Protein AF-A0A9P8KCQ8-F1 (afdb_monomer)

Radius of gyration: 34.85 Å; Cα contacts (8 Å, |Δi|>4): 2040; chains: 1; bounding box: 99×77×90 Å

Secondary structure (DSSP, 8-state):
------TTS--EEEEET-SSHHHHHHHHHHHHTT-EEEEEES-HHHHHHIIIIITHHHHHTTSEEEEE--TT-HHHHHHHHHHHHHHHTS---EEEE--S---SS-GGG--TTSTTHHHHHHHHHIIIIIHHHHHHHHHHHHH--TTTTS-S-S---SPPPEEEEE--GGGT---TT-HHHHHHHHHHHHHHHHHHHHTGGGT-EEEEEEE-SB--TTSSHHHHHHT--GGGG--HHHHHS-TTSSPBPHHHHHHHHHHHHH-TT--S-EEEESTTHHHHTHHHHHHHHHHHHHHHTT---PPPP---S---PPPSS-HHHHHHHHHGGGHHHHTTTSPEEEES-HHHHHHHHHHHHHHHHTEEE-GGG-EEE-S-SS--TTSBTTTTB-STTHHHHHHHHTT-SSTHHHHHHHHHIIIII--SSS---HHHHHHHHHHHH--HHHHHTTHHHHHHHHHHGGGGEETTTTEE-B-GGGGT--S-HHHHHHTTTS--SS---EE-HHHHHHHHHHHHHHHHHHHHTT-HHHHHHHHHHHHHHHHHHHHHTEETTTTEE--EES---SS--TTPBPSS-BGGGGGGGGGT-S-S-HHHHGGGGGGT-TTTTB-SSSB-SB-TTSTTTT----B-TTT-PBPP--SS-B-HHHHHHHHHHHHHHHHH---SS--HHHHHHHHHHHHHHTEETTEE---S-B-TTT-SBSS--TT-TT--SS-SHHHIIIIIS-EE--SSSEEEE-----TT--EEEEEEEEETTEEEEEEEESSSTTTSS-SEEEEEETTEEEEEESS---EEEE----PPPP---PPPS---SSTT--SSEEEESS---HHHHHGGGSS-----TTS--SEEPPP-SSSEEEEEEEEEEEEEEEEEEEEEE--SSSB---SEEEEEEEETTEEEEPTT-EEPPP-BTEEEEEEEEEEEEEEEEEEEEPPTT-B-EEEEEEE-

Nearest PDB structures (foldseek):
  5itv-assembly1_A  TM=8.448E-01  e=3.496E-19  Bacillus subtilis subsp. subtilis str. 168
  6m5a-assembly1_A  TM=7.898E-01  e=4.304E-21  Bifidobacterium longum
  1ae1-assembly1_B  TM=8.308E-01  e=4.446E-18  Datura stramonium
  7xqm-assembly1_D  TM=8.376E-01  e=3.248E-16  Thermus thermophilus HB27
  3s55-assembly2_G  TM=8.008E-01  e=1.678E-15  Mycobacteroides abscessus ATCC 19977

Sequence (960 aa):
MLDNTNPSVAKTAIISGGARGIGRCIVRRFLERGYKVFIFDIDEEELKHTTTVHLKQYYDKKQLSSAICNLRSVDEIREKVKEAADFLGGRIEVVVNNGGIAAPTWKDGKAMDDLETFPQWQAYIETNLTAPFAVSQACLPYMKLEDKTESHHHDNSDAGPVVIHIGSFRAEMSDPNQEGYASSKAGQIGLMHSMAISLSRWGIRCNLVAPGRIKVAHECKDGDEKGIEWAHQNEEKDVDDHATNRAGRPKDIADAVEYLVNAGFVTGQAITVDGGAVRTNVFSMLYSSLFLLAVQSGLTVKGAKASSSPSHEKRALDTSAIATKYFGNDAPWYKDRIAYFECSDSQITDVYYYRWKIFRAHQRDLGAKGYISTEFLDDVSWQLEPWASLNDATGFHVAEGRWNRDRRFKDDYLTHMLTGGDDRHFTDYIQDSVWGSYLVDNDVPSATKYLDQMKTLYNQWVDHFDSSKGLYWVEPLLDATEYTISSIDASGGKDGFTGGDAFRPSVNSYMYANARALAKLAGLVGQTSVTTDYNSRAAAIKSNVQKSLWNSTLSHFIDRYKVSNDYVKYWEPIRGRELVGILPWTFDLPDNSSEYASSWKHLLNPNELAGAKGLRTVEPSYQYYMKQYRYDAASGRRECQWNGPAWPFQITQALLGMSNLLDHYSQNVVTNSDYIKLLKQYTQIHYNGASLNLQEDYDPDNGGAIVGLARSPHYFHSGYIDLIMTGLVGIRPRADDFLEINPLITSDIKYFRAEEVPYHGTNIVVQWDADGSRYNQGAGLRVERDGVVIATSPTLKRLVIPFQKKAIIGITRPIAKSIQLQTTTTYPYGNASSGTNIDNVHDAIDGRVWFFPELANGWNSDVNSATTQWYTVTFESATQISRAEIAFFDNGNDFKAPTAYSVQVLSNGKWVDVAGQKKDAVVANGITNVQFTATSIAQVRLAITQPAGKRTRLVEVKYF

Mean predicted aligned error: 14.84 Å

Foldseek 3Di:
DDDDDDPPDQQEEEFEPLLWFLNVLLVVVSVVVVHQYEYEYQDPVSNCCSDCPVVVVCNVVLSYYYDYADLLDLVSLLVVLVVSCVSSVLAHQEYELEWADPPQADPPPDAPPPPVCVVVLVRLQSTLAVSLVSNVVSCCSRQFDPPLPDDDDDDPVFAGGEYEYEAACLCVPGDGRRCSRNVSRVNVLVVFLVCQVVCVSRLYAGEYEHEAAEDTCCTTPVNVVVVPDRVVVWDCVQLQLACQRTFHYSVLRSVVSVCNSGVRPDHSYYHYRHNCNVVRPPPPPVVVVVVVVCVVPVHDDDDDPDDDDDDLDDDLDPLQVVLCVQQNLASVVVSQWAWQKDFPDVLLNNVLSLVVQLLAQQWFAPFVLFTAGAQFSDADPPADPLFNADALLLLQNLLLQLQTLQNRHNLSNLVCCLVPRPPLLAAAQSLLSLLSSCLFAVPLCSSQVSLVSLVVVLVVQVVQADPVLLAGKDQCVSNVAWAALQQCLVVVNQGTRTDSIWRFLRNLLSSLSSLCSSLVSCVSVPVNVSVVVSVVSSVSSLVSQVVQQQDQVQLFGFIAGCDDDPRHDGSDTRDFDFLSRLLNLLRPSHDQDQSNVLRCLQCVDCQHQDAPQAGWRTGPVDPCAPPFNDADPPPRAGDDHRRTWHFQQSLQSNLSSVQSCAVDHDYDSDALVNSVVNLVSSSCCLDDDPDRWHFGTAHRHPTDDRRPDLRTTSGRSHHSNSSCVCEQQNFDRDNDQKTKRQHSHDVVTQKMKIWQRRGQQWIKMWIAHLQCPSRVPDHFIWMDTPSHTQDTDNYRDMDIGRHDGDDHDDHDDRGFQQADSDLPDPPFAKQKPAQGDSVQRNQQRNRGDDADPSRDTHHKGDQDPDFKMKMKTFGPFFAKFWKKKWAWEDPVPQADFFQDKAKWAQDPNDTDGAAAWDWDGTRHSHITMIGHDIGTHRMMMIMTGHDHRHMIGTRYMTTD

Structure (mmCIF, N/CA/C/O backbone):
data_AF-A0A9P8KCQ8-F1
#
_entry.id   AF-A0A9P8KCQ8-F1
#
loop_
_atom_site.group_PDB
_atom_site.id
_atom_site.type_symbol
_atom_site.label_atom_id
_atom_site.label_alt_id
_atom_site.label_comp_id
_atom_site.label_asym_id
_atom_site.label_entity_id
_atom_site.label_seq_id
_atom_site.pdbx_PDB_ins_code
_atom_site.Cartn_x
_atom_site.Cartn_y
_atom_site.Cartn_z
_atom_site.occupancy
_atom_site.B_iso_or_equiv
_atom_site.auth_seq_id
_atom_site.auth_comp_id
_atom_site.auth_asym_id
_atom_site.auth_atom_id
_atom_site.pdbx_PDB_model_num
ATOM 1 N N . MET A 1 1 ? -41.630 18.536 7.183 1.00 31.45 1 MET A N 1
ATOM 2 C CA . MET A 1 1 ? -42.145 19.917 7.118 1.00 31.45 1 MET A CA 1
ATOM 3 C C . MET A 1 1 ? -40.950 20.840 7.273 1.00 31.45 1 MET A C 1
ATOM 5 O O . MET A 1 1 ? -40.278 20.735 8.287 1.00 31.45 1 MET A O 1
ATOM 9 N N . LEU A 1 2 ? -40.614 21.611 6.236 1.00 32.44 2 LEU A N 1
ATOM 10 C CA . LEU A 1 2 ? -39.598 22.666 6.295 1.00 32.44 2 LEU A CA 1
ATOM 11 C C . LEU A 1 2 ? -40.357 23.946 6.621 1.00 32.44 2 LEU A C 1
ATOM 13 O O . LEU A 1 2 ? -41.046 24.465 5.744 1.00 32.44 2 LEU A O 1
ATOM 17 N N . ASP A 1 3 ? -40.326 24.359 7.883 1.00 34.09 3 ASP A N 1
ATOM 18 C CA . ASP A 1 3 ? -41.017 25.564 8.321 1.00 34.09 3 ASP A CA 1
ATOM 19 C C . ASP A 1 3 ? -40.049 26.749 8.419 1.00 34.09 3 ASP A C 1
ATOM 21 O O . ASP A 1 3 ? -38.930 26.623 8.911 1.00 34.09 3 ASP A O 1
ATOM 25 N N . ASN A 1 4 ? -40.567 27.877 7.942 1.00 35.25 4 ASN A N 1
ATOM 26 C CA . ASN A 1 4 ? -40.138 29.265 8.066 1.00 35.25 4 ASN A CA 1
ATOM 27 C C . ASN A 1 4 ? -38.837 29.761 7.410 1.00 35.25 4 ASN A C 1
ATOM 29 O O . ASN A 1 4 ? -37.730 29.730 7.933 1.00 35.25 4 ASN A O 1
ATOM 33 N N . THR A 1 5 ? -39.096 30.386 6.261 1.00 40.16 5 THR A N 1
ATOM 34 C CA . THR A 1 5 ? -38.392 31.496 5.622 1.00 40.16 5 THR A CA 1
ATOM 35 C C . THR A 1 5 ? -37.957 32.588 6.602 1.00 40.16 5 THR A C 1
ATOM 37 O O . THR A 1 5 ? -38.800 33.193 7.267 1.00 40.16 5 THR A O 1
ATOM 40 N N . ASN A 1 6 ? -36.664 32.909 6.593 1.00 35.91 6 ASN A N 1
ATOM 41 C CA . ASN A 1 6 ? -36.128 34.130 7.183 1.00 35.91 6 ASN A CA 1
ATOM 42 C C . ASN A 1 6 ? -36.656 35.358 6.389 1.00 35.91 6 ASN A C 1
ATOM 44 O O . ASN A 1 6 ? -36.474 35.397 5.168 1.00 35.91 6 ASN A O 1
ATOM 48 N N . PRO A 1 7 ? -37.346 36.339 7.008 1.00 38.28 7 PRO A N 1
ATOM 49 C CA . PRO A 1 7 ? -37.972 37.471 6.306 1.00 38.28 7 PRO A CA 1
ATOM 50 C C . PRO A 1 7 ? -37.004 38.526 5.739 1.00 38.28 7 PRO A C 1
ATOM 52 O O . PRO A 1 7 ? -37.468 39.516 5.177 1.00 38.28 7 PRO A O 1
ATOM 55 N N . SER A 1 8 ? -35.687 38.369 5.906 1.00 48.03 8 SER A N 1
ATOM 56 C CA . SER A 1 8 ? -34.696 39.424 5.639 1.00 48.03 8 SER A CA 1
ATOM 57 C C . SER A 1 8 ? -34.042 39.393 4.247 1.00 48.03 8 SER A C 1
ATOM 59 O O . SER A 1 8 ? -33.366 40.356 3.893 1.00 48.03 8 SER A O 1
ATOM 61 N N . VAL A 1 9 ? -34.241 38.344 3.435 1.00 60.78 9 VAL A N 1
ATOM 62 C CA . VAL A 1 9 ? -33.588 38.201 2.115 1.00 60.78 9 VAL A CA 1
ATOM 63 C C . VAL A 1 9 ? -34.580 38.474 0.982 1.00 60.78 9 VAL A C 1
ATOM 65 O O . VAL A 1 9 ? -35.632 37.836 0.885 1.00 60.78 9 VAL A O 1
ATOM 68 N N . ALA A 1 10 ? -34.255 39.426 0.102 1.00 70.81 10 ALA A N 1
ATOM 69 C CA . ALA A 1 10 ? -35.097 39.785 -1.037 1.00 70.81 10 ALA A CA 1
ATOM 70 C C . ALA A 1 10 ? -35.255 38.589 -1.991 1.00 70.81 10 ALA A C 1
ATOM 72 O O . ALA A 1 10 ? -34.310 38.170 -2.639 1.00 70.81 10 ALA A O 1
ATOM 73 N N . LYS A 1 11 ? -36.452 38.016 -2.137 1.00 89.94 11 LYS A N 1
ATOM 74 C CA . LYS A 1 11 ? -36.659 36.885 -3.056 1.00 89.94 11 LYS A CA 1
ATOM 75 C C . LYS A 1 11 ? -36.719 37.358 -4.512 1.00 89.94 11 LYS A C 1
ATOM 77 O O . LYS A 1 11 ? -37.799 37.446 -5.086 1.00 89.94 11 LYS A O 1
ATOM 82 N N . THR A 1 12 ? -35.579 37.689 -5.112 1.00 97.31 12 THR A N 1
ATOM 83 C CA . THR A 1 12 ? -35.485 38.189 -6.493 1.00 97.31 12 THR A CA 1
ATOM 84 C C . THR A 1 12 ? -34.592 37.301 -7.351 1.00 97.31 12 THR A C 1
ATOM 86 O O . THR A 1 12 ? -33.527 36.860 -6.915 1.00 97.31 12 THR A O 1
ATOM 89 N N . ALA A 1 13 ? -35.027 37.016 -8.580 1.00 98.19 13 ALA A N 1
ATOM 90 C CA . ALA A 1 13 ? -34.286 36.153 -9.493 1.00 98.19 13 ALA A CA 1
ATOM 91 C C . ALA A 1 13 ? -34.297 36.659 -10.938 1.00 98.19 13 ALA A C 1
ATOM 93 O O . ALA A 1 13 ? -35.326 37.112 -11.441 1.00 98.19 13 ALA A O 1
ATOM 94 N N . ILE A 1 14 ? -33.163 36.499 -11.618 1.00 98.44 14 ILE A N 1
ATOM 95 C CA . ILE A 1 14 ? -33.042 36.629 -13.071 1.00 98.44 14 ILE A CA 1
ATOM 96 C C . ILE A 1 14 ? -32.779 35.251 -13.670 1.00 98.44 14 ILE A C 1
ATOM 98 O O . ILE A 1 14 ? -31.903 34.521 -13.202 1.00 98.44 14 ILE A O 1
ATOM 102 N N . ILE A 1 15 ? -33.523 34.899 -14.718 1.00 98.56 15 ILE A N 1
ATOM 103 C CA . ILE A 1 15 ? -33.384 33.622 -15.424 1.00 98.56 15 ILE A CA 1
ATOM 104 C C . ILE A 1 15 ? -33.276 33.895 -16.925 1.00 98.56 15 ILE A C 1
ATOM 106 O O . ILE A 1 15 ? -34.211 34.412 -17.536 1.00 98.56 15 ILE A O 1
ATOM 110 N N . SER A 1 16 ? -32.151 33.525 -17.539 1.00 97.88 16 SER A N 1
ATOM 111 C CA . SER A 1 16 ? -32.023 33.553 -19.001 1.00 97.88 16 SER A CA 1
ATOM 112 C C . SER A 1 16 ? -32.596 32.280 -19.635 1.00 97.88 16 SER A C 1
ATOM 114 O O . SER A 1 16 ? -32.518 31.197 -19.055 1.00 97.88 16 SER A O 1
ATOM 116 N N . GLY A 1 17 ? -33.180 32.380 -20.829 1.00 96.25 17 GLY A N 1
ATOM 117 C CA . GLY A 1 17 ? -33.859 31.270 -21.506 1.00 96.25 17 GLY A CA 1
ATOM 118 C C . GLY A 1 17 ? -35.108 30.769 -20.773 1.00 96.25 17 GLY A C 1
ATOM 119 O O . GLY A 1 17 ? -35.318 29.560 -20.683 1.00 96.25 17 GLY A O 1
ATOM 120 N N . GLY A 1 18 ? -35.865 31.659 -20.124 1.00 96.19 18 GLY A N 1
ATOM 121 C CA . GLY A 1 18 ? -36.994 31.275 -19.267 1.00 96.19 18 GLY A CA 1
ATOM 122 C C . GLY A 1 18 ? -38.344 31.160 -19.981 1.00 96.19 18 GLY A C 1
ATOM 123 O O . GLY A 1 18 ? -39.333 30.865 -19.313 1.00 96.19 18 GLY A O 1
ATOM 124 N N . ALA A 1 19 ? -38.419 31.388 -21.298 1.00 96.62 19 ALA A N 1
ATOM 125 C CA . ALA A 1 19 ? -39.683 31.319 -22.033 1.00 96.62 19 ALA A CA 1
ATOM 126 C C . ALA A 1 19 ? -40.181 29.882 -22.229 1.00 96.62 19 ALA A C 1
ATOM 128 O O . ALA A 1 19 ? -41.380 29.672 -22.371 1.00 96.62 19 ALA A O 1
ATOM 129 N N . ARG A 1 20 ? -39.282 28.889 -22.207 1.00 97.00 20 ARG A N 1
ATOM 130 C CA . ARG A 1 20 ? -39.611 27.472 -22.421 1.00 97.00 20 ARG A CA 1
ATOM 131 C C . ARG A 1 20 ? -38.671 26.519 -21.678 1.00 97.00 20 ARG A C 1
ATOM 133 O O . ARG A 1 20 ? -37.698 26.917 -21.039 1.00 97.00 20 ARG A O 1
ATOM 140 N N . GLY A 1 21 ? -38.971 25.231 -21.765 1.00 96.56 21 GLY A N 1
ATOM 141 C CA . GLY A 1 21 ? -38.141 24.126 -21.308 1.00 96.56 21 GLY A CA 1
ATOM 142 C C . GLY A 1 21 ? -37.814 24.139 -19.814 1.00 96.56 21 GLY A C 1
ATOM 143 O O . GLY A 1 21 ? -38.664 24.416 -18.967 1.00 96.56 21 GLY A O 1
ATOM 144 N N . ILE A 1 22 ? -36.555 23.822 -19.494 1.00 97.94 22 ILE A N 1
ATOM 145 C CA . ILE A 1 22 ? -36.037 23.822 -18.117 1.00 97.94 22 ILE A CA 1
ATOM 146 C C . ILE A 1 22 ? -36.214 25.206 -17.475 1.00 97.94 22 ILE A C 1
ATOM 148 O O . ILE A 1 22 ? -36.700 25.295 -16.348 1.00 97.94 22 ILE A O 1
ATOM 152 N N . GLY A 1 23 ? -35.890 26.277 -18.207 1.00 97.56 23 GLY A N 1
ATOM 153 C CA . GLY A 1 23 ? -35.991 27.654 -17.723 1.00 97.56 23 GLY A CA 1
ATOM 154 C C . GLY A 1 23 ? -37.406 28.027 -17.286 1.00 97.56 23 GLY A C 1
ATOM 155 O O . GLY A 1 23 ? -37.585 28.512 -16.169 1.00 97.56 23 GLY A O 1
ATOM 156 N N . ARG A 1 24 ? -38.423 27.708 -18.099 1.00 97.81 24 ARG A N 1
ATOM 157 C CA . ARG A 1 24 ? -39.842 27.939 -17.759 1.00 97.81 24 ARG A CA 1
ATOM 158 C C . ARG A 1 24 ? -40.270 27.219 -16.480 1.00 97.81 24 ARG A C 1
ATOM 160 O O . ARG A 1 24 ? -41.011 27.773 -15.667 1.00 97.81 24 ARG A O 1
ATOM 167 N N . CYS A 1 25 ? -39.769 26.003 -16.260 1.00 98.25 25 CYS A N 1
ATOM 168 C CA . CYS A 1 25 ? -40.040 25.255 -15.034 1.00 98.25 25 CYS A CA 1
ATOM 169 C C . CYS A 1 25 ? -39.369 25.886 -13.800 1.00 98.25 25 CYS A C 1
ATOM 171 O O . CYS A 1 25 ? -40.002 25.982 -12.748 1.00 98.25 25 CYS A O 1
ATOM 173 N N . ILE A 1 26 ? -38.123 26.365 -13.927 1.00 98.56 26 ILE A N 1
ATOM 174 C CA . ILE A 1 26 ? -37.409 27.069 -12.844 1.00 98.56 26 ILE A CA 1
ATOM 175 C C . ILE A 1 26 ? -38.136 28.371 -12.480 1.00 98.56 26 ILE A C 1
ATOM 177 O O . ILE A 1 26 ? -38.353 28.637 -11.300 1.00 98.56 26 ILE A O 1
ATOM 181 N N . VAL A 1 27 ? -38.580 29.142 -13.479 1.00 98.50 27 VAL A N 1
ATOM 182 C CA . VAL A 1 27 ? -39.408 30.346 -13.287 1.00 98.50 27 VAL A CA 1
ATOM 183 C C . VAL A 1 27 ? -40.655 30.008 -12.475 1.00 98.50 27 VAL A C 1
ATOM 185 O O . VAL A 1 27 ? -40.904 30.634 -11.443 1.00 98.50 27 VAL A O 1
ATOM 188 N N . ARG A 1 28 ? -41.427 29.006 -12.922 1.00 97.56 28 ARG A N 1
ATOM 189 C CA . ARG A 1 28 ? -42.652 28.573 -12.239 1.00 97.56 28 ARG A CA 1
ATOM 190 C C . ARG A 1 28 ? -42.357 28.185 -10.789 1.00 97.56 28 ARG A C 1
ATOM 192 O O . ARG A 1 28 ? -43.037 28.670 -9.890 1.00 97.56 28 ARG A O 1
ATOM 199 N N . ARG A 1 29 ? -41.286 27.417 -10.547 1.00 97.50 29 ARG A N 1
ATOM 200 C CA . ARG A 1 29 ? -40.864 27.033 -9.191 1.00 97.50 29 ARG A CA 1
ATOM 201 C C . ARG A 1 29 ? -40.528 28.241 -8.316 1.00 97.50 29 ARG A C 1
ATOM 203 O O . ARG A 1 29 ? -40.951 28.298 -7.167 1.00 97.50 29 ARG A O 1
ATOM 210 N N . PHE A 1 30 ? -39.768 29.208 -8.817 1.00 97.88 30 PHE A N 1
ATOM 211 C CA . PHE A 1 30 ? -39.405 30.390 -8.031 1.00 97.88 30 PHE A CA 1
ATOM 212 C C . PHE A 1 30 ? -40.627 31.253 -7.695 1.00 97.88 30 PHE A C 1
ATOM 214 O O . PHE A 1 30 ? -40.775 31.678 -6.548 1.00 97.88 30 PHE A O 1
ATOM 221 N N . LEU A 1 31 ? -41.558 31.432 -8.633 1.00 97.50 31 LEU A N 1
ATOM 222 C CA . LEU A 1 31 ? -42.817 32.141 -8.380 1.00 97.50 31 LEU A CA 1
ATOM 223 C C . LEU A 1 31 ? -43.689 31.416 -7.337 1.00 97.50 31 LEU A C 1
ATOM 225 O O . LEU A 1 31 ? -44.224 32.058 -6.433 1.00 97.50 31 LEU A O 1
ATOM 229 N N . GLU A 1 32 ? -43.761 30.080 -7.378 1.00 95.44 32 GLU A N 1
ATOM 230 C CA . GLU A 1 32 ? -44.415 29.250 -6.346 1.00 95.44 32 GLU A CA 1
ATOM 231 C C . GLU A 1 32 ? -43.786 29.430 -4.950 1.00 95.44 32 GLU A C 1
ATOM 233 O O . GLU A 1 32 ? -44.472 29.302 -3.937 1.00 95.44 32 GLU A O 1
ATOM 238 N N . ARG A 1 33 ? -42.490 29.768 -4.876 1.00 93.75 33 ARG A N 1
ATOM 239 C CA . ARG A 1 33 ? -41.767 30.071 -3.622 1.00 93.75 33 ARG A CA 1
ATOM 240 C C . ARG A 1 33 ? -41.806 31.544 -3.211 1.00 93.75 33 ARG A C 1
ATOM 242 O O . ARG A 1 33 ? -41.187 31.919 -2.204 1.00 93.75 33 ARG A O 1
ATOM 249 N N . GLY A 1 34 ? -42.551 32.363 -3.951 1.00 94.50 34 GLY A N 1
ATOM 250 C CA . GLY A 1 34 ? -42.759 33.781 -3.673 1.00 94.50 34 GLY A CA 1
ATOM 251 C C . GLY A 1 34 ? -41.631 34.690 -4.156 1.00 94.50 34 GLY A C 1
ATOM 252 O O . GLY A 1 34 ? -41.470 35.775 -3.603 1.00 94.50 34 GLY A O 1
ATOM 253 N N . TYR A 1 35 ? -40.838 34.264 -5.142 1.00 96.62 35 TYR A N 1
ATOM 254 C CA . TYR A 1 35 ? -39.853 35.141 -5.772 1.00 96.62 35 TYR A CA 1
ATOM 255 C C . TYR A 1 35 ? -40.515 36.114 -6.743 1.00 96.62 35 TYR A C 1
ATOM 257 O O . TYR A 1 35 ? -41.493 35.784 -7.408 1.00 96.62 35 TYR A O 1
ATOM 265 N N . LYS A 1 36 ? -39.920 37.297 -6.874 1.00 97.94 36 LYS A N 1
ATOM 266 C CA . LYS A 1 36 ? -40.097 38.172 -8.027 1.00 97.94 36 LYS A CA 1
ATOM 267 C C . LYS A 1 36 ? -39.071 37.773 -9.088 1.00 97.94 36 LYS A C 1
ATOM 269 O O . LYS A 1 36 ? -37.878 37.714 -8.794 1.00 97.94 36 LYS A O 1
ATOM 274 N N . VAL A 1 37 ? -39.525 37.459 -10.296 1.00 98.50 37 VAL A N 1
ATOM 275 C CA . VAL A 1 37 ? -38.686 36.862 -11.345 1.00 98.50 37 VAL A CA 1
ATOM 276 C C . VAL A 1 37 ? -38.670 37.750 -12.583 1.00 98.50 37 VAL A C 1
ATOM 278 O O . VAL A 1 37 ? -39.717 38.224 -13.025 1.00 98.50 37 VAL A O 1
ATOM 281 N N . PHE A 1 38 ? -37.486 37.951 -13.158 1.00 98.56 38 PHE A N 1
ATOM 282 C CA . PHE A 1 38 ? -37.316 38.545 -14.480 1.00 98.56 38 PHE A CA 1
ATOM 283 C C . PHE A 1 38 ? -36.724 37.517 -15.449 1.00 98.56 38 PHE A C 1
ATOM 285 O O . PHE A 1 38 ? -35.741 36.847 -15.123 1.00 98.56 38 PHE A O 1
ATOM 292 N N . ILE A 1 39 ? -37.316 37.390 -16.635 1.00 98.00 39 ILE A N 1
ATOM 293 C CA . ILE A 1 39 ? -36.881 36.438 -17.663 1.00 98.00 39 ILE A CA 1
ATOM 294 C C . ILE A 1 39 ? -36.263 37.158 -18.858 1.00 98.00 39 ILE A C 1
ATOM 296 O O . ILE A 1 39 ? -36.834 38.120 -19.369 1.00 98.00 39 ILE A O 1
ATOM 300 N N . PHE A 1 40 ? -35.153 36.623 -19.361 1.00 93.69 40 PHE A N 1
ATOM 301 C CA . PHE A 1 40 ? -34.646 36.938 -20.698 1.00 93.69 40 PHE A CA 1
ATOM 302 C C . PHE A 1 40 ? -34.902 35.772 -21.644 1.00 93.69 40 PHE A C 1
ATOM 304 O O . PHE A 1 40 ? -34.644 34.627 -21.271 1.00 93.69 40 PHE A O 1
ATOM 311 N N . ASP A 1 41 ? -35.350 36.045 -22.863 1.00 96.50 41 ASP A N 1
ATOM 312 C CA . ASP A 1 41 ? -35.404 35.048 -23.936 1.00 96.50 41 ASP A CA 1
ATOM 313 C C . ASP A 1 41 ? -35.324 35.725 -25.311 1.00 96.50 41 ASP A C 1
ATOM 315 O O . ASP A 1 41 ? -35.565 36.923 -25.419 1.00 96.50 41 ASP A O 1
ATOM 319 N N . ILE A 1 42 ? -34.973 34.977 -26.354 1.00 95.69 42 ILE A N 1
ATOM 320 C CA . ILE A 1 42 ? -34.961 35.479 -27.737 1.00 95.69 42 ILE A CA 1
ATOM 321 C C . ILE A 1 42 ? -36.283 35.182 -28.461 1.00 95.69 42 ILE A C 1
ATOM 323 O O . ILE A 1 42 ? -36.605 35.845 -29.444 1.00 95.69 42 ILE A O 1
ATOM 327 N N . ASP A 1 43 ? -37.047 34.198 -27.981 1.00 96.00 43 ASP A N 1
ATOM 328 C CA . ASP A 1 43 ? -38.320 33.783 -28.570 1.00 96.00 43 ASP A CA 1
ATOM 329 C C . ASP A 1 43 ? -39.480 34.618 -28.003 1.00 96.00 43 ASP A C 1
ATOM 331 O O . ASP A 1 43 ? -39.978 34.367 -26.904 1.00 96.00 43 ASP A O 1
ATOM 335 N N . GLU A 1 44 ? -39.891 35.650 -28.745 1.00 96.38 44 GLU A N 1
ATOM 336 C CA . GLU A 1 44 ? -40.942 36.585 -28.329 1.00 96.38 44 GLU A CA 1
ATOM 337 C C . GLU A 1 44 ? -42.306 35.906 -28.126 1.00 96.38 44 GLU A C 1
ATOM 339 O O . GLU A 1 44 ? -43.035 36.250 -27.188 1.00 96.38 44 GLU A O 1
ATOM 344 N N . GLU A 1 45 ? -42.661 34.936 -28.973 1.00 97.00 45 GLU A N 1
ATOM 345 C CA . GLU A 1 45 ? -43.960 34.264 -28.898 1.00 97.00 45 GLU A CA 1
ATOM 346 C C . GLU A 1 45 ? -44.054 33.382 -27.652 1.00 97.00 45 GLU A C 1
ATOM 348 O O . GLU A 1 45 ? -45.028 33.479 -26.895 1.00 97.00 45 GLU A O 1
ATOM 353 N N . GLU A 1 46 ? -43.023 32.572 -27.393 1.00 97.75 46 GLU A N 1
ATOM 354 C CA . GLU A 1 46 ? -42.928 31.764 -26.173 1.00 97.75 46 GLU A CA 1
ATOM 355 C C . GLU A 1 46 ? -42.876 32.654 -24.926 1.00 97.75 46 GLU A C 1
ATOM 357 O O . GLU A 1 46 ? -43.524 32.358 -23.919 1.00 97.75 46 GLU A O 1
ATOM 362 N N . LEU A 1 47 ? -42.158 33.782 -24.983 1.00 96.94 47 LEU A N 1
ATOM 363 C CA . LEU A 1 47 ? -42.036 34.709 -23.856 1.00 96.94 47 LEU A CA 1
ATOM 364 C C . LEU A 1 47 ? -43.387 35.344 -23.505 1.00 96.94 47 LEU A C 1
ATOM 366 O O . LEU A 1 47 ? -43.785 35.380 -22.333 1.00 96.94 47 LEU A O 1
ATOM 370 N N . LYS A 1 48 ? -44.131 35.796 -24.521 1.00 97.19 48 LYS A N 1
ATOM 371 C CA . LYS A 1 48 ? -45.475 36.361 -24.359 1.00 97.19 48 LYS A CA 1
ATOM 372 C C . LYS A 1 48 ? -46.457 35.320 -23.835 1.00 97.19 48 LYS A C 1
ATOM 374 O O . LYS A 1 48 ? -47.224 35.622 -22.920 1.00 97.19 48 LYS A O 1
ATOM 379 N N . HIS A 1 49 ? -46.441 34.102 -24.374 1.00 97.88 49 HIS A N 1
ATOM 380 C CA . HIS A 1 49 ? -47.314 33.025 -23.903 1.00 97.88 49 HIS A CA 1
ATOM 381 C C . HIS A 1 49 ? -47.004 32.642 -22.454 1.00 97.88 49 HIS A C 1
ATOM 383 O O . HIS A 1 49 ? -47.902 32.600 -21.612 1.00 97.88 49 HIS A O 1
ATOM 389 N N . THR A 1 50 ? -45.726 32.451 -22.125 1.00 97.81 50 THR A N 1
ATOM 390 C CA . THR A 1 50 ? -45.304 32.077 -20.772 1.00 97.81 50 THR A CA 1
ATOM 391 C C . THR A 1 50 ? -45.706 33.121 -19.734 1.00 97.81 50 THR A C 1
ATOM 393 O O . THR A 1 50 ? -46.185 32.759 -18.660 1.00 97.81 50 THR A O 1
ATOM 396 N N . THR A 1 51 ? -45.588 34.411 -20.047 1.00 97.25 51 THR A N 1
ATOM 397 C CA . THR A 1 51 ? -45.947 35.491 -19.114 1.00 97.25 51 THR A CA 1
ATOM 398 C C . THR A 1 51 ? -47.450 35.751 -19.040 1.00 97.25 51 THR A C 1
ATOM 400 O O . THR A 1 51 ? -47.999 35.838 -17.943 1.00 97.25 51 THR A O 1
ATOM 403 N N . THR A 1 52 ? -48.134 35.858 -20.181 1.00 96.06 52 THR A N 1
ATOM 404 C CA . THR A 1 52 ? -49.524 36.351 -20.237 1.00 96.06 52 THR A CA 1
ATOM 405 C C . THR A 1 52 ? -50.586 35.254 -20.255 1.00 96.06 52 THR A C 1
ATOM 407 O O . THR A 1 52 ? -51.755 35.549 -20.003 1.00 96.06 52 THR A O 1
ATOM 410 N N . VAL A 1 53 ? -50.197 33.999 -20.508 1.00 96.56 53 VAL A N 1
ATOM 411 C CA . VAL A 1 53 ? -51.100 32.839 -20.538 1.00 96.56 53 VAL A CA 1
ATOM 412 C C . VAL A 1 53 ? -50.714 31.840 -19.448 1.00 96.56 53 VAL A C 1
ATOM 414 O O . VAL A 1 53 ? -51.459 31.690 -18.481 1.00 96.56 53 VAL A O 1
ATOM 417 N N . HIS A 1 54 ? -49.534 31.217 -19.539 1.00 96.38 54 HIS A N 1
ATOM 418 C CA . HIS A 1 54 ? -49.118 30.127 -18.636 1.00 96.38 54 HIS A CA 1
ATOM 419 C C . HIS A 1 54 ? -48.955 30.574 -17.178 1.00 96.38 54 HIS A C 1
ATOM 421 O O . HIS A 1 54 ? -49.426 29.919 -16.251 1.00 96.38 54 HIS A O 1
ATOM 427 N N . LEU A 1 55 ? -48.306 31.722 -16.960 1.00 97.56 55 LEU A N 1
ATOM 428 C CA . LEU A 1 55 ? -48.019 32.280 -15.632 1.00 97.56 55 LEU A CA 1
ATOM 429 C C . LEU A 1 55 ? -48.754 33.606 -15.389 1.00 97.56 55 LEU A C 1
ATOM 431 O O . LEU A 1 55 ? -48.328 34.410 -14.553 1.00 97.56 55 LEU A O 1
ATOM 435 N N . LYS A 1 56 ? -49.893 33.809 -16.068 1.00 97.12 56 LYS A N 1
ATOM 436 C CA . LYS A 1 56 ? -50.678 35.055 -16.052 1.00 97.12 56 LYS A CA 1
ATOM 437 C C . LYS A 1 56 ? -50.922 35.599 -14.646 1.00 97.12 56 LYS A C 1
ATOM 439 O O . LYS A 1 56 ? -50.753 36.786 -14.393 1.00 97.12 56 LYS A O 1
ATOM 444 N N . GLN A 1 57 ? -51.267 34.718 -13.708 1.00 97.19 57 GLN A N 1
ATOM 445 C CA . GLN A 1 57 ? -51.547 35.086 -12.318 1.00 97.19 57 GLN A CA 1
ATOM 446 C C . GLN A 1 57 ? -50.378 35.790 -11.609 1.00 97.19 57 GLN A C 1
ATOM 448 O O . GLN A 1 57 ? -50.607 36.595 -10.709 1.00 97.19 57 GLN A O 1
ATOM 453 N N . TYR A 1 58 ? -49.136 35.494 -11.994 1.00 97.81 58 TYR A N 1
ATOM 454 C CA . TYR A 1 58 ? -47.940 36.125 -11.441 1.00 97.81 58 TYR A CA 1
ATOM 455 C C . TYR A 1 58 ? -47.572 37.399 -12.203 1.00 97.81 58 TYR A C 1
ATOM 457 O O . TYR A 1 58 ? -47.140 38.379 -11.592 1.00 97.81 58 TYR A O 1
ATOM 465 N N . TYR A 1 59 ? -47.787 37.406 -13.520 1.00 96.31 59 TYR A N 1
ATOM 466 C CA . TYR A 1 59 ? -47.598 38.582 -14.367 1.00 96.31 59 TYR A CA 1
ATOM 467 C C . TYR A 1 59 ? -48.562 39.717 -13.987 1.00 96.31 59 TYR A C 1
ATOM 469 O O . TYR A 1 59 ? -48.122 40.830 -13.703 1.00 96.31 59 TYR A O 1
ATOM 477 N N . ASP A 1 60 ? -49.858 39.421 -13.837 1.00 95.38 60 ASP A N 1
ATOM 478 C CA . ASP A 1 60 ? -50.881 40.387 -13.406 1.00 95.38 60 ASP A CA 1
ATOM 479 C C . ASP A 1 60 ? -50.567 40.981 -12.020 1.00 95.38 60 ASP A C 1
ATOM 481 O O . ASP A 1 60 ? -50.808 42.161 -11.762 1.00 95.38 60 ASP A O 1
ATOM 485 N N . LYS A 1 61 ? -49.982 40.171 -11.126 1.00 96.06 61 LYS A N 1
ATOM 486 C CA . LYS A 1 61 ? -49.526 40.589 -9.788 1.00 96.06 61 LYS A CA 1
ATOM 487 C C . LYS A 1 61 ? -48.190 41.338 -9.802 1.00 96.06 61 LYS A C 1
ATOM 489 O O . LYS A 1 61 ? -47.677 41.671 -8.735 1.00 96.06 61 LYS A O 1
ATOM 494 N N . LYS A 1 62 ? -47.608 41.592 -10.980 1.00 96.06 62 LYS A N 1
ATOM 495 C CA . LYS A 1 62 ? -46.280 42.201 -11.160 1.00 96.06 62 LYS A CA 1
ATOM 496 C C . LYS A 1 62 ? -45.169 41.448 -10.414 1.00 96.06 62 LYS A C 1
ATOM 498 O O . LYS A 1 62 ? -44.201 42.060 -9.970 1.00 96.06 62 LYS A O 1
ATOM 503 N N . GLN A 1 63 ? -45.311 40.129 -10.259 1.00 96.69 63 GLN A N 1
ATOM 504 C CA . GLN A 1 63 ? -44.278 39.241 -9.710 1.00 96.69 63 GLN A CA 1
ATOM 505 C C . GLN A 1 63 ? -43.381 38.646 -10.802 1.00 96.69 63 GLN A C 1
ATOM 507 O O . GLN A 1 63 ? -42.273 38.211 -10.510 1.00 96.69 63 GLN A O 1
ATOM 512 N N . LEU A 1 64 ? -43.834 38.670 -12.055 1.00 98.31 64 LEU A N 1
ATOM 513 C CA . LEU A 1 64 ? -43.094 38.212 -13.223 1.00 98.31 64 LEU A CA 1
ATOM 514 C C . LEU A 1 64 ? -43.020 39.335 -14.265 1.00 98.31 64 LEU A C 1
ATOM 516 O O . LEU A 1 64 ? -44.041 39.951 -14.561 1.00 98.31 64 LEU A O 1
ATOM 520 N N . SER A 1 65 ? -41.836 39.573 -14.826 1.00 97.94 65 SER A N 1
ATOM 521 C CA . SER A 1 65 ? -41.636 40.400 -16.024 1.00 97.94 65 SER A CA 1
ATOM 522 C C . SER A 1 65 ? -40.613 39.747 -16.951 1.00 97.94 65 SER A C 1
ATOM 524 O O . SER A 1 65 ? -39.943 38.779 -16.580 1.00 97.94 65 SER A O 1
ATOM 526 N N . SER A 1 66 ? -40.509 40.253 -18.172 1.00 97.75 66 SER A N 1
ATOM 527 C CA . SER A 1 66 ? -39.644 39.686 -19.195 1.00 97.75 66 SER A CA 1
ATOM 528 C C . SER A 1 66 ? -39.171 40.721 -20.201 1.00 97.75 66 SER A C 1
ATOM 530 O O . SER A 1 66 ? -39.896 41.675 -20.471 1.00 97.75 66 SER A O 1
ATOM 532 N N . ALA A 1 67 ? -38.031 40.456 -20.836 1.00 97.31 67 ALA A N 1
ATOM 533 C CA . ALA A 1 67 ? -37.570 41.194 -22.006 1.00 97.31 67 ALA A CA 1
ATOM 534 C C . ALA A 1 67 ? -37.024 40.248 -23.079 1.00 97.31 67 ALA A C 1
ATOM 536 O O . ALA A 1 67 ? -36.418 39.217 -22.765 1.00 97.31 67 ALA A O 1
ATOM 537 N N . ILE A 1 68 ? -37.207 40.644 -24.341 1.00 97.88 68 ILE A N 1
ATOM 538 C CA . ILE A 1 68 ? -36.485 40.038 -25.458 1.00 97.88 68 ILE A CA 1
ATOM 539 C C . ILE A 1 68 ? -35.009 40.406 -25.297 1.00 97.88 68 ILE A C 1
ATOM 541 O O . ILE A 1 68 ? -34.687 41.573 -25.058 1.00 97.88 68 ILE A O 1
ATOM 545 N N . CYS A 1 69 ? -34.132 39.408 -25.369 1.00 97.12 69 CYS A N 1
ATOM 546 C CA . CYS A 1 69 ? -32.695 39.601 -25.241 1.00 97.12 69 CYS A CA 1
ATOM 547 C C . CYS A 1 69 ? -31.928 38.599 -26.106 1.00 97.12 69 CYS A C 1
ATOM 549 O O . CYS A 1 69 ? -31.971 37.386 -25.869 1.00 97.12 69 CYS A O 1
ATOM 551 N N . ASN A 1 70 ? -31.159 39.099 -27.071 1.00 96.50 70 ASN A N 1
ATOM 552 C CA . ASN A 1 70 ? -30.165 38.289 -27.758 1.00 96.50 70 ASN A CA 1
ATOM 553 C C . ASN A 1 70 ? -28.918 38.109 -26.879 1.00 96.50 70 ASN A C 1
ATOM 555 O O . ASN A 1 70 ? -28.085 39.005 -26.747 1.00 96.50 70 ASN A O 1
ATOM 559 N N . LEU A 1 71 ? -28.732 36.899 -26.347 1.00 96.38 71 LEU A N 1
ATOM 560 C CA . LEU A 1 71 ? -27.594 36.557 -25.487 1.00 96.38 71 LEU A CA 1
ATOM 561 C C . LEU A 1 71 ? -26.214 36.645 -26.171 1.00 96.38 71 LEU A C 1
ATOM 563 O O . LEU A 1 71 ? -25.194 36.553 -25.496 1.00 96.38 71 LEU A O 1
ATOM 567 N N . ARG A 1 72 ? -26.150 36.858 -27.489 1.00 96.06 72 ARG A N 1
ATOM 568 C CA . ARG A 1 72 ? -24.891 37.132 -28.205 1.00 96.06 72 ARG A CA 1
ATOM 569 C C . ARG A 1 72 ? -24.504 38.618 -28.187 1.00 96.06 72 ARG A C 1
ATOM 571 O O . ARG A 1 72 ? -23.392 38.956 -28.578 1.00 96.06 72 ARG A O 1
ATOM 578 N N . SER A 1 73 ? -25.389 39.503 -27.720 1.00 97.00 73 SER A N 1
ATOM 579 C CA . SER A 1 73 ? -25.153 40.943 -27.594 1.00 97.00 73 SER A CA 1
ATOM 580 C C . SER A 1 73 ? -24.894 41.322 -26.134 1.00 97.00 73 SER A C 1
ATOM 582 O O . SER A 1 73 ? -25.804 41.390 -25.310 1.00 97.00 73 SER A O 1
ATOM 584 N N . VAL A 1 74 ? -23.629 41.583 -25.794 1.00 95.94 74 VAL A N 1
ATOM 585 C CA . VAL A 1 74 ? -23.236 41.968 -24.425 1.00 95.94 74 VAL A CA 1
ATOM 586 C C . VAL A 1 74 ? -23.879 43.292 -23.996 1.00 95.94 74 VAL A C 1
ATOM 588 O O . VAL A 1 74 ? -24.236 43.446 -22.828 1.00 95.94 74 VAL A O 1
ATOM 591 N N . ASP A 1 75 ? -24.047 44.237 -24.920 1.00 96.38 75 ASP A N 1
ATOM 592 C CA . ASP A 1 75 ? -24.662 45.532 -24.619 1.00 96.38 75 ASP A CA 1
ATOM 593 C C . ASP A 1 75 ? -26.162 45.393 -24.346 1.00 96.38 75 ASP A C 1
ATOM 595 O O . ASP A 1 75 ? -26.664 45.961 -23.377 1.00 96.38 75 ASP A O 1
ATOM 599 N N . GLU A 1 76 ? -26.853 44.550 -25.115 1.00 97.19 76 GLU A N 1
ATOM 600 C CA . GLU A 1 76 ? -28.262 44.230 -24.877 1.00 97.19 76 GLU A CA 1
ATOM 601 C C . GLU A 1 76 ? -28.446 43.487 -23.547 1.00 97.19 76 GLU A C 1
ATOM 603 O O . GLU A 1 76 ? -29.332 43.836 -22.772 1.00 97.19 76 GLU A O 1
ATOM 608 N N . ILE A 1 77 ? -27.563 42.534 -23.213 1.00 98.31 77 ILE A N 1
ATOM 609 C CA . ILE A 1 77 ? -27.553 41.881 -21.892 1.00 98.31 77 ILE A CA 1
ATOM 610 C C . ILE A 1 77 ? -27.460 42.924 -20.773 1.00 98.31 77 ILE A C 1
ATOM 612 O O . ILE A 1 77 ? -28.215 42.861 -19.805 1.00 98.31 77 ILE A O 1
ATOM 616 N N . ARG A 1 78 ? -26.543 43.891 -20.884 1.00 97.62 78 ARG A N 1
ATOM 617 C CA . ARG A 1 78 ? -26.360 44.937 -19.863 1.00 97.62 78 ARG A CA 1
ATOM 618 C C . ARG A 1 78 ? -27.585 45.837 -19.742 1.00 97.62 78 ARG A C 1
ATOM 620 O O . ARG A 1 78 ? -27.994 46.144 -18.623 1.00 97.62 78 ARG A O 1
ATOM 627 N N . GLU A 1 79 ? -28.176 46.231 -20.868 1.00 97.44 79 GLU A N 1
ATOM 628 C CA . GLU A 1 79 ? -29.414 47.013 -20.897 1.00 97.44 79 GLU A CA 1
ATOM 629 C C . GLU A 1 79 ? -30.559 46.257 -20.208 1.00 97.44 79 GLU A C 1
ATOM 631 O O . GLU A 1 79 ? -31.205 46.797 -19.308 1.00 97.44 79 GLU A O 1
ATOM 636 N N . LYS A 1 80 ? -30.772 44.985 -20.565 1.00 97.88 80 LYS A N 1
ATOM 637 C CA . LYS A 1 80 ? -31.873 44.180 -20.020 1.00 97.88 80 LYS A CA 1
ATOM 638 C C . LYS A 1 80 ? -31.659 43.776 -18.567 1.00 97.88 80 LYS A C 1
ATOM 640 O O . LYS A 1 80 ? -32.625 43.714 -17.814 1.00 97.88 80 LYS A O 1
ATOM 645 N N . VAL A 1 81 ? -30.417 43.582 -18.118 1.00 98.44 81 VAL A N 1
ATOM 646 C CA . VAL A 1 81 ? -30.113 43.395 -16.687 1.00 98.44 81 VAL A CA 1
ATOM 647 C C . VAL A 1 81 ? -30.419 44.653 -15.879 1.00 98.44 81 VAL A C 1
ATOM 649 O O . VAL A 1 81 ? -30.933 44.533 -14.769 1.00 98.44 81 VAL A O 1
ATOM 652 N N . LYS A 1 82 ? -30.182 45.849 -16.428 1.00 97.25 82 LYS A N 1
ATOM 653 C CA . LYS A 1 82 ? -30.585 47.098 -15.772 1.00 97.25 82 LYS A CA 1
ATOM 654 C C . LYS A 1 82 ? -32.110 47.202 -15.650 1.00 97.25 82 LYS A C 1
ATOM 656 O O . LYS A 1 82 ? -32.607 47.448 -14.557 1.00 97.25 82 LYS A O 1
ATOM 661 N N . GLU A 1 83 ? -32.843 46.935 -16.732 1.00 97.25 83 GLU A N 1
ATOM 662 C CA . GLU A 1 83 ? -34.316 46.882 -16.724 1.00 97.25 83 GLU A CA 1
ATOM 663 C C . GLU A 1 83 ? -34.843 45.859 -15.700 1.00 97.25 83 GLU A C 1
ATOM 665 O O . GLU A 1 83 ? -35.767 46.135 -14.930 1.00 97.25 83 GLU A O 1
ATOM 670 N N . ALA A 1 84 ? -34.207 44.686 -15.639 1.00 97.75 84 ALA A N 1
ATOM 671 C CA . ALA A 1 84 ? -34.533 43.653 -14.671 1.00 97.75 84 ALA A CA 1
ATOM 672 C C . ALA A 1 84 ? -34.267 44.103 -13.233 1.00 97.75 84 ALA A C 1
ATOM 674 O O . ALA A 1 84 ? -35.110 43.883 -12.367 1.00 97.75 84 ALA A O 1
ATOM 675 N N . ALA A 1 85 ? -33.137 44.758 -12.965 1.00 96.69 85 ALA A N 1
ATOM 676 C CA . ALA A 1 85 ? -32.832 45.300 -11.647 1.00 96.69 85 ALA A CA 1
ATOM 677 C C . ALA A 1 85 ? -33.864 46.354 -11.217 1.00 96.69 85 ALA A C 1
ATOM 679 O O . ALA A 1 85 ? -34.353 46.287 -10.089 1.00 96.69 85 ALA A O 1
ATOM 680 N N . ASP A 1 86 ? -34.268 47.257 -12.117 1.00 96.56 86 ASP A N 1
ATOM 681 C CA . ASP A 1 86 ? -35.307 48.261 -11.849 1.00 96.56 86 ASP A CA 1
ATOM 682 C C . ASP A 1 86 ? -36.645 47.590 -11.492 1.00 96.56 86 ASP A C 1
ATOM 684 O O . ASP A 1 86 ? -37.289 47.941 -10.499 1.00 96.56 86 ASP A O 1
ATOM 688 N N . PHE A 1 87 ? -37.038 46.549 -12.236 1.00 97.50 87 PHE A N 1
ATOM 689 C CA . PHE A 1 87 ? -38.222 45.754 -11.910 1.00 97.50 87 PHE A CA 1
ATOM 690 C C . PHE A 1 87 ? -38.086 45.024 -10.567 1.00 97.50 87 PHE A C 1
ATOM 692 O O . PHE A 1 87 ? -39.040 44.992 -9.787 1.00 97.50 87 PHE A O 1
ATOM 699 N N . LEU A 1 88 ? -36.926 44.434 -10.274 1.00 96.94 88 LEU A N 1
ATOM 700 C CA . LEU A 1 88 ? -36.675 43.641 -9.066 1.00 96.94 88 LEU A CA 1
ATOM 701 C C . LEU A 1 88 ? -36.462 44.494 -7.803 1.00 96.94 88 LEU A C 1
ATOM 703 O O . LEU A 1 88 ? -36.408 43.940 -6.709 1.00 96.94 88 LEU A O 1
ATOM 707 N N . GLY A 1 89 ? -36.421 45.825 -7.924 1.00 92.38 89 GLY A N 1
ATOM 708 C CA . GLY A 1 89 ? -36.247 46.738 -6.791 1.00 92.38 89 GLY A CA 1
ATOM 709 C C . GLY A 1 89 ? -34.782 46.984 -6.423 1.00 92.38 89 GLY A C 1
ATOM 710 O O . GLY A 1 89 ? -34.473 47.209 -5.259 1.00 92.38 89 GLY A O 1
ATOM 711 N N . GLY A 1 90 ? -33.879 46.911 -7.403 1.00 92.00 90 GLY A N 1
ATOM 712 C CA . GLY A 1 90 ? -32.455 47.227 -7.262 1.00 92.00 90 GLY A CA 1
ATOM 713 C C . GLY A 1 90 ? -31.590 46.110 -6.672 1.00 92.00 90 GLY A C 1
ATOM 714 O O . GLY A 1 90 ? -30.388 46.305 -6.511 1.00 92.00 90 GLY A O 1
ATOM 715 N N . ARG A 1 91 ? -32.167 44.939 -6.370 1.00 92.12 91 ARG A N 1
ATOM 716 C CA . ARG A 1 91 ? -31.479 43.818 -5.716 1.00 92.12 91 ARG A CA 1
ATOM 717 C C . ARG A 1 91 ? -31.707 42.504 -6.454 1.00 92.12 91 ARG A C 1
ATOM 719 O O . ARG A 1 91 ? -32.849 42.161 -6.760 1.00 92.12 91 ARG A O 1
ATOM 726 N N . ILE A 1 92 ? -30.639 41.740 -6.682 1.00 95.81 92 ILE A N 1
ATOM 727 C CA . ILE A 1 92 ? -30.687 40.410 -7.308 1.00 95.81 92 ILE A CA 1
ATOM 728 C C . ILE A 1 92 ? -30.058 39.390 -6.356 1.00 95.81 92 ILE A C 1
ATOM 730 O O . ILE A 1 92 ? -28.877 39.501 -6.038 1.00 95.81 92 ILE A O 1
ATOM 734 N N . GLU A 1 93 ? -30.819 38.379 -5.931 1.00 94.19 93 GLU A N 1
ATOM 735 C CA . GLU A 1 93 ? -30.293 37.293 -5.085 1.00 94.19 93 GLU A CA 1
ATOM 736 C C . GLU A 1 93 ? -29.918 36.039 -5.878 1.00 94.19 93 GLU A C 1
ATOM 738 O O . GLU A 1 93 ? -28.960 35.346 -5.534 1.00 94.19 93 GLU A O 1
ATOM 743 N N . VAL A 1 94 ? -30.650 35.739 -6.954 1.00 97.94 94 VAL A N 1
ATOM 744 C CA . VAL A 1 94 ? -30.431 34.526 -7.751 1.00 97.94 94 VAL A CA 1
ATOM 745 C C . VAL A 1 94 ? -30.265 34.869 -9.226 1.00 97.94 94 VAL A C 1
ATOM 747 O O . VAL A 1 94 ? -31.129 35.498 -9.833 1.00 97.94 94 VAL A O 1
ATOM 750 N N . VAL A 1 95 ? -29.177 34.395 -9.828 1.00 98.69 95 VAL A N 1
ATOM 751 C CA . VAL A 1 95 ? -28.969 34.436 -11.281 1.00 98.69 95 VAL A CA 1
ATOM 752 C C . VAL A 1 95 ? -28.898 33.008 -11.798 1.00 98.69 95 VAL A C 1
ATOM 754 O O . VAL A 1 95 ? -27.990 32.265 -11.431 1.00 98.69 95 VAL A O 1
ATOM 757 N N . VAL A 1 96 ? -29.829 32.621 -12.668 1.00 98.69 96 VAL A N 1
ATOM 758 C CA . VAL A 1 96 ? -29.800 31.322 -13.352 1.00 98.69 96 VAL A CA 1
ATOM 759 C C . VAL A 1 96 ? -29.470 31.535 -14.824 1.00 98.69 96 VAL A C 1
ATOM 761 O O . VAL A 1 96 ? -30.297 31.991 -15.616 1.00 98.69 96 VAL A O 1
ATOM 764 N N . ASN A 1 97 ? -28.249 31.165 -15.198 1.00 98.62 97 ASN A N 1
ATOM 765 C CA . ASN A 1 97 ? -27.797 31.158 -16.582 1.00 98.62 97 ASN A CA 1
ATOM 766 C C . ASN A 1 97 ? -28.251 29.861 -17.257 1.00 98.62 97 ASN A C 1
ATOM 768 O O . ASN A 1 97 ? -27.531 28.859 -17.235 1.00 98.62 97 ASN A O 1
ATOM 772 N N . ASN A 1 98 ? -29.458 29.880 -17.823 1.00 98.06 98 ASN A N 1
ATOM 773 C CA . ASN A 1 98 ? -30.069 28.732 -18.494 1.00 98.06 98 ASN A CA 1
ATOM 774 C C . ASN A 1 98 ? -30.147 28.891 -20.024 1.00 98.06 98 ASN A C 1
ATOM 776 O O . ASN A 1 98 ? -30.101 27.891 -20.737 1.00 98.06 98 ASN A O 1
ATOM 780 N N . GLY A 1 99 ? -30.226 30.123 -20.532 1.00 94.50 99 GLY A N 1
ATOM 781 C CA . GLY A 1 99 ? -30.347 30.394 -21.962 1.00 94.50 99 GLY A CA 1
ATOM 782 C C . GLY A 1 99 ? -29.149 29.880 -22.757 1.00 94.50 99 GLY A C 1
ATOM 783 O O . GLY A 1 99 ? -27.999 30.064 -22.361 1.00 94.50 99 GLY A O 1
ATOM 784 N N . GLY A 1 100 ? -29.432 29.216 -23.877 1.00 93.44 100 GLY A N 1
ATOM 785 C CA . GLY A 1 100 ? -28.415 28.612 -24.721 1.00 93.44 100 GLY A CA 1
ATOM 786 C C . GLY A 1 100 ? -28.992 27.847 -25.908 1.00 93.44 100 GLY A C 1
ATOM 787 O O . GLY A 1 100 ? -30.170 27.497 -25.944 1.00 93.44 100 GLY A O 1
ATOM 788 N N . ILE A 1 101 ? -28.133 27.547 -26.875 1.00 94.25 101 ILE A N 1
ATOM 789 C CA . ILE A 1 101 ? -28.410 26.611 -27.960 1.00 94.25 101 ILE A CA 1
ATOM 790 C C . ILE A 1 101 ? -28.412 25.202 -27.360 1.00 94.25 101 ILE A C 1
ATOM 792 O O . ILE A 1 101 ? -27.361 24.703 -26.957 1.00 94.25 101 ILE A O 1
ATOM 796 N N . ALA A 1 102 ? -29.592 24.582 -27.288 1.00 86.56 102 ALA A N 1
ATOM 797 C CA . ALA A 1 102 ? -29.810 23.269 -26.670 1.00 86.56 102 ALA A CA 1
ATOM 798 C C . ALA A 1 102 ? -29.689 22.080 -27.644 1.00 86.56 102 ALA A C 1
ATOM 800 O O . ALA A 1 102 ? -29.799 20.931 -27.220 1.00 86.56 102 ALA A O 1
ATOM 801 N N . ALA A 1 103 ? -29.477 22.336 -28.939 1.00 88.88 103 ALA A N 1
ATOM 802 C CA . ALA A 1 103 ? -29.219 21.286 -29.920 1.00 88.88 103 ALA A CA 1
ATOM 803 C C . ALA A 1 103 ? -27.825 20.688 -29.661 1.00 88.88 103 ALA A C 1
ATOM 805 O O . ALA A 1 103 ? -26.850 21.440 -29.707 1.00 88.88 103 ALA A O 1
ATOM 806 N N . PRO A 1 104 ? -27.701 19.381 -29.368 1.00 85.00 104 PRO A N 1
ATOM 807 C CA . PRO A 1 104 ? -26.409 18.800 -29.034 1.00 85.00 104 PRO A CA 1
ATOM 808 C C . PRO A 1 104 ? -25.514 18.620 -30.260 1.00 85.00 104 PRO A C 1
ATOM 810 O O . PRO A 1 104 ? -24.305 18.625 -30.091 1.00 85.00 104 PRO A O 1
ATOM 813 N N . THR A 1 105 ? -26.087 18.478 -31.458 1.00 91.75 105 THR A N 1
ATOM 814 C CA . THR A 1 105 ? -25.363 18.253 -32.718 1.00 91.75 105 THR A CA 1
ATOM 815 C C . THR A 1 105 ? -25.405 19.470 -33.638 1.00 91.75 105 THR A C 1
ATOM 817 O O . THR A 1 105 ? -26.290 20.319 -33.495 1.00 91.75 105 THR A O 1
ATOM 820 N N . TRP A 1 106 ? -24.513 19.517 -34.633 1.00 91.38 106 TRP A N 1
ATOM 821 C CA . TRP A 1 106 ? -24.584 20.496 -35.725 1.00 91.38 106 TRP A CA 1
ATOM 822 C C . TRP A 1 106 ? -25.960 20.508 -36.412 1.00 91.38 106 TRP A C 1
ATOM 824 O O . TRP A 1 106 ? -26.645 19.483 -36.515 1.00 91.38 106 TRP A O 1
ATOM 834 N N . LYS A 1 107 ? -26.376 21.688 -36.882 1.00 88.69 107 LYS A N 1
ATOM 835 C CA . LYS A 1 107 ? -27.628 21.875 -37.628 1.00 88.69 107 LYS A CA 1
ATOM 836 C C . LYS A 1 107 ? -27.561 21.201 -38.995 1.00 88.69 107 LYS A C 1
ATOM 838 O O . LYS A 1 107 ? -26.482 20.974 -39.532 1.00 88.69 107 LYS A O 1
ATOM 843 N N . ASP A 1 108 ? -28.734 20.902 -39.547 1.00 88.69 108 ASP A N 1
ATOM 844 C CA . ASP A 1 108 ? -28.917 20.387 -40.912 1.00 88.69 108 ASP A CA 1
ATOM 845 C C . ASP A 1 108 ? -28.165 19.075 -41.211 1.00 88.69 108 ASP A C 1
ATOM 847 O O . ASP A 1 108 ? -27.860 18.771 -42.361 1.00 88.69 108 ASP A O 1
ATOM 851 N N . GLY A 1 109 ? -27.874 18.283 -40.171 1.00 84.62 109 GLY A N 1
ATOM 852 C CA . GLY A 1 109 ? -27.188 16.992 -40.296 1.00 84.62 109 GLY A CA 1
ATOM 853 C C . GLY A 1 109 ? -25.702 17.098 -40.647 1.00 84.62 109 GLY A C 1
ATOM 854 O O . GLY A 1 109 ? -25.122 16.114 -41.100 1.00 84.62 109 GLY A O 1
ATOM 855 N N . LYS A 1 110 ? -25.107 18.279 -40.457 1.00 90.06 110 LYS A N 1
ATOM 856 C CA . LYS A 1 110 ? -23.702 18.569 -40.750 1.00 90.06 110 LYS A CA 1
ATOM 857 C C . LYS A 1 110 ? -22.740 17.810 -39.828 1.00 90.06 110 LYS A C 1
ATOM 859 O O . LYS A 1 110 ? -23.101 17.425 -38.712 1.00 90.06 110 LYS A O 1
ATOM 864 N N . ALA A 1 111 ? -21.511 17.618 -40.290 1.00 91.19 111 ALA A N 1
ATOM 865 C CA . ALA A 1 111 ? -20.410 17.018 -39.543 1.00 91.19 111 ALA A CA 1
ATOM 866 C C . ALA A 1 111 ? -19.236 18.002 -39.422 1.00 91.19 111 ALA A C 1
ATOM 868 O O . ALA A 1 111 ? -19.216 19.045 -40.072 1.00 91.19 111 ALA A O 1
ATOM 869 N N . MET A 1 112 ? -18.271 17.710 -38.545 1.00 89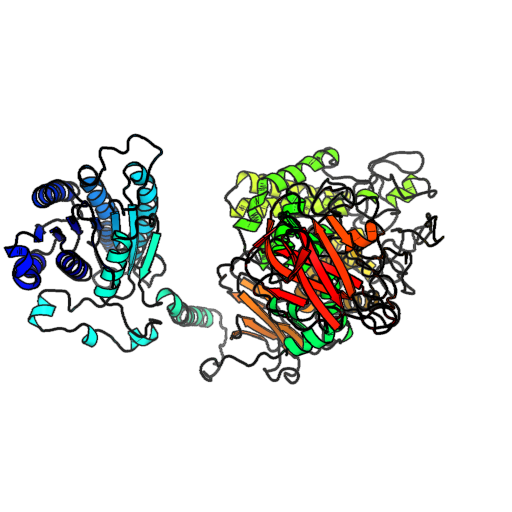.44 112 MET A N 1
ATOM 870 C CA . MET A 1 112 ? -17.166 18.635 -38.236 1.00 89.44 112 MET A CA 1
ATOM 871 C C . MET A 1 112 ? -16.332 19.044 -39.471 1.00 89.44 112 MET A C 1
ATOM 873 O O . MET A 1 112 ? -15.702 20.099 -39.466 1.00 89.44 112 MET A O 1
ATOM 877 N N . ASP A 1 113 ? -16.316 18.224 -40.520 1.00 91.88 113 ASP A N 1
ATOM 878 C CA . ASP A 1 113 ? -15.621 18.475 -41.784 1.00 91.88 113 ASP A CA 1
ATOM 879 C C . ASP A 1 113 ? -16.369 19.427 -42.738 1.00 91.88 113 ASP A C 1
ATOM 881 O O . ASP A 1 113 ? -15.762 19.944 -43.679 1.00 91.88 113 ASP A O 1
ATOM 885 N N . ASP A 1 114 ? -17.641 19.742 -42.478 1.00 92.38 114 ASP A N 1
ATOM 886 C CA . ASP A 1 114 ? -18.355 20.813 -43.171 1.00 92.38 114 ASP A CA 1
ATOM 887 C C . ASP A 1 114 ? -17.870 22.187 -42.670 1.00 92.38 114 ASP A C 1
ATOM 889 O O . ASP A 1 114 ? -18.051 22.547 -41.501 1.00 92.38 114 ASP A O 1
ATOM 893 N N . LEU A 1 115 ? -17.306 23.011 -43.560 1.00 89.19 115 LEU A N 1
ATOM 894 C CA . LEU A 1 115 ? -16.773 24.340 -43.215 1.00 89.19 115 LEU A CA 1
ATOM 895 C C . LEU A 1 115 ? -17.839 25.278 -42.618 1.00 89.19 115 LEU A C 1
ATOM 897 O O . LEU A 1 115 ? -17.526 26.166 -41.820 1.00 89.19 115 LEU A O 1
ATOM 901 N N . GLU A 1 116 ? -19.110 25.070 -42.963 1.00 90.12 116 GLU A N 1
ATOM 902 C CA . GLU A 1 116 ? -20.252 25.823 -42.446 1.00 90.12 116 GLU A CA 1
ATOM 903 C C . GLU A 1 116 ? -20.557 25.546 -40.962 1.00 90.12 116 GLU A C 1
ATOM 905 O O . GLU A 1 116 ? -21.399 26.231 -40.370 1.00 90.12 116 GLU A O 1
ATOM 910 N N . THR A 1 117 ? -19.881 24.583 -40.323 1.00 93.25 117 THR A N 1
ATOM 911 C CA . THR A 1 117 ? -20.004 24.347 -38.873 1.00 93.25 117 THR A CA 1
ATOM 912 C C . THR A 1 117 ? -19.285 25.399 -38.035 1.00 93.25 117 THR A C 1
ATOM 914 O O . THR A 1 117 ? -19.698 25.655 -36.905 1.00 93.25 117 THR A O 1
ATOM 917 N N . PHE A 1 118 ? -18.270 26.090 -38.563 1.00 94.44 118 PHE A N 1
ATOM 918 C CA . PHE A 1 118 ? -17.503 27.058 -37.772 1.00 94.44 118 PHE A CA 1
ATOM 919 C C . PHE A 1 118 ? -18.337 28.263 -37.275 1.00 94.44 118 PHE A C 1
ATOM 921 O O . PHE A 1 118 ? -18.260 28.594 -36.088 1.00 94.44 118 PHE A O 1
ATOM 928 N N . PRO A 1 119 ? -19.216 28.888 -38.087 1.00 94.94 119 PRO A N 1
ATOM 929 C CA . PRO A 1 119 ? -20.170 29.876 -37.574 1.00 94.94 119 PRO A CA 1
ATOM 930 C C . PRO A 1 119 ? -21.127 29.315 -36.508 1.00 94.94 119 PRO A C 1
ATOM 932 O O . PRO A 1 119 ? -21.523 30.036 -35.590 1.00 94.94 119 PRO A O 1
ATOM 935 N N . GLN A 1 120 ? -21.494 28.028 -36.592 1.00 94.50 120 GLN A N 1
ATOM 936 C CA . GLN A 1 120 ? -22.309 27.372 -35.563 1.00 94.50 120 GLN A CA 1
ATOM 937 C C . GLN A 1 120 ? -21.514 27.202 -34.264 1.00 94.50 120 GLN A C 1
ATOM 939 O O . GLN A 1 120 ? -22.035 27.508 -33.194 1.00 94.50 120 GLN A O 1
ATOM 944 N N . TRP A 1 121 ? -20.245 26.787 -34.351 1.00 95.50 121 TRP A N 1
ATOM 945 C CA . TRP A 1 121 ? -19.314 26.740 -33.221 1.00 95.50 121 TRP A CA 1
ATOM 946 C C . TRP A 1 121 ? -19.229 28.097 -32.516 1.00 95.50 121 TRP A C 1
ATOM 948 O O . TRP A 1 121 ? -19.419 28.170 -31.302 1.00 95.50 121 TRP A O 1
ATOM 958 N N . GLN A 1 122 ? -19.017 29.180 -33.272 1.00 96.75 122 GLN A N 1
ATOM 959 C CA . GLN A 1 122 ? -18.984 30.537 -32.716 1.00 96.75 122 GLN A CA 1
ATOM 960 C C . GLN A 1 122 ? -20.287 30.865 -31.981 1.00 96.75 122 GLN A C 1
ATOM 962 O O . GLN A 1 122 ? -20.247 31.333 -30.845 1.00 96.75 122 GLN A O 1
ATOM 967 N N . ALA A 1 123 ? -21.440 30.531 -32.567 1.00 95.81 123 ALA A N 1
ATOM 968 C CA . ALA A 1 123 ? -22.730 30.734 -31.918 1.00 95.81 123 ALA A CA 1
ATOM 969 C C . ALA A 1 123 ? -22.880 29.923 -30.612 1.00 95.81 123 ALA A C 1
ATOM 971 O O . ALA A 1 123 ? -23.420 30.459 -29.639 1.00 95.81 123 ALA A O 1
ATOM 972 N N . TYR A 1 124 ? -22.387 28.674 -30.553 1.00 96.56 124 TYR A N 1
ATOM 973 C CA . TYR A 1 124 ? -22.361 27.876 -29.318 1.00 96.56 124 TYR A CA 1
ATOM 974 C C . TYR A 1 124 ? -21.507 28.541 -28.241 1.00 96.56 124 TYR A C 1
ATOM 976 O O . TYR A 1 124 ? -21.974 28.690 -27.116 1.00 96.56 124 TYR A O 1
ATOM 984 N N . ILE A 1 125 ? -20.288 28.973 -28.564 1.00 97.75 125 ILE A N 1
ATOM 985 C CA . ILE A 1 125 ? -19.404 29.620 -27.586 1.00 97.75 125 ILE A CA 1
ATOM 986 C C . ILE A 1 125 ? -19.997 30.947 -27.104 1.00 97.75 125 ILE A C 1
ATOM 988 O O . ILE A 1 125 ? -20.110 31.163 -25.897 1.00 97.75 125 ILE A O 1
ATOM 992 N N . GLU A 1 126 ? -20.445 31.804 -28.021 1.00 97.69 126 GLU A N 1
ATOM 993 C CA . GLU A 1 126 ? -21.013 33.113 -27.687 1.00 97.69 126 GLU A CA 1
ATOM 994 C C . GLU A 1 126 ? -22.265 32.986 -26.809 1.00 97.69 126 GLU A C 1
ATOM 996 O O . GLU A 1 126 ? -22.378 33.659 -25.786 1.00 97.69 126 GLU A O 1
ATOM 1001 N N . THR A 1 127 ? -23.182 32.082 -27.163 1.00 96.25 127 THR A N 1
ATOM 1002 C CA . THR A 1 127 ? -24.468 31.953 -26.462 1.00 96.25 127 THR A CA 1
ATOM 1003 C C . THR A 1 127 ? -24.349 31.116 -25.188 1.00 96.25 127 THR A C 1
ATOM 1005 O O . THR A 1 127 ? -24.887 31.496 -24.153 1.00 96.25 127 THR A O 1
ATOM 1008 N N . ASN A 1 128 ? -23.653 29.976 -25.227 1.00 97.25 128 ASN A N 1
ATOM 1009 C CA . ASN A 1 128 ? -23.647 29.028 -24.108 1.00 97.25 128 ASN A CA 1
ATOM 1010 C C . ASN A 1 128 ? -22.516 29.280 -23.108 1.00 97.25 128 ASN A C 1
ATOM 1012 O O . ASN A 1 128 ? -22.643 28.826 -21.976 1.00 97.25 128 ASN A O 1
ATOM 1016 N N . LEU A 1 129 ? -21.426 29.963 -23.473 1.00 97.88 129 LEU A N 1
ATOM 1017 C CA . LEU A 1 129 ? -20.285 30.187 -22.574 1.00 97.88 129 LEU A CA 1
ATOM 1018 C C . LEU A 1 129 ? -20.030 31.673 -22.298 1.00 97.88 129 LEU A C 1
ATOM 1020 O O . LEU A 1 129 ? -19.969 32.075 -21.134 1.00 97.88 129 LEU A O 1
ATOM 1024 N N . THR A 1 130 ? -19.949 32.502 -23.341 1.00 98.12 130 THR A N 1
ATOM 1025 C CA . THR A 1 130 ? -19.708 33.945 -23.188 1.00 98.12 130 THR A CA 1
ATOM 1026 C C . THR A 1 130 ? -20.896 34.652 -22.539 1.00 98.12 130 THR A C 1
ATOM 1028 O O . THR A 1 130 ? -20.696 35.462 -21.630 1.00 98.12 130 THR A O 1
ATOM 1031 N N . ALA A 1 131 ? -22.132 34.324 -22.926 1.00 98.12 131 ALA A N 1
ATOM 1032 C CA . ALA A 1 131 ? -23.314 34.962 -22.351 1.00 98.12 131 ALA A CA 1
ATOM 1033 C C . ALA A 1 131 ? -23.472 34.724 -20.837 1.00 98.12 131 ALA A C 1
ATOM 1035 O O . ALA A 1 131 ? -23.686 35.706 -20.128 1.00 98.12 131 ALA A O 1
ATOM 1036 N N . PRO A 1 132 ? -23.297 33.502 -20.281 1.00 98.44 132 PRO A N 1
ATOM 1037 C CA . PRO A 1 132 ? -23.290 33.312 -18.831 1.00 98.44 132 PRO A CA 1
ATOM 1038 C C . PRO A 1 132 ? -22.286 34.188 -18.081 1.00 98.44 132 PRO A C 1
ATOM 1040 O O . PRO A 1 132 ? -22.603 34.675 -16.995 1.00 98.44 132 PRO A O 1
ATOM 1043 N N . PHE A 1 133 ? -21.097 34.426 -18.643 1.00 98.44 133 PHE A N 1
ATOM 1044 C CA . PHE A 1 133 ? -20.141 35.371 -18.064 1.00 98.44 133 PHE A CA 1
ATOM 1045 C C . PHE A 1 133 ? -20.679 36.807 -18.121 1.00 98.44 133 PHE A C 1
ATOM 1047 O O . PHE A 1 133 ? -20.683 37.493 -17.100 1.00 98.44 133 PHE A O 1
ATOM 1054 N N . ALA A 1 134 ? -21.179 37.251 -19.279 1.00 98.50 134 ALA A N 1
ATOM 1055 C CA . ALA A 1 134 ? -21.689 38.609 -19.476 1.00 98.50 134 ALA A CA 1
ATOM 1056 C C . ALA A 1 134 ? -22.916 38.924 -18.602 1.00 98.50 134 ALA A C 1
ATOM 1058 O O . ALA A 1 134 ? -22.948 39.969 -17.952 1.00 98.50 134 ALA A O 1
ATOM 1059 N N . VAL A 1 135 ? -23.889 38.009 -18.525 1.00 98.50 135 VAL A N 1
ATOM 1060 C CA . VAL A 1 135 ? -25.079 38.130 -17.664 1.00 98.50 135 VAL A CA 1
ATOM 1061 C C . VAL A 1 135 ? -24.658 38.209 -16.203 1.00 98.50 135 VAL A C 1
ATOM 1063 O O . VAL A 1 135 ? -25.063 39.128 -15.493 1.00 98.50 135 VAL A O 1
ATOM 1066 N N . SER A 1 136 ? -23.795 37.291 -15.758 1.00 98.38 136 SER A N 1
ATOM 1067 C CA . SER A 1 136 ? -23.327 37.286 -14.371 1.00 98.38 136 SER A CA 1
ATOM 1068 C C . SER A 1 136 ? -22.571 38.566 -14.034 1.00 98.38 136 SER A C 1
ATOM 1070 O O . SER A 1 136 ? -22.856 39.178 -13.009 1.00 98.38 136 SER A O 1
ATOM 1072 N N . GLN A 1 137 ? -21.667 39.013 -14.915 1.00 97.81 137 GLN A N 1
ATOM 1073 C CA . GLN A 1 137 ? -20.923 40.266 -14.772 1.00 97.81 137 GLN A CA 1
ATOM 1074 C C . GLN A 1 137 ? -21.864 41.470 -14.647 1.00 97.81 137 GLN A C 1
ATOM 1076 O O . GLN A 1 137 ? -21.670 42.298 -13.756 1.00 97.81 137 GLN A O 1
ATOM 1081 N N . ALA A 1 138 ? -22.877 41.562 -15.512 1.00 98.31 138 ALA A N 1
ATOM 1082 C CA . ALA A 1 138 ? -23.853 42.648 -15.498 1.00 98.31 138 ALA A CA 1
ATOM 1083 C C . ALA A 1 138 ? -24.723 42.643 -14.230 1.00 98.31 138 ALA A C 1
ATOM 1085 O O . ALA A 1 138 ? -25.139 43.707 -13.781 1.00 98.31 138 ALA A O 1
ATOM 1086 N N . CYS A 1 139 ? -24.967 41.474 -13.627 1.00 97.94 139 CYS A N 1
ATOM 1087 C CA . CYS A 1 139 ? -25.739 41.356 -12.388 1.00 97.94 139 CYS A CA 1
ATOM 1088 C C . CYS A 1 139 ? -24.935 41.743 -11.136 1.00 97.94 139 CYS A C 1
ATOM 1090 O O . CYS A 1 139 ? -25.531 42.165 -10.148 1.00 97.94 139 CYS A O 1
ATOM 1092 N N . LEU A 1 140 ? -23.595 41.641 -11.156 1.00 95.75 140 LEU A N 1
ATOM 1093 C CA . LEU A 1 140 ? -22.756 41.864 -9.967 1.00 95.75 140 LEU A CA 1
ATOM 1094 C C . LEU A 1 140 ? -23.029 43.183 -9.220 1.00 95.75 140 LEU A C 1
ATOM 1096 O O . LEU A 1 140 ? -23.064 43.131 -7.991 1.00 95.75 140 LEU A O 1
ATOM 1100 N N . PRO A 1 141 ? -23.227 44.350 -9.873 1.00 93.88 141 PRO A N 1
ATOM 1101 C CA . PRO A 1 141 ? -23.550 45.595 -9.172 1.00 93.88 141 PRO A CA 1
ATOM 1102 C C . PRO A 1 141 ? -24.788 45.505 -8.268 1.00 93.88 141 PRO A C 1
ATOM 1104 O O . PRO A 1 141 ? -24.836 46.199 -7.263 1.00 93.88 141 PRO A O 1
ATOM 1107 N N . TYR A 1 142 ? -25.738 44.623 -8.585 1.00 94.88 142 TYR A N 1
ATOM 1108 C CA . TYR A 1 142 ? -26.999 44.442 -7.857 1.00 94.88 142 TYR A CA 1
ATOM 1109 C C . TYR A 1 142 ? -26.998 43.223 -6.917 1.00 94.88 142 TYR A C 1
ATOM 1111 O O . TYR A 1 142 ? -27.972 43.002 -6.198 1.00 94.88 142 TYR A O 1
ATOM 1119 N N . MET A 1 143 ? -25.931 42.412 -6.942 1.00 93.38 143 MET A N 1
ATOM 1120 C CA . MET A 1 143 ? -25.758 41.226 -6.088 1.00 93.38 143 MET A CA 1
ATOM 1121 C C . MET A 1 143 ? -24.793 41.466 -4.920 1.00 93.38 143 MET A C 1
ATOM 1123 O O . MET A 1 143 ? -24.858 40.768 -3.909 1.00 93.38 143 MET A O 1
ATOM 1127 N N . LYS A 1 144 ? -23.858 42.418 -5.058 1.00 86.06 144 LYS A N 1
ATOM 1128 C CA . LYS A 1 144 ? -22.841 42.703 -4.033 1.00 86.06 144 LYS A CA 1
ATOM 1129 C C . LYS A 1 144 ? -23.493 43.051 -2.693 1.00 86.06 144 LYS A C 1
ATOM 1131 O O . LYS A 1 144 ? -24.482 43.775 -2.628 1.00 86.06 144 LYS A O 1
ATOM 1136 N N . LEU A 1 145 ? -22.927 42.529 -1.613 1.00 69.81 145 LEU A N 1
ATOM 1137 C CA . LEU A 1 145 ? -23.262 42.927 -0.248 1.00 69.81 145 LEU A CA 1
ATOM 1138 C C . LEU A 1 145 ? -22.349 44.106 0.133 1.00 69.81 145 LEU A C 1
ATOM 1140 O O . LEU A 1 145 ? -21.130 43.952 0.076 1.00 69.81 145 LEU A O 1
ATOM 1144 N N . GLU A 1 146 ? -22.918 45.275 0.449 1.00 57.62 146 GLU A N 1
ATOM 1145 C CA . GLU A 1 146 ? -22.169 46.538 0.629 1.00 57.62 146 GLU A CA 1
ATOM 1146 C C . GLU A 1 146 ? -21.261 46.564 1.879 1.00 57.62 146 GLU A C 1
ATOM 1148 O O . GLU A 1 146 ? -20.280 47.300 1.880 1.00 57.62 146 GLU A O 1
ATOM 1153 N N . ASP A 1 147 ? -21.488 45.694 2.873 1.00 53.94 147 ASP A N 1
ATOM 1154 C CA . ASP A 1 147 ? -20.823 45.752 4.194 1.00 53.94 147 ASP A CA 1
ATOM 1155 C C . ASP A 1 147 ? -19.701 44.716 4.451 1.00 53.94 147 ASP A C 1
ATOM 1157 O O . ASP A 1 147 ? -19.185 44.615 5.561 1.00 53.94 147 ASP A O 1
ATOM 1161 N N . LYS A 1 148 ? -19.265 43.922 3.459 1.00 51.78 148 LYS A N 1
ATOM 1162 C CA . LYS A 1 148 ? -18.239 42.867 3.674 1.00 51.78 148 LYS A CA 1
ATOM 1163 C C . LYS A 1 148 ? -16.799 43.299 3.350 1.00 51.78 148 LYS A C 1
ATOM 1165 O O . LYS A 1 148 ? -16.018 42.508 2.823 1.00 51.78 148 LYS A O 1
ATOM 1170 N N . THR A 1 149 ? -16.429 44.547 3.649 1.00 42.66 149 THR A N 1
ATOM 1171 C CA . THR A 1 149 ? -15.028 45.013 3.551 1.00 42.66 149 THR A CA 1
ATOM 1172 C C . THR A 1 149 ? -14.154 44.588 4.732 1.00 42.66 149 THR A C 1
ATOM 1174 O O . THR A 1 149 ? -12.935 44.692 4.633 1.00 42.66 149 THR A O 1
ATOM 1177 N N . GLU A 1 150 ? -14.734 44.053 5.809 1.00 44.34 150 GLU A N 1
ATOM 1178 C CA . GLU A 1 150 ? -13.974 43.439 6.900 1.00 44.34 150 GLU A CA 1
ATOM 1179 C C . GLU A 1 150 ? -13.935 41.918 6.723 1.00 44.34 150 GLU A C 1
ATOM 1181 O O . GLU A 1 150 ? -14.875 41.175 7.012 1.00 44.34 150 GLU A O 1
ATOM 1186 N N . SER A 1 151 ? -12.815 41.445 6.178 1.00 47.50 151 SER A N 1
ATOM 1187 C CA . SER A 1 151 ? -12.414 40.048 6.273 1.00 47.50 151 SER A CA 1
ATOM 1188 C C . SER A 1 151 ? -12.375 39.657 7.750 1.00 47.50 151 SER A C 1
ATOM 1190 O O . SER A 1 151 ? -11.632 40.274 8.508 1.00 47.50 151 SER A O 1
ATOM 1192 N N . HIS A 1 152 ? -13.112 38.605 8.113 1.00 45.72 152 HIS A N 1
ATOM 1193 C CA . HIS A 1 152 ? -13.206 38.017 9.456 1.00 45.72 152 HIS A CA 1
ATOM 1194 C C . HIS A 1 152 ? -14.187 38.739 10.404 1.00 45.72 152 HIS A C 1
ATOM 1196 O O . HIS A 1 152 ? -13.786 39.600 11.169 1.00 45.72 152 HIS A O 1
ATOM 1202 N N . HIS A 1 153 ? -15.469 38.343 10.408 1.00 39.44 153 HIS A N 1
ATOM 1203 C CA . HIS A 1 153 ? -16.120 37.652 11.539 1.00 39.44 153 HIS A CA 1
ATOM 1204 C C . HIS A 1 153 ? -17.671 37.661 11.482 1.00 39.44 153 HIS A C 1
ATOM 1206 O O . HIS A 1 153 ? -18.296 38.535 10.896 1.00 39.44 153 HIS A O 1
ATOM 1212 N N . HIS A 1 154 ? -18.233 36.675 12.196 1.00 41.78 154 HIS A N 1
ATOM 1213 C CA . HIS A 1 154 ? -19.572 36.580 12.799 1.00 41.78 154 HIS A CA 1
ATOM 1214 C C . HIS A 1 154 ? -20.766 36.125 11.931 1.00 41.78 154 HIS A C 1
ATOM 1216 O O . HIS A 1 154 ? -21.351 36.872 11.163 1.00 41.78 154 HIS A O 1
ATOM 1222 N N . ASP A 1 155 ? -21.126 34.852 12.145 1.00 51.41 155 ASP A N 1
ATOM 1223 C CA . ASP A 1 155 ? -22.457 34.245 11.987 1.00 51.41 155 ASP A CA 1
ATOM 1224 C C . ASP A 1 155 ? -23.198 34.514 10.664 1.00 51.41 155 ASP A C 1
ATOM 1226 O O . ASP A 1 155 ? -24.178 35.247 10.593 1.00 51.41 155 ASP A O 1
ATOM 1230 N N . ASN A 1 156 ? -22.736 33.875 9.586 1.00 54.00 156 ASN A N 1
ATOM 1231 C CA . ASN A 1 156 ? -23.422 33.888 8.294 1.00 54.00 156 ASN A CA 1
ATOM 1232 C C . ASN A 1 156 ? -24.204 32.577 8.105 1.00 54.00 156 ASN A C 1
ATOM 1234 O O . ASN A 1 156 ? -23.897 31.788 7.208 1.00 54.00 156 ASN A O 1
ATOM 1238 N N . SER A 1 157 ? -25.166 32.332 8.999 1.00 54.78 157 SER A N 1
ATOM 1239 C CA . SER A 1 157 ? -26.048 31.155 8.981 1.00 54.78 157 SER A CA 1
ATOM 1240 C C . SER A 1 157 ? -26.994 31.118 7.770 1.00 54.78 157 SER A C 1
ATOM 1242 O O . SER A 1 157 ? -27.468 30.043 7.402 1.00 54.78 157 SER A O 1
ATOM 1244 N N . ASP A 1 158 ? -27.198 32.254 7.093 1.00 66.31 158 ASP A N 1
ATOM 1245 C CA . ASP A 1 158 ? -28.020 32.359 5.887 1.00 66.31 158 ASP A CA 1
ATOM 1246 C C . ASP A 1 158 ? -27.216 32.192 4.582 1.00 66.31 158 ASP A C 1
ATOM 1248 O O . ASP A 1 158 ? -26.057 32.604 4.448 1.00 66.31 158 ASP A O 1
ATOM 1252 N N . ALA A 1 159 ? -27.863 31.612 3.568 1.00 79.69 159 ALA A N 1
ATOM 1253 C CA . ALA A 1 159 ? -27.297 31.473 2.233 1.00 79.69 159 ALA A CA 1
ATOM 1254 C C . ALA A 1 159 ? -27.202 32.838 1.525 1.00 79.69 159 ALA A C 1
ATOM 1256 O O . ALA A 1 159 ? -28.216 33.481 1.273 1.00 79.69 159 ALA A O 1
ATOM 1257 N N . GLY A 1 160 ? -25.983 33.260 1.170 1.00 85.19 160 GLY A N 1
ATOM 1258 C CA . GLY A 1 160 ? -25.762 34.469 0.366 1.00 85.19 160 GLY A CA 1
ATOM 1259 C C . GLY A 1 160 ? -26.207 34.322 -1.102 1.00 85.19 160 GLY A C 1
ATOM 1260 O O . GLY A 1 160 ? -26.525 33.194 -1.524 1.00 85.19 160 GLY A O 1
ATOM 1261 N N . PRO A 1 161 ? -26.167 35.423 -1.889 1.00 93.62 161 PRO A N 1
ATOM 1262 C CA . PRO A 1 161 ? -26.561 35.437 -3.298 1.00 93.62 161 PRO A CA 1
ATOM 1263 C C . PRO A 1 161 ? -25.858 34.346 -4.109 1.00 93.62 161 PRO A C 1
ATOM 1265 O O . PRO A 1 161 ? -24.722 33.968 -3.805 1.00 93.62 161 PRO A O 1
ATOM 1268 N N . VAL A 1 162 ? -26.497 33.848 -5.168 1.00 97.00 162 VAL A N 1
ATOM 1269 C CA . VAL A 1 162 ? -25.959 32.729 -5.954 1.00 97.00 162 VAL A CA 1
ATOM 1270 C C . VAL A 1 162 ? -26.119 32.913 -7.457 1.00 97.00 162 VAL A C 1
ATOM 1272 O O . VAL A 1 162 ? -27.168 33.317 -7.959 1.00 97.00 162 VAL A O 1
ATOM 1275 N N . VAL A 1 163 ? -25.063 32.552 -8.182 1.00 98.62 163 VAL A N 1
ATOM 1276 C CA . VAL A 1 163 ? -25.085 32.314 -9.624 1.00 98.62 163 VAL A CA 1
ATOM 1277 C C . VAL A 1 163 ? -25.140 30.807 -9.869 1.00 98.62 163 VAL A C 1
ATOM 1279 O O . VAL A 1 163 ? -24.355 30.045 -9.304 1.00 98.62 163 VAL A O 1
ATOM 1282 N N . ILE A 1 164 ? -26.068 30.365 -10.711 1.00 98.75 164 ILE A N 1
ATOM 1283 C CA . ILE A 1 164 ? -26.222 28.963 -11.097 1.00 98.75 164 ILE A CA 1
ATOM 1284 C C . ILE A 1 164 ? -26.146 28.864 -12.618 1.00 98.75 164 ILE A C 1
ATOM 1286 O O . ILE A 1 164 ? -26.955 29.454 -13.334 1.00 98.75 164 ILE A O 1
ATOM 1290 N N . HIS A 1 165 ? -25.183 28.100 -13.121 1.00 98.69 165 HIS A N 1
ATOM 1291 C CA . HIS A 1 165 ? -25.100 27.750 -14.537 1.00 98.69 165 HIS A CA 1
ATOM 1292 C C . HIS A 1 165 ? -25.868 26.453 -14.807 1.00 98.69 165 HIS A C 1
ATOM 1294 O O . HIS A 1 165 ? -25.671 25.461 -14.104 1.00 98.69 165 HIS A O 1
ATOM 1300 N N . ILE A 1 166 ? -26.723 26.432 -15.833 1.00 98.25 166 ILE A N 1
ATOM 1301 C CA . ILE A 1 166 ? -27.317 25.185 -16.330 1.00 98.25 166 ILE A CA 1
ATOM 1302 C C . ILE A 1 166 ? -26.407 24.616 -17.422 1.00 98.25 166 ILE A C 1
ATOM 1304 O O . ILE A 1 166 ? -26.434 25.024 -18.590 1.00 98.25 166 ILE A O 1
ATOM 1308 N N . GLY A 1 167 ? -25.571 23.678 -16.991 1.00 96.06 167 GLY A N 1
ATOM 1309 C CA . GLY A 1 167 ? -24.629 22.921 -17.796 1.00 96.06 167 GLY A CA 1
ATOM 1310 C C . GLY A 1 167 ? -25.295 21.830 -18.620 1.00 96.06 167 GLY A C 1
ATOM 1311 O O . GLY A 1 167 ? -26.366 22.007 -19.199 1.00 96.06 167 GLY A O 1
ATOM 1312 N N . SER A 1 168 ? -24.611 20.700 -18.724 1.00 95.12 168 SER A N 1
ATOM 1313 C CA . SER A 1 168 ? -25.089 19.489 -19.383 1.00 95.12 168 SER A CA 1
ATOM 1314 C C . SER A 1 168 ? -24.169 18.350 -18.981 1.00 95.12 168 SER A C 1
ATOM 1316 O O . SER A 1 168 ? -22.956 18.545 -18.934 1.00 95.12 168 SER A O 1
ATOM 1318 N N . PHE A 1 169 ? -24.710 17.149 -18.805 1.00 91.75 169 PHE A N 1
ATOM 1319 C CA . PHE A 1 169 ? -23.909 15.926 -18.727 1.00 91.75 169 PHE A CA 1
ATOM 1320 C C . PHE A 1 169 ? -23.006 15.718 -19.963 1.00 91.75 169 PHE A C 1
ATOM 1322 O O . PHE A 1 169 ? -22.032 14.974 -19.907 1.00 91.75 169 PHE A O 1
ATOM 1329 N N . ARG A 1 170 ? -23.262 16.443 -21.069 1.00 91.00 170 ARG A N 1
ATOM 1330 C CA . ARG A 1 170 ? -22.384 16.466 -22.246 1.00 91.00 170 ARG A CA 1
ATOM 1331 C C . ARG A 1 170 ? -21.037 17.151 -22.026 1.00 91.00 170 ARG A C 1
ATOM 1333 O O . ARG A 1 170 ? -20.170 17.058 -22.882 1.00 91.00 170 ARG A O 1
ATOM 1340 N N . ALA A 1 171 ? -20.854 17.812 -20.885 1.00 88.88 171 ALA A N 1
ATOM 1341 C CA . ALA A 1 171 ? -19.536 18.243 -20.439 1.00 88.88 171 ALA A CA 1
ATOM 1342 C C . ALA A 1 171 ? -18.629 17.056 -20.052 1.00 88.88 171 ALA A C 1
ATOM 1344 O O . ALA A 1 171 ? -17.412 17.197 -20.090 1.00 88.88 171 ALA A O 1
ATOM 1345 N N . GLU A 1 172 ? -19.212 15.906 -19.689 1.00 83.75 172 GLU A N 1
ATOM 1346 C CA . GLU A 1 172 ? -18.493 14.713 -19.212 1.00 83.75 172 GLU A CA 1
ATOM 1347 C C . GLU A 1 172 ? -18.500 13.555 -20.226 1.00 83.75 172 GLU A C 1
ATOM 1349 O O . GLU A 1 172 ? -17.679 12.647 -20.131 1.00 83.75 172 GLU A O 1
ATOM 1354 N N . MET A 1 173 ? -19.409 13.572 -21.208 1.00 82.12 173 MET A N 1
ATOM 1355 C CA . MET A 1 173 ? -19.484 12.565 -22.275 1.00 82.12 173 MET A CA 1
ATOM 1356 C C . MET A 1 173 ? -20.043 13.149 -23.578 1.00 82.12 173 MET A C 1
ATOM 1358 O O . MET A 1 173 ? -20.803 14.109 -23.558 1.00 82.12 173 MET A O 1
ATOM 1362 N N . SER A 1 174 ? -19.739 12.577 -24.742 1.00 83.50 174 SER A N 1
ATOM 1363 C CA . SER A 1 174 ? -20.200 13.118 -26.034 1.00 83.50 174 SER A CA 1
ATOM 1364 C C . SER A 1 174 ? -20.548 12.012 -27.029 1.00 83.50 174 SER A C 1
ATOM 1366 O O . SER A 1 174 ? -19.991 10.922 -26.956 1.00 83.50 174 SER A O 1
ATOM 1368 N N . ASP A 1 175 ? -21.461 12.313 -27.954 1.00 83.38 175 ASP A N 1
ATOM 1369 C CA . ASP A 1 175 ? -21.692 11.527 -29.177 1.00 83.38 175 ASP A CA 1
ATOM 1370 C C . ASP A 1 175 ? -21.062 12.252 -30.386 1.00 83.38 175 ASP A C 1
ATOM 1372 O O . ASP A 1 175 ? -20.655 13.411 -30.240 1.00 83.38 175 ASP A O 1
ATOM 1376 N N . PRO A 1 176 ? -20.982 11.623 -31.578 1.00 88.75 176 PRO A N 1
ATOM 1377 C CA . PRO A 1 176 ? -20.481 12.291 -32.777 1.00 88.75 176 PRO A CA 1
ATOM 1378 C C . PRO A 1 176 ? -21.185 13.623 -33.062 1.00 88.75 176 PRO A C 1
ATOM 1380 O O . PRO A 1 176 ? -22.393 13.750 -32.834 1.00 88.75 176 PRO A O 1
ATOM 1383 N N . ASN A 1 177 ? -20.435 14.584 -33.614 1.00 91.38 177 ASN A N 1
ATOM 1384 C CA . ASN A 1 177 ? -20.920 15.893 -34.064 1.00 91.38 177 ASN A CA 1
ATOM 1385 C C . ASN A 1 177 ? -21.401 16.831 -32.943 1.00 91.38 177 ASN A C 1
ATOM 1387 O O . ASN A 1 177 ? -22.206 17.727 -33.200 1.00 91.38 177 ASN A O 1
ATOM 1391 N N . GLN A 1 178 ? -20.954 16.615 -31.698 1.00 92.94 178 GLN A N 1
ATOM 1392 C CA . GLN A 1 178 ? -21.339 17.422 -30.530 1.00 92.94 178 GLN A CA 1
ATOM 1393 C C . GLN A 1 178 ? -20.277 18.437 -30.085 1.00 92.94 178 GLN A C 1
ATOM 1395 O O . GLN A 1 178 ? -20.406 19.019 -29.006 1.00 92.94 178 GLN A O 1
ATOM 1400 N N . GLU A 1 179 ? -19.228 18.673 -30.876 1.00 94.06 179 GLU A N 1
ATOM 1401 C CA . GLU A 1 179 ? -18.017 19.384 -30.447 1.00 94.06 179 GLU A CA 1
ATOM 1402 C C . GLU A 1 179 ? -18.337 20.790 -29.918 1.00 94.06 179 GLU A C 1
ATOM 1404 O O . GLU A 1 179 ? -17.898 21.146 -28.821 1.00 94.06 179 GLU A O 1
ATOM 1409 N N . GLY A 1 180 ? -19.164 21.556 -30.645 1.00 93.94 180 GLY A N 1
ATOM 1410 C CA . GLY A 1 180 ? -19.606 22.897 -30.242 1.00 93.94 180 GLY A CA 1
ATOM 1411 C C . GLY A 1 180 ? -20.407 22.915 -28.943 1.00 93.94 180 GLY A C 1
ATOM 1412 O O . GLY A 1 180 ? -20.108 23.688 -28.027 1.00 93.94 180 GLY A O 1
ATOM 1413 N N . TYR A 1 181 ? -21.398 22.031 -28.824 1.00 94.56 181 TYR A N 1
ATOM 1414 C CA . TYR A 1 181 ? -22.248 21.976 -27.639 1.00 94.56 181 TYR A CA 1
ATOM 1415 C C . TYR A 1 181 ? -21.472 21.494 -26.408 1.00 94.56 181 TYR A C 1
ATOM 1417 O O . TYR A 1 181 ? -21.464 22.186 -25.386 1.00 94.56 181 TYR A O 1
ATOM 1425 N N . ALA A 1 182 ? -20.775 20.359 -26.510 1.00 94.31 182 ALA A N 1
ATOM 1426 C CA . ALA A 1 182 ? -20.021 19.756 -25.411 1.00 94.31 182 ALA A CA 1
ATOM 1427 C C . ALA A 1 182 ? -18.916 20.689 -24.896 1.00 94.31 182 ALA A C 1
ATOM 1429 O O . ALA A 1 182 ? -18.833 20.930 -23.691 1.00 94.31 182 ALA A O 1
ATOM 1430 N N . SER A 1 183 ? -18.149 21.310 -25.799 1.00 95.56 183 SER A N 1
ATOM 1431 C CA . SER A 1 183 ? -17.091 22.256 -25.422 1.00 95.56 183 SER A CA 1
ATOM 1432 C C . SER A 1 183 ? -17.643 23.493 -24.722 1.00 95.56 183 SER A C 1
ATOM 1434 O O . SER A 1 183 ? -17.096 23.920 -23.705 1.00 95.56 183 SER A O 1
ATOM 1436 N N . SER A 1 184 ? -18.768 24.040 -25.197 1.00 96.81 184 SER A N 1
ATOM 1437 C CA . SER A 1 184 ? -19.407 25.178 -24.528 1.00 96.81 184 SER A CA 1
ATOM 1438 C C . SER A 1 184 ? -19.883 24.838 -23.106 1.00 96.81 184 SER A C 1
ATOM 1440 O O . SER A 1 184 ? -19.721 25.648 -22.193 1.00 96.81 184 SER A O 1
ATOM 1442 N N . LYS A 1 185 ? -20.407 23.622 -22.887 1.00 96.31 185 LYS A N 1
ATOM 1443 C CA . LYS A 1 185 ? -20.888 23.148 -21.579 1.00 96.31 185 LYS A CA 1
ATOM 1444 C C . LYS A 1 185 ? -19.748 22.758 -20.634 1.00 96.31 185 LYS A C 1
ATOM 1446 O O . LYS A 1 185 ? -19.839 23.053 -19.446 1.00 96.31 185 LYS A O 1
ATOM 1451 N N . ALA A 1 186 ? -18.655 22.186 -21.140 1.00 95.88 186 ALA A N 1
ATOM 1452 C CA . ALA A 1 186 ? -17.438 21.949 -20.360 1.00 95.88 186 ALA A CA 1
ATOM 1453 C C . ALA A 1 186 ? -16.777 23.269 -19.924 1.00 95.88 186 ALA A C 1
ATOM 1455 O O . ALA A 1 186 ? -16.382 23.416 -18.768 1.00 95.88 186 ALA A O 1
ATOM 1456 N N . GLY A 1 187 ? -16.752 24.278 -20.802 1.00 97.25 187 GLY A N 1
ATOM 1457 C CA . GLY A 1 187 ? -16.259 25.617 -20.466 1.00 97.25 187 GLY A CA 1
ATOM 1458 C C . GLY A 1 187 ? -17.013 26.273 -19.303 1.00 97.25 187 GLY A C 1
ATOM 1459 O O . GLY A 1 187 ? -16.410 27.000 -18.512 1.00 97.25 187 GLY A O 1
ATOM 1460 N N . GLN A 1 188 ? -18.308 25.975 -19.133 1.00 97.88 188 GLN A N 1
ATOM 1461 C CA . GLN A 1 188 ? -19.096 26.490 -18.006 1.00 97.88 188 GLN A CA 1
ATOM 1462 C C . GLN A 1 188 ? -18.633 25.931 -16.651 1.00 97.88 188 GLN A C 1
ATOM 1464 O O . GLN A 1 188 ? -18.774 26.626 -15.647 1.00 97.88 188 GLN A O 1
ATOM 1469 N N . ILE A 1 189 ? -18.049 24.726 -16.601 1.00 97.50 189 ILE A N 1
ATOM 1470 C CA . ILE A 1 189 ? -17.446 24.181 -15.371 1.00 97.50 189 ILE A CA 1
ATOM 1471 C C . ILE A 1 189 ? -16.239 25.037 -14.974 1.00 97.50 189 ILE A C 1
ATOM 1473 O O . ILE A 1 189 ? -16.139 25.464 -13.823 1.00 97.50 189 ILE A O 1
ATOM 1477 N N . GLY A 1 190 ? -15.381 25.352 -15.952 1.00 95.94 190 GLY A N 1
ATOM 1478 C CA . GLY A 1 190 ? -14.234 26.248 -15.791 1.00 95.94 190 GLY A CA 1
ATOM 1479 C C . GLY A 1 190 ? -14.630 27.632 -15.272 1.00 95.94 190 GLY A C 1
ATOM 1480 O O . GLY A 1 190 ? -14.099 28.144 -14.283 1.00 95.94 190 GLY A O 1
ATOM 1481 N N . LEU A 1 191 ? -15.630 28.222 -15.929 1.00 97.88 191 LEU A N 1
ATOM 1482 C CA . LEU A 1 191 ? -16.198 29.512 -15.552 1.00 97.88 191 LEU A CA 1
ATOM 1483 C C . LEU A 1 191 ? -16.761 29.491 -14.122 1.00 97.88 191 LEU A C 1
ATOM 1485 O O . LEU A 1 191 ? -16.479 30.393 -13.333 1.00 97.88 191 LEU A O 1
ATOM 1489 N N . MET A 1 192 ? -17.511 28.443 -13.776 1.00 98.12 192 MET A N 1
ATOM 1490 C CA . MET A 1 192 ? -18.163 28.294 -12.478 1.00 98.12 192 MET A CA 1
ATOM 1491 C C . MET A 1 192 ? -17.155 28.303 -11.326 1.00 98.12 192 MET A C 1
ATOM 1493 O O . MET A 1 192 ? -17.285 29.128 -10.419 1.00 98.12 192 MET A O 1
ATOM 1497 N N . HIS A 1 193 ? -16.126 27.448 -11.366 1.00 95.50 193 HIS A N 1
ATOM 1498 C CA . HIS A 1 193 ? -15.179 27.373 -10.250 1.00 95.50 193 HIS A CA 1
ATOM 1499 C C . HIS A 1 193 ? -14.320 28.645 -10.154 1.00 95.50 193 HIS A C 1
ATOM 1501 O O . HIS A 1 193 ? -13.999 29.090 -9.055 1.00 95.50 193 HIS A O 1
ATOM 1507 N N . SER A 1 194 ? -13.998 29.288 -11.285 1.00 96.69 194 SER A N 1
ATOM 1508 C CA . SER A 1 194 ? -13.286 30.573 -11.296 1.00 96.69 194 SER A CA 1
ATOM 1509 C C . SER A 1 194 ? -14.117 31.695 -10.657 1.00 96.69 194 SER A C 1
ATOM 1511 O O . SER A 1 194 ? -13.617 32.470 -9.831 1.00 96.69 194 SER A O 1
ATOM 1513 N N . MET A 1 195 ? -15.413 31.754 -10.976 1.00 97.69 195 MET A N 1
ATOM 1514 C CA . MET A 1 195 ? -16.346 32.710 -10.381 1.00 97.69 195 MET A CA 1
ATOM 1515 C C . MET A 1 195 ? -16.604 32.427 -8.900 1.00 97.69 195 MET A C 1
ATOM 1517 O O . MET A 1 195 ? -16.665 33.372 -8.119 1.00 97.69 195 MET A O 1
ATOM 1521 N N . ALA A 1 196 ? -16.696 31.162 -8.486 1.00 96.81 196 ALA A N 1
ATOM 1522 C CA . ALA A 1 196 ? -16.875 30.799 -7.079 1.00 96.81 196 ALA A CA 1
ATOM 1523 C C . ALA A 1 196 ? -15.775 31.403 -6.189 1.00 96.81 196 ALA A C 1
ATOM 1525 O O . ALA A 1 196 ? -16.062 31.912 -5.106 1.00 96.81 196 ALA A O 1
ATOM 1526 N N . ILE A 1 197 ? -14.532 31.422 -6.679 1.00 95.50 197 ILE A N 1
ATOM 1527 C CA . ILE A 1 197 ? -13.404 32.047 -5.980 1.00 95.50 197 ILE A CA 1
ATOM 1528 C C . ILE A 1 197 ? -13.443 33.573 -6.110 1.00 95.50 197 ILE A C 1
ATOM 1530 O O . ILE A 1 197 ? -13.371 34.282 -5.106 1.00 95.50 197 ILE A O 1
ATOM 1534 N N . SER A 1 198 ? -13.615 34.096 -7.327 1.00 93.19 198 SER A N 1
ATOM 1535 C CA . SER A 1 198 ? -13.541 35.540 -7.606 1.00 93.19 198 SER A CA 1
ATOM 1536 C C . SER A 1 198 ? -14.642 36.358 -6.925 1.00 93.19 198 SER A C 1
ATOM 1538 O O . SER A 1 198 ? -14.438 37.526 -6.581 1.00 93.19 198 SER A O 1
ATOM 1540 N N . LEU A 1 199 ? -15.820 35.758 -6.746 1.00 92.25 199 LEU A N 1
ATOM 1541 C CA . LEU A 1 199 ? -16.991 36.415 -6.172 1.00 92.25 199 LEU A CA 1
ATOM 1542 C C . LEU A 1 199 ? -17.123 36.194 -4.654 1.00 92.25 199 LEU A C 1
ATOM 1544 O O . LEU A 1 199 ? -17.919 36.885 -4.013 1.00 92.25 199 LEU A O 1
ATOM 1548 N N . SER A 1 200 ? -16.307 35.308 -4.065 1.00 88.19 200 SER A N 1
ATOM 1549 C CA . SER A 1 200 ? -16.346 34.959 -2.634 1.00 88.19 200 SER A CA 1
ATOM 1550 C C . SER A 1 200 ? -16.212 36.172 -1.706 1.00 88.19 200 SER A C 1
ATOM 1552 O O . SER A 1 200 ? -16.921 36.266 -0.706 1.00 88.19 200 SER A O 1
ATOM 1554 N N . ARG A 1 201 ? -15.387 37.158 -2.085 1.00 84.00 201 ARG A N 1
ATOM 1555 C CA . ARG A 1 201 ? -15.201 38.428 -1.356 1.00 84.00 201 ARG A CA 1
ATOM 1556 C C . ARG A 1 201 ? -16.477 39.260 -1.199 1.00 84.00 201 ARG A C 1
ATOM 1558 O O . ARG A 1 201 ? -16.530 40.141 -0.355 1.00 84.00 201 ARG A O 1
ATOM 1565 N N . TRP A 1 202 ? -17.495 39.001 -2.017 1.00 85.56 202 TRP A N 1
ATOM 1566 C CA . TRP A 1 202 ? -18.801 39.657 -1.937 1.00 85.56 202 TRP A CA 1
ATOM 1567 C C . TRP A 1 202 ? -19.874 38.757 -1.312 1.00 85.56 202 TRP A C 1
ATOM 1569 O O . TRP A 1 202 ? -21.046 39.122 -1.307 1.00 85.56 202 TRP A O 1
ATOM 1579 N N . GLY A 1 203 ? -19.492 37.580 -0.803 1.00 84.75 203 GLY A N 1
ATOM 1580 C CA . GLY A 1 203 ? -20.416 36.575 -0.274 1.00 84.75 203 GLY A CA 1
ATOM 1581 C C . GLY A 1 203 ? -21.296 35.916 -1.340 1.00 84.75 203 GLY A C 1
ATOM 1582 O O . GLY A 1 203 ? -22.295 35.295 -0.988 1.00 84.75 203 GLY A O 1
ATOM 1583 N N . ILE A 1 204 ? -20.946 36.062 -2.623 1.00 92.19 204 ILE A N 1
ATOM 1584 C CA . ILE A 1 204 ? -21.700 35.503 -3.746 1.00 92.19 204 ILE A CA 1
ATOM 1585 C C . ILE A 1 204 ? -21.143 34.117 -4.073 1.00 92.19 204 ILE A C 1
ATOM 1587 O O . ILE A 1 204 ? -19.938 33.940 -4.266 1.00 92.19 204 ILE A O 1
ATOM 1591 N N . ARG A 1 205 ? -22.036 33.138 -4.167 1.00 95.62 205 ARG A N 1
ATOM 1592 C CA . ARG A 1 205 ? -21.725 31.746 -4.501 1.00 95.62 205 ARG A CA 1
ATOM 1593 C C . ARG A 1 205 ? -21.896 31.508 -5.998 1.00 95.62 205 ARG A C 1
ATOM 1595 O O . ARG A 1 205 ? -22.704 32.172 -6.646 1.00 95.62 205 ARG A O 1
ATOM 1602 N N . CYS A 1 206 ? -21.170 30.542 -6.549 1.00 98.31 206 CYS A N 1
ATOM 1603 C CA . CYS A 1 206 ? -21.351 30.117 -7.935 1.00 98.31 206 CYS A CA 1
ATOM 1604 C C . CYS A 1 206 ? -21.341 28.592 -8.022 1.00 98.31 206 CYS A C 1
ATOM 1606 O O . CYS A 1 206 ? -20.421 27.965 -7.507 1.00 98.31 206 CYS A O 1
ATOM 1608 N N . ASN A 1 207 ? -22.356 28.001 -8.648 1.00 98.56 207 ASN A N 1
ATOM 1609 C CA . ASN A 1 207 ? -22.491 26.555 -8.821 1.00 98.56 207 ASN A CA 1
ATOM 1610 C C . ASN A 1 207 ? -23.010 26.225 -10.226 1.00 98.56 207 ASN A C 1
ATOM 1612 O O . ASN A 1 207 ? -23.446 27.100 -10.976 1.00 98.56 207 ASN A O 1
ATOM 1616 N N . LEU A 1 208 ? -22.983 24.946 -10.583 1.00 98.62 208 LEU A N 1
ATOM 1617 C CA . LEU A 1 208 ? -23.492 24.437 -11.849 1.00 98.62 208 LEU A CA 1
ATOM 1618 C C . LEU A 1 208 ? -24.408 23.237 -11.601 1.00 98.62 208 LEU A C 1
ATOM 1620 O O . LEU A 1 208 ? -24.109 22.376 -10.779 1.00 98.62 208 LEU A O 1
ATOM 1624 N N . VAL A 1 209 ? -25.516 23.163 -12.334 1.00 98.56 209 VAL A N 1
ATOM 1625 C CA . VAL A 1 209 ? -26.329 21.944 -12.456 1.00 98.56 209 VAL A CA 1
ATOM 1626 C C . VAL A 1 209 ? -26.104 21.397 -13.855 1.00 98.56 209 VAL A C 1
ATOM 1628 O O . VAL A 1 209 ? -26.236 22.150 -14.813 1.00 98.56 209 VAL A O 1
ATOM 1631 N N . ALA A 1 210 ? -25.755 20.119 -13.990 1.00 97.19 210 ALA A N 1
ATOM 1632 C CA . ALA A 1 210 ? -25.532 19.439 -15.263 1.00 97.19 210 ALA A CA 1
ATOM 1633 C C . ALA A 1 210 ? -26.693 18.467 -15.549 1.00 97.19 210 ALA A C 1
ATOM 1635 O O . ALA A 1 210 ? -26.682 17.336 -15.058 1.00 97.19 210 ALA A O 1
ATOM 1636 N N . PRO A 1 211 ? -27.718 18.881 -16.320 1.00 96.81 211 PRO A N 1
ATOM 1637 C CA . PRO A 1 211 ? -28.826 18.004 -16.677 1.00 96.81 211 PRO A CA 1
ATOM 1638 C C . PRO A 1 211 ? -28.390 16.851 -17.587 1.00 96.81 211 PRO A C 1
ATOM 1640 O O . PRO A 1 211 ? -27.560 17.043 -18.480 1.00 96.81 211 PRO A O 1
ATOM 1643 N N . GLY A 1 212 ? -29.004 15.683 -17.393 1.00 92.12 212 GLY A N 1
ATOM 1644 C CA . GLY A 1 212 ? -28.989 14.583 -18.360 1.00 92.12 212 GLY A CA 1
ATOM 1645 C C . GLY A 1 212 ? -29.973 14.789 -19.509 1.00 92.12 212 GLY A C 1
ATOM 1646 O O . GLY A 1 212 ? -30.225 15.914 -19.946 1.00 92.12 212 GLY A O 1
ATOM 1647 N N . ARG A 1 213 ? -30.585 13.703 -19.996 1.00 90.88 213 ARG A N 1
ATOM 1648 C CA . ARG A 1 213 ? -31.672 13.815 -20.979 1.00 90.88 213 ARG A CA 1
ATOM 1649 C C . ARG A 1 213 ? -32.955 14.252 -20.280 1.00 90.88 213 ARG A C 1
ATOM 1651 O O . ARG A 1 213 ? -33.585 13.475 -19.566 1.00 90.88 213 ARG A O 1
ATOM 1658 N N . ILE A 1 214 ? -33.337 15.510 -20.488 1.00 94.31 214 ILE A N 1
ATOM 1659 C CA . ILE A 1 214 ? -34.565 16.091 -19.938 1.00 94.31 214 ILE A CA 1
ATOM 1660 C C . ILE A 1 214 ? -35.585 16.254 -21.062 1.00 94.31 214 ILE A C 1
ATOM 1662 O O . ILE A 1 214 ? -35.319 16.944 -22.046 1.00 94.31 214 ILE A O 1
ATOM 1666 N N . LYS A 1 215 ? -36.764 15.643 -20.919 1.00 94.31 215 LYS A N 1
ATOM 1667 C CA . LYS A 1 215 ? -37.851 15.790 -21.901 1.00 94.31 215 LYS A CA 1
ATOM 1668 C C . LYS A 1 215 ? -38.644 17.059 -21.598 1.00 94.31 215 LYS A C 1
ATOM 1670 O O . LYS A 1 215 ? -39.158 17.223 -20.492 1.00 94.31 215 LYS A O 1
ATOM 1675 N N . VAL A 1 216 ? -38.719 17.966 -22.571 1.00 93.81 216 VAL A N 1
ATOM 1676 C CA . VAL A 1 216 ? -39.227 19.335 -22.370 1.00 93.81 216 VAL A CA 1
ATOM 1677 C C . VAL A 1 216 ? -40.285 19.776 -23.383 1.00 93.81 216 VAL A C 1
ATOM 1679 O O . VAL A 1 216 ? -40.643 20.948 -23.402 1.00 93.81 216 VAL A O 1
ATOM 1682 N N . ALA A 1 217 ? -40.810 18.877 -24.219 1.00 93.00 217 ALA A N 1
ATOM 1683 C CA . ALA A 1 217 ? -41.784 19.233 -25.258 1.00 93.00 217 ALA A CA 1
ATOM 1684 C C . ALA A 1 217 ? -43.140 19.696 -24.690 1.00 93.00 217 ALA A C 1
ATOM 1686 O O . ALA A 1 217 ? -43.878 20.397 -25.366 1.00 93.00 217 ALA A O 1
ATOM 1687 N N . HIS A 1 218 ? -43.443 19.343 -23.437 1.00 93.75 218 HIS A N 1
ATOM 1688 C CA . HIS A 1 218 ? -44.593 19.882 -22.698 1.00 93.75 218 HIS A CA 1
ATOM 1689 C C . HIS A 1 218 ? -44.322 21.264 -22.086 1.00 93.75 218 HIS A C 1
ATOM 1691 O O . HIS A 1 218 ? -45.241 21.919 -21.617 1.00 93.75 218 HIS A O 1
ATOM 1697 N N . GLU A 1 219 ? -43.064 21.715 -22.044 1.00 96.00 219 GLU A N 1
ATOM 1698 C CA . GLU A 1 219 ? -42.694 23.008 -21.472 1.00 96.00 219 GLU A CA 1
ATOM 1699 C C . GLU A 1 219 ? -42.557 24.097 -22.551 1.00 96.00 219 GLU A C 1
ATOM 1701 O O . GLU A 1 219 ? -41.524 24.754 -22.639 1.00 96.00 219 GLU A O 1
ATOM 1706 N N . CYS A 1 220 ? -43.568 24.292 -23.397 1.00 96.06 220 CYS A N 1
ATOM 1707 C CA . CYS A 1 220 ? -43.633 25.391 -24.372 1.00 96.06 220 CYS A CA 1
ATOM 1708 C C . CYS A 1 220 ? -45.089 25.712 -24.755 1.00 96.06 220 CYS A C 1
ATOM 1710 O O . CYS A 1 220 ? -45.992 24.949 -24.406 1.00 96.06 220 CYS A O 1
ATOM 1712 N N . LYS A 1 221 ? -45.324 26.809 -25.486 1.00 96.12 221 LYS A N 1
ATOM 1713 C CA . LYS A 1 221 ? -46.655 27.239 -25.951 1.00 96.12 221 LYS A CA 1
ATOM 1714 C C . LYS A 1 221 ? -47.409 26.122 -26.662 1.00 96.12 221 LYS A C 1
ATOM 1716 O O . LYS A 1 221 ? -48.530 25.797 -26.287 1.00 96.12 221 LYS A O 1
ATOM 1721 N N . ASP A 1 222 ? -46.767 25.510 -27.654 1.00 95.12 222 ASP A N 1
ATOM 1722 C CA . ASP A 1 222 ? -47.361 24.419 -28.436 1.00 95.12 222 ASP A CA 1
ATOM 1723 C C . ASP A 1 222 ? -47.728 23.209 -27.558 1.00 95.12 222 ASP A C 1
ATOM 1725 O O . ASP A 1 222 ? -48.762 22.577 -27.764 1.00 95.12 222 ASP A O 1
ATOM 1729 N N . GLY A 1 223 ? -46.908 22.919 -26.541 1.00 94.62 223 GLY A N 1
ATOM 1730 C CA . GLY A 1 223 ? -47.167 21.860 -25.571 1.00 94.62 223 GLY A CA 1
ATOM 1731 C C . GLY A 1 223 ? -48.403 22.139 -24.720 1.00 94.62 223 GLY A C 1
ATOM 1732 O O . GLY A 1 223 ? -49.219 21.237 -24.536 1.00 94.62 223 GLY A O 1
ATOM 1733 N N . ASP A 1 224 ? -48.579 23.385 -24.271 1.00 93.81 224 ASP A N 1
ATOM 1734 C CA . ASP A 1 224 ? -49.760 23.803 -23.508 1.00 93.81 224 ASP A CA 1
ATOM 1735 C C . ASP A 1 224 ? -51.032 23.739 -24.373 1.00 93.81 224 ASP A C 1
ATOM 1737 O O . ASP A 1 224 ? -52.049 23.195 -23.948 1.00 93.81 224 ASP A O 1
ATOM 1741 N N . GLU A 1 225 ? -50.977 24.252 -25.608 1.00 93.88 225 GLU A N 1
ATOM 1742 C CA . GLU A 1 225 ? -52.121 24.287 -26.534 1.00 93.88 225 GLU A CA 1
ATOM 1743 C C . GLU A 1 225 ? -52.565 22.886 -26.979 1.00 93.88 225 GLU A C 1
ATOM 1745 O O . GLU A 1 225 ? -53.757 22.644 -27.177 1.00 93.88 225 GLU A O 1
ATOM 1750 N N . LYS A 1 226 ? -51.618 21.950 -27.116 1.00 93.88 226 LYS A N 1
ATOM 1751 C CA . LYS A 1 226 ? -51.884 20.553 -27.494 1.00 93.88 226 LYS A CA 1
ATOM 1752 C C . LYS A 1 226 ? -52.110 19.622 -26.303 1.00 93.88 226 LYS A C 1
ATOM 1754 O O . LYS A 1 226 ? -52.404 18.447 -26.521 1.00 93.88 226 LYS A O 1
ATOM 1759 N N . GLY A 1 227 ? -51.961 20.106 -25.068 1.00 91.56 227 GLY A N 1
ATOM 1760 C CA . GLY A 1 227 ? -52.075 19.284 -23.860 1.00 91.56 227 GLY A CA 1
ATOM 1761 C C . GLY A 1 227 ? -51.038 18.156 -23.800 1.00 91.56 227 GLY A C 1
ATOM 1762 O O . GLY A 1 227 ? -51.367 17.024 -23.442 1.00 91.56 227 GLY A O 1
ATOM 1763 N N . ILE A 1 228 ? -49.794 18.427 -24.208 1.00 93.25 228 ILE A N 1
ATOM 1764 C CA . ILE A 1 228 ? -48.709 17.442 -24.149 1.00 93.25 228 ILE A CA 1
ATOM 1765 C C . ILE A 1 228 ? -48.318 17.228 -22.687 1.00 93.25 228 ILE A C 1
ATOM 1767 O O . ILE A 1 228 ? -47.916 18.158 -21.999 1.00 93.25 228 ILE A O 1
ATOM 1771 N N . GLU A 1 229 ? -48.338 15.978 -22.236 1.00 90.06 229 GLU A N 1
ATOM 1772 C CA . GLU A 1 229 ? -47.887 15.593 -20.898 1.00 90.06 229 GLU A CA 1
ATOM 1773 C C . GLU A 1 229 ? -46.445 15.072 -20.919 1.00 90.06 229 GLU A C 1
ATOM 1775 O O . GLU A 1 229 ? -45.992 14.474 -21.902 1.00 90.06 229 GLU A O 1
ATOM 1780 N N . TRP A 1 230 ? -45.701 15.254 -19.820 1.00 92.81 230 TRP A N 1
ATOM 1781 C CA . TRP A 1 230 ? -44.334 14.718 -19.711 1.00 92.81 230 TRP A CA 1
ATOM 1782 C C . TRP A 1 230 ? -44.303 13.192 -19.844 1.00 92.81 230 TRP A C 1
ATOM 1784 O O . TRP A 1 230 ? -43.423 12.652 -20.509 1.00 92.81 230 TRP A O 1
ATOM 1794 N N . ALA A 1 231 ? -45.276 12.499 -19.243 1.00 86.38 231 ALA A N 1
ATOM 1795 C CA . ALA A 1 231 ? -45.320 11.038 -19.226 1.00 86.38 231 ALA A CA 1
ATOM 1796 C C . ALA A 1 231 ? -45.352 10.429 -20.639 1.00 86.38 231 ALA A C 1
ATOM 1798 O O . ALA A 1 231 ? -44.780 9.367 -20.855 1.00 86.38 231 ALA A O 1
ATOM 1799 N N . HIS A 1 232 ? -45.950 11.128 -21.609 1.00 88.38 232 HIS A N 1
ATOM 1800 C CA . HIS A 1 232 ? -46.024 10.688 -23.006 1.00 88.38 232 HIS A CA 1
ATOM 1801 C C . HIS A 1 232 ? -44.718 10.906 -23.792 1.00 88.38 232 HIS A C 1
ATOM 1803 O O . HIS A 1 232 ? -44.629 10.505 -24.947 1.00 88.38 232 HIS A O 1
ATOM 1809 N N . GLN A 1 233 ? -43.715 11.554 -23.193 1.00 87.44 233 GLN A N 1
ATOM 1810 C CA . GLN A 1 233 ? -42.402 11.807 -23.802 1.00 87.44 233 GLN A CA 1
ATOM 1811 C C . GLN A 1 233 ? -41.324 10.833 -23.317 1.00 87.44 233 GLN A C 1
ATOM 1813 O O . GLN A 1 233 ? -40.196 10.895 -23.804 1.00 87.44 233 GLN A O 1
ATOM 1818 N N . ASN A 1 234 ? -41.635 9.995 -22.324 1.00 83.38 234 ASN A N 1
ATOM 1819 C CA . ASN A 1 234 ? -40.705 9.004 -21.802 1.00 83.38 234 ASN A CA 1
ATOM 1820 C C . ASN A 1 234 ? -40.741 7.760 -22.697 1.00 83.38 234 ASN A C 1
ATOM 1822 O O . ASN A 1 234 ? -41.780 7.111 -22.810 1.00 83.38 234 ASN A O 1
ATOM 1826 N N . GLU A 1 235 ? -39.620 7.441 -23.334 1.00 82.94 235 GLU A N 1
ATOM 1827 C CA . GLU A 1 235 ? -39.503 6.303 -24.250 1.00 82.94 235 GLU A CA 1
ATOM 1828 C C . GLU A 1 235 ? -38.994 5.057 -23.507 1.00 82.94 235 GLU A C 1
ATOM 1830 O O . GLU A 1 235 ? -38.366 5.170 -22.455 1.00 82.94 235 GLU A O 1
ATOM 1835 N N . GLU A 1 236 ? -39.208 3.855 -24.057 1.00 77.25 236 GLU A N 1
ATOM 1836 C CA . GLU A 1 236 ? -38.657 2.614 -23.475 1.00 77.25 236 GLU A CA 1
ATOM 1837 C C . GLU A 1 236 ? -37.131 2.683 -23.338 1.00 77.25 236 GLU A C 1
ATOM 1839 O O . GLU A 1 236 ? -36.583 2.330 -22.299 1.00 77.25 236 GLU A O 1
ATOM 1844 N N . LYS A 1 237 ? -36.447 3.259 -24.333 1.00 75.31 237 LYS A N 1
ATOM 1845 C CA . LYS A 1 237 ? -34.995 3.477 -24.295 1.00 75.31 237 LYS A CA 1
ATOM 1846 C C . LYS A 1 237 ? -34.554 4.357 -23.117 1.00 75.31 237 LYS A C 1
ATOM 1848 O O . LYS A 1 237 ? -33.446 4.202 -22.614 1.00 75.31 237 LYS A O 1
ATOM 1853 N N . ASP A 1 238 ? -35.404 5.273 -22.650 1.00 79.62 238 ASP A N 1
ATOM 1854 C CA . ASP A 1 238 ? -35.077 6.103 -21.489 1.00 79.62 238 ASP A CA 1
ATOM 1855 C C . ASP A 1 238 ? -35.076 5.292 -20.178 1.00 79.62 238 ASP A C 1
ATOM 1857 O O . ASP A 1 238 ? -34.441 5.724 -19.216 1.00 79.62 238 ASP A O 1
ATOM 1861 N N . VAL A 1 239 ? -35.746 4.133 -20.132 1.00 75.31 239 VAL A N 1
ATOM 1862 C CA . VAL A 1 239 ? -35.683 3.188 -19.002 1.00 75.31 239 VAL A CA 1
ATOM 1863 C C . VAL A 1 239 ? -34.313 2.521 -18.941 1.00 75.31 239 VAL A C 1
ATOM 1865 O O . VAL A 1 239 ? -33.729 2.440 -17.865 1.00 75.31 239 VAL A O 1
ATOM 1868 N N . ASP A 1 240 ? -33.785 2.106 -20.091 1.00 75.12 240 ASP A N 1
ATOM 1869 C CA . ASP A 1 240 ? -32.497 1.412 -20.181 1.00 75.12 240 ASP A CA 1
ATOM 1870 C C . ASP A 1 240 ? -31.309 2.364 -19.986 1.00 75.12 240 ASP A C 1
ATOM 1872 O O . ASP A 1 240 ? -30.313 2.023 -19.346 1.00 75.12 240 ASP A O 1
ATOM 1876 N N . ASP A 1 241 ? -31.422 3.584 -20.512 1.00 75.25 241 ASP A N 1
ATOM 1877 C CA . ASP A 1 241 ? -30.329 4.556 -20.515 1.00 75.25 241 ASP A CA 1
ATOM 1878 C C . ASP A 1 241 ? -30.202 5.348 -19.196 1.00 75.25 241 ASP A C 1
ATOM 1880 O O . ASP A 1 241 ? -29.266 6.137 -19.055 1.00 75.25 241 ASP A O 1
ATOM 1884 N N . HIS A 1 242 ? -31.132 5.192 -18.244 1.00 80.50 242 HIS A N 1
ATOM 1885 C CA . HIS A 1 242 ? -31.122 5.891 -16.954 1.00 80.50 242 HIS A CA 1
ATOM 1886 C C . HIS A 1 242 ? -31.373 4.898 -15.814 1.00 80.50 242 HIS A C 1
ATOM 1888 O O . HIS A 1 242 ? -32.424 4.271 -15.750 1.00 80.50 242 HIS A O 1
ATOM 1894 N N . ALA A 1 243 ? -30.483 4.838 -14.821 1.00 84.88 243 ALA A N 1
ATOM 1895 C CA . ALA A 1 243 ? -30.656 4.014 -13.618 1.00 84.88 243 ALA A CA 1
ATOM 1896 C C . ALA A 1 243 ? -31.924 4.355 -12.804 1.00 84.88 243 ALA A C 1
ATOM 1898 O O . ALA A 1 243 ? -32.384 3.557 -11.990 1.00 84.88 243 ALA A O 1
ATOM 1899 N N . THR A 1 244 ? -32.503 5.543 -13.007 1.00 88.38 244 THR A N 1
ATOM 1900 C CA . THR A 1 244 ? -33.800 5.931 -12.432 1.00 88.38 244 THR A CA 1
ATOM 1901 C C . THR A 1 244 ? -35.013 5.410 -13.209 1.00 88.38 244 THR A C 1
ATOM 1903 O O . THR A 1 244 ? -36.138 5.751 -12.842 1.00 88.38 244 THR A O 1
ATOM 1906 N N . ASN A 1 245 ? -34.809 4.605 -14.258 1.00 87.38 245 ASN A N 1
ATOM 1907 C CA . ASN A 1 245 ? -35.839 3.989 -15.103 1.00 87.38 245 ASN A CA 1
ATOM 1908 C C . ASN A 1 245 ? -36.756 4.999 -15.822 1.00 87.38 245 ASN A C 1
ATOM 1910 O O . ASN A 1 245 ? -37.932 4.723 -16.058 1.00 87.38 245 ASN A O 1
ATOM 1914 N N . ARG A 1 246 ? -36.248 6.202 -16.117 1.00 91.56 246 ARG A N 1
ATOM 1915 C CA . ARG A 1 246 ? -36.951 7.263 -16.858 1.00 91.56 246 ARG A CA 1
ATOM 1916 C C . ARG A 1 246 ? -35.999 8.381 -17.266 1.00 91.56 246 ARG A C 1
ATOM 1918 O O . ARG A 1 246 ? -35.024 8.645 -16.559 1.00 91.56 246 ARG A O 1
ATOM 1925 N N . ALA A 1 247 ? -36.384 9.135 -18.291 1.00 90.81 247 ALA A N 1
ATOM 1926 C CA . ALA A 1 247 ? -35.793 10.431 -18.586 1.00 90.81 247 ALA A CA 1
ATOM 1927 C C . ALA A 1 247 ? -36.036 11.430 -17.442 1.00 90.81 247 ALA A C 1
ATOM 1929 O O . ALA A 1 247 ? -36.939 11.287 -16.603 1.00 90.81 247 ALA A O 1
ATOM 1930 N N . GLY A 1 248 ? -35.239 12.493 -17.412 1.00 93.56 248 GLY A N 1
ATOM 1931 C CA . GLY A 1 248 ? -35.443 13.583 -16.471 1.00 93.56 248 GLY A CA 1
ATOM 1932 C C . GLY A 1 248 ? -36.640 14.466 -16.840 1.00 93.56 248 GLY A C 1
ATOM 1933 O O . GLY A 1 248 ? -37.004 14.641 -18.009 1.00 93.56 248 GLY A O 1
ATOM 1934 N N . ARG A 1 249 ? -37.241 15.064 -15.811 1.00 95.38 249 ARG A N 1
ATOM 1935 C CA . ARG A 1 249 ? -38.252 16.122 -15.909 1.00 95.38 249 ARG A CA 1
ATOM 1936 C C . ARG A 1 249 ? -37.593 17.480 -15.688 1.00 95.38 249 ARG A C 1
ATOM 1938 O O . ARG A 1 249 ? -36.684 17.570 -14.863 1.00 95.38 249 ARG A O 1
ATOM 1945 N N . PRO A 1 250 ? -38.116 18.562 -16.286 1.00 96.31 250 PRO A N 1
ATOM 1946 C CA . PRO A 1 250 ? -37.734 19.934 -15.940 1.00 96.31 250 PRO A CA 1
ATOM 1947 C C . PRO A 1 250 ? -37.753 20.189 -14.426 1.00 96.31 250 PRO A C 1
ATOM 1949 O O . PRO A 1 250 ? -36.858 20.836 -13.884 1.00 96.31 250 PRO A O 1
ATOM 1952 N N . LYS A 1 251 ? -38.729 19.590 -13.727 1.00 96.25 251 LYS A N 1
ATOM 1953 C CA . LYS A 1 251 ? -38.862 19.661 -12.270 1.00 96.25 251 LYS A CA 1
ATOM 1954 C C . LYS A 1 251 ? -37.649 19.098 -11.523 1.00 96.25 251 LYS A C 1
ATOM 1956 O O . LYS A 1 251 ? -37.275 19.667 -10.505 1.00 96.25 251 LYS A O 1
ATOM 1961 N N . ASP A 1 252 ? -37.037 18.018 -12.013 1.00 97.38 252 ASP A N 1
ATOM 1962 C CA . ASP A 1 252 ? -35.878 17.411 -11.346 1.00 97.38 252 ASP A CA 1
ATOM 1963 C C . ASP A 1 252 ? -34.684 18.393 -11.347 1.00 97.38 252 ASP A C 1
ATOM 1965 O O . ASP A 1 252 ? -33.936 18.471 -10.375 1.00 97.38 252 ASP A O 1
ATOM 1969 N N . ILE A 1 253 ? -34.561 19.219 -12.396 1.00 98.19 253 ILE A N 1
ATOM 1970 C CA . ILE A 1 253 ? -33.557 20.292 -12.474 1.00 98.19 253 ILE A CA 1
ATOM 1971 C C . ILE A 1 253 ? -33.940 21.480 -11.588 1.00 98.19 253 ILE A C 1
ATOM 1973 O O . ILE A 1 253 ? -33.092 22.002 -10.867 1.00 98.19 253 ILE A O 1
ATOM 1977 N N . ALA A 1 254 ? -35.213 21.886 -11.584 1.00 97.75 254 ALA A N 1
ATOM 1978 C CA . ALA A 1 254 ? -35.690 22.966 -10.719 1.00 97.75 254 ALA A CA 1
ATOM 1979 C C . ALA A 1 254 ? -35.513 22.649 -9.220 1.00 97.75 254 ALA A C 1
ATOM 1981 O O . ALA A 1 254 ? -35.148 23.538 -8.453 1.00 97.75 254 ALA A O 1
ATOM 1982 N N . ASP A 1 255 ? -35.708 21.389 -8.810 1.00 96.88 255 ASP A N 1
ATOM 1983 C CA . ASP A 1 255 ? -35.472 20.925 -7.436 1.00 96.88 255 ASP A CA 1
ATOM 1984 C C . ASP A 1 255 ? -33.982 21.063 -7.046 1.00 96.88 255 ASP A C 1
ATOM 1986 O O . ASP A 1 255 ? -33.667 21.521 -5.947 1.00 96.88 255 ASP A O 1
ATOM 1990 N N . ALA A 1 256 ? -33.055 20.735 -7.956 1.00 97.69 256 ALA A N 1
ATOM 1991 C CA . ALA A 1 256 ? -31.614 20.883 -7.725 1.00 97.69 256 ALA A CA 1
ATOM 1992 C C . ALA A 1 256 ? -31.168 22.356 -7.669 1.00 97.69 256 ALA A C 1
ATOM 1994 O O . ALA A 1 256 ? -30.352 22.733 -6.826 1.00 97.69 256 ALA A O 1
ATOM 1995 N N . VAL A 1 257 ? -31.733 23.203 -8.534 1.00 98.12 257 VAL A N 1
ATOM 1996 C CA . VAL A 1 257 ? -31.512 24.657 -8.505 1.00 98.12 257 VAL A CA 1
ATOM 1997 C C . VAL A 1 257 ? -32.000 25.245 -7.179 1.00 98.12 257 VAL A C 1
ATOM 1999 O O . VAL A 1 257 ? -31.271 25.999 -6.540 1.00 98.12 257 VAL A O 1
ATOM 2002 N N . GLU A 1 258 ? -33.194 24.865 -6.718 1.00 94.94 258 GLU A N 1
ATOM 2003 C CA . GLU A 1 258 ? -33.742 25.311 -5.430 1.00 94.94 258 GLU A CA 1
ATOM 2004 C C . GLU A 1 258 ? -32.880 24.855 -4.242 1.00 94.94 258 GLU A C 1
ATOM 2006 O O . GLU A 1 258 ? -32.646 25.636 -3.318 1.00 94.94 258 GLU A O 1
ATOM 2011 N N . TYR A 1 259 ? -32.358 23.625 -4.268 1.00 96.25 259 TYR A N 1
ATOM 2012 C CA . TYR A 1 259 ? -31.388 23.171 -3.268 1.00 96.25 259 TYR A CA 1
ATOM 2013 C C . TYR A 1 259 ? -30.161 24.092 -3.225 1.00 96.25 259 TYR A C 1
ATOM 2015 O O . TYR A 1 259 ? -29.810 24.590 -2.156 1.00 96.25 259 TYR A O 1
ATOM 2023 N N . LEU A 1 260 ? -29.551 24.383 -4.379 1.00 95.88 260 LEU A N 1
ATOM 2024 C CA . LEU A 1 260 ? -28.359 25.234 -4.464 1.00 95.88 260 LEU A CA 1
ATOM 2025 C C . LEU A 1 260 ? -28.616 26.677 -4.021 1.00 95.88 260 LEU A C 1
ATOM 2027 O O . LEU A 1 260 ? -27.721 27.303 -3.450 1.00 95.88 260 LEU A O 1
ATOM 2031 N N . VAL A 1 261 ? -29.823 27.203 -4.233 1.00 94.75 261 VAL A N 1
ATOM 2032 C CA . VAL A 1 261 ? -30.222 28.513 -3.698 1.00 94.75 261 VAL A CA 1
ATOM 2033 C C . VAL A 1 261 ? -30.148 28.520 -2.173 1.00 94.75 261 VAL A C 1
ATOM 2035 O O . VAL A 1 261 ? -29.550 29.432 -1.611 1.00 94.75 261 VAL A O 1
ATOM 2038 N N . ASN A 1 262 ? -30.647 27.475 -1.512 1.00 89.00 262 ASN A N 1
ATOM 2039 C CA . ASN A 1 262 ? -30.702 27.397 -0.049 1.00 89.00 262 ASN A CA 1
ATOM 2040 C C . ASN A 1 262 ? -29.414 26.855 0.604 1.00 89.00 262 ASN A C 1
ATOM 2042 O O . ASN A 1 262 ? -29.206 27.016 1.805 1.00 89.00 262 ASN A O 1
ATOM 2046 N N . ALA A 1 263 ? -28.534 26.210 -0.163 1.00 89.19 263 ALA A N 1
ATOM 2047 C CA . ALA A 1 263 ? -27.320 25.581 0.346 1.00 89.19 263 ALA A CA 1
ATOM 2048 C C . ALA A 1 263 ? -26.190 26.604 0.574 1.00 89.19 263 ALA A C 1
ATOM 2050 O O . ALA A 1 263 ? -25.253 26.711 -0.218 1.00 89.19 263 ALA A O 1
ATOM 2051 N N . GLY A 1 264 ? -26.262 27.354 1.679 1.00 86.00 264 GLY A N 1
ATOM 2052 C CA . GLY A 1 264 ? -25.340 28.457 1.993 1.00 86.00 264 GLY A CA 1
ATOM 2053 C C . GLY A 1 264 ? -23.854 28.085 2.068 1.00 86.00 264 GLY A C 1
ATOM 2054 O O . GLY A 1 264 ? -23.005 28.943 1.845 1.00 86.00 264 GLY A O 1
ATOM 2055 N N . PHE A 1 265 ? -23.534 26.809 2.298 1.00 87.88 265 PHE A N 1
ATOM 2056 C CA . PHE A 1 265 ? -22.159 26.296 2.336 1.00 87.88 265 PHE A CA 1
ATOM 2057 C C . PHE A 1 265 ? -21.691 25.653 1.014 1.00 87.88 265 PHE A C 1
ATOM 2059 O O . PHE A 1 265 ? -20.581 25.136 0.935 1.00 87.88 265 PHE A O 1
ATOM 2066 N N . VAL A 1 266 ? -22.519 25.670 -0.039 1.00 93.06 266 VAL A N 1
ATOM 2067 C CA . VAL A 1 266 ? -22.199 25.069 -1.345 1.00 93.06 266 VAL A CA 1
ATOM 2068 C C . VAL A 1 266 ? -21.843 26.159 -2.358 1.00 93.06 266 VAL A C 1
ATOM 2070 O O . VAL A 1 266 ? -22.682 26.987 -2.731 1.00 93.06 266 VAL A O 1
ATOM 2073 N N . THR A 1 267 ? -20.589 26.149 -2.811 1.00 96.06 267 THR A N 1
ATOM 2074 C CA . THR A 1 267 ? -20.042 26.977 -3.900 1.00 96.06 267 THR A CA 1
ATOM 2075 C C . THR A 1 267 ? -18.944 26.191 -4.626 1.00 96.06 267 THR A C 1
ATOM 2077 O O . THR A 1 267 ? -18.305 25.323 -4.028 1.00 96.06 267 THR A O 1
ATOM 2080 N N . GLY A 1 268 ? -18.709 26.467 -5.907 1.00 96.38 268 GLY A N 1
ATOM 2081 C CA . GLY A 1 268 ? -17.696 25.779 -6.709 1.00 96.38 268 GLY A CA 1
ATOM 2082 C C . GLY A 1 268 ? -18.076 24.354 -7.126 1.00 96.38 268 GLY A C 1
ATOM 2083 O O . GLY A 1 268 ? -17.195 23.601 -7.535 1.00 96.38 268 GLY A O 1
ATOM 2084 N N . GLN A 1 269 ? -19.349 23.960 -7.002 1.00 97.38 269 GLN A N 1
ATOM 2085 C CA . GLN A 1 269 ? -19.798 22.590 -7.266 1.00 97.38 269 GLN A CA 1
ATOM 2086 C C . GLN A 1 269 ? -20.584 22.465 -8.573 1.00 97.38 269 GLN A C 1
ATOM 2088 O O . GLN A 1 269 ? -21.452 23.287 -8.873 1.00 97.38 269 GLN A O 1
ATOM 2093 N N . ALA A 1 270 ? -20.309 21.391 -9.316 1.00 96.69 270 ALA A N 1
ATOM 2094 C CA . ALA A 1 270 ? -21.117 20.923 -10.438 1.00 96.69 270 ALA A CA 1
ATOM 2095 C C . ALA A 1 270 ? -21.937 19.699 -9.996 1.00 96.69 270 ALA A C 1
ATOM 2097 O O . ALA A 1 270 ? -21.370 18.668 -9.640 1.00 96.69 270 ALA A O 1
ATOM 2098 N N . ILE A 1 271 ? -23.266 19.812 -9.993 1.00 96.31 271 ILE A N 1
ATOM 2099 C CA . ILE A 1 271 ? -24.183 18.731 -9.611 1.00 96.31 271 ILE A CA 1
ATOM 2100 C C . ILE A 1 271 ? -24.803 18.124 -10.867 1.00 96.31 271 ILE A C 1
ATOM 2102 O O . ILE A 1 271 ? -25.610 18.769 -11.539 1.00 96.31 271 ILE A O 1
ATOM 2106 N N . THR A 1 272 ? -24.470 16.868 -11.157 1.00 96.50 272 THR A N 1
ATOM 2107 C CA . THR A 1 272 ? -25.052 16.113 -12.274 1.00 96.50 272 THR A CA 1
ATOM 2108 C C . THR A 1 272 ? -26.416 15.543 -11.891 1.00 96.50 272 THR A C 1
ATOM 2110 O O . THR A 1 272 ? -26.552 14.829 -10.899 1.00 96.50 272 THR A O 1
ATOM 2113 N N . VAL A 1 273 ? -27.440 15.874 -12.682 1.00 96.56 273 VAL A N 1
ATOM 2114 C CA . VAL A 1 273 ? -28.834 15.443 -12.493 1.00 96.56 273 VAL A CA 1
ATOM 2115 C C . VAL A 1 273 ? -29.296 14.760 -13.776 1.00 96.56 273 VAL A C 1
ATOM 2117 O O . VAL A 1 273 ? -29.941 15.358 -14.639 1.00 96.56 273 VAL A O 1
ATOM 2120 N N . ASP A 1 274 ? -28.899 13.501 -13.928 1.00 93.62 274 ASP A N 1
ATOM 2121 C CA . ASP A 1 274 ? -28.993 12.761 -15.188 1.00 93.62 274 ASP A CA 1
ATOM 2122 C C . ASP A 1 274 ? -29.622 11.372 -15.049 1.00 93.62 274 ASP A C 1
ATOM 2124 O O . ASP A 1 274 ? -29.502 10.562 -15.959 1.00 93.62 274 ASP A O 1
ATOM 2128 N N . GLY A 1 275 ? -30.228 11.056 -13.902 1.00 90.81 275 GLY A N 1
ATOM 2129 C CA . GLY A 1 275 ? -30.797 9.731 -13.656 1.00 90.81 275 GLY A CA 1
ATOM 2130 C C . GLY A 1 275 ? -29.776 8.585 -13.698 1.00 90.81 275 GLY A C 1
ATOM 2131 O O . GLY A 1 275 ? -30.178 7.438 -13.855 1.00 90.81 275 GLY A O 1
ATOM 2132 N N . GLY A 1 276 ? -28.471 8.864 -13.581 1.00 86.81 276 GLY A N 1
ATOM 2133 C CA . GLY A 1 276 ? -27.396 7.875 -13.699 1.00 86.81 276 GLY A CA 1
ATOM 2134 C C . GLY A 1 276 ? -26.987 7.551 -15.141 1.00 86.81 276 GLY A C 1
ATOM 2135 O O . GLY A 1 276 ? -26.297 6.554 -15.356 1.00 86.81 276 GLY A O 1
ATOM 2136 N N . ALA A 1 277 ? -27.393 8.350 -16.132 1.00 84.25 277 ALA A N 1
ATOM 2137 C CA . ALA A 1 277 ? -27.117 8.102 -17.549 1.00 84.25 277 ALA A CA 1
ATOM 2138 C C . ALA A 1 277 ? -25.617 8.069 -17.897 1.00 84.25 277 ALA A C 1
ATOM 2140 O O . ALA A 1 277 ? -25.171 7.186 -18.631 1.00 84.25 277 ALA A O 1
ATOM 2141 N N . VAL A 1 278 ? -24.808 8.974 -17.334 1.00 80.81 278 VAL A N 1
ATOM 2142 C CA . VAL A 1 278 ? -23.338 8.970 -17.493 1.00 80.81 278 VAL A CA 1
ATOM 2143 C C . VAL A 1 278 ? -22.720 7.725 -16.849 1.00 80.81 278 VAL A C 1
ATOM 2145 O O . VAL A 1 278 ? -21.666 7.251 -17.263 1.00 80.81 278 VAL A O 1
ATOM 2148 N N . ARG A 1 279 ? -23.382 7.151 -15.837 1.00 76.19 279 ARG A N 1
ATOM 2149 C CA . ARG A 1 279 ? -22.902 5.964 -15.114 1.00 76.19 279 ARG A CA 1
ATOM 2150 C C . ARG A 1 279 ? -23.296 4.641 -15.779 1.00 76.19 279 ARG A C 1
ATOM 2152 O O . ARG A 1 279 ? -22.718 3.618 -15.431 1.00 76.19 279 ARG A O 1
ATOM 2159 N N . THR A 1 280 ? -24.237 4.656 -16.723 1.00 64.38 280 THR A N 1
ATOM 2160 C CA . THR A 1 280 ? -24.797 3.459 -17.382 1.00 64.38 280 THR A CA 1
ATOM 2161 C C . THR A 1 280 ? -24.377 3.324 -18.853 1.00 64.38 280 THR A C 1
ATOM 2163 O O . THR A 1 280 ? -24.127 2.211 -19.314 1.00 64.38 280 THR A O 1
ATOM 2166 N N . ASN A 1 281 ? -24.189 4.429 -19.588 1.00 50.41 281 ASN A N 1
ATOM 2167 C CA . ASN A 1 281 ? -23.956 4.409 -21.045 1.00 50.41 281 ASN A CA 1
ATOM 2168 C C . ASN A 1 281 ? -22.559 3.963 -21.527 1.00 50.41 281 ASN A C 1
ATOM 2170 O O . ASN A 1 281 ? -22.330 3.870 -22.735 1.00 50.41 281 ASN A O 1
ATOM 2174 N N . VAL A 1 282 ? -21.628 3.619 -20.634 1.00 46.06 282 VAL A N 1
ATOM 2175 C CA . VAL A 1 282 ? -20.283 3.143 -21.025 1.00 46.06 282 VAL A CA 1
ATOM 2176 C C . VAL A 1 282 ? -20.348 1.807 -21.792 1.00 46.06 282 VAL A C 1
ATOM 2178 O O . VAL A 1 282 ? -19.471 1.510 -22.598 1.00 46.06 282 VAL A O 1
ATOM 2181 N N . PHE A 1 283 ? -21.422 1.024 -21.632 1.00 39.34 283 PHE A N 1
ATOM 2182 C CA . PHE A 1 283 ? -21.554 -0.306 -22.242 1.00 39.34 283 PHE A CA 1
ATOM 2183 C C . PHE A 1 283 ? -21.876 -0.320 -23.752 1.00 39.34 283 PHE A C 1
ATOM 2185 O O . PHE A 1 283 ? -21.534 -1.288 -24.428 1.00 39.34 283 PHE A O 1
ATOM 2192 N N . SER A 1 284 ? -22.504 0.725 -24.307 1.00 36.97 284 SER A N 1
ATOM 2193 C CA . SER A 1 284 ? -23.070 0.695 -25.673 1.00 36.97 284 SER A CA 1
ATOM 2194 C C . SER A 1 284 ? -22.086 1.140 -26.774 1.00 36.97 284 SER A C 1
ATOM 2196 O O . SER A 1 284 ? -21.980 0.502 -27.825 1.00 36.97 284 SER A O 1
ATOM 2198 N N . MET A 1 285 ? -21.284 2.185 -26.530 1.00 37.12 285 MET A N 1
ATOM 2199 C CA . MET A 1 285 ? -20.325 2.698 -27.527 1.00 37.12 285 MET A CA 1
ATOM 2200 C C . MET A 1 285 ? -19.105 1.790 -27.736 1.00 37.12 285 MET A C 1
ATOM 2202 O O . MET A 1 285 ? -18.583 1.711 -28.849 1.00 37.12 285 MET A O 1
ATOM 2206 N N . LEU A 1 286 ? -18.678 1.058 -26.702 1.00 41.75 286 LEU A N 1
ATOM 2207 C CA . LEU A 1 286 ? -17.533 0.146 -26.789 1.00 41.75 286 LEU A CA 1
ATOM 2208 C C . LEU A 1 286 ? -17.788 -1.020 -27.758 1.00 41.75 286 LEU A C 1
ATOM 2210 O O . LEU A 1 286 ? -16.872 -1.433 -28.463 1.00 41.75 286 LEU A O 1
ATOM 2214 N N . TYR A 1 287 ? -19.031 -1.496 -27.876 1.00 36.22 287 TYR A N 1
ATOM 2215 C CA . TYR A 1 287 ? -19.366 -2.596 -28.787 1.00 36.22 287 TYR A CA 1
ATOM 2216 C C . TYR A 1 287 ? -19.268 -2.215 -30.270 1.00 36.22 287 TYR A C 1
ATOM 2218 O O . TYR A 1 287 ? -18.895 -3.052 -31.091 1.00 36.22 287 TYR A O 1
ATOM 2226 N N . SER A 1 288 ? -19.555 -0.960 -30.623 1.00 34.88 288 SER A N 1
ATOM 2227 C CA . SER A 1 288 ? -19.613 -0.522 -32.026 1.00 34.88 288 SER A CA 1
ATOM 2228 C C . SER A 1 288 ? -18.222 -0.209 -32.593 1.00 34.88 288 SER A C 1
ATOM 2230 O O . SER A 1 288 ? -17.905 -0.580 -33.723 1.00 34.88 288 SER A O 1
ATOM 2232 N N . SER A 1 289 ? -17.352 0.401 -31.782 1.00 37.75 289 SER A N 1
ATOM 2233 C CA . SER A 1 289 ? -15.990 0.775 -32.192 1.00 37.75 289 SER A CA 1
ATOM 2234 C C . SER A 1 289 ? -15.017 -0.412 -32.187 1.00 37.75 289 SER A C 1
ATOM 2236 O O . SER A 1 289 ? -14.134 -0.480 -33.043 1.00 37.75 289 SER A O 1
ATOM 2238 N N . LEU A 1 290 ? -15.203 -1.397 -31.294 1.00 41.66 290 LEU A N 1
ATOM 2239 C CA . LEU A 1 290 ? -14.417 -2.639 -31.322 1.00 41.66 290 LEU A CA 1
ATOM 2240 C C . LEU A 1 290 ? -14.746 -3.520 -32.539 1.00 41.66 290 LEU A C 1
ATOM 2242 O O . LEU A 1 290 ? -13.870 -4.235 -33.025 1.00 41.66 290 LEU A O 1
ATOM 2246 N N . PHE A 1 291 ? -15.975 -3.452 -33.064 1.00 36.75 291 PHE A N 1
ATOM 2247 C CA . PHE A 1 291 ? -16.377 -4.247 -34.228 1.00 36.75 291 PHE A CA 1
ATOM 2248 C C . PHE A 1 291 ? -15.685 -3.772 -35.516 1.00 36.75 291 PHE A C 1
ATOM 2250 O O . PHE A 1 291 ? -15.274 -4.594 -36.332 1.00 36.75 291 PHE A O 1
ATOM 2257 N N . LEU A 1 292 ? -15.475 -2.458 -35.679 1.00 33.81 292 LEU A N 1
ATOM 2258 C CA . LEU A 1 292 ? -14.789 -1.901 -36.853 1.00 33.81 292 LEU A CA 1
ATOM 2259 C C . LEU A 1 292 ? -13.274 -2.190 -36.854 1.00 33.81 292 LEU A C 1
ATOM 2261 O O . LEU A 1 292 ? -12.704 -2.499 -37.901 1.00 33.81 292 LEU A O 1
ATOM 2265 N N . LEU A 1 293 ? -12.632 -2.161 -35.680 1.00 40.69 293 LEU A N 1
ATOM 2266 C CA . LEU A 1 293 ? -11.198 -2.453 -35.518 1.00 40.69 293 LEU A CA 1
ATOM 2267 C C . LEU A 1 293 ? -10.866 -3.950 -35.664 1.00 40.69 293 LEU A C 1
ATOM 2269 O O . LEU A 1 293 ? -9.803 -4.298 -36.186 1.00 40.69 293 LEU A O 1
ATOM 2273 N N . ALA A 1 294 ? -11.780 -4.845 -35.274 1.00 41.16 294 ALA A N 1
ATOM 2274 C CA . ALA A 1 294 ? -11.620 -6.290 -35.466 1.00 41.16 294 ALA A CA 1
ATOM 2275 C C . ALA A 1 294 ? -11.716 -6.705 -36.949 1.00 41.16 294 ALA A C 1
ATOM 2277 O O . ALA A 1 294 ? -10.991 -7.596 -37.394 1.00 41.16 294 ALA A O 1
ATOM 2278 N N . VAL A 1 295 ? -12.557 -6.024 -37.739 1.00 39.19 295 VAL A N 1
ATOM 2279 C CA . VAL A 1 295 ? -12.734 -6.312 -39.175 1.00 39.19 295 VAL A CA 1
ATOM 2280 C C . VAL A 1 295 ? -11.536 -5.837 -40.012 1.00 39.19 295 VAL A C 1
ATOM 2282 O O . VAL A 1 295 ? -11.178 -6.499 -40.984 1.00 39.19 295 VAL A O 1
ATOM 2285 N N . GLN A 1 296 ? -10.854 -4.754 -39.620 1.00 37.81 296 GLN A N 1
ATOM 2286 C CA . GLN A 1 296 ? -9.660 -4.259 -40.328 1.00 37.81 296 GLN A CA 1
ATOM 2287 C C . GLN A 1 296 ? -8.364 -5.034 -40.018 1.00 37.81 296 GLN A C 1
ATOM 2289 O O . GLN A 1 296 ? -7.405 -4.934 -40.778 1.00 37.81 296 GLN A O 1
ATOM 2294 N N . SER A 1 297 ? -8.324 -5.827 -38.943 1.00 36.66 297 SER A N 1
ATOM 2295 C CA . SER A 1 297 ? -7.120 -6.543 -38.479 1.00 36.66 297 SER A CA 1
ATOM 2296 C C . SER A 1 297 ? -7.111 -8.048 -38.792 1.00 36.66 297 SER A C 1
ATOM 2298 O O . SER A 1 297 ? -6.209 -8.764 -38.361 1.00 36.66 297 SER A O 1
ATOM 2300 N N . GLY A 1 298 ? -8.088 -8.554 -39.558 1.00 31.67 298 GLY A N 1
ATOM 2301 C CA . GLY A 1 298 ? -8.141 -9.968 -39.959 1.00 31.67 298 GLY A CA 1
ATOM 2302 C C . GLY A 1 298 ? -8.404 -10.949 -38.806 1.00 31.67 298 GLY A C 1
ATOM 2303 O O . GLY A 1 298 ? -8.217 -12.156 -38.964 1.00 31.67 298 GLY A O 1
ATOM 2304 N N . LEU A 1 299 ? -8.846 -10.456 -37.647 1.00 36.03 299 LEU A N 1
ATOM 2305 C CA . LEU A 1 299 ? -9.174 -11.263 -36.476 1.00 36.03 299 LEU A CA 1
ATOM 2306 C C . LEU A 1 299 ? -10.598 -11.820 -36.596 1.00 36.03 299 LEU A C 1
ATOM 2308 O O . LEU A 1 299 ? -11.589 -11.103 -36.485 1.00 36.03 299 LEU A O 1
ATOM 2312 N N . THR A 1 300 ? -10.719 -13.135 -36.772 1.00 27.52 300 THR A N 1
ATOM 2313 C CA . THR A 1 300 ? -12.001 -13.837 -36.615 1.00 27.52 300 THR A CA 1
ATOM 2314 C C . THR A 1 300 ? -12.473 -13.778 -35.162 1.00 27.52 300 THR A C 1
ATOM 2316 O O . THR A 1 300 ? -11.981 -14.519 -34.312 1.00 27.52 300 THR A O 1
ATOM 2319 N N . VAL A 1 301 ? -13.488 -12.960 -34.885 1.00 31.53 301 VAL A N 1
ATOM 2320 C CA . VAL A 1 301 ? -14.309 -13.076 -33.673 1.00 31.53 301 VAL A CA 1
ATOM 2321 C C . VAL A 1 301 ? -15.348 -14.173 -33.921 1.00 31.53 301 VAL A C 1
ATOM 2323 O O . VAL A 1 301 ? -16.352 -13.955 -34.597 1.00 31.53 301 VAL A O 1
ATOM 2326 N N . LYS A 1 302 ? -15.115 -15.386 -33.404 1.00 32.56 302 LYS A N 1
ATOM 2327 C CA . LYS A 1 302 ? -16.190 -16.385 -33.293 1.00 32.56 302 LYS A CA 1
ATOM 2328 C C . LYS A 1 302 ? -17.080 -15.989 -32.119 1.00 32.56 302 LYS A C 1
ATOM 2330 O O . LYS A 1 302 ? -16.615 -15.928 -30.986 1.00 32.56 302 LYS A O 1
ATOM 2335 N N . GLY A 1 303 ? -18.346 -15.708 -32.424 1.00 29.30 303 GLY A N 1
ATOM 2336 C CA . GLY A 1 303 ? -19.345 -15.242 -31.471 1.00 29.30 303 GLY A CA 1
ATOM 2337 C C . GLY A 1 303 ? -19.457 -16.132 -30.235 1.00 29.30 303 GLY A C 1
ATOM 2338 O O . GLY A 1 303 ? -19.790 -17.314 -30.331 1.00 29.30 303 GLY A O 1
ATOM 2339 N N . ALA A 1 304 ? -19.237 -15.531 -29.070 1.00 27.22 304 ALA A N 1
ATOM 2340 C CA . ALA A 1 304 ? -19.819 -16.020 -27.836 1.00 27.22 304 ALA A CA 1
ATOM 2341 C C . ALA A 1 304 ? -21.321 -15.713 -27.902 1.00 27.22 304 ALA A C 1
ATOM 2343 O O . ALA A 1 304 ? -21.727 -14.559 -28.044 1.00 27.22 304 ALA A O 1
ATOM 2344 N N . LYS A 1 305 ? -22.153 -16.757 -27.862 1.00 25.39 305 LYS A N 1
ATOM 2345 C CA . LYS A 1 305 ? -23.590 -16.603 -27.631 1.00 25.39 305 LYS A CA 1
ATOM 2346 C C . LYS A 1 305 ? -23.779 -15.812 -26.337 1.00 25.39 305 LYS A C 1
ATOM 2348 O O . LYS A 1 305 ? -23.195 -16.171 -25.321 1.00 25.39 305 LYS A O 1
ATOM 2353 N N . ALA A 1 306 ? -24.622 -14.785 -26.386 1.00 30.27 306 ALA A N 1
ATOM 2354 C CA . ALA A 1 306 ? -25.153 -14.134 -25.201 1.00 30.27 306 ALA A CA 1
ATOM 2355 C C . ALA A 1 306 ? -25.893 -15.182 -24.352 1.00 30.27 306 ALA A C 1
ATOM 2357 O O . ALA A 1 306 ? -27.009 -15.586 -24.679 1.00 30.27 306 ALA A O 1
ATOM 2358 N N . SER A 1 307 ? -25.250 -15.670 -23.294 1.00 25.17 307 SER A N 1
ATOM 2359 C CA . SER A 1 307 ? -25.925 -16.348 -22.194 1.00 25.17 307 SER A CA 1
ATOM 2360 C C . SER A 1 307 ? -26.145 -15.325 -21.090 1.00 25.17 307 SER A C 1
ATOM 2362 O O . SER A 1 307 ? -25.164 -14.794 -20.584 1.00 25.17 307 SER A O 1
ATOM 2364 N N . SER A 1 308 ? -27.423 -15.083 -20.784 1.00 25.81 308 SER A N 1
ATOM 2365 C CA . SER A 1 308 ? -27.999 -14.608 -19.515 1.00 25.81 308 SER A CA 1
ATOM 2366 C C . SER A 1 308 ? -27.274 -13.498 -18.743 1.00 25.81 308 SER A C 1
ATOM 2368 O O . SER A 1 308 ? -26.112 -13.623 -18.378 1.00 25.81 308 SER A O 1
ATOM 2370 N N . SER A 1 309 ? -28.037 -12.459 -18.395 1.00 25.42 309 SER A N 1
ATOM 2371 C CA . SER A 1 309 ? -27.730 -11.405 -17.419 1.00 25.42 309 SER A CA 1
ATOM 2372 C C . SER A 1 309 ? -26.736 -11.833 -16.326 1.00 25.42 309 SER A C 1
ATOM 2374 O O . SER A 1 309 ? -26.924 -12.914 -15.760 1.00 25.42 309 SER A O 1
ATOM 2376 N N . PRO A 1 310 ? -25.721 -11.015 -15.981 1.00 32.09 310 PRO A N 1
ATOM 2377 C CA . PRO A 1 310 ? -24.716 -11.409 -15.003 1.00 32.09 310 PRO A CA 1
ATOM 2378 C C . PRO A 1 310 ? -25.381 -11.598 -13.637 1.00 32.09 310 PRO A C 1
ATOM 2380 O O . PRO A 1 310 ? -25.769 -10.644 -12.965 1.00 32.09 310 PRO A O 1
ATOM 2383 N N . SER A 1 311 ? -25.540 -12.856 -13.239 1.00 32.75 311 SER A N 1
ATOM 2384 C CA . SER A 1 311 ? -25.822 -13.228 -11.862 1.00 32.75 311 SER A CA 1
ATOM 2385 C C . SER A 1 311 ? -24.614 -12.845 -11.015 1.00 32.75 311 SER A C 1
ATOM 2387 O O . SER A 1 311 ? -23.493 -13.185 -11.386 1.00 32.75 311 SER A O 1
ATOM 2389 N N . HIS A 1 312 ? -24.823 -12.191 -9.870 1.00 37.34 312 HIS A N 1
ATOM 2390 C CA . HIS A 1 312 ? -23.801 -12.140 -8.826 1.00 37.34 312 HIS A CA 1
ATOM 2391 C C . HIS A 1 312 ? -23.402 -13.580 -8.480 1.00 37.34 312 HIS A C 1
ATOM 2393 O O . HIS A 1 312 ? -24.194 -14.323 -7.896 1.00 37.34 312 HIS A O 1
ATOM 2399 N N . GLU A 1 313 ? -22.212 -14.003 -8.903 1.00 48.44 313 GLU A N 1
ATOM 2400 C CA . GLU A 1 313 ? -21.740 -15.355 -8.632 1.00 48.44 313 GLU A CA 1
ATOM 2401 C C . GLU A 1 313 ? -21.413 -15.521 -7.143 1.00 48.44 313 GLU A C 1
ATOM 2403 O O . GLU A 1 313 ? -20.939 -14.608 -6.462 1.00 48.44 313 GLU A O 1
ATOM 2408 N N . LYS A 1 314 ? -21.677 -16.721 -6.624 1.00 53.75 314 LYS A N 1
ATOM 2409 C CA . LYS A 1 314 ? -21.276 -17.132 -5.278 1.00 53.75 314 LYS A CA 1
ATOM 2410 C C . LYS A 1 314 ? -19.744 -17.048 -5.175 1.00 53.75 314 LYS A C 1
ATOM 2412 O O . LYS A 1 314 ? -19.057 -17.586 -6.041 1.00 53.75 314 LYS A O 1
ATOM 2417 N N . ARG A 1 315 ? -19.213 -16.406 -4.122 1.00 62.97 315 ARG A N 1
ATOM 2418 C CA . ARG A 1 315 ? -17.763 -16.404 -3.827 1.00 62.97 315 ARG A CA 1
ATOM 2419 C C . ARG A 1 315 ? -17.241 -17.839 -3.794 1.00 62.97 315 ARG A C 1
ATOM 2421 O O . ARG A 1 315 ? -17.913 -18.707 -3.229 1.00 62.97 315 ARG A O 1
ATOM 2428 N N . ALA A 1 316 ? -16.074 -18.082 -4.391 1.00 78.38 316 ALA A N 1
ATOM 2429 C CA . ALA A 1 316 ? -15.529 -19.434 -4.463 1.00 78.38 316 ALA A CA 1
ATOM 2430 C C . ALA A 1 316 ? -14.759 -19.797 -3.186 1.00 78.38 316 ALA A C 1
ATOM 2432 O O . ALA A 1 316 ? -14.786 -20.957 -2.776 1.00 78.38 316 ALA A O 1
ATOM 2433 N N . LEU A 1 317 ? -14.124 -18.818 -2.527 1.00 91.75 317 LEU A N 1
ATOM 2434 C CA . LEU A 1 317 ? -13.489 -19.022 -1.224 1.00 91.75 317 LEU A CA 1
ATOM 2435 C C . LEU A 1 317 ? -14.459 -18.715 -0.077 1.00 91.75 317 LEU A C 1
ATOM 2437 O O . LEU A 1 317 ? -15.082 -17.654 -0.018 1.00 91.75 317 LEU A O 1
ATOM 2441 N N . ASP A 1 318 ? -14.538 -19.629 0.891 1.00 92.00 318 ASP A N 1
ATOM 2442 C CA . ASP A 1 318 ? -15.173 -19.353 2.180 1.00 92.00 318 ASP A CA 1
ATOM 2443 C C . ASP A 1 318 ? -14.182 -18.596 3.075 1.00 92.00 318 ASP A C 1
ATOM 2445 O O . ASP A 1 318 ? -13.445 -19.175 3.878 1.00 92.00 318 ASP A O 1
ATOM 2449 N N . THR A 1 319 ? -14.138 -17.274 2.905 1.00 92.75 319 THR A N 1
ATOM 2450 C CA . THR A 1 319 ? -13.208 -16.395 3.629 1.00 92.75 319 THR A CA 1
ATOM 2451 C C . THR A 1 319 ? -13.389 -16.474 5.146 1.00 92.75 319 THR A C 1
ATOM 2453 O O . THR A 1 319 ? -12.415 -16.350 5.891 1.00 92.75 319 THR A O 1
ATOM 2456 N N . SER A 1 320 ? -14.607 -16.749 5.627 1.00 92.25 320 SER A N 1
ATOM 2457 C CA . SER A 1 320 ? -14.877 -16.930 7.055 1.00 92.25 320 SER A CA 1
ATOM 2458 C C . SER A 1 320 ? -14.287 -18.234 7.580 1.00 92.25 320 SER A C 1
ATOM 2460 O O . SER A 1 320 ? -13.597 -18.203 8.599 1.00 92.25 320 SER A O 1
ATOM 2462 N N . ALA A 1 321 ? -14.501 -19.353 6.882 1.00 94.69 321 ALA A N 1
ATOM 2463 C CA . ALA A 1 321 ? -13.919 -20.639 7.265 1.00 94.69 321 ALA A CA 1
ATOM 2464 C C . ALA A 1 321 ? -12.387 -20.607 7.212 1.00 94.69 321 ALA A C 1
ATOM 2466 O O . ALA A 1 321 ? -11.728 -21.091 8.132 1.00 94.69 321 ALA A O 1
ATOM 2467 N N . ILE A 1 322 ? -11.815 -19.981 6.180 1.00 96.94 322 ILE A N 1
ATOM 2468 C CA . ILE A 1 322 ? -10.367 -19.791 6.063 1.00 96.94 322 ILE A CA 1
ATOM 2469 C C . ILE A 1 322 ? -9.838 -18.944 7.225 1.00 96.94 322 ILE A C 1
ATOM 2471 O O . ILE A 1 322 ? -8.870 -19.338 7.877 1.00 96.94 322 ILE A O 1
ATOM 2475 N N . ALA A 1 323 ? -10.479 -17.808 7.524 1.00 96.81 323 ALA A N 1
ATOM 2476 C CA . ALA A 1 323 ? -10.044 -16.947 8.619 1.00 96.81 323 ALA A CA 1
ATOM 2477 C C . ALA A 1 323 ? -10.066 -17.692 9.959 1.00 96.81 323 ALA A C 1
ATOM 2479 O O . ALA A 1 323 ? -9.106 -17.621 10.719 1.00 96.81 323 ALA A O 1
ATOM 2480 N N . THR A 1 324 ? -11.125 -18.457 10.231 1.00 96.38 324 THR A N 1
ATOM 2481 C CA . THR A 1 324 ? -11.216 -19.282 11.441 1.00 96.38 324 THR A CA 1
ATOM 2482 C C . THR A 1 324 ? -10.158 -20.386 11.463 1.00 96.38 324 THR A C 1
ATOM 2484 O O . THR A 1 324 ? -9.531 -20.583 12.501 1.00 96.38 324 THR A O 1
ATOM 2487 N N . LYS A 1 325 ? -9.904 -21.071 10.338 1.00 97.25 325 LYS A N 1
ATOM 2488 C CA . LYS A 1 325 ? -8.874 -22.119 10.238 1.00 97.25 325 LYS A CA 1
ATOM 2489 C C . LYS A 1 325 ? -7.495 -21.584 10.614 1.00 97.25 325 LYS A C 1
ATOM 2491 O O . LYS A 1 325 ? -6.792 -22.213 11.399 1.00 97.25 325 LYS A O 1
ATOM 2496 N N . TYR A 1 326 ? -7.098 -20.454 10.033 1.00 97.62 326 TYR A N 1
ATOM 2497 C CA . TYR A 1 326 ? -5.737 -19.954 10.196 1.00 97.62 326 TYR A CA 1
ATOM 2498 C C . TYR A 1 326 ? -5.573 -19.078 11.431 1.00 97.62 326 TYR A C 1
ATOM 2500 O O . TYR A 1 326 ? -4.542 -19.180 12.087 1.00 97.62 326 TYR A O 1
ATOM 2508 N N . PHE A 1 327 ? -6.560 -18.263 11.797 1.00 97.69 327 PHE A N 1
ATOM 2509 C CA . PHE A 1 327 ? -6.424 -17.246 12.846 1.00 97.69 327 PHE A CA 1
ATOM 2510 C C . PHE A 1 327 ? -7.244 -17.540 14.108 1.00 97.69 327 PHE A C 1
ATOM 2512 O O . PHE A 1 327 ? -7.134 -16.812 15.090 1.00 97.69 327 PHE A O 1
ATOM 2519 N N . GLY A 1 328 ? -8.054 -18.602 14.117 1.00 96.81 328 GLY A N 1
ATOM 2520 C CA . GLY A 1 328 ? -8.841 -19.002 15.283 1.00 96.81 328 GLY A CA 1
ATOM 2521 C C . GLY A 1 328 ? -9.769 -17.889 15.770 1.00 96.81 328 GLY A C 1
ATOM 2522 O O . GLY A 1 328 ? -10.500 -17.280 14.986 1.00 96.81 328 GLY A O 1
ATOM 2523 N N . ASN A 1 329 ? -9.716 -17.607 17.072 1.00 97.06 329 ASN A N 1
ATOM 2524 C CA . ASN A 1 329 ? -10.510 -16.555 17.713 1.00 97.06 329 ASN A CA 1
ATOM 2525 C C . ASN A 1 329 ? -10.120 -15.139 17.273 1.00 97.06 329 ASN A C 1
ATOM 2527 O O . ASN A 1 329 ? -10.884 -14.194 17.458 1.00 97.06 329 ASN A O 1
ATOM 2531 N N . ASP A 1 330 ? -8.962 -15.006 16.639 1.00 96.31 330 ASP A N 1
ATOM 2532 C CA . ASP A 1 330 ? -8.420 -13.743 16.179 1.00 96.31 330 ASP A CA 1
ATOM 2533 C C . ASP A 1 330 ? -8.840 -13.383 14.742 1.00 96.31 330 ASP A C 1
ATOM 2535 O O . ASP A 1 330 ? -8.574 -12.287 14.242 1.00 96.31 330 ASP A O 1
ATOM 2539 N N . ALA A 1 331 ? -9.565 -14.297 14.086 1.00 97.50 331 ALA A N 1
ATOM 2540 C CA . ALA A 1 331 ? -10.129 -14.149 12.748 1.00 97.50 331 ALA A CA 1
ATOM 2541 C C . ALA A 1 331 ? -10.862 -12.819 12.475 1.00 97.50 331 ALA A C 1
ATOM 2543 O O . ALA A 1 331 ? -10.711 -12.317 11.358 1.00 97.50 331 ALA A O 1
ATOM 2544 N N . PRO A 1 332 ? -11.633 -12.212 13.409 1.00 95.81 332 PRO A N 1
ATOM 2545 C CA . PRO A 1 332 ? -12.337 -10.955 13.144 1.00 95.81 332 PRO A CA 1
ATOM 2546 C C . PRO A 1 332 ? -11.437 -9.802 12.690 1.00 95.81 332 PRO A C 1
ATOM 2548 O O . PRO A 1 332 ? -11.882 -8.963 11.911 1.00 95.81 332 PRO A O 1
ATOM 2551 N N . TRP A 1 333 ? -10.170 -9.764 13.116 1.00 94.94 333 TRP A N 1
ATOM 2552 C CA . TRP A 1 333 ? -9.239 -8.745 12.634 1.00 94.94 333 TRP A CA 1
ATOM 2553 C C . TRP A 1 333 ? -8.946 -8.916 11.136 1.00 94.94 333 TRP A C 1
ATOM 2555 O O . TRP A 1 333 ? -8.909 -7.936 10.400 1.00 94.94 333 TRP A O 1
ATOM 2565 N N . TYR A 1 334 ? -8.802 -10.153 10.660 1.00 96.88 334 TYR A N 1
ATOM 2566 C CA . TYR A 1 334 ? -8.379 -10.462 9.291 1.00 96.88 334 TYR A CA 1
ATOM 2567 C C . TYR A 1 334 ? -9.506 -10.361 8.258 1.00 96.88 334 TYR A C 1
ATOM 2569 O O . TYR A 1 334 ? -9.241 -9.968 7.123 1.00 96.88 334 TYR A O 1
ATOM 2577 N N . LYS A 1 335 ? -10.747 -10.688 8.655 1.00 93.38 335 LYS A N 1
ATOM 2578 C CA . LYS A 1 335 ? -11.904 -10.887 7.756 1.00 93.38 335 LYS A CA 1
ATOM 2579 C C . LYS A 1 335 ? -12.093 -9.815 6.688 1.00 93.38 335 LYS A C 1
ATOM 2581 O O . LYS A 1 335 ? -12.300 -10.151 5.527 1.00 93.38 335 LYS A O 1
ATOM 2586 N N . ASP A 1 336 ? -11.961 -8.553 7.076 1.00 90.19 336 ASP A N 1
ATOM 2587 C CA . ASP A 1 336 ? -12.205 -7.415 6.183 1.00 90.19 336 ASP A CA 1
ATOM 2588 C C . ASP A 1 336 ? -10.916 -6.683 5.773 1.00 90.19 336 ASP A C 1
ATOM 2590 O O . ASP A 1 336 ? -10.976 -5.629 5.136 1.00 90.19 336 ASP A O 1
ATOM 2594 N N . ARG A 1 337 ? -9.748 -7.227 6.146 1.00 94.31 337 ARG A N 1
ATOM 2595 C CA . ARG A 1 337 ? -8.441 -6.566 6.007 1.00 94.31 337 ARG A CA 1
ATOM 2596 C C . ARG A 1 337 ? -7.530 -7.212 4.982 1.00 94.31 337 ARG A C 1
ATOM 2598 O O . ARG A 1 337 ? -6.826 -6.492 4.287 1.00 94.31 337 ARG A O 1
ATOM 2605 N N . ILE A 1 338 ? -7.534 -8.535 4.864 1.00 97.06 338 ILE A N 1
ATOM 2606 C CA . ILE A 1 338 ? -6.551 -9.230 4.025 1.00 97.06 338 ILE A CA 1
ATOM 2607 C C . ILE A 1 338 ? -7.140 -9.668 2.685 1.00 97.06 338 ILE A C 1
ATOM 2609 O O . ILE A 1 338 ? -8.334 -9.948 2.576 1.00 97.06 338 ILE A O 1
ATOM 2613 N N . ALA A 1 339 ? -6.273 -9.798 1.685 1.00 96.81 339 ALA A N 1
ATOM 2614 C CA . ALA A 1 339 ? -6.564 -10.617 0.519 1.00 96.81 339 ALA A CA 1
ATOM 2615 C C . ALA A 1 339 ? -6.549 -12.105 0.912 1.00 96.81 339 ALA A C 1
ATOM 2617 O O . ALA A 1 339 ? -5.681 -12.558 1.667 1.00 96.81 339 ALA A O 1
ATOM 2618 N N . TYR A 1 340 ? -7.486 -12.884 0.386 1.00 98.12 340 TYR A N 1
ATOM 2619 C CA . TYR A 1 340 ? -7.558 -14.328 0.607 1.00 98.12 340 TYR A CA 1
ATOM 2620 C C . TYR A 1 340 ? -6.897 -15.064 -0.547 1.00 98.12 340 TYR A C 1
ATOM 2622 O O . TYR A 1 340 ? -7.051 -14.658 -1.692 1.00 98.12 340 TYR A O 1
ATOM 2630 N N . PHE A 1 341 ? -6.175 -16.143 -0.260 1.00 98.56 341 PHE A N 1
ATOM 2631 C CA . PHE A 1 341 ? -5.422 -16.885 -1.254 1.00 98.56 341 PHE A CA 1
ATOM 2632 C C . PHE A 1 341 ? -5.422 -18.384 -0.959 1.00 98.56 341 PHE A C 1
ATOM 2634 O O . PHE A 1 341 ? -5.222 -18.806 0.175 1.00 98.56 341 PHE A O 1
ATOM 2641 N N . GLU A 1 342 ? -5.557 -19.196 -1.997 1.00 98.00 342 GLU A N 1
ATOM 2642 C CA . GLU A 1 342 ? -5.161 -20.601 -1.957 1.00 98.00 342 GLU A CA 1
ATOM 2643 C C . GLU A 1 342 ? -4.511 -21.015 -3.275 1.00 98.00 342 GLU A C 1
ATOM 2645 O O . GLU A 1 342 ? -4.772 -20.429 -4.328 1.00 98.00 342 GLU A O 1
ATOM 2650 N N . CYS A 1 343 ? -3.699 -22.067 -3.232 1.00 98.38 343 CYS A N 1
ATOM 2651 C CA . CYS A 1 343 ? -3.220 -22.756 -4.422 1.00 98.38 343 CYS A CA 1
ATOM 2652 C C . CYS A 1 343 ? -3.103 -24.265 -4.195 1.00 98.38 343 CYS A C 1
ATOM 2654 O O . CYS A 1 343 ? -3.357 -24.777 -3.103 1.00 98.38 343 CYS A O 1
ATOM 2656 N N . SER A 1 344 ? -2.739 -25.000 -5.244 1.00 98.38 344 SER A N 1
ATOM 2657 C CA . SER A 1 344 ? -2.578 -26.457 -5.176 1.00 98.38 344 SER A CA 1
ATOM 2658 C C . SER A 1 344 ? -1.373 -26.925 -4.350 1.00 98.38 344 SER A C 1
ATOM 2660 O O . SER A 1 344 ? -1.240 -28.124 -4.120 1.00 98.38 344 SER A O 1
ATOM 2662 N N . ASP A 1 345 ? -0.495 -26.012 -3.924 1.00 98.44 345 ASP A N 1
ATOM 2663 C CA . ASP A 1 345 ? 0.563 -26.277 -2.948 1.00 98.44 345 ASP A CA 1
ATOM 2664 C C . ASP A 1 345 ? 0.124 -25.746 -1.574 1.00 98.44 345 ASP A C 1
ATOM 2666 O O . ASP A 1 345 ? 0.058 -24.536 -1.327 1.00 98.44 345 ASP A O 1
ATOM 2670 N N . SER A 1 346 ? -0.233 -26.660 -0.672 1.00 97.62 346 SER A N 1
ATOM 2671 C CA . SER A 1 346 ? -0.799 -26.283 0.623 1.00 97.62 346 SER A CA 1
ATOM 2672 C C . SER A 1 346 ? 0.199 -25.552 1.515 1.00 97.62 346 SER A C 1
ATOM 2674 O O . SER A 1 346 ? -0.224 -24.705 2.292 1.00 97.62 346 SER A O 1
ATOM 2676 N N . GLN A 1 347 ? 1.506 -25.817 1.392 1.00 98.38 347 GLN A N 1
ATOM 2677 C CA . GLN A 1 347 ? 2.509 -25.141 2.219 1.00 98.38 347 GLN A CA 1
ATOM 2678 C C . GLN A 1 347 ? 2.663 -23.673 1.815 1.00 98.38 347 GLN A C 1
ATOM 2680 O O . GLN A 1 347 ? 2.785 -22.819 2.688 1.00 98.38 347 GLN A O 1
ATOM 2685 N N . ILE A 1 348 ? 2.572 -23.356 0.516 1.00 98.81 348 ILE A N 1
ATOM 2686 C CA . ILE A 1 348 ? 2.529 -21.957 0.054 1.00 98.81 348 ILE A CA 1
ATOM 2687 C C . ILE A 1 348 ? 1.316 -21.240 0.661 1.00 98.81 348 ILE A C 1
ATOM 2689 O O . ILE A 1 348 ? 1.426 -20.118 1.156 1.00 98.81 348 ILE A O 1
ATOM 2693 N N . THR A 1 349 ? 0.160 -21.907 0.665 1.00 98.75 349 THR A N 1
ATOM 2694 C CA . THR A 1 349 ? -1.070 -21.363 1.261 1.00 98.75 349 THR A CA 1
ATOM 2695 C C . THR A 1 349 ? -0.923 -21.162 2.776 1.00 98.75 349 THR A C 1
ATOM 2697 O O . THR A 1 349 ? -1.282 -20.110 3.301 1.00 98.75 349 THR A O 1
ATOM 2700 N N . ASP A 1 350 ? -0.354 -22.134 3.490 1.00 98.81 350 ASP A N 1
ATOM 2701 C CA . ASP A 1 350 ? -0.147 -22.054 4.938 1.00 98.81 350 ASP A CA 1
ATOM 2702 C C . ASP A 1 350 ? 0.829 -20.928 5.316 1.00 98.81 350 ASP A C 1
ATOM 2704 O O . ASP A 1 350 ? 0.546 -20.154 6.237 1.00 98.81 350 ASP A O 1
ATOM 2708 N N . VAL A 1 351 ? 1.935 -20.780 4.576 1.00 98.88 351 VAL A N 1
ATOM 2709 C CA . VAL A 1 351 ? 2.897 -19.687 4.777 1.00 98.88 351 VAL A CA 1
ATOM 2710 C C . VAL A 1 351 ? 2.272 -18.334 4.448 1.00 98.88 351 VAL A C 1
ATOM 2712 O O . VAL A 1 351 ? 2.465 -17.393 5.212 1.00 98.88 351 VAL A O 1
ATOM 2715 N N . TYR A 1 352 ? 1.460 -18.222 3.393 1.00 98.94 352 TYR A N 1
ATOM 2716 C CA . TYR A 1 352 ? 0.747 -16.981 3.071 1.00 98.94 352 TYR A CA 1
ATOM 2717 C C . TYR A 1 352 ? -0.088 -16.470 4.259 1.00 98.94 352 TYR A C 1
ATOM 2719 O O . TYR A 1 352 ? 0.014 -15.307 4.654 1.00 98.94 352 TYR A O 1
ATOM 2727 N N . TYR A 1 353 ? -0.872 -17.346 4.895 1.00 98.81 353 TYR A N 1
ATOM 2728 C CA . TYR A 1 353 ? -1.672 -16.959 6.060 1.00 98.81 353 TYR A CA 1
ATOM 2729 C C . TYR A 1 353 ? -0.837 -16.755 7.326 1.00 98.81 353 TYR A C 1
ATOM 2731 O O . TYR A 1 353 ? -1.147 -15.875 8.129 1.00 98.81 353 TYR A O 1
ATOM 2739 N N . TYR A 1 354 ? 0.244 -17.511 7.505 1.00 98.88 354 TYR A N 1
ATOM 2740 C CA . TYR A 1 354 ? 1.212 -17.259 8.572 1.00 98.88 354 TYR A CA 1
ATOM 2741 C C . TYR A 1 354 ? 1.871 -15.883 8.447 1.00 98.88 354 TYR A C 1
ATOM 2743 O O . TYR A 1 354 ? 2.032 -15.179 9.438 1.00 98.88 354 TYR A O 1
ATOM 2751 N N . ARG A 1 355 ? 2.171 -15.442 7.229 1.00 98.88 355 ARG A N 1
ATOM 2752 C CA . ARG A 1 355 ? 2.770 -14.134 6.964 1.00 98.88 355 ARG A CA 1
ATOM 2753 C C . ARG A 1 355 ? 1.824 -12.977 7.256 1.00 98.88 355 ARG A C 1
ATOM 2755 O O . ARG A 1 355 ? 2.266 -11.970 7.798 1.00 98.88 355 ARG A O 1
ATOM 2762 N N . TRP A 1 356 ? 0.516 -13.167 7.080 1.00 98.75 356 TRP A N 1
ATOM 2763 C CA . TRP A 1 356 ? -0.480 -12.244 7.633 1.00 98.75 356 TRP A CA 1
ATOM 2764 C C . TRP A 1 356 ? -0.520 -12.243 9.170 1.00 98.75 356 TRP A C 1
ATOM 2766 O O . TRP A 1 356 ? -0.814 -11.202 9.757 1.00 98.75 356 TRP A O 1
ATOM 2776 N N . LYS A 1 357 ? -0.207 -13.360 9.851 1.00 98.25 357 LYS A N 1
ATOM 2777 C CA . LYS A 1 357 ? -0.039 -13.360 11.320 1.00 98.25 357 LYS A CA 1
ATOM 2778 C C . LYS A 1 357 ? 1.165 -12.546 11.759 1.00 98.25 357 LYS A C 1
ATOM 2780 O O . LYS A 1 357 ? 1.014 -11.785 12.707 1.00 98.25 357 LYS A O 1
ATOM 2785 N N . ILE A 1 358 ? 2.301 -12.688 11.071 1.00 98.56 358 ILE A N 1
ATOM 2786 C CA . ILE A 1 358 ? 3.485 -11.851 11.311 1.00 98.56 358 ILE A CA 1
ATOM 2787 C C . ILE A 1 358 ? 3.109 -10.384 11.098 1.00 98.56 358 ILE A C 1
ATOM 2789 O O . ILE A 1 358 ? 3.200 -9.605 12.037 1.00 98.56 358 ILE A O 1
ATOM 2793 N N . PHE A 1 359 ? 2.556 -10.026 9.931 1.00 98.69 359 PHE A N 1
ATOM 2794 C CA . PHE A 1 359 ? 2.111 -8.652 9.664 1.00 98.69 359 PHE A CA 1
ATOM 2795 C C . PHE A 1 359 ? 1.229 -8.124 10.805 1.00 98.69 359 PHE A C 1
ATOM 2797 O O . PHE A 1 359 ? 1.501 -7.055 11.334 1.00 98.69 359 PHE A O 1
ATOM 2804 N N . ARG A 1 360 ? 0.250 -8.944 11.224 1.00 97.62 360 ARG A N 1
ATOM 2805 C CA . ARG A 1 360 ? -0.498 -8.906 12.493 1.00 97.62 360 ARG A CA 1
ATOM 2806 C C . ARG A 1 360 ? 0.319 -8.383 13.674 1.00 97.62 360 ARG A C 1
ATOM 2808 O O . ARG A 1 360 ? 0.171 -7.254 14.135 1.00 97.62 360 ARG A O 1
ATOM 2815 N N . ALA A 1 361 ? 1.120 -9.301 14.190 1.00 97.94 361 ALA A N 1
ATOM 2816 C CA . ALA A 1 361 ? 1.840 -9.185 15.445 1.00 97.94 361 ALA A CA 1
ATOM 2817 C C . ALA A 1 361 ? 2.764 -7.961 15.495 1.00 97.94 361 ALA A C 1
ATOM 2819 O O . ALA A 1 361 ? 2.932 -7.373 16.558 1.00 97.94 361 ALA A O 1
ATOM 2820 N N . HIS A 1 362 ? 3.292 -7.553 14.341 1.00 98.44 362 HIS A N 1
ATOM 2821 C CA . HIS A 1 362 ? 4.211 -6.428 14.210 1.00 98.44 362 HIS A CA 1
ATOM 2822 C C . HIS A 1 362 ? 3.529 -5.060 14.062 1.00 98.44 362 HIS A C 1
ATOM 2824 O O . HIS A 1 362 ? 4.220 -4.046 13.985 1.00 98.44 362 HIS A O 1
ATOM 2830 N N . GLN A 1 363 ? 2.190 -4.981 14.029 1.00 97.88 363 GLN A N 1
ATOM 2831 C CA . GLN A 1 363 ? 1.505 -3.684 14.060 1.00 97.88 363 GLN A CA 1
ATOM 2832 C C . GLN A 1 363 ? 1.474 -3.128 15.486 1.00 97.88 363 GLN A C 1
ATOM 2834 O O . GLN A 1 363 ? 0.640 -3.536 16.300 1.00 97.88 363 GLN A O 1
ATOM 2839 N N . ARG A 1 364 ? 2.335 -2.146 15.767 1.00 97.62 364 ARG A N 1
ATOM 2840 C CA . ARG A 1 364 ? 2.335 -1.403 17.033 1.00 97.62 364 ARG A CA 1
ATOM 2841 C C . ARG A 1 364 ? 1.462 -0.157 16.917 1.00 97.62 364 ARG A C 1
ATOM 2843 O O . ARG A 1 364 ? 1.639 0.660 16.016 1.00 97.62 364 ARG A O 1
ATOM 2850 N N . ASP A 1 365 ? 0.514 -0.019 17.834 1.00 97.69 365 ASP A N 1
ATOM 2851 C CA . ASP A 1 365 ? -0.367 1.144 17.959 1.00 97.69 365 ASP A CA 1
ATOM 2852 C C . ASP A 1 365 ? 0.311 2.238 18.782 1.00 97.69 365 ASP A C 1
ATOM 2854 O O . ASP A 1 365 ? 0.660 2.018 19.936 1.00 97.69 365 ASP A O 1
ATOM 2858 N N . LEU A 1 366 ? 0.484 3.422 18.206 1.00 96.62 366 LEU A N 1
ATOM 2859 C CA . LEU A 1 366 ? 1.079 4.588 18.860 1.00 96.62 366 LEU A CA 1
ATOM 2860 C C . LEU A 1 366 ? 0.007 5.580 19.351 1.00 96.62 366 LEU A C 1
ATOM 2862 O O . LEU A 1 366 ? 0.285 6.765 19.570 1.00 96.62 366 LEU A O 1
ATOM 2866 N N . GLY A 1 367 ? -1.248 5.133 19.462 1.00 95.50 367 GLY A N 1
ATOM 2867 C CA . GLY A 1 367 ? -2.384 5.949 19.869 1.00 95.50 367 GLY A CA 1
ATOM 2868 C C . GLY A 1 367 ? -2.688 7.039 18.844 1.00 95.50 367 GLY A C 1
ATOM 2869 O O . GLY A 1 367 ? -3.022 6.773 17.690 1.00 95.50 367 GLY A O 1
ATOM 2870 N N . ALA A 1 368 ? -2.580 8.306 19.251 1.00 93.56 368 ALA A N 1
ATOM 2871 C CA . ALA A 1 368 ? -2.885 9.439 18.371 1.00 93.56 368 ALA A CA 1
ATOM 2872 C C . ALA A 1 368 ? -1.922 9.566 17.173 1.00 93.56 368 ALA A C 1
ATOM 2874 O O . ALA A 1 368 ? -2.246 10.257 16.207 1.00 93.56 368 ALA A O 1
ATOM 2875 N N . LYS A 1 369 ? -0.755 8.908 17.228 1.00 93.69 369 LYS A N 1
ATOM 2876 C CA . LYS A 1 369 ? 0.249 8.912 16.154 1.00 93.69 369 LYS A CA 1
ATOM 2877 C C . LYS A 1 369 ? 0.026 7.828 15.089 1.00 93.69 369 LYS A C 1
ATOM 2879 O O . LYS A 1 369 ? 0.740 7.829 14.093 1.00 93.69 369 LYS A O 1
ATOM 2884 N N . GLY A 1 370 ? -0.983 6.968 15.246 1.00 96.00 370 GLY A N 1
ATOM 2885 C CA . GLY A 1 370 ? -1.298 5.907 14.286 1.00 96.00 370 GLY A CA 1
ATOM 2886 C C . GLY A 1 370 ? -0.503 4.626 14.535 1.00 96.00 370 GLY A C 1
ATOM 2887 O O . GLY A 1 370 ? -0.110 4.361 15.665 1.00 96.00 370 GLY A O 1
ATOM 2888 N N . TYR A 1 371 ? -0.302 3.820 13.494 1.00 97.44 371 TYR A N 1
ATOM 2889 C CA . TYR A 1 371 ? 0.398 2.533 13.572 1.00 97.44 371 TYR A CA 1
ATOM 2890 C C . TYR A 1 371 ? 1.783 2.577 12.927 1.00 97.44 371 TYR A C 1
ATOM 2892 O O . TYR A 1 371 ? 1.992 3.298 11.953 1.00 97.44 371 TYR A O 1
ATOM 2900 N N . ILE A 1 372 ? 2.690 1.735 13.421 1.00 97.81 372 ILE A N 1
ATOM 2901 C CA . ILE A 1 372 ? 3.940 1.377 12.740 1.00 97.81 372 ILE A CA 1
ATOM 2902 C C . ILE A 1 372 ? 4.043 -0.142 12.579 1.00 97.81 372 ILE A C 1
ATOM 2904 O O . ILE A 1 372 ? 3.374 -0.887 13.296 1.00 97.81 372 ILE A O 1
ATOM 2908 N N . SER A 1 373 ? 4.910 -0.591 11.669 1.00 97.88 373 SER A N 1
ATOM 2909 C CA . SER A 1 373 ? 5.377 -1.981 11.628 1.00 97.88 373 SER A CA 1
ATOM 2910 C C . SER A 1 373 ? 6.742 -2.081 12.308 1.00 97.88 373 SER A C 1
ATOM 2912 O O . SER A 1 373 ? 7.663 -1.365 11.917 1.00 97.88 373 SER A O 1
ATOM 2914 N N . THR A 1 374 ? 6.860 -2.933 13.326 1.00 97.75 374 THR A N 1
ATOM 2915 C CA . THR A 1 374 ? 8.148 -3.267 13.951 1.00 97.75 374 THR A CA 1
ATOM 2916 C C . THR A 1 374 ? 8.827 -4.404 13.193 1.00 97.75 374 THR A C 1
ATOM 2918 O O . THR A 1 374 ? 8.168 -5.184 12.510 1.00 97.75 374 THR A O 1
ATOM 2921 N N . GLU A 1 375 ? 10.138 -4.533 13.342 1.00 97.38 375 GLU A N 1
ATOM 2922 C CA . GLU A 1 375 ? 10.912 -5.636 12.758 1.00 97.38 375 GLU A CA 1
ATOM 2923 C C . GLU A 1 375 ? 11.047 -6.821 13.726 1.00 97.38 375 GLU A C 1
ATOM 2925 O O . GLU A 1 375 ? 10.817 -7.975 13.356 1.00 97.38 375 GLU A O 1
ATOM 2930 N N . PHE A 1 376 ? 11.353 -6.520 14.990 1.00 96.81 376 PHE A N 1
ATOM 2931 C CA . PHE A 1 376 ? 11.339 -7.454 16.111 1.00 96.81 376 PHE A CA 1
ATOM 2932 C C . PHE A 1 376 ? 10.048 -7.284 16.929 1.00 96.81 376 PHE A C 1
ATOM 2934 O O . PHE A 1 376 ? 9.460 -6.198 16.976 1.00 96.81 376 PHE A O 1
ATOM 2941 N N . LEU A 1 377 ? 9.572 -8.371 17.548 1.00 95.44 377 LEU A N 1
ATOM 2942 C CA . LEU A 1 377 ? 8.436 -8.309 18.480 1.00 95.44 377 LEU A CA 1
ATOM 2943 C C . LEU A 1 377 ? 8.859 -7.806 19.857 1.00 95.44 377 LEU A C 1
ATOM 2945 O O . LEU A 1 377 ? 8.142 -6.998 20.445 1.00 95.44 377 LEU A O 1
ATOM 2949 N N . ASP A 1 378 ? 10.023 -8.251 20.325 1.00 90.69 378 ASP A N 1
ATOM 2950 C CA . ASP A 1 378 ? 10.678 -7.723 21.517 1.00 90.69 378 ASP A CA 1
ATOM 2951 C C . ASP A 1 378 ? 11.562 -6.529 21.148 1.00 90.69 378 ASP A C 1
ATOM 2953 O O . ASP A 1 378 ? 12.096 -6.453 20.040 1.00 90.69 378 ASP A O 1
ATOM 2957 N N . ASP A 1 379 ? 11.738 -5.606 22.090 1.00 91.25 379 ASP A N 1
ATOM 2958 C CA . ASP A 1 379 ? 12.609 -4.450 21.896 1.00 91.25 379 ASP A CA 1
ATOM 2959 C C . ASP A 1 379 ? 14.085 -4.851 21.792 1.00 91.25 379 ASP A C 1
ATOM 2961 O O . ASP A 1 379 ? 14.600 -5.666 22.565 1.00 91.25 379 ASP A O 1
ATOM 2965 N N . VAL A 1 380 ? 14.788 -4.224 20.849 1.00 92.94 380 VAL A N 1
ATOM 2966 C CA . VAL A 1 380 ? 16.236 -4.367 20.650 1.00 92.94 380 VAL A CA 1
ATOM 2967 C C . VAL A 1 380 ? 16.939 -3.039 20.899 1.00 92.94 380 VAL A C 1
ATOM 2969 O O . VAL A 1 380 ? 16.393 -1.970 20.658 1.00 92.94 380 VAL A O 1
ATOM 2972 N N . SER A 1 381 ? 18.185 -3.071 21.367 1.00 91.38 381 SER A N 1
ATOM 2973 C CA . SER A 1 381 ? 18.859 -1.862 21.869 1.00 91.38 381 SER A CA 1
ATOM 2974 C C . SER A 1 381 ? 19.262 -0.832 20.808 1.00 91.38 381 SER A C 1
ATOM 2976 O O . SER A 1 381 ? 19.772 0.225 21.169 1.00 91.38 381 SER A O 1
ATOM 2978 N N . TRP A 1 382 ? 19.129 -1.158 19.523 1.00 92.38 382 TRP A N 1
ATOM 2979 C CA . TRP A 1 382 ? 19.502 -0.301 18.389 1.00 92.38 382 TRP A CA 1
ATOM 2980 C C . TRP A 1 382 ? 18.291 0.240 17.619 1.00 92.38 382 TRP A C 1
ATOM 2982 O O . TRP A 1 382 ? 18.461 0.913 16.609 1.00 92.38 382 TRP A O 1
ATOM 2992 N N . GLN A 1 383 ? 17.076 -0.038 18.090 1.00 93.25 383 GLN A N 1
ATOM 2993 C CA . GLN A 1 383 ? 15.865 0.547 17.526 1.00 93.25 383 GLN A CA 1
ATOM 2994 C C . GLN A 1 383 ? 15.705 2.018 17.909 1.00 93.25 383 GLN A C 1
ATOM 2996 O O . GLN A 1 383 ? 16.237 2.486 18.920 1.00 93.25 383 GLN A O 1
ATOM 3001 N N . LEU A 1 384 ? 14.899 2.745 17.137 1.00 94.12 384 LEU A N 1
ATOM 3002 C CA . LEU A 1 384 ? 14.570 4.122 17.467 1.00 94.12 384 LEU A CA 1
ATOM 3003 C C . LEU A 1 384 ? 13.541 4.180 18.605 1.00 94.12 384 LEU A C 1
ATOM 3005 O O . LEU A 1 384 ? 12.371 3.808 18.461 1.00 94.12 384 LEU A O 1
ATOM 3009 N N . GLU A 1 385 ? 13.978 4.712 19.738 1.00 91.56 385 GLU A N 1
ATOM 3010 C CA . GLU A 1 385 ? 13.147 4.979 20.909 1.00 91.56 385 GLU A CA 1
ATOM 3011 C C . GLU A 1 385 ? 12.322 6.274 20.747 1.00 91.56 385 GLU A C 1
ATOM 3013 O O . GLU A 1 385 ? 12.814 7.250 20.172 1.00 91.56 385 GLU A O 1
ATOM 3018 N N . PRO A 1 386 ? 11.079 6.358 21.269 1.00 92.56 386 PRO A N 1
ATOM 3019 C CA . PRO A 1 386 ? 10.309 5.341 22.003 1.00 92.56 386 PRO A CA 1
ATOM 3020 C C . PRO A 1 386 ? 9.506 4.362 21.123 1.00 92.56 386 PRO A C 1
ATOM 3022 O O . PRO A 1 386 ? 8.609 3.668 21.603 1.00 92.56 386 PRO A O 1
ATOM 3025 N N . TRP A 1 387 ? 9.728 4.371 19.809 1.00 92.56 387 TRP A N 1
ATOM 3026 C CA . TRP A 1 387 ? 8.797 3.791 18.838 1.00 92.56 387 TRP A CA 1
ATOM 3027 C C . TRP A 1 387 ? 8.998 2.298 18.621 1.00 92.56 387 TRP A C 1
ATOM 3029 O O . TRP A 1 387 ? 8.022 1.613 18.325 1.00 92.56 387 TRP A O 1
ATOM 3039 N N . ALA A 1 388 ? 10.219 1.796 18.805 1.00 93.44 388 ALA A N 1
ATOM 3040 C CA . ALA A 1 388 ? 10.652 0.484 18.323 1.00 93.44 388 ALA A CA 1
ATOM 3041 C C . ALA A 1 388 ? 10.605 0.357 16.793 1.00 93.44 388 ALA A C 1
ATOM 3043 O O . ALA A 1 388 ? 10.213 -0.671 16.242 1.00 93.44 388 ALA A O 1
ATOM 3044 N N . SER A 1 389 ? 10.961 1.440 16.094 1.00 94.00 389 SER A N 1
ATOM 3045 C CA . SER A 1 389 ? 11.067 1.445 14.634 1.00 94.00 389 SER A CA 1
ATOM 3046 C C . SER A 1 389 ? 12.512 1.245 14.180 1.00 94.00 389 SER A C 1
ATOM 3048 O O . SER A 1 389 ? 13.428 1.821 14.766 1.00 94.00 389 SER A O 1
ATOM 3050 N N . LEU A 1 390 ? 12.677 0.481 13.102 1.00 95.62 390 LEU A N 1
ATOM 3051 C CA . LEU A 1 390 ? 13.898 0.315 12.311 1.00 95.62 390 LEU A CA 1
ATOM 3052 C C . LEU A 1 390 ? 13.549 0.569 10.838 1.00 95.62 390 LEU A C 1
ATOM 3054 O O . LEU A 1 390 ? 12.411 0.302 10.426 1.00 95.62 390 LEU A O 1
ATOM 3058 N N . ASN A 1 391 ? 14.472 1.159 10.070 1.00 95.94 391 ASN A N 1
ATOM 3059 C CA . ASN A 1 391 ? 14.173 1.636 8.716 1.00 95.94 391 ASN A CA 1
ATOM 3060 C C . ASN A 1 391 ? 14.595 0.678 7.582 1.00 95.94 391 ASN A C 1
ATOM 3062 O O . ASN A 1 391 ? 14.010 0.742 6.500 1.00 95.94 391 ASN A O 1
ATOM 3066 N N . ASP A 1 392 ? 15.502 -0.263 7.823 1.00 95.00 392 ASP A N 1
ATOM 3067 C CA . ASP A 1 392 ? 16.023 -1.243 6.854 1.00 95.00 392 ASP A CA 1
ATOM 3068 C C . ASP A 1 392 ? 14.952 -2.128 6.201 1.00 95.00 392 ASP A C 1
ATOM 3070 O O . ASP A 1 392 ? 14.950 -2.300 4.978 1.00 95.00 392 ASP A O 1
ATOM 3074 N N . ALA A 1 393 ? 14.002 -2.670 6.970 1.00 96.81 393 ALA A N 1
ATOM 3075 C CA . ALA A 1 393 ? 12.926 -3.506 6.419 1.00 96.81 393 ALA A CA 1
ATOM 3076 C C . ALA A 1 393 ? 11.670 -2.733 5.979 1.00 96.81 393 ALA A C 1
ATOM 3078 O O . ALA A 1 393 ? 10.700 -3.347 5.517 1.00 96.81 393 ALA A O 1
ATOM 3079 N N . THR A 1 394 ? 11.684 -1.394 6.036 1.00 97.75 394 THR A N 1
ATOM 3080 C CA . THR A 1 394 ? 10.521 -0.544 5.706 1.00 97.75 394 THR A CA 1
ATOM 3081 C C . THR A 1 394 ? 9.898 -0.905 4.364 1.00 97.75 394 THR A C 1
ATOM 3083 O O . THR A 1 394 ? 8.674 -1.001 4.243 1.00 97.75 394 THR A O 1
ATOM 3086 N N . GLY A 1 395 ? 10.732 -1.148 3.350 1.00 98.06 395 GLY A N 1
ATOM 3087 C CA . GLY A 1 395 ? 10.247 -1.482 2.018 1.00 98.06 395 GLY A CA 1
ATOM 3088 C C . GLY A 1 395 ? 9.454 -2.788 1.966 1.00 98.06 395 GLY A C 1
ATOM 3089 O O . GLY A 1 395 ? 8.418 -2.848 1.302 1.00 98.06 395 GLY A O 1
ATOM 3090 N N . PHE A 1 396 ? 9.849 -3.805 2.739 1.00 98.56 396 PHE A N 1
ATOM 3091 C CA . PHE A 1 396 ? 9.090 -5.056 2.835 1.00 98.56 396 PHE A CA 1
ATOM 3092 C C . PHE A 1 396 ? 7.794 -4.875 3.615 1.00 98.56 396 PHE A C 1
ATOM 3094 O O . PHE A 1 396 ? 6.751 -5.347 3.168 1.00 98.56 396 PHE A O 1
ATOM 3101 N N . HIS A 1 397 ? 7.827 -4.153 4.736 1.00 98.69 397 HIS A N 1
ATOM 3102 C CA . HIS A 1 397 ? 6.629 -3.873 5.531 1.00 98.69 397 HIS A CA 1
ATOM 3103 C C . HIS A 1 397 ? 5.554 -3.171 4.692 1.00 98.69 397 HIS A C 1
ATOM 3105 O O . HIS A 1 397 ? 4.385 -3.563 4.700 1.00 98.69 397 HIS A O 1
ATOM 3111 N N . VAL A 1 398 ? 5.959 -2.162 3.913 1.00 98.62 398 VAL A N 1
ATOM 3112 C CA . VAL A 1 398 ? 5.066 -1.415 3.020 1.00 98.62 398 VAL A CA 1
ATOM 3113 C C . VAL A 1 398 ? 4.594 -2.289 1.852 1.00 98.62 398 VAL A C 1
ATOM 3115 O O . VAL A 1 398 ? 3.409 -2.257 1.518 1.00 98.62 398 VAL A O 1
ATOM 3118 N N . ALA A 1 399 ? 5.470 -3.108 1.260 1.00 98.38 399 ALA A N 1
ATOM 3119 C CA . ALA A 1 399 ? 5.111 -4.017 0.167 1.00 98.38 399 ALA A CA 1
ATOM 3120 C C . ALA A 1 399 ? 4.135 -5.129 0.593 1.00 98.38 399 ALA A C 1
ATOM 3122 O O . ALA A 1 399 ? 3.263 -5.505 -0.184 1.00 98.38 399 ALA A O 1
ATOM 3123 N N . GLU A 1 400 ? 4.218 -5.630 1.825 1.00 98.50 400 GLU A N 1
ATOM 3124 C CA . GLU A 1 400 ? 3.211 -6.545 2.382 1.00 98.50 400 GLU A CA 1
ATOM 3125 C C . GLU A 1 400 ? 1.916 -5.777 2.705 1.00 98.50 400 GLU A C 1
ATOM 3127 O O . GLU A 1 400 ? 0.814 -6.186 2.332 1.00 98.50 400 GLU A O 1
ATOM 3132 N N . GLY A 1 401 ? 2.056 -4.617 3.356 1.00 98.00 401 GLY A N 1
ATOM 3133 C CA . GLY A 1 401 ? 0.952 -3.787 3.832 1.00 98.00 401 GLY A CA 1
ATOM 3134 C C . GLY A 1 401 ? 0.114 -3.141 2.730 1.00 98.00 401 GLY A C 1
ATOM 3135 O O . GLY A 1 401 ? -1.064 -2.867 2.960 1.00 98.00 401 GLY A O 1
ATOM 3136 N N . ARG A 1 402 ? 0.650 -2.940 1.518 1.00 97.75 402 ARG A N 1
ATOM 3137 C CA . ARG A 1 402 ? -0.120 -2.391 0.381 1.00 97.75 402 ARG A CA 1
ATOM 3138 C C . ARG A 1 402 ? -1.269 -3.296 -0.068 1.00 97.75 402 ARG A C 1
ATOM 3140 O O . ARG A 1 402 ? -2.208 -2.804 -0.686 1.00 97.75 402 ARG A O 1
ATOM 3147 N N . TRP A 1 403 ? -1.223 -4.584 0.279 1.00 98.19 403 TRP A N 1
ATOM 3148 C CA . TRP A 1 403 ? -2.303 -5.547 0.032 1.00 98.19 403 TRP A CA 1
ATOM 3149 C C . TRP A 1 403 ? -3.316 -5.628 1.179 1.00 98.19 403 TRP A C 1
ATOM 3151 O O . TRP A 1 403 ? -4.285 -6.386 1.094 1.00 98.19 403 TRP A O 1
ATOM 3161 N N . ASN A 1 404 ? -3.114 -4.856 2.250 1.00 96.56 404 ASN A N 1
ATOM 3162 C CA . ASN A 1 404 ? -4.082 -4.708 3.325 1.00 96.56 404 ASN A CA 1
ATOM 3163 C C . ASN A 1 404 ? -5.135 -3.666 2.928 1.00 96.56 404 ASN A C 1
ATOM 3165 O O . ASN A 1 404 ? -4.832 -2.529 2.565 1.00 96.56 404 ASN A O 1
ATOM 3169 N N . ARG A 1 405 ? -6.402 -4.056 3.018 1.00 93.62 405 ARG A N 1
ATOM 3170 C CA . ARG A 1 405 ? -7.560 -3.217 2.695 1.00 93.62 405 ARG A CA 1
ATOM 3171 C C . ARG A 1 405 ? -7.752 -2.095 3.716 1.00 93.62 405 ARG A C 1
ATOM 3173 O O . ARG A 1 405 ? -8.291 -1.041 3.384 1.00 93.62 405 ARG A O 1
ATOM 3180 N N . ASP A 1 406 ? -7.302 -2.306 4.951 1.00 93.69 406 ASP A N 1
ATOM 3181 C CA . ASP A 1 406 ? -7.219 -1.277 5.981 1.00 93.69 406 ASP A CA 1
ATOM 3182 C C . ASP A 1 406 ? -5.891 -0.531 5.837 1.00 93.69 406 ASP A C 1
ATOM 3184 O O . ASP A 1 406 ? -4.883 -0.846 6.472 1.00 93.69 406 ASP A O 1
ATOM 3188 N N . ARG A 1 407 ? -5.891 0.476 4.959 1.00 93.12 407 ARG A N 1
ATOM 3189 C CA . ARG A 1 407 ? -4.671 1.197 4.566 1.00 93.12 407 ARG A CA 1
ATOM 3190 C C . ARG A 1 407 ? -4.007 1.963 5.710 1.00 93.12 407 ARG A C 1
ATOM 3192 O O . ARG A 1 407 ? -2.868 2.371 5.537 1.00 93.12 407 ARG A O 1
ATOM 3199 N N . ARG A 1 408 ? -4.643 2.110 6.884 1.00 93.75 408 ARG A N 1
ATOM 3200 C CA . ARG A 1 408 ? -4.048 2.786 8.055 1.00 93.75 408 ARG A CA 1
ATOM 3201 C C . ARG A 1 408 ? -2.693 2.206 8.434 1.00 93.75 408 ARG A C 1
ATOM 3203 O O . ARG A 1 408 ? -1.780 2.974 8.676 1.00 93.75 408 ARG A O 1
ATOM 3210 N N . PHE A 1 409 ? -2.544 0.882 8.427 1.00 95.69 409 PHE A N 1
ATOM 3211 C CA . PHE A 1 409 ? -1.284 0.231 8.812 1.00 95.69 409 PHE A CA 1
ATOM 3212 C C . PHE A 1 409 ? -0.112 0.648 7.917 1.00 95.69 409 PHE A C 1
ATOM 3214 O O . PHE A 1 409 ? 0.993 0.869 8.393 1.00 95.69 409 PHE A O 1
ATOM 3221 N N . LYS A 1 410 ? -0.375 0.826 6.622 1.00 95.62 410 LYS A N 1
ATOM 3222 C CA . LYS A 1 410 ? 0.614 1.271 5.640 1.00 95.62 410 LYS A CA 1
ATOM 3223 C C . LYS A 1 410 ? 0.759 2.799 5.628 1.00 95.62 410 LYS A C 1
ATOM 3225 O O . LYS A 1 410 ? 1.872 3.307 5.667 1.00 95.62 410 LYS A O 1
ATOM 3230 N N . ASP A 1 411 ? -0.350 3.539 5.585 1.00 95.31 411 ASP A N 1
ATOM 3231 C CA . ASP A 1 411 ? -0.367 5.007 5.493 1.00 95.31 411 ASP A CA 1
ATOM 3232 C C . ASP A 1 411 ? 0.213 5.677 6.753 1.00 95.31 411 ASP A C 1
ATOM 3234 O O . ASP A 1 411 ? 0.912 6.689 6.655 1.00 95.31 411 ASP A O 1
ATOM 3238 N N . ASP A 1 412 ? -0.064 5.125 7.937 1.00 96.81 412 ASP A N 1
ATOM 3239 C CA . ASP A 1 412 ? 0.429 5.661 9.211 1.00 96.81 412 ASP A CA 1
ATOM 3240 C C . ASP A 1 412 ? 1.900 5.340 9.395 1.00 96.81 412 ASP A C 1
ATOM 3242 O O . ASP A 1 412 ? 2.665 6.216 9.790 1.00 96.81 412 ASP A O 1
ATOM 3246 N N . TYR A 1 413 ? 2.314 4.135 9.004 1.00 97.94 413 TYR A N 1
ATOM 3247 C CA . TYR A 1 413 ? 3.715 3.760 9.042 1.00 97.94 413 TYR A CA 1
ATOM 3248 C C . TYR A 1 413 ? 4.546 4.629 8.091 1.00 97.94 413 TYR A C 1
ATOM 3250 O O . TYR A 1 413 ? 5.540 5.213 8.511 1.00 97.94 413 TYR A O 1
ATOM 3258 N N . LEU A 1 414 ? 4.088 4.833 6.849 1.00 97.62 414 LEU A N 1
ATOM 3259 C CA . LEU A 1 414 ? 4.721 5.775 5.918 1.00 97.62 414 LEU A CA 1
ATOM 3260 C C . LEU A 1 414 ? 4.747 7.203 6.475 1.00 97.62 414 LEU A C 1
ATOM 3262 O O . LEU A 1 414 ? 5.742 7.906 6.317 1.00 97.62 414 LEU A O 1
ATOM 3266 N N . THR A 1 415 ? 3.675 7.633 7.147 1.00 96.56 415 THR A N 1
ATOM 3267 C CA . THR A 1 415 ? 3.643 8.935 7.823 1.00 96.56 415 THR A CA 1
ATOM 3268 C C . THR A 1 415 ? 4.725 9.019 8.900 1.00 96.56 415 THR A C 1
ATOM 3270 O O . THR A 1 415 ? 5.465 9.999 8.917 1.00 96.56 415 THR A O 1
ATOM 3273 N N . HIS A 1 416 ? 4.844 8.012 9.769 1.00 96.81 416 HIS A N 1
ATOM 3274 C CA . HIS A 1 416 ? 5.867 7.947 10.815 1.00 96.81 416 HIS A CA 1
ATOM 3275 C C . HIS A 1 416 ? 7.271 8.023 10.219 1.00 96.81 416 HIS A C 1
ATOM 3277 O O . HIS A 1 416 ? 8.012 8.953 10.536 1.00 96.81 416 HIS A O 1
ATOM 3283 N N . MET A 1 417 ? 7.601 7.127 9.285 1.00 97.50 417 MET A N 1
ATOM 3284 C CA . MET A 1 417 ? 8.933 7.070 8.674 1.00 97.50 417 MET A CA 1
ATOM 3285 C C . MET A 1 417 ? 9.306 8.403 8.008 1.00 97.50 417 MET A C 1
ATOM 3287 O O . MET A 1 417 ? 10.351 8.975 8.306 1.00 97.50 417 MET A O 1
ATOM 3291 N N . LEU A 1 418 ? 8.401 8.991 7.217 1.00 97.00 418 LEU A N 1
ATOM 3292 C CA . LEU A 1 418 ? 8.657 10.243 6.487 1.00 97.00 418 LEU A CA 1
ATOM 3293 C C . LEU A 1 418 ? 8.601 11.514 7.350 1.00 97.00 418 LEU A C 1
ATOM 3295 O O . LEU A 1 418 ? 8.905 12.600 6.852 1.00 97.00 418 LEU A O 1
ATOM 3299 N N . THR A 1 419 ? 8.190 11.419 8.618 1.00 93.88 419 THR A N 1
ATOM 3300 C CA . THR A 1 419 ? 8.117 12.570 9.540 1.00 93.88 419 THR A CA 1
ATOM 3301 C C . THR A 1 419 ? 9.010 12.433 10.772 1.00 93.88 419 THR A C 1
ATOM 3303 O O . THR A 1 419 ? 8.869 13.214 11.714 1.00 93.88 419 THR A O 1
ATOM 3306 N N . GLY A 1 420 ? 9.970 11.504 10.741 1.00 87.56 420 GLY A N 1
ATOM 3307 C CA . GLY A 1 420 ? 11.016 11.374 11.761 1.00 87.56 420 GLY A CA 1
ATOM 3308 C C . GLY A 1 420 ? 11.290 9.950 12.243 1.00 87.56 420 GLY A C 1
ATOM 3309 O O . GLY A 1 420 ? 12.096 9.790 13.152 1.00 87.56 420 GLY A O 1
ATOM 3310 N N . GLY A 1 421 ? 10.618 8.940 11.686 1.00 92.06 421 GLY A N 1
ATOM 3311 C CA . GLY A 1 421 ? 10.894 7.527 11.961 1.00 92.06 421 GLY A CA 1
ATOM 3312 C C . GLY A 1 421 ? 12.067 6.948 11.168 1.00 92.06 421 GLY A C 1
ATOM 3313 O O . GLY A 1 421 ? 12.576 5.899 11.541 1.00 92.06 421 GLY A O 1
ATOM 3314 N N . ASP A 1 422 ? 12.480 7.624 10.096 1.00 93.94 422 ASP A N 1
ATOM 3315 C CA . ASP A 1 422 ? 13.681 7.315 9.323 1.00 93.94 422 ASP A CA 1
ATOM 3316 C C . ASP A 1 422 ? 14.797 8.309 9.674 1.00 93.94 422 ASP A C 1
ATOM 3318 O O . ASP A 1 422 ? 14.742 9.494 9.329 1.00 93.94 422 ASP A O 1
ATOM 3322 N N . ASP A 1 423 ? 15.798 7.823 10.398 1.00 91.56 423 ASP A N 1
ATOM 3323 C CA . ASP A 1 423 ? 17.000 8.554 10.789 1.00 91.56 423 ASP A CA 1
ATOM 3324 C C . ASP A 1 423 ? 18.208 8.242 9.885 1.00 91.56 423 ASP A C 1
ATOM 3326 O O . ASP A 1 423 ? 19.321 8.695 10.171 1.00 91.56 423 ASP A O 1
ATOM 3330 N N . ARG A 1 424 ? 17.987 7.529 8.767 1.00 93.81 424 ARG A N 1
ATOM 3331 C CA . ARG A 1 424 ? 19.011 6.995 7.857 1.00 93.81 424 ARG A CA 1
ATOM 3332 C C . ARG A 1 424 ? 20.005 6.058 8.544 1.00 93.81 424 ARG A C 1
ATOM 3334 O O . ARG A 1 424 ? 21.152 5.973 8.100 1.00 93.81 424 ARG A O 1
ATOM 3341 N N . HIS A 1 425 ? 19.599 5.379 9.622 1.00 94.75 425 HIS A N 1
ATOM 3342 C CA . HIS A 1 425 ? 20.459 4.386 10.263 1.00 94.75 425 HIS A CA 1
ATOM 3343 C C . HIS A 1 425 ? 20.832 3.265 9.289 1.00 94.75 425 HIS A C 1
ATOM 3345 O O . HIS A 1 425 ? 21.992 2.864 9.226 1.00 94.75 425 HIS A O 1
ATOM 3351 N N . PHE A 1 426 ? 19.874 2.837 8.466 1.00 97.31 426 PHE A N 1
ATOM 3352 C CA . PHE A 1 426 ? 20.116 1.937 7.346 1.00 97.31 426 PHE A CA 1
ATOM 3353 C C . PHE A 1 426 ? 19.783 2.572 5.995 1.00 97.31 426 PHE A C 1
ATOM 3355 O O . PHE A 1 426 ? 19.074 3.575 5.914 1.00 97.31 426 PHE A O 1
ATOM 3362 N N . THR A 1 427 ? 20.288 1.991 4.910 1.00 97.44 427 THR A N 1
ATOM 3363 C CA . THR A 1 427 ? 19.849 2.333 3.557 1.00 97.44 427 THR A CA 1
ATOM 3364 C C . THR A 1 427 ? 18.491 1.701 3.261 1.00 97.44 427 THR A C 1
ATOM 3366 O O . THR A 1 427 ? 18.196 0.580 3.672 1.00 97.44 427 THR A O 1
ATOM 3369 N N . ASP A 1 428 ? 17.657 2.409 2.502 1.00 96.25 428 ASP A N 1
ATOM 3370 C CA . ASP A 1 428 ? 16.332 1.924 2.133 1.00 96.25 428 ASP A CA 1
ATOM 3371 C C . ASP A 1 428 ? 15.850 2.484 0.789 1.00 96.25 428 ASP A C 1
ATOM 3373 O O . ASP A 1 428 ? 16.478 3.335 0.152 1.00 96.25 428 ASP A O 1
ATOM 3377 N N . TYR A 1 429 ? 14.691 1.985 0.361 1.00 98.00 429 TYR A N 1
ATOM 3378 C CA . TYR A 1 429 ? 13.984 2.383 -0.851 1.00 98.00 429 TYR A CA 1
ATOM 3379 C C . TYR A 1 429 ? 12.568 2.909 -0.538 1.00 98.00 429 TYR A C 1
ATOM 3381 O O . TYR A 1 429 ? 11.579 2.536 -1.186 1.00 98.00 429 TYR A O 1
ATOM 3389 N N . ILE A 1 430 ? 12.425 3.748 0.498 1.00 98.06 430 ILE A N 1
ATOM 3390 C CA . ILE A 1 430 ? 11.106 4.191 0.979 1.00 98.06 430 ILE A CA 1
ATOM 3391 C C . ILE A 1 430 ? 10.314 4.990 -0.064 1.00 98.06 430 ILE A C 1
ATOM 3393 O O . ILE A 1 430 ? 9.101 4.802 -0.184 1.00 98.06 430 ILE A O 1
ATOM 3397 N N . GLN A 1 431 ? 10.958 5.838 -0.873 1.00 98.62 431 GLN A N 1
ATOM 3398 C CA . GLN A 1 431 ? 10.259 6.596 -1.917 1.00 98.62 431 GLN A CA 1
ATOM 3399 C C . GLN A 1 431 ? 9.694 5.653 -2.988 1.00 98.62 431 GLN A C 1
ATOM 3401 O O . GLN A 1 431 ? 8.558 5.841 -3.433 1.00 98.62 431 GLN A O 1
ATOM 3406 N N . ASP A 1 432 ? 10.443 4.613 -3.367 1.00 98.81 432 ASP A N 1
ATOM 3407 C CA . ASP A 1 432 ? 9.937 3.558 -4.256 1.00 98.81 432 ASP A CA 1
ATOM 3408 C C . ASP A 1 432 ? 8.782 2.777 -3.623 1.00 98.81 432 ASP A C 1
ATOM 3410 O O . ASP A 1 432 ? 7.784 2.505 -4.287 1.00 98.81 432 ASP A O 1
ATOM 3414 N N . SER A 1 433 ? 8.833 2.543 -2.314 1.00 98.50 433 SER A N 1
ATOM 3415 C CA . SER A 1 433 ? 7.754 1.886 -1.565 1.00 98.50 433 SER A CA 1
ATOM 3416 C C . SER A 1 433 ? 6.459 2.717 -1.537 1.00 98.50 433 SER A C 1
ATOM 3418 O O . SER A 1 433 ? 5.357 2.169 -1.675 1.00 98.50 433 SER A O 1
ATOM 3420 N N . VAL A 1 434 ? 6.562 4.050 -1.441 1.00 98.75 434 VAL A N 1
ATOM 3421 C CA . VAL A 1 434 ? 5.419 4.973 -1.594 1.00 98.75 434 VAL A CA 1
ATOM 3422 C C . VAL A 1 434 ? 4.834 4.874 -3.003 1.00 98.75 434 VAL A C 1
ATOM 3424 O O . VAL A 1 434 ? 3.618 4.735 -3.159 1.00 98.75 434 VAL A O 1
ATOM 3427 N N . TRP A 1 435 ? 5.683 4.883 -4.036 1.00 98.81 435 TRP A N 1
ATOM 3428 C CA . TRP A 1 435 ? 5.232 4.701 -5.417 1.00 98.81 435 TRP A CA 1
ATOM 3429 C C . TRP A 1 435 ? 4.560 3.335 -5.620 1.00 98.81 435 TRP A C 1
ATOM 3431 O O . TRP A 1 435 ? 3.460 3.263 -6.164 1.00 98.81 435 TRP A O 1
ATOM 3441 N N . GLY A 1 436 ? 5.162 2.254 -5.126 1.00 98.38 436 GLY A N 1
ATOM 3442 C CA . GLY A 1 436 ? 4.620 0.897 -5.195 1.00 98.38 436 GLY A CA 1
ATOM 3443 C C . GLY A 1 436 ? 3.283 0.734 -4.471 1.00 98.38 436 GLY A C 1
ATOM 3444 O O . GLY A 1 436 ? 2.452 -0.065 -4.905 1.00 98.38 436 GLY A O 1
ATOM 3445 N N . SER A 1 437 ? 3.051 1.505 -3.407 1.00 98.06 437 SER A N 1
ATOM 3446 C CA . SER A 1 437 ? 1.763 1.581 -2.710 1.00 98.06 437 SER A CA 1
ATOM 3447 C C . SER A 1 437 ? 0.705 2.294 -3.548 1.00 98.06 437 SER A C 1
ATOM 3449 O O . SER A 1 437 ? -0.407 1.788 -3.700 1.00 98.06 437 SER A O 1
ATOM 3451 N N . TYR A 1 438 ? 1.077 3.430 -4.146 1.00 97.88 438 TYR A N 1
ATOM 3452 C CA . TYR A 1 438 ? 0.218 4.189 -5.053 1.00 97.88 438 TYR A CA 1
ATOM 3453 C C . TYR A 1 438 ? -0.228 3.358 -6.262 1.00 97.88 438 TYR A C 1
ATOM 3455 O O . TYR A 1 438 ? -1.385 3.436 -6.669 1.00 97.88 438 TYR A O 1
ATOM 3463 N N . LEU A 1 439 ? 0.651 2.515 -6.813 1.00 98.06 439 LEU A N 1
ATOM 3464 C CA . LEU A 1 439 ? 0.290 1.623 -7.920 1.00 98.06 439 LEU A CA 1
ATOM 3465 C C . LEU A 1 439 ? -0.832 0.631 -7.564 1.00 98.06 439 LEU A C 1
ATOM 3467 O O . LEU A 1 439 ? -1.496 0.130 -8.470 1.00 98.06 439 LEU A O 1
ATOM 3471 N N . VAL A 1 440 ? -1.037 0.336 -6.275 1.00 97.69 440 VAL A N 1
ATOM 3472 C CA . VAL A 1 440 ? -2.078 -0.583 -5.794 1.00 97.69 440 VAL A CA 1
ATOM 3473 C C . VAL A 1 440 ? -3.338 0.164 -5.376 1.00 97.69 440 VAL A C 1
ATOM 3475 O O . VAL A 1 440 ? -4.424 -0.246 -5.768 1.00 97.69 440 VAL A O 1
ATOM 3478 N N . ASP A 1 441 ? -3.253 1.255 -4.614 1.00 94.44 441 ASP A N 1
ATOM 3479 C CA . ASP A 1 441 ? -4.458 1.936 -4.112 1.00 94.44 441 ASP A CA 1
ATOM 3480 C C . ASP A 1 441 ? -4.941 3.110 -4.978 1.00 94.44 441 ASP A C 1
ATOM 3482 O O . ASP A 1 441 ? -6.135 3.416 -4.959 1.00 94.44 441 ASP A O 1
ATOM 3486 N N . ASN A 1 442 ? -4.061 3.698 -5.796 1.00 93.88 442 ASN A N 1
ATOM 3487 C CA . ASN A 1 442 ? -4.280 4.904 -6.597 1.00 93.88 442 ASN A CA 1
ATOM 3488 C C . ASN A 1 442 ? -4.603 6.168 -5.753 1.00 93.88 442 ASN A C 1
ATOM 3490 O O . ASN A 1 442 ? -5.285 7.085 -6.219 1.00 93.88 442 ASN A O 1
ATOM 3494 N N . ASP A 1 443 ? -4.107 6.260 -4.510 1.00 93.88 443 ASP A N 1
ATOM 3495 C CA . ASP A 1 443 ? -4.301 7.422 -3.624 1.00 93.88 443 ASP A CA 1
ATOM 3496 C C . ASP A 1 443 ? -3.256 8.520 -3.874 1.00 93.88 443 ASP A C 1
ATOM 3498 O O . ASP A 1 443 ? -2.222 8.593 -3.207 1.00 93.88 443 ASP A O 1
ATOM 3502 N N . VAL A 1 444 ? -3.524 9.395 -4.850 1.00 94.19 444 VAL A N 1
ATOM 3503 C CA . VAL A 1 444 ? -2.626 10.517 -5.175 1.00 94.19 444 VAL A CA 1
ATOM 3504 C C . VAL A 1 444 ? -2.393 11.440 -3.969 1.00 94.19 444 VAL A C 1
ATOM 3506 O O . VAL A 1 444 ? -1.223 11.733 -3.706 1.00 94.19 444 VAL A O 1
ATOM 3509 N N . PRO A 1 445 ? -3.422 11.899 -3.217 1.00 93.69 445 PRO A N 1
ATOM 3510 C CA . PRO A 1 445 ? -3.201 12.694 -2.008 1.00 93.69 445 PRO A CA 1
ATOM 3511 C C . PRO A 1 445 ? -2.239 12.045 -1.012 1.00 93.69 445 PRO A C 1
ATOM 3513 O O . PRO A 1 445 ? -1.281 12.692 -0.597 1.00 93.69 445 PRO A O 1
ATOM 3516 N N . SER A 1 446 ? -2.444 10.774 -0.658 1.00 92.94 446 SER A N 1
ATOM 3517 C CA . SER A 1 446 ? -1.572 10.082 0.301 1.00 92.94 446 SER A CA 1
ATOM 3518 C C . SER A 1 446 ? -0.149 9.891 -0.233 1.00 92.94 446 SER A C 1
ATOM 3520 O O . SER A 1 446 ? 0.811 10.136 0.495 1.00 92.94 446 SER A O 1
ATOM 3522 N N . ALA A 1 447 ? 0.004 9.543 -1.515 1.00 96.44 447 ALA A N 1
ATOM 3523 C CA . ALA A 1 447 ? 1.307 9.313 -2.144 1.00 96.44 447 ALA A CA 1
ATOM 3524 C C . ALA A 1 447 ? 2.164 10.585 -2.277 1.00 96.44 447 ALA A C 1
ATOM 3526 O O . ALA A 1 447 ? 3.392 10.526 -2.287 1.00 96.44 447 ALA A O 1
ATOM 3527 N N . THR A 1 448 ? 1.524 11.749 -2.396 1.00 97.62 448 THR A N 1
ATOM 3528 C CA . THR A 1 448 ? 2.199 13.031 -2.662 1.00 97.62 448 THR A CA 1
ATOM 3529 C C . THR A 1 448 ? 2.292 13.939 -1.437 1.00 97.62 448 THR A C 1
ATOM 3531 O O . THR A 1 448 ? 3.068 14.896 -1.447 1.00 97.62 448 THR A O 1
ATOM 3534 N N . LYS A 1 449 ? 1.572 13.605 -0.356 1.00 96.31 449 LYS A N 1
ATOM 3535 C CA . LYS A 1 449 ? 1.491 14.378 0.894 1.00 96.31 449 LYS A CA 1
ATOM 3536 C C . LYS A 1 449 ? 2.855 14.769 1.465 1.00 96.31 449 LYS A C 1
ATOM 3538 O O . LYS A 1 449 ? 2.999 15.874 1.976 1.00 96.31 449 LYS A O 1
ATOM 3543 N N . TYR A 1 450 ? 3.833 13.868 1.376 1.00 97.81 450 TYR A N 1
ATOM 3544 C CA . TYR A 1 450 ? 5.169 14.020 1.962 1.00 97.81 450 TYR A CA 1
ATOM 3545 C C . TYR A 1 450 ? 6.277 14.145 0.908 1.00 97.81 450 TYR A C 1
ATOM 3547 O O . TYR A 1 450 ? 7.424 13.771 1.148 1.00 97.81 450 TYR A O 1
ATOM 3555 N N . LEU A 1 451 ? 5.951 14.649 -0.289 1.00 98.25 451 LEU A N 1
ATOM 3556 C CA . LEU A 1 451 ? 6.916 14.754 -1.386 1.00 98.25 451 LEU A CA 1
ATOM 3557 C C . LEU A 1 451 ? 8.142 15.609 -1.024 1.00 98.25 451 LEU A C 1
ATOM 3559 O O . LEU A 1 451 ? 9.256 15.285 -1.431 1.00 98.25 451 LEU A O 1
ATOM 3563 N N . ASP A 1 452 ? 7.973 16.674 -0.241 1.00 97.94 452 ASP A N 1
ATOM 3564 C CA . ASP A 1 452 ? 9.093 17.520 0.190 1.00 97.94 452 ASP A CA 1
ATOM 3565 C C . ASP A 1 452 ? 10.008 16.820 1.204 1.00 97.94 452 ASP A C 1
ATOM 3567 O O . ASP A 1 452 ? 11.234 16.911 1.093 1.00 97.94 452 ASP A O 1
ATOM 3571 N N . GLN A 1 453 ? 9.440 16.061 2.141 1.00 98.38 453 GLN A N 1
ATOM 3572 C CA . GLN A 1 453 ? 10.186 15.239 3.096 1.00 98.38 453 GLN A CA 1
ATOM 3573 C C . GLN A 1 453 ? 10.945 14.128 2.371 1.00 98.38 453 GLN A C 1
ATOM 3575 O O . GLN A 1 453 ? 12.140 13.965 2.593 1.00 98.38 453 GLN A O 1
ATOM 3580 N N . MET A 1 454 ? 10.301 13.446 1.418 1.00 98.56 454 MET A N 1
ATOM 3581 C CA . MET A 1 454 ? 10.945 12.429 0.584 1.00 98.56 454 MET A CA 1
ATOM 3582 C C . MET A 1 454 ? 12.131 12.990 -0.212 1.00 98.56 454 MET A C 1
ATOM 3584 O O . MET A 1 454 ? 13.176 12.343 -0.283 1.00 98.56 454 MET A O 1
ATOM 3588 N N . LYS A 1 455 ? 12.004 14.198 -0.786 1.00 98.44 455 LYS A N 1
ATOM 3589 C CA . LYS A 1 455 ? 13.124 14.891 -1.450 1.00 98.44 455 LYS A CA 1
ATOM 3590 C C . LYS A 1 455 ? 14.229 15.256 -0.459 1.00 98.44 455 LYS A C 1
ATOM 3592 O O . LYS A 1 455 ? 15.403 15.166 -0.805 1.00 98.44 455 LYS A O 1
ATOM 3597 N N . THR A 1 456 ? 13.871 15.702 0.741 1.00 98.00 456 THR A N 1
ATOM 3598 C CA . THR A 1 456 ? 14.842 16.073 1.782 1.00 98.00 456 THR A CA 1
ATOM 3599 C C . THR A 1 456 ? 15.659 14.858 2.199 1.00 98.00 456 THR A C 1
ATOM 3601 O O . THR A 1 456 ? 16.881 14.895 2.082 1.00 98.00 456 THR A O 1
ATOM 3604 N N . LEU A 1 457 ? 14.982 13.766 2.558 1.00 97.38 457 LEU A N 1
ATOM 3605 C CA . LEU A 1 457 ? 15.590 12.492 2.929 1.00 97.38 457 LEU A CA 1
ATOM 3606 C C . LEU A 1 457 ? 16.532 11.973 1.833 1.00 97.38 457 LEU A C 1
ATOM 3608 O O . LEU A 1 457 ? 17.694 11.681 2.099 1.00 97.38 457 LEU A O 1
ATOM 3612 N N . TYR A 1 458 ? 16.080 11.958 0.572 1.00 98.44 458 TYR A N 1
ATOM 3613 C CA . TYR A 1 458 ? 16.923 11.558 -0.560 1.00 98.44 458 TYR A CA 1
ATOM 3614 C C . TYR A 1 458 ? 18.196 12.409 -0.668 1.00 98.44 458 TYR A C 1
ATOM 3616 O O . TYR A 1 458 ? 19.287 11.888 -0.887 1.00 98.44 458 TYR A O 1
ATOM 3624 N N . ASN A 1 459 ? 18.073 13.735 -0.559 1.00 98.19 459 ASN A N 1
ATOM 3625 C CA . ASN A 1 459 ? 19.214 14.632 -0.744 1.00 98.19 459 ASN A CA 1
ATOM 3626 C C . ASN A 1 459 ? 20.181 14.625 0.445 1.00 98.19 459 ASN A C 1
ATOM 3628 O O . ASN A 1 459 ? 21.336 15.003 0.263 1.00 98.19 459 ASN A O 1
ATOM 3632 N N . GLN A 1 460 ? 19.750 14.188 1.630 1.00 97.44 460 GLN A N 1
ATOM 3633 C CA . GLN A 1 460 ? 20.637 14.052 2.786 1.00 97.44 460 GLN A CA 1
ATOM 3634 C C . GLN A 1 460 ? 21.707 12.982 2.570 1.00 97.44 460 GLN A C 1
ATOM 3636 O O . GLN A 1 460 ? 22.830 13.202 3.002 1.00 97.44 460 GLN A O 1
ATOM 3641 N N . TRP A 1 461 ? 21.421 11.929 1.794 1.00 97.94 461 TRP A N 1
ATOM 3642 C CA . TRP A 1 461 ? 22.389 10.893 1.399 1.00 97.94 461 TRP A CA 1
ATOM 3643 C C . TRP A 1 461 ? 23.570 11.397 0.547 1.00 97.94 461 TRP A C 1
ATOM 3645 O O . TRP A 1 461 ? 24.428 10.611 0.144 1.00 97.94 461 TRP A O 1
ATOM 3655 N N . VAL A 1 462 ? 23.649 12.697 0.237 1.00 97.62 462 VAL A N 1
ATOM 3656 C CA . VAL A 1 462 ? 24.811 13.297 -0.442 1.00 97.62 462 VAL A CA 1
ATOM 3657 C C . VAL A 1 462 ? 26.111 13.140 0.359 1.00 97.62 462 VAL A C 1
ATOM 3659 O O . VAL A 1 462 ? 27.186 13.110 -0.237 1.00 97.62 462 VAL A O 1
ATOM 3662 N N . ASP A 1 463 ? 26.026 12.993 1.685 1.00 97.31 463 ASP A N 1
ATOM 3663 C CA . ASP A 1 463 ? 27.157 12.669 2.569 1.00 97.31 463 ASP A CA 1
ATOM 3664 C C . ASP A 1 463 ? 27.775 11.284 2.285 1.00 97.31 463 ASP A C 1
ATOM 3666 O O . ASP A 1 463 ? 28.963 11.077 2.529 1.00 97.31 463 ASP A O 1
ATOM 3670 N N . HIS A 1 464 ? 27.010 10.391 1.656 1.00 97.94 464 HIS A N 1
ATOM 3671 C CA . HIS A 1 464 ? 27.422 9.064 1.194 1.00 97.94 464 HIS A CA 1
ATOM 3672 C C . HIS A 1 464 ? 27.631 8.979 -0.327 1.00 97.94 464 HIS A C 1
ATOM 3674 O O . HIS A 1 464 ? 27.709 7.887 -0.889 1.00 97.94 464 HIS A O 1
ATOM 3680 N N . PHE A 1 465 ? 27.735 10.109 -1.035 1.00 98.56 465 PHE A N 1
ATOM 3681 C CA . PHE A 1 465 ? 27.898 10.139 -2.492 1.00 98.56 465 PHE A CA 1
ATOM 3682 C C . PHE A 1 465 ? 29.307 10.574 -2.918 1.00 98.56 465 PHE A C 1
ATOM 3684 O O . PHE A 1 465 ? 29.770 11.664 -2.585 1.00 98.56 465 PHE A O 1
ATOM 3691 N N . ASP A 1 466 ? 29.998 9.756 -3.719 1.00 98.50 466 ASP A N 1
ATOM 3692 C CA . ASP A 1 466 ? 31.280 10.134 -4.327 1.00 98.50 466 ASP A CA 1
ATOM 3693 C C . ASP A 1 466 ? 31.042 10.713 -5.726 1.00 98.50 466 ASP A C 1
ATOM 3695 O O . ASP A 1 466 ? 30.829 9.985 -6.699 1.00 98.50 466 ASP A O 1
ATOM 3699 N N . SER A 1 467 ? 31.116 12.039 -5.845 1.00 97.38 467 SER A N 1
ATOM 3700 C CA . SER A 1 467 ? 30.903 12.740 -7.119 1.00 97.38 467 SER A CA 1
ATOM 3701 C C . SER A 1 467 ? 31.912 12.372 -8.217 1.00 97.38 467 SER A C 1
ATOM 3703 O O . SER A 1 467 ? 31.573 12.456 -9.396 1.00 97.38 467 SER A O 1
ATOM 3705 N N . SER A 1 468 ? 33.122 11.916 -7.866 1.00 97.19 468 SER A N 1
ATOM 3706 C CA . SER A 1 468 ? 34.140 11.509 -8.848 1.00 97.19 468 SER A CA 1
ATOM 3707 C C . SER A 1 468 ? 33.817 10.166 -9.507 1.00 97.19 468 SER A C 1
ATOM 3709 O O . SER A 1 468 ? 34.266 9.887 -10.622 1.00 97.19 468 SER A O 1
ATOM 3711 N N . LYS A 1 469 ? 33.032 9.330 -8.818 1.00 98.19 469 LYS A N 1
ATOM 3712 C CA . LYS A 1 469 ? 32.547 8.034 -9.312 1.00 98.19 469 LYS A CA 1
ATOM 3713 C C . LYS A 1 469 ? 31.093 8.082 -9.759 1.00 98.19 469 LYS A C 1
ATOM 3715 O O . LYS A 1 469 ? 30.680 7.244 -10.555 1.00 98.19 469 LYS A O 1
ATOM 3720 N N . GLY A 1 470 ? 30.338 9.057 -9.260 1.00 98.31 470 GLY A N 1
ATOM 3721 C CA . GLY A 1 470 ? 28.898 9.156 -9.441 1.00 98.31 470 GLY A CA 1
ATOM 3722 C C . GLY A 1 470 ? 28.154 7.968 -8.826 1.00 98.31 470 GLY A C 1
ATOM 3723 O O . GLY A 1 470 ? 27.191 7.490 -9.426 1.00 98.31 470 GLY A O 1
ATOM 3724 N N . LEU A 1 471 ? 28.639 7.473 -7.683 1.00 98.81 471 LEU A N 1
ATOM 3725 C CA . LEU A 1 471 ? 28.113 6.316 -6.958 1.00 98.81 471 LEU A CA 1
ATOM 3726 C C . LEU A 1 471 ? 28.018 6.621 -5.460 1.00 98.81 471 LEU A C 1
ATOM 3728 O O . LEU A 1 471 ? 28.857 7.335 -4.905 1.00 98.81 471 LEU A O 1
ATOM 3732 N N . TYR A 1 472 ? 27.018 6.026 -4.821 1.00 98.81 472 TYR A N 1
ATOM 3733 C CA . TYR A 1 472 ? 26.865 5.998 -3.372 1.00 98.81 472 TYR A CA 1
ATOM 3734 C C . TYR A 1 472 ? 27.733 4.901 -2.755 1.00 98.81 472 TYR A C 1
ATOM 3736 O O . TYR A 1 472 ? 27.998 3.875 -3.395 1.00 98.81 472 TYR A O 1
ATOM 3744 N N . TRP A 1 473 ? 28.176 5.121 -1.523 1.00 98.69 473 TRP A N 1
ATOM 3745 C CA . TRP A 1 473 ? 28.979 4.181 -0.753 1.00 98.69 473 TRP A CA 1
ATOM 3746 C C . TRP A 1 473 ? 28.527 4.142 0.705 1.00 98.69 473 TRP A C 1
ATOM 3748 O O . TRP A 1 473 ? 28.166 5.169 1.275 1.00 98.69 473 TRP A O 1
ATOM 3758 N N . VAL A 1 474 ? 28.587 2.958 1.302 1.00 98.19 474 VAL A N 1
ATOM 3759 C CA . VAL A 1 474 ? 28.297 2.714 2.720 1.00 98.19 474 VAL A CA 1
ATOM 3760 C C . VAL A 1 474 ? 29.142 1.543 3.212 1.00 98.19 474 VAL A C 1
ATOM 3762 O O . VAL A 1 474 ? 29.642 0.751 2.402 1.00 98.19 474 VAL A O 1
ATOM 3765 N N . GLU A 1 475 ? 29.304 1.419 4.525 1.00 97.50 475 GLU A N 1
ATOM 3766 C CA . GLU A 1 475 ? 29.723 0.156 5.126 1.00 97.50 475 GLU A CA 1
ATOM 3767 C C . GLU A 1 475 ? 28.555 -0.852 5.133 1.00 97.50 475 GLU A C 1
ATOM 3769 O O . GLU A 1 475 ? 27.391 -0.447 5.185 1.00 97.50 475 GLU A O 1
ATOM 3774 N N . PRO A 1 476 ? 28.823 -2.167 5.106 1.00 97.12 476 PRO A N 1
ATOM 3775 C CA . PRO A 1 476 ? 27.778 -3.190 5.002 1.00 97.12 476 PRO A CA 1
ATOM 3776 C C . PRO A 1 476 ? 26.789 -3.227 6.171 1.00 97.12 476 PRO A C 1
ATOM 3778 O O . PRO A 1 476 ? 25.642 -3.630 5.979 1.00 97.12 476 PRO A O 1
ATOM 3781 N N . LEU A 1 477 ? 27.210 -2.796 7.366 1.00 96.81 477 LEU A N 1
ATOM 3782 C CA . LEU A 1 477 ? 26.334 -2.699 8.534 1.00 96.81 477 LEU A CA 1
ATOM 3783 C C . LEU A 1 477 ? 25.172 -1.728 8.282 1.00 96.81 477 LEU A C 1
ATOM 3785 O O . LEU A 1 477 ? 24.036 -2.066 8.585 1.00 96.81 477 LEU A O 1
ATOM 3789 N N . LEU A 1 478 ? 25.430 -0.586 7.634 1.00 96.38 478 LEU A N 1
ATOM 3790 C CA . LEU A 1 478 ? 24.396 0.394 7.270 1.00 96.38 478 LEU A CA 1
ATOM 3791 C C . LEU A 1 478 ? 23.489 -0.093 6.124 1.00 96.38 478 LEU A C 1
ATOM 3793 O O . LEU A 1 478 ? 22.505 0.554 5.801 1.00 96.38 478 LEU A O 1
ATOM 3797 N N . ASP A 1 479 ? 23.782 -1.240 5.515 1.00 95.56 479 ASP A N 1
ATOM 3798 C CA . ASP A 1 479 ? 22.879 -1.946 4.597 1.00 95.56 479 ASP A CA 1
ATOM 3799 C C . ASP A 1 479 ? 22.123 -3.096 5.292 1.00 95.56 479 ASP A C 1
ATOM 3801 O O . ASP A 1 479 ? 21.505 -3.910 4.607 1.00 95.56 479 ASP A O 1
ATOM 3805 N N . ALA A 1 480 ? 22.224 -3.213 6.624 1.00 95.81 480 ALA A N 1
ATOM 3806 C CA . ALA A 1 480 ? 21.770 -4.360 7.413 1.00 95.81 480 ALA A CA 1
ATOM 3807 C C . ALA A 1 480 ? 22.393 -5.697 6.952 1.00 95.81 480 ALA A C 1
ATOM 3809 O O . ALA A 1 480 ? 21.757 -6.747 6.985 1.00 95.81 480 ALA A O 1
ATOM 3810 N N . THR A 1 481 ? 23.654 -5.663 6.495 1.00 97.06 481 THR A N 1
ATOM 3811 C CA . THR A 1 481 ? 24.377 -6.813 5.913 1.00 97.06 481 THR A CA 1
ATOM 3812 C C . THR A 1 481 ? 25.809 -6.940 6.446 1.00 97.06 481 THR A C 1
ATOM 3814 O O . THR A 1 481 ? 26.783 -7.004 5.698 1.00 97.06 481 THR A O 1
ATOM 3817 N N . GLU A 1 482 ? 25.972 -6.933 7.765 1.00 96.50 482 GLU A N 1
ATOM 3818 C CA . GLU A 1 482 ? 27.270 -7.111 8.433 1.00 96.50 482 GLU A CA 1
ATOM 3819 C C . GLU A 1 482 ? 27.997 -8.416 8.057 1.00 96.50 482 GLU A C 1
ATOM 3821 O O . GLU A 1 482 ? 27.386 -9.444 7.769 1.00 96.50 482 GLU A O 1
ATOM 3826 N N . TYR A 1 483 ? 29.330 -8.408 8.112 1.00 97.38 483 TYR A N 1
ATOM 3827 C CA . TYR A 1 483 ? 30.183 -9.541 7.726 1.00 97.38 483 TYR A CA 1
ATOM 3828 C C . TYR A 1 483 ? 30.074 -9.940 6.244 1.00 97.38 483 TYR A C 1
ATOM 3830 O O . TYR A 1 483 ? 30.105 -11.121 5.913 1.00 97.38 483 TYR A O 1
ATOM 3838 N N . THR A 1 484 ? 29.981 -8.979 5.328 1.00 97.25 484 THR A N 1
ATOM 3839 C CA . THR A 1 484 ? 30.145 -9.237 3.883 1.00 97.25 484 THR A CA 1
ATOM 3840 C C . THR A 1 484 ? 31.621 -9.372 3.506 1.00 97.25 484 THR A C 1
ATOM 3842 O O . THR A 1 484 ? 32.525 -9.173 4.327 1.00 97.25 484 THR A O 1
ATOM 3845 N N . ILE A 1 485 ? 31.904 -9.707 2.244 1.00 98.44 485 ILE A N 1
ATOM 3846 C CA . ILE A 1 485 ? 33.274 -9.763 1.725 1.00 98.44 485 ILE A CA 1
ATOM 3847 C C . ILE A 1 485 ? 33.991 -8.432 1.973 1.00 98.44 485 ILE A C 1
ATOM 3849 O O . ILE A 1 485 ? 35.150 -8.453 2.384 1.00 98.44 485 ILE A O 1
ATOM 3853 N N . SER A 1 486 ? 33.326 -7.288 1.771 1.00 97.81 486 SER A N 1
ATOM 3854 C CA . SER A 1 486 ? 34.001 -5.990 1.838 1.00 97.81 486 SER A CA 1
ATOM 3855 C C . SER A 1 486 ? 34.506 -5.644 3.245 1.00 97.81 486 SER A C 1
ATOM 3857 O O . SER A 1 486 ? 35.662 -5.236 3.387 1.00 97.81 486 SER A O 1
ATOM 3859 N N . SER A 1 487 ? 33.695 -5.846 4.290 1.00 97.75 487 SER A N 1
ATOM 3860 C CA . SER A 1 487 ? 34.100 -5.586 5.681 1.00 97.75 487 SER A CA 1
ATOM 3861 C C . SER A 1 487 ? 35.109 -6.614 6.183 1.00 97.75 487 SER A C 1
ATOM 3863 O O . SER A 1 487 ? 36.080 -6.257 6.857 1.00 97.75 487 SER A O 1
ATOM 3865 N N . ILE A 1 488 ? 34.951 -7.880 5.790 1.00 98.38 488 ILE A N 1
ATOM 3866 C CA . ILE A 1 488 ? 35.879 -8.938 6.189 1.00 98.38 488 ILE A CA 1
ATOM 3867 C C . ILE A 1 488 ? 37.258 -8.757 5.552 1.00 98.38 488 ILE A C 1
ATOM 3869 O O . ILE A 1 488 ? 38.275 -8.850 6.245 1.00 98.38 488 ILE A O 1
ATOM 3873 N N . ASP A 1 489 ? 37.330 -8.490 4.250 1.00 98.12 489 ASP A N 1
ATOM 3874 C CA . ASP A 1 489 ? 38.611 -8.276 3.576 1.00 98.12 489 ASP A CA 1
ATOM 3875 C C . ASP A 1 489 ? 39.297 -7.004 4.100 1.00 98.12 489 ASP A C 1
ATOM 3877 O O . ASP A 1 489 ? 40.502 -7.025 4.360 1.00 98.12 489 ASP A O 1
ATOM 3881 N N . ALA A 1 490 ? 38.543 -5.927 4.355 1.00 97.62 490 ALA A N 1
ATOM 3882 C CA . ALA A 1 490 ? 39.087 -4.687 4.911 1.00 97.62 490 ALA A CA 1
ATOM 3883 C C . ALA A 1 490 ? 39.691 -4.858 6.316 1.00 97.62 490 ALA A C 1
ATOM 3885 O O . ALA A 1 490 ? 40.571 -4.080 6.688 1.00 97.62 490 ALA A O 1
ATOM 3886 N N . SER A 1 491 ? 39.275 -5.873 7.079 1.00 97.50 491 SER A N 1
ATOM 3887 C CA . SER A 1 491 ? 39.854 -6.208 8.389 1.00 97.50 491 SER A CA 1
ATOM 3888 C C . SER A 1 491 ? 41.054 -7.170 8.310 1.00 97.50 491 SER A C 1
ATOM 3890 O O . SER A 1 491 ? 41.641 -7.531 9.338 1.00 97.50 491 SER A O 1
ATOM 3892 N N . GLY A 1 492 ? 41.409 -7.641 7.108 1.00 97.00 492 GLY A N 1
ATOM 3893 C CA . GLY A 1 492 ? 42.372 -8.726 6.920 1.00 97.00 492 GLY A CA 1
ATOM 3894 C C . GLY A 1 492 ? 41.834 -10.087 7.378 1.00 97.00 492 GLY A C 1
ATOM 3895 O O . GLY A 1 492 ? 42.609 -10.946 7.805 1.00 97.00 492 GLY A O 1
ATOM 3896 N N . GLY A 1 493 ? 40.510 -10.276 7.352 1.00 96.69 493 GLY A N 1
ATOM 3897 C CA . GLY A 1 493 ? 39.842 -11.524 7.719 1.00 96.69 493 GLY A CA 1
ATOM 3898 C C . GLY A 1 493 ? 39.636 -11.752 9.216 1.00 96.69 493 GLY A C 1
ATOM 3899 O O . GLY A 1 493 ? 39.265 -12.865 9.618 1.00 96.69 493 GLY A O 1
ATOM 3900 N N . LYS A 1 494 ? 39.912 -10.742 10.048 1.00 96.25 494 LYS A N 1
ATOM 3901 C CA . LYS A 1 494 ? 39.908 -10.834 11.520 1.00 96.25 494 LYS A CA 1
ATOM 3902 C C . LYS A 1 494 ? 38.563 -10.473 12.145 1.00 96.25 494 LYS A C 1
ATOM 3904 O O . LYS A 1 494 ? 38.222 -11.038 13.176 1.00 96.25 494 LYS A O 1
ATOM 3909 N N . ASP A 1 495 ? 37.821 -9.589 11.499 1.00 95.19 495 ASP A N 1
ATOM 3910 C CA . ASP A 1 495 ? 36.494 -9.107 11.887 1.00 95.19 495 ASP A CA 1
ATOM 3911 C C . ASP A 1 495 ? 35.656 -8.867 10.615 1.00 95.19 495 ASP A C 1
ATOM 3913 O O . ASP A 1 495 ? 36.142 -9.092 9.508 1.00 95.19 495 ASP A O 1
ATOM 3917 N N . GLY A 1 496 ? 34.420 -8.413 10.750 1.00 93.69 496 GLY A N 1
ATOM 3918 C CA . GLY A 1 496 ? 33.587 -7.927 9.653 1.00 93.69 496 GLY A CA 1
ATOM 3919 C C . GLY A 1 496 ? 32.323 -7.201 10.115 1.00 93.69 496 GLY A C 1
ATOM 3920 O O . GLY A 1 496 ? 31.465 -6.936 9.276 1.00 93.69 496 GLY A O 1
ATOM 3921 N N . PHE A 1 497 ? 32.195 -6.896 11.414 1.00 96.00 497 PHE A N 1
ATOM 3922 C CA . PHE A 1 497 ? 31.010 -6.230 11.959 1.00 96.00 497 PHE A CA 1
ATOM 3923 C C . PHE A 1 497 ? 30.891 -4.784 11.458 1.00 96.00 497 PHE A C 1
ATOM 3925 O O . PHE A 1 497 ? 29.827 -4.377 11.015 1.00 96.00 497 PHE A O 1
ATOM 3932 N N . THR A 1 498 ? 31.998 -4.033 11.468 1.00 95.19 498 THR A N 1
ATOM 3933 C CA . THR A 1 498 ? 32.076 -2.649 10.967 1.00 95.19 498 THR A CA 1
ATOM 3934 C C . THR A 1 498 ? 33.172 -2.479 9.916 1.00 95.19 498 THR A C 1
ATOM 3936 O O . THR A 1 498 ? 34.043 -3.338 9.735 1.00 95.19 498 THR A O 1
ATOM 3939 N N . GLY A 1 499 ? 33.152 -1.334 9.237 1.00 95.44 499 GLY A N 1
ATOM 3940 C CA . GLY A 1 499 ? 34.121 -0.938 8.226 1.00 95.44 499 GLY A CA 1
ATOM 3941 C C . GLY A 1 499 ? 33.885 -1.602 6.871 1.00 95.44 499 GLY A C 1
ATOM 3942 O O . GLY A 1 499 ? 32.854 -2.210 6.604 1.00 95.44 499 GLY A O 1
ATOM 3943 N N . GLY A 1 500 ? 34.868 -1.475 5.978 1.00 95.69 500 GLY A N 1
ATOM 3944 C CA . GLY A 1 500 ? 34.736 -1.975 4.607 1.00 95.69 500 GLY A CA 1
ATOM 3945 C C . GLY A 1 500 ? 33.790 -1.149 3.746 1.00 95.69 500 GLY A C 1
ATOM 3946 O O . GLY A 1 500 ? 33.105 -1.720 2.895 1.00 95.69 500 GLY A O 1
ATOM 3947 N N . ASP A 1 501 ? 33.774 0.175 3.951 1.00 98.25 501 ASP A N 1
ATOM 3948 C CA . ASP A 1 501 ? 33.067 1.118 3.085 1.00 98.25 501 ASP A CA 1
ATOM 3949 C C . ASP A 1 501 ? 33.295 0.762 1.615 1.00 98.25 501 ASP A C 1
ATOM 3951 O O . ASP A 1 501 ? 34.437 0.649 1.138 1.00 98.25 501 ASP A O 1
ATOM 3955 N N . ALA A 1 502 ? 32.199 0.601 0.885 1.00 98.56 502 ALA A N 1
ATOM 3956 C CA . ALA A 1 502 ? 32.231 0.166 -0.496 1.00 98.56 502 ALA A CA 1
ATOM 3957 C C . ALA A 1 502 ? 31.142 0.844 -1.326 1.00 98.56 502 ALA A C 1
ATOM 3959 O O . ALA A 1 502 ? 30.089 1.242 -0.835 1.00 98.56 502 ALA A O 1
ATOM 3960 N N . PHE A 1 503 ? 31.401 0.960 -2.624 1.00 98.81 503 PHE A N 1
ATOM 3961 C CA . PHE A 1 503 ? 30.391 1.256 -3.628 1.00 98.81 503 PHE A CA 1
ATOM 3962 C C . PHE A 1 503 ? 29.596 -0.022 -3.896 1.00 98.81 503 PHE A C 1
ATOM 3964 O O . PHE A 1 503 ? 30.031 -0.858 -4.690 1.00 98.81 503 PHE A O 1
ATOM 3971 N N . ARG A 1 504 ? 28.473 -0.188 -3.196 1.00 98.50 504 ARG A N 1
ATOM 3972 C CA . ARG A 1 504 ? 27.699 -1.438 -3.172 1.00 98.50 504 ARG A CA 1
ATOM 3973 C C . ARG A 1 504 ? 26.556 -1.425 -4.196 1.00 98.50 504 ARG A C 1
ATOM 3975 O O . ARG A 1 504 ? 25.941 -0.367 -4.392 1.00 98.50 504 ARG A O 1
ATOM 3982 N N . PRO A 1 505 ? 26.217 -2.559 -4.846 1.00 98.62 505 PRO A N 1
ATOM 3983 C CA . PRO A 1 505 ? 25.027 -2.673 -5.685 1.00 98.62 505 PRO A CA 1
ATOM 3984 C C . PRO A 1 505 ? 23.727 -2.322 -4.951 1.00 98.62 505 PRO A C 1
ATOM 3986 O O . PRO A 1 505 ? 22.821 -1.797 -5.590 1.00 98.62 505 PRO A O 1
ATOM 3989 N N . SER A 1 506 ? 23.647 -2.552 -3.637 1.00 98.12 506 SER A N 1
ATOM 3990 C CA . SER A 1 506 ? 22.506 -2.237 -2.761 1.00 98.12 506 SER A CA 1
ATOM 3991 C C . SER A 1 506 ? 22.139 -0.760 -2.751 1.00 98.12 506 SER A C 1
ATOM 3993 O O . SER A 1 506 ? 21.213 -0.366 -3.460 1.00 98.12 506 SER A O 1
ATOM 3995 N N . VAL A 1 507 ? 22.885 0.067 -2.012 1.00 98.62 507 VAL A N 1
ATOM 3996 C CA . VAL A 1 507 ? 22.584 1.494 -1.826 1.00 98.62 507 VAL A CA 1
ATOM 3997 C C . VAL A 1 507 ? 22.407 2.220 -3.159 1.00 98.62 507 VAL A C 1
ATOM 3999 O O . VAL A 1 507 ? 21.521 3.054 -3.311 1.00 98.62 507 VAL A O 1
ATOM 4002 N N . ASN A 1 508 ? 23.181 1.855 -4.186 1.00 98.88 508 ASN A N 1
ATOM 4003 C CA . ASN A 1 508 ? 23.033 2.458 -5.508 1.00 98.88 508 ASN A CA 1
ATOM 4004 C C . ASN A 1 508 ? 21.729 2.047 -6.211 1.00 98.88 508 ASN A C 1
ATOM 4006 O O . ASN A 1 508 ? 21.126 2.876 -6.893 1.00 98.88 508 ASN A O 1
ATOM 4010 N N . SER A 1 509 ? 21.270 0.805 -6.043 1.00 98.94 509 SER A N 1
ATOM 4011 C CA . SER A 1 509 ? 19.971 0.365 -6.565 1.00 98.94 509 SER A CA 1
ATOM 4012 C C . SER A 1 509 ? 18.812 1.024 -5.823 1.00 98.94 509 SER A C 1
ATOM 4014 O O . SER A 1 509 ? 17.857 1.459 -6.465 1.00 98.94 509 SER A O 1
ATOM 4016 N N . TYR A 1 510 ? 18.922 1.183 -4.503 1.00 98.88 510 TYR A N 1
ATOM 4017 C CA . TYR A 1 510 ? 17.924 1.888 -3.700 1.00 98.88 510 TYR A CA 1
ATOM 4018 C C . TYR A 1 510 ? 17.826 3.368 -4.080 1.00 98.88 510 TYR A C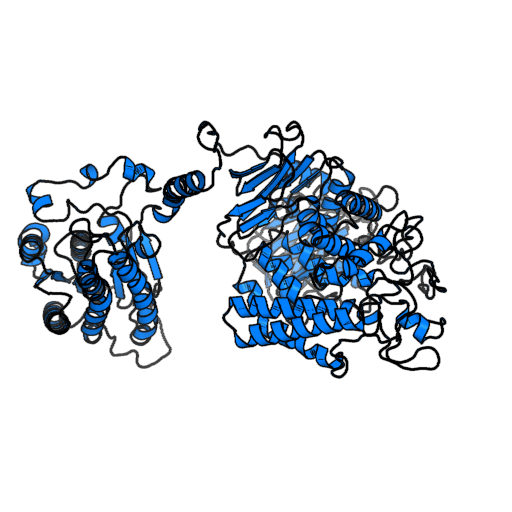 1
ATOM 4020 O O . TYR A 1 510 ? 16.740 3.864 -4.378 1.00 98.88 510 TYR A O 1
ATOM 4028 N N . MET A 1 511 ? 18.960 4.066 -4.197 1.00 98.88 511 MET A N 1
ATOM 4029 C CA . MET A 1 511 ? 18.979 5.468 -4.627 1.00 98.88 511 MET A CA 1
ATOM 4030 C C . MET A 1 511 ? 18.484 5.636 -6.070 1.00 98.88 511 MET A C 1
ATOM 4032 O O . MET A 1 511 ? 17.776 6.594 -6.378 1.00 98.88 511 MET A O 1
ATOM 4036 N N . TYR A 1 512 ? 18.768 4.685 -6.962 1.00 98.94 512 TYR A N 1
ATOM 4037 C CA . TYR A 1 512 ? 18.160 4.656 -8.293 1.00 98.94 512 TYR A CA 1
ATOM 4038 C C . TYR A 1 512 ? 16.627 4.533 -8.235 1.00 98.94 512 TYR A C 1
ATOM 4040 O O . TYR A 1 512 ? 15.923 5.303 -8.898 1.00 98.94 512 TYR A O 1
ATOM 4048 N N . ALA A 1 513 ? 16.112 3.594 -7.438 1.00 98.94 513 ALA A N 1
ATOM 4049 C CA . ALA A 1 513 ? 14.680 3.359 -7.273 1.00 98.94 513 ALA A CA 1
ATOM 4050 C C . ALA A 1 513 ? 13.976 4.595 -6.696 1.00 98.94 513 ALA A C 1
ATOM 4052 O O . ALA A 1 513 ? 13.018 5.106 -7.282 1.00 98.94 513 ALA A O 1
ATOM 4053 N N . ASN A 1 514 ? 14.533 5.159 -5.624 1.00 98.94 514 ASN A N 1
ATOM 4054 C CA . ASN A 1 514 ? 14.004 6.348 -4.965 1.00 98.94 514 ASN A CA 1
ATOM 4055 C C . ASN A 1 514 ? 13.993 7.569 -5.890 1.00 98.94 514 ASN A C 1
ATOM 4057 O O . ASN A 1 514 ? 13.010 8.313 -5.918 1.00 98.94 514 ASN A O 1
ATOM 4061 N N . ALA A 1 515 ? 15.033 7.759 -6.709 1.00 98.94 515 ALA A N 1
ATOM 4062 C CA . ALA A 1 515 ? 15.055 8.826 -7.706 1.00 98.94 515 ALA A CA 1
ATOM 4063 C C . ALA A 1 515 ? 13.946 8.643 -8.758 1.00 98.94 515 ALA A C 1
ATOM 4065 O O . ALA A 1 515 ? 13.209 9.586 -9.054 1.00 98.94 515 ALA A O 1
ATOM 4066 N N . ARG A 1 516 ? 13.753 7.425 -9.287 1.00 98.81 516 ARG A N 1
ATOM 4067 C CA . ARG A 1 516 ? 12.643 7.144 -10.221 1.00 98.81 516 ARG A CA 1
ATOM 4068 C C . ARG A 1 516 ? 11.286 7.408 -9.584 1.00 98.81 516 ARG A C 1
ATOM 4070 O O . ARG A 1 516 ? 10.414 7.988 -10.231 1.00 98.81 516 ARG A O 1
ATOM 4077 N N . ALA A 1 517 ? 11.100 6.985 -8.342 1.00 98.88 517 ALA A N 1
ATOM 4078 C CA . ALA A 1 517 ? 9.856 7.173 -7.616 1.00 98.88 517 ALA A CA 1
ATOM 4079 C C . ALA A 1 517 ? 9.554 8.657 -7.382 1.00 98.88 517 ALA A C 1
ATOM 4081 O O . ALA A 1 517 ? 8.456 9.111 -7.700 1.00 98.88 517 ALA A O 1
ATOM 4082 N N . LEU A 1 518 ? 10.545 9.442 -6.945 1.00 98.94 518 LEU A N 1
ATOM 4083 C CA . LEU A 1 518 ? 10.425 10.894 -6.787 1.00 98.94 518 LEU A CA 1
ATOM 4084 C C . LEU A 1 518 ? 10.039 11.588 -8.092 1.00 98.94 518 LEU A C 1
ATOM 4086 O O . LEU A 1 518 ? 9.159 12.448 -8.082 1.00 98.94 518 LEU A O 1
ATOM 4090 N N . ALA A 1 519 ? 10.642 11.196 -9.217 1.00 98.88 519 ALA A N 1
ATOM 4091 C CA . ALA A 1 519 ? 10.276 11.746 -10.517 1.00 98.88 519 ALA A CA 1
ATOM 4092 C C . ALA A 1 519 ? 8.811 11.443 -10.874 1.00 98.88 519 ALA A C 1
ATOM 4094 O O . ALA A 1 519 ? 8.079 12.335 -11.304 1.00 98.88 519 ALA A O 1
ATOM 4095 N N . LYS A 1 520 ? 8.357 10.203 -10.655 1.00 98.75 520 LYS A N 1
ATOM 4096 C CA . LYS A 1 520 ? 6.976 9.784 -10.940 1.00 98.75 520 LYS A CA 1
ATOM 4097 C C . LYS A 1 520 ? 5.959 10.479 -10.026 1.00 98.75 520 LYS A C 1
ATOM 4099 O O . LYS A 1 520 ? 4.958 10.996 -10.517 1.00 98.75 520 LYS A O 1
ATOM 4104 N N . LEU A 1 521 ? 6.237 10.557 -8.723 1.00 98.75 521 LEU A N 1
ATOM 4105 C CA . LEU A 1 521 ? 5.389 11.231 -7.732 1.00 98.75 521 LEU A CA 1
ATOM 4106 C C . LEU A 1 521 ? 5.299 12.742 -7.992 1.00 98.75 521 LEU A C 1
ATOM 4108 O O . LEU A 1 521 ? 4.212 13.311 -7.948 1.00 98.75 521 LEU A O 1
ATOM 4112 N N . ALA A 1 522 ? 6.418 13.388 -8.331 1.00 98.50 522 ALA A N 1
ATOM 4113 C CA . ALA A 1 522 ? 6.442 14.790 -8.744 1.00 98.50 522 ALA A CA 1
ATOM 4114 C C . ALA A 1 522 ? 5.614 15.035 -10.017 1.00 98.50 522 ALA A C 1
ATOM 4116 O O . ALA A 1 522 ? 4.930 16.057 -10.125 1.00 98.50 522 ALA A O 1
ATOM 4117 N N . GLY A 1 523 ? 5.629 14.080 -10.951 1.00 98.19 523 GLY A N 1
ATOM 4118 C CA . GLY A 1 523 ? 4.799 14.100 -12.153 1.00 98.19 523 GLY A CA 1
ATOM 4119 C C . GLY A 1 523 ? 3.298 14.131 -11.853 1.00 98.19 523 GLY A C 1
ATOM 4120 O O . GLY A 1 523 ? 2.576 14.883 -12.507 1.00 98.19 523 GLY A O 1
ATOM 4121 N N . LEU A 1 524 ? 2.832 13.406 -10.824 1.00 96.94 524 LEU A N 1
ATOM 4122 C CA . LEU A 1 524 ? 1.414 13.391 -10.419 1.00 96.94 524 LEU A CA 1
ATOM 4123 C C . LEU A 1 524 ? 0.884 14.776 -10.013 1.00 96.94 524 LEU A C 1
ATOM 4125 O O . LEU A 1 524 ? -0.308 15.037 -10.148 1.00 96.94 524 LEU A O 1
ATOM 4129 N N . VAL A 1 525 ? 1.759 15.662 -9.529 1.00 97.19 525 VAL A N 1
ATOM 4130 C CA . VAL A 1 525 ? 1.417 17.026 -9.081 1.00 97.19 525 VAL A CA 1
ATOM 4131 C C . VAL A 1 525 ? 1.969 18.114 -10.008 1.00 97.19 525 VAL A C 1
ATOM 4133 O O . VAL A 1 525 ? 2.027 19.284 -9.633 1.00 97.19 525 VAL A O 1
ATOM 4136 N N . GLY A 1 526 ? 2.394 17.751 -11.222 1.00 95.19 526 GLY A N 1
ATOM 4137 C CA . GLY A 1 526 ? 2.839 18.705 -12.242 1.00 95.19 526 GLY A CA 1
ATOM 4138 C C . GLY A 1 526 ? 4.188 19.387 -11.967 1.00 95.19 526 GLY A C 1
ATOM 4139 O O . GLY A 1 526 ? 4.487 20.407 -12.587 1.00 95.19 526 GLY A O 1
ATOM 4140 N N . GLN A 1 527 ? 5.033 18.849 -11.078 1.00 96.88 527 GLN A N 1
ATOM 4141 C CA . GLN A 1 527 ? 6.378 19.382 -10.807 1.00 96.88 527 GLN A CA 1
ATOM 4142 C C . GLN A 1 527 ? 7.387 18.903 -11.871 1.00 96.88 527 GLN A C 1
ATOM 4144 O O . GLN A 1 527 ? 8.212 18.013 -11.642 1.00 96.88 527 GLN A O 1
ATOM 4149 N N . THR A 1 528 ? 7.328 19.492 -13.068 1.00 96.31 528 THR A N 1
ATOM 4150 C CA . THR A 1 528 ? 8.117 19.073 -14.246 1.00 96.31 528 THR A CA 1
ATOM 4151 C C . THR A 1 528 ? 9.631 19.238 -14.083 1.00 96.31 528 THR A C 1
ATOM 4153 O O . THR A 1 528 ? 10.391 18.387 -14.552 1.00 96.31 528 THR A O 1
ATOM 4156 N N . SER A 1 529 ? 10.094 20.278 -13.380 1.00 95.06 529 SER A N 1
ATOM 4157 C CA . SER A 1 529 ? 11.523 20.483 -13.088 1.00 95.06 529 SER A CA 1
ATOM 4158 C C . SER A 1 529 ? 12.077 19.385 -12.177 1.00 95.06 529 SER A C 1
ATOM 4160 O O . SER A 1 529 ? 13.112 18.798 -12.480 1.00 95.06 529 SER A O 1
ATOM 4162 N N . VAL A 1 530 ? 11.340 19.045 -11.117 1.00 97.75 530 VAL A N 1
ATOM 4163 C CA . VAL A 1 530 ? 11.668 17.954 -10.185 1.00 97.75 530 VAL A CA 1
ATOM 4164 C C . VAL A 1 530 ? 11.663 16.611 -10.912 1.00 97.75 530 VAL A C 1
ATOM 4166 O O . VAL A 1 530 ? 12.602 15.832 -10.777 1.00 97.75 530 VAL A O 1
ATOM 4169 N N . THR A 1 531 ? 10.654 16.372 -11.754 1.00 98.38 531 THR A N 1
ATOM 4170 C CA . THR A 1 531 ? 10.578 15.174 -12.604 1.00 98.38 531 THR A CA 1
ATOM 4171 C C . THR A 1 531 ? 11.831 15.027 -13.473 1.00 98.38 531 THR A C 1
ATOM 4173 O O . THR A 1 531 ? 12.412 13.948 -13.558 1.00 98.38 531 THR A O 1
ATOM 4176 N N . THR A 1 532 ? 12.277 16.119 -14.097 1.00 98.00 532 THR A N 1
ATOM 4177 C CA . THR A 1 532 ? 13.456 16.129 -14.977 1.00 98.00 532 THR A CA 1
ATOM 4178 C C . THR A 1 532 ? 14.756 15.883 -14.210 1.00 98.00 532 THR A C 1
ATOM 4180 O O . THR A 1 532 ? 15.571 15.066 -14.645 1.00 98.00 532 THR A O 1
ATOM 4183 N N . ASP A 1 533 ? 14.947 16.547 -13.066 1.00 98.56 533 ASP A N 1
ATOM 4184 C CA . ASP A 1 533 ? 16.135 16.381 -12.216 1.00 98.56 533 ASP A CA 1
ATOM 4185 C C . ASP A 1 533 ? 16.279 14.928 -11.745 1.00 98.56 533 ASP A C 1
ATOM 4187 O O . ASP A 1 533 ? 17.271 14.262 -12.045 1.00 98.56 533 ASP A O 1
ATOM 4191 N N . TYR A 1 534 ? 15.250 14.380 -11.095 1.00 98.75 534 TYR A N 1
ATOM 4192 C CA . TYR A 1 534 ? 15.333 13.032 -10.535 1.00 98.75 534 TYR A CA 1
ATOM 4193 C C . TYR A 1 534 ? 15.396 11.928 -11.600 1.00 98.75 534 TYR A C 1
ATOM 4195 O O . TYR A 1 534 ? 16.113 10.948 -11.399 1.00 98.75 534 TYR A O 1
ATOM 4203 N N . ASN A 1 535 ? 14.763 12.099 -12.769 1.00 98.75 535 ASN A N 1
ATOM 4204 C CA . ASN A 1 535 ? 14.991 11.194 -13.904 1.00 98.75 535 ASN A CA 1
ATOM 4205 C C . ASN A 1 535 ? 16.452 11.229 -14.379 1.00 98.75 535 ASN A C 1
ATOM 4207 O O . ASN A 1 535 ? 17.028 10.181 -14.677 1.00 98.75 535 ASN A O 1
ATOM 4211 N N . SER A 1 536 ? 17.069 12.413 -14.420 1.00 98.69 536 SER A N 1
ATOM 4212 C CA . SER A 1 536 ? 18.475 12.568 -14.818 1.00 98.69 536 SER A CA 1
ATOM 4213 C C . SER A 1 536 ? 19.419 11.913 -13.808 1.00 98.69 536 SER A C 1
ATOM 4215 O O . SER A 1 536 ? 20.352 11.212 -14.200 1.00 98.69 536 SER A O 1
ATOM 4217 N N . ARG A 1 537 ? 19.148 12.067 -12.506 1.00 98.69 537 ARG A N 1
ATOM 4218 C CA . ARG A 1 537 ? 19.902 11.397 -11.433 1.00 98.69 537 ARG A CA 1
ATOM 4219 C C . ARG A 1 537 ? 19.768 9.879 -11.508 1.00 98.69 537 ARG A C 1
ATOM 4221 O O . ARG A 1 537 ? 20.783 9.188 -11.480 1.00 98.69 537 ARG A O 1
ATOM 4228 N N . ALA A 1 538 ? 18.549 9.363 -11.678 1.00 98.88 538 ALA A N 1
ATOM 4229 C CA . ALA A 1 538 ? 18.317 7.931 -11.856 1.00 98.88 538 ALA A CA 1
ATOM 4230 C C . ALA A 1 538 ? 19.087 7.383 -13.071 1.00 98.88 538 ALA A C 1
ATOM 4232 O O . ALA A 1 538 ? 19.771 6.366 -12.967 1.00 98.88 538 ALA A O 1
ATOM 4233 N N . ALA A 1 539 ? 19.040 8.078 -14.212 1.00 98.81 539 ALA A N 1
ATOM 4234 C CA . ALA A 1 539 ? 19.786 7.686 -15.407 1.00 98.81 539 ALA A CA 1
ATOM 4235 C C . ALA A 1 539 ? 21.309 7.679 -15.175 1.00 98.81 539 ALA A C 1
ATOM 4237 O O . ALA A 1 539 ? 21.992 6.743 -15.598 1.00 98.81 539 ALA A O 1
ATOM 4238 N N . ALA A 1 540 ? 21.841 8.680 -14.465 1.00 98.75 540 ALA A N 1
ATOM 4239 C CA . ALA A 1 540 ? 23.260 8.754 -14.123 1.00 98.75 540 ALA A CA 1
ATOM 4240 C C . ALA A 1 540 ? 23.696 7.601 -13.204 1.00 98.75 540 ALA A C 1
ATOM 4242 O O . ALA A 1 540 ? 24.689 6.933 -13.499 1.00 98.75 540 ALA A O 1
ATOM 4243 N N . ILE A 1 541 ? 22.932 7.317 -12.141 1.00 98.81 541 ILE A N 1
ATOM 4244 C CA . ILE A 1 541 ? 23.208 6.202 -11.221 1.00 98.81 541 ILE A CA 1
ATOM 4245 C C . ILE A 1 541 ? 23.182 4.876 -11.984 1.00 98.81 541 ILE A C 1
ATOM 4247 O O . ILE A 1 541 ? 24.152 4.124 -11.921 1.00 98.81 541 ILE A O 1
ATOM 4251 N N . LYS A 1 542 ? 22.127 4.619 -12.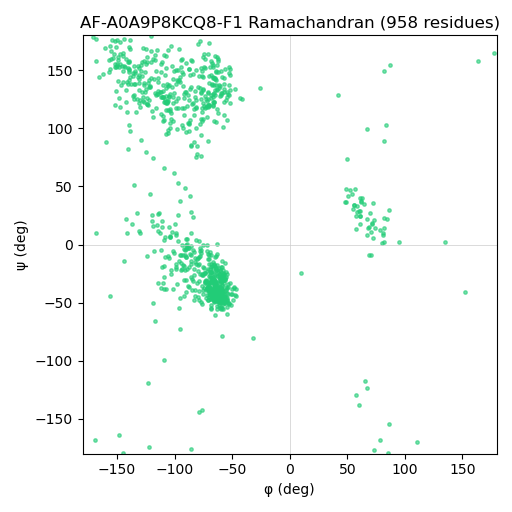772 1.00 98.88 542 LYS A N 1
ATOM 4252 C CA . LYS A 1 542 ? 22.017 3.413 -13.607 1.00 98.88 542 LYS A CA 1
ATOM 4253 C C . LYS A 1 542 ? 23.246 3.230 -14.497 1.00 98.88 542 LYS A C 1
ATOM 4255 O O . LYS A 1 542 ? 23.864 2.167 -14.482 1.00 98.88 542 LYS A O 1
ATOM 4260 N N . SER A 1 543 ? 23.633 4.275 -15.230 1.00 98.75 543 SER A N 1
ATOM 4261 C CA . SER A 1 543 ? 24.817 4.249 -16.094 1.00 98.75 543 SER A CA 1
ATOM 4262 C C . SER A 1 543 ? 26.089 3.907 -15.309 1.00 98.75 543 SER A C 1
ATOM 4264 O O . SER A 1 543 ? 26.877 3.064 -15.740 1.00 98.75 543 SER A O 1
ATOM 4266 N N . ASN A 1 544 ? 26.297 4.524 -14.144 1.00 98.75 544 ASN A N 1
ATOM 4267 C CA . ASN A 1 544 ? 27.504 4.313 -13.345 1.00 98.75 544 ASN A CA 1
ATOM 4268 C C . ASN A 1 544 ? 27.550 2.932 -12.683 1.00 98.75 544 ASN A C 1
ATOM 4270 O O . ASN A 1 544 ? 28.625 2.330 -12.664 1.00 98.75 544 ASN A O 1
ATOM 4274 N N . VAL A 1 545 ? 26.417 2.408 -12.202 1.00 98.88 545 VAL A N 1
ATOM 4275 C CA . VAL A 1 545 ? 26.307 1.045 -11.649 1.00 98.88 545 VAL A CA 1
ATOM 4276 C C . VAL A 1 545 ? 26.658 0.018 -12.719 1.00 98.88 545 VAL A C 1
ATOM 4278 O O . VAL A 1 545 ? 27.561 -0.791 -12.523 1.00 98.88 545 VAL A O 1
ATOM 4281 N N . GLN A 1 546 ? 26.019 0.103 -13.887 1.00 98.75 546 GLN A N 1
ATOM 4282 C CA . GLN A 1 546 ? 26.273 -0.795 -15.017 1.00 98.75 546 GLN A CA 1
ATOM 4283 C C . GLN A 1 546 ? 27.717 -0.748 -15.502 1.00 98.75 546 GLN A C 1
ATOM 4285 O O . GLN A 1 546 ? 28.312 -1.781 -15.787 1.00 98.75 546 GLN A O 1
ATOM 4290 N N . LYS A 1 547 ? 28.297 0.451 -15.580 1.00 98.25 547 LYS A N 1
ATOM 4291 C CA . LYS A 1 547 ? 29.672 0.640 -16.043 1.00 98.25 547 LYS A CA 1
ATOM 4292 C C . LYS A 1 547 ? 30.711 0.176 -15.025 1.00 98.25 547 LYS A C 1
ATOM 4294 O O . LYS A 1 547 ? 31.766 -0.318 -15.415 1.00 98.25 547 LYS A O 1
ATOM 4299 N N . SER A 1 548 ? 30.467 0.427 -13.743 1.00 98.38 548 SER A N 1
ATOM 4300 C CA . SER A 1 548 ? 31.517 0.354 -12.725 1.00 98.38 548 SER A CA 1
ATOM 4301 C C . SER A 1 548 ? 31.383 -0.861 -11.825 1.00 98.38 548 SER A C 1
ATOM 4303 O O . SER A 1 548 ? 32.404 -1.439 -11.464 1.00 98.38 548 SER A O 1
ATOM 4305 N N . LEU A 1 549 ? 30.163 -1.251 -11.459 1.00 98.75 549 LEU A N 1
ATOM 4306 C CA . LEU A 1 549 ? 29.919 -2.351 -10.523 1.00 98.75 549 LEU A CA 1
ATOM 4307 C C . LEU A 1 549 ? 29.682 -3.685 -11.234 1.00 98.75 549 LEU A C 1
ATOM 4309 O O . LEU A 1 549 ? 29.812 -4.732 -10.612 1.00 98.75 549 LEU A O 1
ATOM 4313 N N . TRP A 1 550 ? 29.399 -3.683 -12.540 1.00 98.75 550 TRP A N 1
ATOM 4314 C CA . TRP A 1 550 ? 29.418 -4.918 -13.321 1.00 98.75 550 TRP A CA 1
ATOM 4315 C C . TRP A 1 550 ? 30.846 -5.457 -13.457 1.00 98.75 550 TRP A C 1
ATOM 4317 O O . TRP A 1 550 ? 31.751 -4.765 -13.931 1.00 98.75 550 TRP A O 1
ATOM 4327 N N . ASN A 1 551 ? 31.047 -6.715 -13.074 1.00 98.50 551 ASN A N 1
ATOM 4328 C CA . ASN A 1 551 ? 32.290 -7.440 -13.278 1.00 98.50 551 ASN A CA 1
ATOM 4329 C C . ASN A 1 551 ? 32.086 -8.527 -14.335 1.00 98.50 551 ASN A C 1
ATOM 4331 O O . ASN A 1 551 ? 31.422 -9.535 -14.093 1.00 98.50 551 ASN A O 1
ATOM 4335 N N . SER A 1 552 ? 32.703 -8.347 -15.502 1.00 96.81 552 SER A N 1
ATOM 4336 C CA . SER A 1 552 ? 32.585 -9.276 -16.630 1.00 96.81 552 SER A CA 1
ATOM 4337 C C . SER A 1 552 ? 33.209 -10.649 -16.355 1.00 96.81 552 SER A C 1
ATOM 4339 O O . SER A 1 552 ? 32.717 -11.652 -16.866 1.00 96.81 552 SER A O 1
ATOM 4341 N N . THR A 1 553 ? 34.261 -10.717 -15.531 1.00 96.12 553 THR A N 1
ATOM 4342 C CA . THR A 1 553 ? 34.929 -11.978 -15.163 1.00 96.12 553 THR A CA 1
ATOM 4343 C C . THR A 1 553 ? 34.022 -12.852 -14.307 1.00 96.12 553 THR A C 1
ATOM 4345 O O . THR A 1 553 ? 33.896 -14.048 -14.556 1.00 96.12 553 THR A O 1
ATOM 4348 N N . LEU A 1 554 ? 33.361 -12.252 -13.317 1.00 97.06 554 LEU A N 1
ATOM 4349 C CA . LEU A 1 554 ? 32.401 -12.948 -12.468 1.00 97.06 554 LEU A CA 1
ATOM 4350 C C . LEU A 1 554 ? 31.016 -13.047 -13.113 1.00 97.06 554 LEU A C 1
ATOM 4352 O O . LEU A 1 554 ? 30.237 -13.877 -12.661 1.00 97.06 554 LEU A O 1
ATOM 4356 N N . SER A 1 555 ? 30.737 -12.270 -14.169 1.00 97.88 555 SER A N 1
ATOM 4357 C CA . SER A 1 555 ? 29.404 -12.092 -14.766 1.00 97.88 555 SER A CA 1
ATOM 4358 C C . SER A 1 555 ? 28.365 -11.650 -13.729 1.00 97.88 555 SER A C 1
ATOM 4360 O O . SER A 1 555 ? 27.267 -12.196 -13.669 1.00 97.88 555 SER A O 1
ATOM 4362 N N . HIS A 1 556 ? 28.736 -10.700 -12.868 1.00 98.69 556 HIS A N 1
ATOM 4363 C CA . HIS A 1 556 ? 27.940 -10.323 -11.702 1.00 98.69 556 HIS A CA 1
ATOM 4364 C C . HIS A 1 556 ? 28.162 -8.858 -11.313 1.00 98.69 556 HIS A C 1
ATOM 4366 O O . HIS A 1 556 ? 29.243 -8.314 -11.554 1.00 98.69 556 HIS A O 1
ATOM 4372 N N . PHE A 1 557 ? 27.166 -8.224 -10.688 1.00 98.81 557 PHE A N 1
ATOM 4373 C CA . PHE A 1 557 ? 27.373 -6.937 -10.022 1.00 98.81 557 PHE A CA 1
ATOM 4374 C C . PHE A 1 557 ? 28.067 -7.166 -8.683 1.00 98.81 557 PHE A C 1
ATOM 4376 O O . PHE A 1 557 ? 27.634 -8.012 -7.909 1.00 98.81 557 PHE A O 1
ATOM 4383 N N . ILE A 1 558 ? 29.136 -6.426 -8.417 1.00 98.56 558 ILE A N 1
ATOM 4384 C CA . ILE A 1 558 ? 29.934 -6.570 -7.202 1.00 98.56 558 ILE A CA 1
ATOM 4385 C C . ILE A 1 558 ? 30.352 -5.211 -6.653 1.00 98.56 558 ILE A C 1
ATOM 4387 O O . ILE A 1 558 ? 30.454 -4.219 -7.382 1.00 98.56 558 ILE A O 1
ATOM 4391 N N . ASP A 1 559 ? 30.661 -5.206 -5.367 1.00 98.50 559 ASP A N 1
ATOM 4392 C CA . ASP A 1 559 ? 31.204 -4.060 -4.663 1.00 98.50 559 ASP A CA 1
ATOM 4393 C C . ASP A 1 559 ? 32.580 -3.638 -5.188 1.00 98.50 559 ASP A C 1
ATOM 4395 O O . ASP A 1 559 ? 33.388 -4.444 -5.670 1.00 98.50 559 ASP A O 1
ATOM 4399 N N . ARG A 1 560 ? 32.891 -2.355 -4.986 1.00 98.69 560 ARG A N 1
ATOM 4400 C CA . ARG A 1 560 ? 34.259 -1.825 -5.053 1.00 98.69 560 ARG A CA 1
ATOM 4401 C C . ARG A 1 560 ? 34.606 -1.074 -3.785 1.00 98.69 560 ARG A C 1
ATOM 4403 O O . ARG A 1 560 ? 33.804 -0.271 -3.319 1.00 98.69 560 ARG A O 1
ATOM 4410 N N . TYR A 1 561 ? 35.821 -1.243 -3.279 1.00 98.69 561 TYR A N 1
ATOM 4411 C CA . TYR A 1 561 ? 36.244 -0.577 -2.047 1.00 98.69 561 TYR A CA 1
ATOM 4412 C C . TYR A 1 561 ? 36.260 0.955 -2.184 1.00 98.69 561 TYR A C 1
ATOM 4414 O O . TYR A 1 561 ? 36.801 1.507 -3.147 1.00 98.69 561 TYR A O 1
ATOM 4422 N N . LYS A 1 562 ? 35.703 1.655 -1.190 1.00 98.25 562 LYS A N 1
ATOM 4423 C CA . LYS A 1 562 ? 35.758 3.123 -1.039 1.00 98.25 562 LYS A CA 1
ATOM 4424 C C . LYS A 1 562 ? 36.970 3.583 -0.218 1.00 98.25 562 LYS A C 1
ATOM 4426 O O . LYS A 1 562 ? 37.290 4.776 -0.199 1.00 98.25 562 LYS A O 1
ATOM 4431 N N . VAL A 1 563 ? 37.663 2.644 0.416 1.00 94.88 563 VAL A N 1
ATOM 4432 C CA . VAL A 1 563 ? 38.812 2.863 1.301 1.00 94.88 563 VAL A CA 1
ATOM 4433 C C . VAL A 1 563 ? 40.071 2.182 0.767 1.00 94.88 563 VAL A C 1
ATOM 4435 O O . VAL A 1 563 ? 39.995 1.256 -0.036 1.00 94.88 563 VAL A O 1
ATOM 4438 N N . SER A 1 564 ? 41.231 2.639 1.239 1.00 97.81 564 SER A N 1
ATOM 4439 C CA . SER A 1 564 ? 42.510 1.933 1.115 1.00 97.81 564 SER A CA 1
ATOM 4440 C C . SER A 1 564 ? 43.078 1.703 2.509 1.00 97.81 564 SER A C 1
ATOM 4442 O O . SER A 1 564 ? 43.101 2.632 3.316 1.00 97.81 564 SER A O 1
ATOM 4444 N N . ASN A 1 565 ? 43.572 0.500 2.776 1.00 97.00 565 ASN A N 1
ATOM 4445 C CA . ASN A 1 565 ? 44.322 0.165 3.981 1.00 97.00 565 ASN A CA 1
ATOM 4446 C C . ASN A 1 565 ? 45.363 -0.927 3.664 1.00 97.00 565 ASN A C 1
ATOM 4448 O O . ASN A 1 565 ? 45.689 -1.157 2.499 1.00 97.00 565 ASN A O 1
ATOM 4452 N N . ASP A 1 566 ? 45.901 -1.589 4.689 1.00 97.62 566 ASP A N 1
ATOM 4453 C CA . ASP A 1 566 ? 46.922 -2.632 4.521 1.00 97.62 566 ASP A CA 1
ATOM 4454 C C . ASP A 1 566 ? 46.423 -3.879 3.761 1.00 97.62 566 ASP A C 1
ATOM 4456 O O . ASP A 1 566 ? 47.237 -4.656 3.258 1.00 97.62 566 ASP A O 1
ATOM 4460 N N . TYR A 1 567 ? 45.105 -4.083 3.669 1.00 98.06 567 TYR A N 1
ATOM 4461 C CA . TYR A 1 567 ? 44.478 -5.298 3.138 1.00 98.06 567 TYR A CA 1
ATOM 4462 C C . TYR A 1 567 ? 43.697 -5.070 1.841 1.00 98.06 567 TYR A C 1
ATOM 4464 O O . TYR A 1 567 ? 43.664 -5.955 0.986 1.00 98.06 567 TYR A O 1
ATOM 4472 N N . VAL A 1 568 ? 43.089 -3.893 1.675 1.00 98.12 568 VAL A N 1
ATOM 4473 C CA . VAL A 1 568 ? 42.262 -3.545 0.510 1.00 98.12 568 VAL A CA 1
ATOM 4474 C C . VAL A 1 568 ? 42.688 -2.211 -0.087 1.00 98.12 568 VAL A C 1
ATOM 4476 O O . VAL A 1 568 ? 43.231 -1.346 0.601 1.00 98.12 568 VAL A O 1
ATOM 4479 N N . LYS A 1 569 ? 42.426 -2.018 -1.380 1.00 98.31 569 LYS A N 1
ATOM 4480 C CA . LYS A 1 569 ? 42.760 -0.778 -2.084 1.00 98.31 569 LYS A CA 1
ATOM 4481 C C . LYS A 1 569 ? 41.525 -0.148 -2.697 1.00 98.31 569 LYS A C 1
ATOM 4483 O O . LYS A 1 569 ? 40.693 -0.834 -3.288 1.00 98.31 569 LYS A O 1
ATOM 4488 N N . TYR A 1 570 ? 41.475 1.178 -2.628 1.00 98.38 570 TYR A N 1
ATOM 4489 C CA . TYR A 1 570 ? 40.427 1.985 -3.232 1.00 98.38 570 TYR A CA 1
ATOM 4490 C C . TYR A 1 570 ? 40.176 1.559 -4.677 1.00 98.38 570 TYR A C 1
ATOM 4492 O O . TYR A 1 570 ? 41.109 1.430 -5.473 1.00 98.38 570 TYR A O 1
ATOM 4500 N N . TRP A 1 571 ? 38.897 1.420 -5.014 1.00 98.19 571 TRP A N 1
ATOM 4501 C CA . TRP A 1 571 ? 38.374 1.082 -6.334 1.00 98.19 571 TRP A CA 1
ATOM 4502 C C . TRP A 1 571 ? 38.614 -0.353 -6.818 1.00 98.19 571 TRP A C 1
ATOM 4504 O O . TRP A 1 571 ? 38.028 -0.742 -7.837 1.00 98.19 571 TRP A O 1
ATOM 4514 N N . GLU A 1 572 ? 39.421 -1.157 -6.125 1.00 98.25 572 GLU A N 1
ATOM 4515 C CA . GLU A 1 572 ? 39.517 -2.581 -6.443 1.00 98.25 572 GLU A CA 1
ATOM 4516 C C . GLU A 1 572 ? 38.171 -3.277 -6.160 1.00 98.25 572 GLU A C 1
ATOM 4518 O O . GLU A 1 572 ? 37.456 -2.894 -5.228 1.00 98.25 572 GLU A O 1
ATOM 4523 N N . PRO A 1 573 ? 37.771 -4.249 -7.000 1.00 98.25 573 PRO A N 1
ATOM 4524 C CA . PRO A 1 573 ? 36.576 -5.042 -6.749 1.00 98.25 573 PRO A CA 1
ATOM 4525 C C . PRO A 1 573 ? 36.766 -5.982 -5.554 1.00 98.25 573 PRO A C 1
ATOM 4527 O O . PRO A 1 573 ? 37.878 -6.460 -5.308 1.00 98.25 573 PRO A O 1
ATOM 4530 N N . ILE A 1 574 ? 35.670 -6.326 -4.875 1.00 97.81 574 ILE A N 1
ATOM 4531 C CA . ILE A 1 574 ? 35.667 -7.467 -3.949 1.00 97.81 574 ILE A CA 1
ATOM 4532 C C . ILE A 1 574 ? 35.952 -8.781 -4.695 1.00 97.81 574 ILE A C 1
ATOM 4534 O O . ILE A 1 574 ? 35.803 -8.883 -5.916 1.00 97.81 574 ILE A O 1
ATOM 4538 N N . ARG A 1 575 ? 36.389 -9.808 -3.961 1.00 92.69 575 ARG A N 1
ATOM 4539 C CA . ARG A 1 575 ? 36.959 -11.039 -4.541 1.00 92.69 575 ARG A CA 1
ATOM 4540 C C . ARG A 1 575 ? 35.967 -12.200 -4.681 1.00 92.69 575 ARG A C 1
ATOM 4542 O O . ARG A 1 575 ? 36.395 -13.351 -4.700 1.00 92.69 575 ARG A O 1
ATOM 4549 N N . GLY A 1 576 ? 34.672 -11.919 -4.788 1.00 96.25 576 GLY A N 1
ATOM 4550 C CA . GLY A 1 576 ? 33.643 -12.945 -4.951 1.00 96.25 576 GLY A CA 1
ATOM 4551 C C . GLY A 1 576 ? 32.268 -12.368 -5.266 1.00 96.25 576 GLY A C 1
ATOM 4552 O O . GLY A 1 576 ? 32.099 -11.151 -5.369 1.00 96.25 576 GLY A O 1
ATOM 4553 N N . ARG A 1 577 ? 31.298 -13.262 -5.448 1.00 98.31 577 ARG A N 1
ATOM 4554 C CA . ARG A 1 577 ? 29.885 -12.931 -5.652 1.00 98.31 577 ARG A CA 1
ATOM 4555 C C . ARG A 1 577 ? 29.130 -12.924 -4.335 1.00 98.31 577 ARG A C 1
ATOM 4557 O O . ARG A 1 577 ? 29.240 -13.854 -3.535 1.00 98.31 577 ARG A O 1
ATOM 4564 N N . GLU A 1 578 ? 28.296 -11.910 -4.186 1.00 98.62 578 GLU A N 1
ATOM 4565 C CA . GLU A 1 578 ? 27.334 -11.784 -3.101 1.00 98.62 578 GLU A CA 1
ATOM 4566 C C . GLU A 1 578 ? 25.935 -11.690 -3.706 1.00 98.62 578 GLU A C 1
ATOM 4568 O O . GLU A 1 578 ? 25.755 -11.050 -4.739 1.00 98.62 578 GLU A O 1
ATOM 4573 N N . LEU A 1 579 ? 24.925 -12.282 -3.071 1.00 98.69 579 LEU A N 1
ATOM 4574 C CA . LEU A 1 579 ? 23.556 -12.315 -3.602 1.00 98.69 579 LEU A CA 1
ATOM 4575 C C . LEU A 1 579 ? 22.971 -10.915 -3.851 1.00 98.69 579 LEU A C 1
ATOM 4577 O O . LEU A 1 579 ? 22.155 -10.744 -4.759 1.00 98.69 579 LEU A O 1
ATOM 4581 N N . VAL A 1 580 ? 23.449 -9.899 -3.122 1.00 98.44 580 VAL A N 1
ATOM 4582 C CA . VAL A 1 580 ? 23.114 -8.481 -3.341 1.00 98.44 580 VAL A CA 1
ATOM 4583 C C . VAL A 1 580 ? 23.395 -8.010 -4.775 1.00 98.44 580 VAL A C 1
ATOM 4585 O O . VA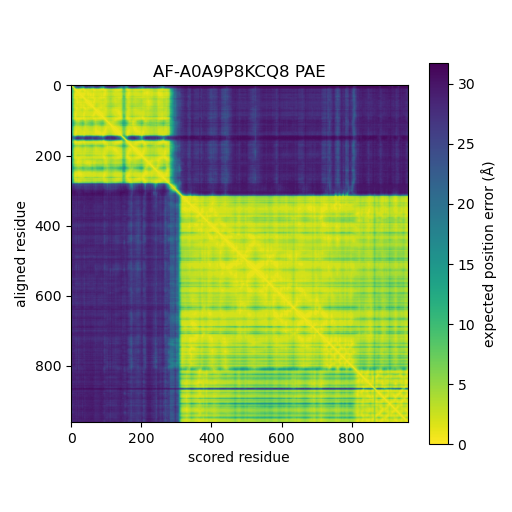L A 1 580 ? 22.744 -7.087 -5.255 1.00 98.44 580 VAL A O 1
ATOM 4588 N N . GLY A 1 581 ? 24.289 -8.669 -5.518 1.00 98.62 581 GLY A N 1
ATOM 4589 C CA . GLY A 1 581 ? 24.528 -8.382 -6.933 1.00 98.62 581 GLY A CA 1
ATOM 4590 C C . GLY A 1 581 ? 23.330 -8.672 -7.848 1.00 98.62 581 GLY A C 1
ATOM 4591 O O . GLY A 1 581 ? 23.333 -8.258 -9.007 1.00 98.62 581 GLY A O 1
ATOM 4592 N N . ILE A 1 582 ? 22.282 -9.339 -7.349 1.00 98.62 582 ILE A N 1
ATOM 4593 C CA . ILE A 1 582 ? 20.991 -9.533 -8.033 1.00 98.62 582 ILE A CA 1
ATOM 4594 C C . ILE A 1 582 ? 19.949 -8.458 -7.678 1.00 98.62 582 ILE A C 1
ATOM 4596 O O . ILE A 1 582 ? 18.990 -8.240 -8.421 1.00 98.62 582 ILE A O 1
ATOM 4600 N N . LEU A 1 583 ? 20.147 -7.718 -6.590 1.00 98.62 583 LEU A N 1
ATOM 4601 C CA . LEU A 1 583 ? 19.237 -6.656 -6.164 1.00 98.62 583 LEU A CA 1
ATOM 4602 C C . LEU A 1 583 ? 18.918 -5.597 -7.242 1.00 98.62 583 LEU A C 1
ATOM 4604 O O . LEU A 1 583 ? 17.772 -5.145 -7.272 1.00 98.62 583 LEU A O 1
ATOM 4608 N N . PRO A 1 584 ? 19.827 -5.217 -8.170 1.00 98.88 584 PRO A N 1
ATOM 4609 C CA . PRO A 1 584 ? 19.496 -4.247 -9.216 1.00 98.88 584 PRO A CA 1
ATOM 4610 C C . PRO A 1 584 ? 18.220 -4.571 -10.017 1.00 98.88 584 PRO A C 1
ATOM 4612 O O . PRO A 1 584 ? 17.495 -3.656 -10.413 1.00 98.88 584 PRO A O 1
ATOM 4615 N N . TRP A 1 585 ? 17.905 -5.852 -10.245 1.00 98.81 585 TRP A N 1
ATOM 4616 C CA . TRP A 1 585 ? 16.702 -6.263 -10.986 1.00 98.81 585 TRP A CA 1
ATOM 4617 C C . TRP A 1 585 ? 15.395 -6.059 -10.217 1.00 98.81 585 TRP A C 1
ATOM 4619 O O . TRP A 1 585 ? 14.351 -5.908 -10.846 1.00 98.81 585 TRP A O 1
ATOM 4629 N N . THR A 1 586 ? 15.430 -5.995 -8.883 1.00 98.69 586 THR A N 1
ATOM 4630 C CA . THR A 1 586 ? 14.248 -5.680 -8.059 1.00 98.69 586 THR A CA 1
ATOM 4631 C C . THR A 1 586 ? 13.648 -4.322 -8.420 1.00 98.69 586 THR A C 1
ATOM 4633 O O . THR A 1 586 ? 12.445 -4.127 -8.285 1.00 98.69 586 THR A O 1
ATOM 4636 N N . PHE A 1 587 ? 14.471 -3.405 -8.935 1.00 98.69 587 PHE A N 1
ATOM 4637 C CA . PHE A 1 587 ? 14.080 -2.035 -9.268 1.00 98.69 587 PHE A CA 1
ATOM 4638 C C . PHE A 1 587 ? 14.147 -1.725 -10.769 1.00 98.69 587 PHE A C 1
ATOM 4640 O O . PHE A 1 587 ? 14.072 -0.559 -11.164 1.00 98.69 587 PHE A O 1
ATOM 4647 N N . ASP A 1 588 ? 14.309 -2.748 -11.612 1.00 98.38 588 ASP A N 1
ATOM 4648 C CA . ASP A 1 588 ? 14.488 -2.642 -13.067 1.00 98.38 588 ASP A CA 1
ATOM 4649 C C . ASP A 1 588 ? 15.713 -1.800 -13.482 1.00 98.38 588 ASP A C 1
ATOM 4651 O O . ASP A 1 588 ? 15.695 -1.086 -14.492 1.00 98.38 588 ASP A O 1
ATOM 4655 N N . LEU A 1 589 ? 16.789 -1.831 -12.683 1.00 98.75 589 LEU A N 1
ATOM 4656 C CA . LEU A 1 589 ? 17.987 -1.031 -12.953 1.00 98.75 589 LEU A CA 1
ATOM 4657 C C . LEU A 1 589 ? 18.736 -1.522 -14.199 1.00 98.75 589 LEU A C 1
ATOM 4659 O O . LEU A 1 589 ? 18.961 -0.692 -15.087 1.00 98.75 589 LEU A O 1
ATOM 4663 N N . PRO A 1 590 ? 19.125 -2.808 -14.324 1.00 98.69 590 PRO A N 1
ATOM 4664 C CA . PRO A 1 590 ? 19.923 -3.261 -15.456 1.00 98.69 590 PRO A CA 1
ATOM 4665 C C . PRO A 1 590 ? 19.191 -3.082 -16.786 1.00 98.69 590 PRO A C 1
ATOM 4667 O O . PRO A 1 590 ? 17.966 -3.190 -16.866 1.00 98.69 590 PRO A O 1
ATOM 4670 N N . ASP A 1 591 ? 19.940 -2.832 -17.851 1.00 98.38 591 ASP A N 1
ATOM 4671 C CA . ASP A 1 591 ? 19.432 -2.857 -19.213 1.00 98.38 591 ASP A CA 1
ATOM 4672 C C . ASP A 1 591 ? 19.021 -4.274 -19.604 1.00 98.38 591 ASP A C 1
ATOM 4674 O O . ASP A 1 591 ? 19.555 -5.275 -19.115 1.00 98.38 591 ASP A O 1
ATOM 4678 N N . ASN A 1 592 ? 18.063 -4.358 -20.523 1.00 97.44 592 ASN A N 1
ATOM 4679 C CA . ASN A 1 592 ? 17.618 -5.625 -21.074 1.00 97.44 592 ASN A CA 1
ATOM 4680 C C . ASN A 1 592 ? 18.706 -6.207 -21.994 1.00 97.44 592 ASN A C 1
ATOM 4682 O O . ASN A 1 592 ? 18.761 -5.906 -23.185 1.00 97.44 592 ASN A O 1
ATOM 4686 N N . SER A 1 593 ? 19.609 -6.993 -21.407 1.00 95.75 593 SER A N 1
ATOM 4687 C CA . SER A 1 593 ? 20.796 -7.550 -22.054 1.00 95.75 593 SER A CA 1
ATOM 4688 C C . SER A 1 593 ? 21.042 -8.982 -21.591 1.00 95.75 593 SER A C 1
ATOM 4690 O O . SER A 1 593 ? 20.976 -9.282 -20.396 1.00 95.75 593 SER A O 1
ATOM 4692 N N . SER A 1 594 ? 21.410 -9.857 -22.530 1.00 95.69 594 SER A N 1
ATOM 4693 C CA . SER A 1 594 ? 21.841 -11.224 -22.221 1.00 95.69 594 SER A CA 1
ATOM 4694 C C . SER A 1 594 ? 23.117 -11.263 -21.375 1.00 95.69 594 SER A C 1
ATOM 4696 O O . SER A 1 594 ? 23.322 -12.220 -20.634 1.00 95.69 594 SER A O 1
ATOM 4698 N N . GLU A 1 595 ? 23.969 -10.234 -21.466 1.00 97.19 595 GLU A N 1
ATOM 4699 C CA . GLU A 1 595 ? 25.177 -10.122 -20.644 1.00 97.19 595 GLU A CA 1
ATOM 4700 C C . GLU A 1 595 ? 24.808 -10.005 -19.164 1.00 97.19 595 GLU A C 1
ATOM 4702 O O . GLU A 1 595 ? 25.210 -10.852 -18.368 1.00 97.19 595 GLU A O 1
ATOM 4707 N N . TYR A 1 596 ? 23.980 -9.021 -18.805 1.00 98.44 596 TYR A N 1
ATOM 4708 C CA . TYR A 1 596 ? 23.540 -8.849 -17.422 1.00 98.44 596 TYR A CA 1
ATOM 4709 C C . TYR A 1 596 ? 22.692 -10.034 -16.964 1.00 98.44 596 TYR A C 1
ATOM 4711 O O . TYR A 1 596 ? 22.920 -10.567 -15.878 1.00 98.44 596 TYR A O 1
ATOM 4719 N N . ALA A 1 597 ? 21.767 -10.511 -17.805 1.00 98.12 597 ALA A N 1
ATOM 4720 C CA . ALA A 1 597 ? 20.927 -11.662 -17.477 1.00 98.12 597 ALA A CA 1
ATOM 4721 C C . ALA A 1 597 ? 21.745 -12.930 -17.160 1.00 98.12 597 ALA A C 1
ATOM 4723 O O . ALA A 1 597 ? 21.288 -13.774 -16.391 1.00 98.12 597 ALA A O 1
ATOM 4724 N N . SER A 1 598 ? 22.973 -13.056 -17.680 1.00 97.94 598 SER A N 1
ATOM 4725 C CA . SER A 1 598 ? 23.852 -14.193 -17.380 1.00 97.94 598 SER A CA 1
ATOM 4726 C C . SER A 1 598 ? 24.213 -14.325 -15.895 1.00 97.94 598 SER A C 1
ATOM 4728 O O . SER A 1 598 ? 24.543 -15.426 -15.462 1.00 97.94 598 SER A O 1
ATOM 4730 N N . SER A 1 599 ? 24.075 -13.253 -15.109 1.00 98.38 599 SER A N 1
ATOM 4731 C CA . SER A 1 599 ? 24.247 -13.246 -13.651 1.00 98.38 599 SER A CA 1
ATOM 4732 C C . SER A 1 599 ? 23.329 -14.243 -12.935 1.00 98.38 599 SER A C 1
ATOM 4734 O O . SER A 1 599 ? 23.715 -14.883 -11.956 1.00 98.38 599 SER A O 1
ATOM 4736 N N . TRP A 1 600 ? 22.125 -14.460 -13.467 1.00 98.62 600 TRP A N 1
ATOM 4737 C CA . TRP A 1 600 ? 21.121 -15.322 -12.847 1.00 98.62 600 TRP A CA 1
ATOM 4738 C C . TRP A 1 600 ? 21.493 -16.808 -12.835 1.00 98.62 600 TRP A C 1
ATOM 4740 O O . TRP A 1 600 ? 20.975 -17.556 -12.006 1.00 98.62 600 TRP A O 1
ATOM 4750 N N . LYS A 1 601 ? 22.445 -17.246 -13.675 1.00 98.06 601 LYS A N 1
ATOM 4751 C CA . LYS A 1 601 ? 22.943 -18.634 -13.659 1.00 98.06 601 LYS A CA 1
ATOM 4752 C C . LYS A 1 601 ? 23.569 -19.005 -12.309 1.00 98.06 601 LYS A C 1
ATOM 4754 O O . LYS A 1 601 ? 23.516 -20.164 -11.907 1.00 98.06 601 LYS A O 1
ATOM 4759 N N . HIS A 1 602 ? 24.119 -18.019 -11.595 1.00 98.44 602 HIS A N 1
ATOM 4760 C CA . HIS A 1 602 ? 24.792 -18.216 -10.312 1.00 98.44 602 HIS A CA 1
ATOM 4761 C C . HIS A 1 602 ? 23.819 -18.623 -9.200 1.00 98.44 602 HIS A C 1
ATOM 4763 O O . HIS A 1 602 ? 24.196 -19.366 -8.297 1.00 98.44 602 HIS A O 1
ATOM 4769 N N . LEU A 1 603 ? 22.550 -18.211 -9.302 1.00 97.75 603 LEU A N 1
ATOM 4770 C CA . LEU A 1 603 ? 21.480 -18.570 -8.361 1.00 97.75 603 LEU A CA 1
ATOM 4771 C C . LEU A 1 603 ? 20.937 -19.983 -8.598 1.00 97.75 603 LEU A C 1
ATOM 4773 O O . LEU A 1 603 ? 20.183 -20.498 -7.777 1.00 97.75 603 LEU A O 1
ATOM 4777 N N . LEU A 1 604 ? 21.325 -20.618 -9.707 1.00 97.38 604 LEU A N 1
ATOM 4778 C CA . LEU A 1 604 ? 20.987 -22.005 -10.028 1.00 97.38 604 LEU A CA 1
ATOM 4779 C C . LEU A 1 604 ? 22.177 -22.959 -9.853 1.00 97.38 604 LEU A C 1
ATOM 4781 O O . LEU A 1 604 ? 21.999 -24.176 -9.910 1.00 97.38 604 LEU A O 1
ATOM 4785 N N . ASN A 1 605 ? 23.385 -22.428 -9.643 1.00 98.19 605 ASN A N 1
ATOM 4786 C CA . ASN A 1 605 ? 24.603 -23.219 -9.540 1.00 98.19 605 ASN A CA 1
ATOM 4787 C C . ASN A 1 605 ? 24.906 -23.601 -8.079 1.00 98.19 605 ASN A C 1
ATOM 4789 O O . ASN A 1 605 ? 25.183 -22.714 -7.263 1.00 98.19 605 ASN A O 1
ATOM 4793 N N . PRO A 1 606 ? 24.926 -24.907 -7.739 1.00 97.19 606 PRO A N 1
ATOM 4794 C CA . PRO A 1 606 ? 25.145 -25.370 -6.371 1.00 97.19 606 PRO A CA 1
ATOM 4795 C C . PRO A 1 606 ? 26.525 -25.029 -5.804 1.00 97.19 606 PRO A C 1
ATOM 4797 O O . PRO A 1 606 ? 26.678 -24.994 -4.587 1.00 97.19 606 PRO A O 1
ATOM 4800 N N . ASN A 1 607 ? 27.510 -24.754 -6.665 1.00 97.56 607 ASN A N 1
ATOM 4801 C CA . ASN A 1 607 ? 28.863 -24.362 -6.262 1.00 97.56 607 ASN A CA 1
ATOM 4802 C C . ASN A 1 607 ? 29.026 -22.841 -6.090 1.00 97.56 607 ASN A C 1
ATOM 4804 O O . ASN A 1 607 ? 30.112 -22.385 -5.747 1.00 97.56 607 ASN A O 1
ATOM 4808 N N . GLU A 1 608 ? 27.976 -22.062 -6.363 1.00 98.00 608 GLU A N 1
ATOM 4809 C CA . GLU A 1 608 ? 27.970 -20.599 -6.269 1.00 98.00 608 GLU A CA 1
ATOM 4810 C C . GLU A 1 608 ? 26.854 -20.167 -5.304 1.00 98.00 608 GLU A C 1
ATOM 4812 O O . GLU A 1 608 ? 26.874 -20.557 -4.139 1.00 98.00 608 GLU A O 1
ATOM 4817 N N . LEU A 1 609 ? 25.852 -19.400 -5.738 1.00 98.62 609 LEU A N 1
ATOM 4818 C CA . LEU A 1 609 ? 24.860 -18.810 -4.831 1.00 98.62 609 LEU A CA 1
ATOM 4819 C C . LEU A 1 609 ? 23.670 -19.739 -4.518 1.00 98.62 609 LEU A C 1
ATOM 4821 O O . LEU A 1 609 ? 22.871 -19.428 -3.635 1.00 98.62 609 LEU A O 1
ATOM 4825 N N . ALA A 1 610 ? 23.539 -20.887 -5.192 1.00 98.50 610 ALA A N 1
ATOM 4826 C CA . ALA A 1 610 ? 22.418 -21.806 -4.979 1.00 98.50 610 ALA A CA 1
ATOM 4827 C C . ALA A 1 610 ? 22.687 -22.810 -3.845 1.00 98.50 610 ALA A C 1
ATOM 4829 O O . ALA A 1 610 ? 23.402 -23.792 -4.039 1.00 98.50 610 ALA A O 1
ATOM 4830 N N . GLY A 1 611 ? 22.084 -22.622 -2.674 1.00 98.06 611 GLY A N 1
ATOM 4831 C CA . GLY A 1 611 ? 22.050 -23.651 -1.633 1.00 98.06 611 GLY A CA 1
ATOM 4832 C C . GLY A 1 611 ? 20.897 -24.637 -1.832 1.00 98.06 611 GLY A C 1
ATOM 4833 O O . GLY A 1 611 ? 19.895 -24.351 -2.498 1.00 98.06 611 GLY A O 1
ATOM 4834 N N . ALA A 1 612 ? 21.017 -25.833 -1.254 1.00 97.00 612 ALA A N 1
ATOM 4835 C CA . ALA A 1 612 ? 19.972 -26.860 -1.353 1.00 97.00 612 ALA A CA 1
ATOM 4836 C C . ALA A 1 612 ? 18.680 -26.500 -0.588 1.00 97.00 612 ALA A C 1
ATOM 4838 O O . ALA A 1 612 ? 17.596 -26.990 -0.928 1.00 97.00 612 ALA A O 1
ATOM 4839 N N . LYS A 1 613 ? 18.768 -25.626 0.418 1.00 97.12 613 LYS A N 1
ATOM 4840 C CA . LYS A 1 613 ? 17.676 -25.204 1.313 1.00 97.12 613 LYS A CA 1
ATOM 4841 C C . LYS A 1 613 ? 17.434 -23.692 1.349 1.00 97.12 613 LYS A C 1
ATOM 4843 O O . LYS A 1 613 ? 16.392 -23.288 1.849 1.00 97.12 613 LYS A O 1
ATOM 4848 N N . GLY A 1 614 ? 18.312 -22.884 0.763 1.00 97.06 614 GLY A N 1
ATOM 4849 C CA . GLY A 1 614 ? 18.132 -21.443 0.576 1.00 97.06 614 GLY A CA 1
ATOM 4850 C C . GLY A 1 614 ? 19.179 -20.859 -0.373 1.00 97.06 614 GLY A C 1
ATOM 4851 O O . GLY A 1 614 ? 20.076 -21.570 -0.819 1.00 97.06 614 GLY A O 1
ATOM 4852 N N . LEU A 1 615 ? 19.088 -19.566 -0.684 1.00 98.62 615 LEU A N 1
ATOM 4853 C CA . LEU A 1 615 ? 20.121 -18.870 -1.460 1.00 98.62 615 LEU A CA 1
ATOM 4854 C C . LEU A 1 615 ? 21.222 -18.367 -0.529 1.00 98.62 615 LEU A C 1
ATOM 4856 O O . LEU A 1 615 ? 20.923 -17.802 0.519 1.00 98.62 615 LEU A O 1
ATOM 4860 N N . ARG A 1 616 ? 22.484 -18.552 -0.916 1.00 98.62 616 ARG A N 1
ATOM 4861 C CA . ARG A 1 616 ? 23.638 -18.095 -0.136 1.00 98.62 616 ARG A CA 1
ATOM 4862 C C . ARG A 1 616 ? 23.835 -16.605 -0.326 1.00 98.62 616 ARG A C 1
ATOM 4864 O O . ARG A 1 616 ? 23.844 -16.138 -1.460 1.00 98.62 616 ARG A O 1
ATOM 4871 N N . THR A 1 617 ? 24.064 -15.884 0.763 1.00 98.56 617 THR A N 1
ATOM 4872 C CA . THR A 1 617 ? 24.436 -14.459 0.719 1.00 98.56 617 THR A CA 1
ATOM 4873 C C . THR A 1 617 ? 25.809 -14.239 0.082 1.00 98.56 617 THR A C 1
ATOM 4875 O O . THR A 1 617 ? 25.997 -13.241 -0.607 1.00 98.56 617 THR A O 1
ATOM 4878 N N . VAL A 1 618 ? 26.731 -15.201 0.217 1.00 98.38 618 VAL A N 1
ATOM 4879 C CA . VAL A 1 618 ? 28.070 -15.210 -0.403 1.00 98.38 618 VAL A CA 1
ATOM 4880 C C . VAL A 1 618 ? 28.383 -16.592 -0.972 1.00 98.38 618 VAL A C 1
ATOM 4882 O O . VAL A 1 618 ? 27.995 -17.612 -0.404 1.00 98.38 618 VAL A O 1
ATOM 4885 N N . GLU A 1 619 ? 29.096 -16.648 -2.096 1.00 97.19 619 GLU A N 1
ATOM 4886 C CA . GLU A 1 619 ? 29.477 -17.919 -2.717 1.00 97.19 619 GLU A CA 1
ATOM 4887 C C . GLU A 1 619 ? 30.511 -18.739 -1.896 1.00 97.19 619 GLU A C 1
ATOM 4889 O O . GLU A 1 619 ? 31.433 -18.167 -1.304 1.00 97.19 619 GLU A O 1
ATOM 4894 N N . PRO A 1 620 ? 30.444 -20.088 -1.911 1.00 97.50 620 PRO A N 1
ATOM 4895 C CA . PRO A 1 620 ? 31.326 -20.961 -1.128 1.00 97.50 620 PRO A CA 1
ATOM 4896 C C . PRO A 1 620 ? 32.817 -20.883 -1.465 1.00 97.50 620 PRO A C 1
ATOM 4898 O O . PRO A 1 620 ? 33.644 -21.338 -0.677 1.00 97.50 620 PRO A O 1
ATOM 4901 N N . SER A 1 621 ? 33.189 -20.343 -2.631 1.00 96.12 621 SER A N 1
ATOM 4902 C CA . SER A 1 621 ? 34.598 -20.164 -3.007 1.00 96.12 621 SER A CA 1
ATOM 4903 C C . SER A 1 621 ? 35.302 -19.067 -2.209 1.00 96.12 621 SER A C 1
ATOM 4905 O O . SER A 1 621 ? 36.530 -18.972 -2.258 1.00 96.12 621 SER A O 1
ATOM 4907 N N . TYR A 1 622 ? 34.562 -18.234 -1.474 1.00 97.88 622 TYR A N 1
ATOM 4908 C CA . TYR A 1 622 ? 35.151 -17.231 -0.601 1.00 97.88 622 TYR A CA 1
ATOM 4909 C C . TYR A 1 622 ? 35.803 -17.874 0.633 1.00 97.88 622 TYR A C 1
ATOM 4911 O O . TYR A 1 622 ? 35.193 -18.665 1.345 1.00 97.88 622 TYR A O 1
ATOM 4919 N N . GLN A 1 623 ? 37.048 -17.493 0.933 1.00 97.19 623 GLN A N 1
ATOM 4920 C CA . GLN A 1 623 ? 37.860 -18.128 1.984 1.00 97.19 623 GLN A CA 1
ATOM 4921 C C . GLN A 1 623 ? 37.266 -18.046 3.404 1.00 97.19 623 GLN A C 1
ATOM 4923 O O . GLN A 1 623 ? 37.647 -18.833 4.269 1.00 97.19 623 GLN A O 1
ATOM 4928 N N . TYR A 1 624 ? 36.370 -17.087 3.658 1.00 97.94 624 TYR A N 1
ATOM 4929 C CA . TYR A 1 624 ? 35.695 -16.910 4.947 1.00 97.94 624 TYR A CA 1
ATOM 4930 C C . TYR A 1 624 ? 34.201 -17.236 4.876 1.00 97.94 624 TYR A C 1
ATOM 4932 O O . TYR A 1 624 ? 33.449 -16.793 5.742 1.00 97.94 624 TYR A O 1
ATOM 4940 N N . TYR A 1 625 ? 33.771 -17.996 3.864 1.00 97.94 625 TYR A N 1
ATOM 4941 C CA . TYR A 1 625 ? 32.394 -18.467 3.743 1.00 97.94 625 TYR A CA 1
ATOM 4942 C C . TYR A 1 625 ? 31.936 -19.176 5.027 1.00 97.94 625 TYR A C 1
ATOM 4944 O O . TYR A 1 625 ? 32.630 -20.063 5.532 1.00 97.94 625 TYR A O 1
ATOM 4952 N N . MET A 1 626 ? 30.780 -18.767 5.565 1.00 97.19 626 MET A N 1
ATOM 4953 C CA . MET A 1 626 ? 30.157 -19.308 6.789 1.00 97.19 626 MET A CA 1
ATOM 4954 C C . MET A 1 626 ? 31.021 -19.244 8.065 1.00 97.19 626 MET A C 1
ATOM 4956 O O . MET A 1 626 ? 30.698 -19.881 9.074 1.00 97.19 626 MET A O 1
ATOM 4960 N N . LYS A 1 627 ? 32.127 -18.491 8.069 1.00 96.69 627 LYS A N 1
ATOM 4961 C CA . LYS A 1 627 ? 32.974 -18.338 9.259 1.00 96.69 627 LYS A CA 1
ATOM 4962 C C . LYS A 1 627 ? 32.248 -17.512 10.321 1.00 96.69 627 LYS A C 1
ATOM 4964 O O . LYS A 1 627 ? 31.984 -16.346 10.070 1.00 96.69 627 LYS A O 1
ATOM 4969 N N . GLN A 1 628 ? 32.030 -18.090 11.507 1.00 96.38 628 GLN A N 1
ATOM 4970 C CA . GLN A 1 628 ? 31.450 -17.391 12.660 1.00 96.38 628 GLN A CA 1
ATOM 4971 C C . GLN A 1 628 ? 32.444 -16.452 13.344 1.00 96.38 628 GLN A C 1
ATOM 4973 O O . GLN A 1 628 ? 33.481 -16.908 13.830 1.00 96.38 628 GLN A O 1
ATOM 4978 N N . TYR A 1 629 ? 32.099 -15.165 13.433 1.00 95.56 629 TYR A N 1
ATOM 4979 C CA . TYR A 1 629 ? 32.921 -14.143 14.098 1.00 95.56 629 TYR A CA 1
ATOM 4980 C C . TYR A 1 629 ? 32.434 -13.783 15.502 1.00 95.56 629 TYR A C 1
ATOM 4982 O O . TYR A 1 629 ? 33.253 -13.579 16.398 1.00 95.56 629 TYR A O 1
ATOM 4990 N N . ARG A 1 630 ? 31.115 -13.727 15.709 1.00 93.81 630 ARG A N 1
ATOM 4991 C CA . ARG A 1 630 ? 30.510 -13.250 16.957 1.00 93.81 630 ARG A CA 1
ATOM 4992 C C . ARG A 1 630 ? 29.541 -14.267 17.550 1.00 93.81 630 ARG A C 1
ATOM 4994 O O . ARG A 1 630 ? 28.908 -15.032 16.827 1.00 93.81 630 ARG A O 1
ATOM 5001 N N . TYR A 1 631 ? 29.450 -14.271 18.872 1.00 95.00 631 TYR A N 1
ATOM 5002 C CA . TYR A 1 631 ? 28.490 -15.054 19.641 1.00 95.00 631 TYR A CA 1
ATOM 5003 C C . TYR A 1 631 ? 27.820 -14.127 20.652 1.00 95.00 631 TYR A C 1
ATOM 5005 O O . TYR A 1 631 ? 28.468 -13.207 21.163 1.00 95.00 631 TYR A O 1
ATOM 5013 N N . ASP A 1 632 ? 26.548 -14.373 20.943 1.00 91.50 632 ASP A N 1
ATOM 5014 C CA . ASP A 1 632 ? 25.832 -13.673 22.000 1.00 91.50 632 ASP A CA 1
ATOM 5015 C C . ASP A 1 632 ? 26.464 -14.028 23.351 1.00 91.50 632 ASP A C 1
ATOM 5017 O O . ASP A 1 632 ? 26.655 -15.200 23.687 1.00 91.50 632 ASP A O 1
ATOM 5021 N N . ALA A 1 633 ? 26.801 -13.006 24.134 1.00 90.06 633 ALA A N 1
ATOM 5022 C CA . ALA A 1 633 ? 27.528 -13.188 25.383 1.00 90.06 633 ALA A CA 1
ATOM 5023 C C . ALA A 1 633 ? 26.690 -13.915 26.445 1.00 90.06 633 ALA A C 1
ATOM 5025 O O . ALA A 1 633 ? 27.249 -14.634 27.273 1.00 90.06 633 ALA A O 1
ATOM 5026 N N . ALA A 1 634 ? 25.365 -13.733 26.431 1.00 89.50 634 ALA A N 1
ATOM 5027 C CA . ALA A 1 634 ? 24.477 -14.297 27.443 1.00 89.50 634 ALA A CA 1
ATOM 5028 C C . ALA A 1 634 ? 24.166 -15.779 27.187 1.00 89.50 634 ALA A C 1
ATOM 5030 O O . ALA A 1 634 ? 24.205 -16.594 28.109 1.00 89.50 634 ALA A O 1
ATOM 5031 N N . SER A 1 635 ? 23.858 -16.136 25.942 1.00 91.25 635 SER A N 1
ATOM 5032 C CA . SER A 1 635 ? 23.438 -17.488 25.559 1.00 91.25 635 SER A CA 1
ATOM 5033 C C . SER A 1 635 ? 24.558 -18.345 24.965 1.00 91.25 635 SER A C 1
ATOM 5035 O O . SER A 1 635 ? 24.404 -19.565 24.876 1.00 91.25 635 SER A O 1
ATOM 5037 N N . GLY A 1 636 ? 25.665 -17.736 24.527 1.00 92.50 636 GLY A N 1
ATOM 5038 C CA . GLY A 1 636 ? 26.727 -18.405 23.770 1.00 92.50 636 GLY A CA 1
ATOM 5039 C C . GLY A 1 636 ? 26.297 -18.865 22.372 1.00 92.50 636 GLY A C 1
ATOM 5040 O O . GLY A 1 636 ? 27.039 -19.602 21.720 1.00 92.50 636 GLY A O 1
ATOM 5041 N N . ARG A 1 637 ? 25.098 -18.480 21.913 1.00 92.88 637 ARG A N 1
ATOM 5042 C CA . ARG A 1 637 ? 24.599 -18.788 20.566 1.00 92.88 637 ARG A CA 1
ATOM 5043 C C . ARG A 1 637 ? 25.278 -17.902 19.530 1.00 92.88 637 ARG A C 1
ATOM 5045 O O . ARG A 1 637 ? 25.900 -16.897 19.861 1.00 92.88 637 ARG A O 1
ATOM 5052 N N . ARG A 1 638 ? 25.213 -18.323 18.271 1.00 94.06 638 ARG A N 1
ATOM 5053 C CA . ARG A 1 638 ? 25.794 -17.578 17.151 1.00 94.06 638 ARG A CA 1
ATOM 5054 C C . ARG A 1 638 ? 25.042 -16.261 16.964 1.00 94.06 638 ARG A C 1
ATOM 5056 O O . ARG A 1 638 ? 23.834 -16.222 17.155 1.00 94.06 638 ARG A O 1
ATOM 5063 N N . GLU A 1 639 ? 25.775 -15.214 16.611 1.00 93.88 639 GLU A N 1
ATOM 5064 C CA . GLU A 1 639 ? 25.206 -13.931 16.182 1.00 93.88 639 GLU A CA 1
ATOM 5065 C C . GLU A 1 639 ? 25.127 -13.844 14.654 1.00 93.88 639 GLU A C 1
ATOM 5067 O O . GLU A 1 639 ? 25.679 -14.698 13.947 1.00 93.88 639 GLU A O 1
ATOM 5072 N N . CYS A 1 640 ? 24.415 -12.828 14.170 1.00 93.31 640 CYS A N 1
ATOM 5073 C CA . CYS A 1 640 ? 24.125 -12.609 12.756 1.00 93.31 640 CYS A CA 1
ATOM 5074 C C . CYS A 1 640 ? 25.399 -12.504 11.904 1.00 93.31 640 CYS A C 1
ATOM 5076 O O . CYS A 1 640 ? 26.415 -11.959 12.335 1.00 93.31 640 CYS A O 1
ATOM 5078 N N . GLN A 1 641 ? 25.352 -13.039 10.678 1.00 95.12 641 GLN A N 1
ATOM 5079 C CA . GLN A 1 641 ? 26.407 -12.842 9.681 1.00 95.12 641 GLN A CA 1
ATOM 5080 C C . GLN A 1 641 ? 25.920 -13.039 8.245 1.00 95.12 641 GLN A C 1
ATOM 5082 O O . GLN A 1 641 ? 25.058 -13.876 7.971 1.00 95.12 641 GLN A O 1
ATOM 5087 N N . TRP A 1 642 ? 26.530 -12.308 7.311 1.00 98.00 642 TRP A N 1
ATOM 5088 C CA . TRP A 1 642 ? 26.139 -12.294 5.898 1.00 98.00 642 TRP A CA 1
ATOM 5089 C C . TRP A 1 642 ? 27.205 -12.846 4.946 1.00 98.00 642 TRP A C 1
ATOM 5091 O O . TRP A 1 642 ? 27.121 -12.655 3.740 1.00 98.00 642 TRP A O 1
ATOM 5101 N N . ASN A 1 643 ? 28.193 -13.582 5.457 1.00 98.00 643 ASN A N 1
ATOM 5102 C CA . ASN A 1 643 ? 29.258 -14.222 4.675 1.00 98.00 643 ASN A CA 1
ATOM 5103 C C . ASN A 1 643 ? 28.882 -15.612 4.131 1.00 98.00 643 ASN A C 1
ATOM 5105 O O . ASN A 1 643 ? 29.761 -16.463 3.966 1.00 98.00 643 ASN A O 1
ATOM 5109 N N . GLY A 1 644 ? 27.604 -15.901 3.888 1.00 98.06 644 GLY A N 1
ATOM 5110 C CA . GLY A 1 644 ? 27.181 -17.225 3.426 1.00 98.06 644 GLY A CA 1
ATOM 5111 C C . GLY A 1 644 ? 25.759 -17.651 3.791 1.00 98.06 644 GLY A C 1
ATOM 5112 O O . GLY A 1 644 ? 25.105 -18.215 2.908 1.00 98.06 644 GLY A O 1
ATOM 5113 N N . PRO A 1 645 ? 25.250 -17.391 5.017 1.00 98.38 645 PRO A N 1
ATOM 5114 C CA . PRO A 1 645 ? 23.920 -17.838 5.431 1.00 98.38 645 PRO A CA 1
ATOM 5115 C C . PRO A 1 645 ? 22.808 -17.428 4.471 1.00 98.38 645 PRO A C 1
ATOM 5117 O O . PRO A 1 645 ? 22.911 -16.414 3.780 1.00 98.38 645 PRO A O 1
ATOM 5120 N N . ALA A 1 646 ? 21.730 -18.206 4.443 1.00 98.44 646 ALA A N 1
ATOM 5121 C CA . ALA A 1 646 ? 20.511 -17.859 3.734 1.00 98.44 646 ALA A CA 1
ATOM 5122 C C . ALA A 1 646 ? 19.664 -16.897 4.573 1.00 98.44 646 ALA A C 1
ATOM 5124 O O . ALA A 1 646 ? 19.178 -17.265 5.641 1.00 98.44 646 ALA A O 1
ATOM 5125 N N . TRP A 1 647 ? 19.451 -15.691 4.049 1.00 98.69 647 TRP A N 1
ATOM 5126 C CA . TRP A 1 647 ? 18.656 -14.648 4.695 1.00 98.69 647 TRP A CA 1
ATOM 5127 C C . TRP A 1 647 ? 17.329 -14.424 3.952 1.00 98.69 647 TRP A C 1
ATOM 5129 O O . TRP A 1 647 ? 17.354 -14.077 2.764 1.00 98.69 647 TRP A O 1
ATOM 5139 N N . PRO A 1 648 ? 16.165 -14.562 4.619 1.00 98.62 648 PRO A N 1
ATOM 5140 C CA . PRO A 1 648 ? 14.851 -14.218 4.068 1.00 98.62 648 PRO A CA 1
ATOM 5141 C C . PRO A 1 648 ? 14.796 -12.834 3.404 1.00 98.62 648 PRO A C 1
ATOM 5143 O O . PRO A 1 648 ? 14.154 -12.681 2.363 1.00 98.62 648 PRO A O 1
ATOM 5146 N N . PHE A 1 649 ? 15.511 -11.849 3.955 1.00 98.62 649 PHE A N 1
ATOM 5147 C CA . PHE A 1 649 ? 15.654 -10.497 3.404 1.00 98.62 649 PHE A CA 1
ATOM 5148 C C . PHE A 1 649 ? 16.156 -10.519 1.948 1.00 98.62 649 PHE A C 1
ATOM 5150 O O . PHE A 1 649 ? 15.446 -10.099 1.032 1.00 98.62 649 PHE A O 1
ATOM 5157 N N . GLN A 1 650 ? 17.342 -11.084 1.686 1.00 98.50 650 GLN A N 1
ATOM 5158 C CA . GLN A 1 650 ? 17.907 -11.126 0.329 1.00 98.50 650 GLN A CA 1
ATOM 5159 C C . GLN A 1 650 ? 17.248 -12.182 -0.565 1.00 98.50 650 GLN A C 1
ATOM 5161 O O . GLN A 1 650 ? 17.186 -11.994 -1.780 1.00 98.50 650 GLN A O 1
ATOM 5166 N N . ILE A 1 651 ? 16.686 -13.257 0.000 1.00 98.75 651 ILE A N 1
ATOM 5167 C CA . ILE A 1 651 ? 15.858 -14.202 -0.768 1.00 98.75 651 ILE A CA 1
ATOM 5168 C C . ILE A 1 651 ? 14.617 -13.493 -1.320 1.00 98.75 651 ILE A C 1
ATOM 5170 O O . ILE A 1 651 ? 14.276 -13.681 -2.489 1.00 98.75 651 ILE A O 1
ATOM 5174 N N . THR A 1 652 ? 13.975 -12.638 -0.516 1.00 98.81 652 THR A N 1
ATOM 5175 C CA . THR A 1 652 ? 12.841 -11.818 -0.965 1.00 98.81 652 THR A CA 1
ATOM 5176 C C . THR A 1 652 ? 13.256 -10.928 -2.130 1.00 98.81 652 THR A C 1
ATOM 5178 O O . THR A 1 652 ? 12.595 -10.928 -3.168 1.00 98.81 652 THR A O 1
ATOM 5181 N N . GLN A 1 653 ? 14.378 -10.218 -1.996 1.00 98.69 653 GLN A N 1
ATOM 5182 C CA . GLN A 1 653 ? 14.902 -9.354 -3.055 1.00 98.69 653 GLN A CA 1
ATOM 5183 C C . GLN A 1 653 ? 15.213 -10.134 -4.335 1.00 98.69 653 GLN A C 1
ATOM 5185 O O . GLN A 1 653 ? 14.792 -9.731 -5.415 1.00 98.69 653 GLN A O 1
ATOM 5190 N N . ALA A 1 654 ? 15.886 -11.280 -4.229 1.00 98.81 654 ALA A N 1
ATOM 5191 C CA . ALA A 1 654 ? 16.208 -12.118 -5.378 1.00 98.81 654 ALA A CA 1
ATOM 5192 C C . ALA A 1 654 ? 14.946 -12.635 -6.091 1.00 98.81 654 ALA A C 1
ATOM 5194 O O . ALA A 1 654 ? 14.899 -12.649 -7.320 1.00 98.81 654 ALA A O 1
ATOM 5195 N N . LEU A 1 655 ? 13.904 -13.024 -5.346 1.00 98.88 655 LEU A N 1
ATOM 5196 C CA . LEU A 1 655 ? 12.635 -13.474 -5.926 1.00 98.88 655 LEU A CA 1
ATOM 5197 C C . LEU A 1 655 ? 11.838 -12.327 -6.565 1.00 98.88 655 LEU A C 1
ATOM 5199 O O . LEU A 1 655 ? 11.244 -12.538 -7.624 1.00 98.88 655 LEU A O 1
ATOM 5203 N N . LEU A 1 656 ? 11.852 -11.120 -5.987 1.00 98.75 656 LEU A N 1
ATOM 5204 C CA . LEU A 1 656 ? 11.268 -9.927 -6.617 1.00 98.75 656 LEU A CA 1
ATOM 5205 C C . LEU A 1 656 ? 11.997 -9.590 -7.926 1.00 98.75 656 LEU A C 1
ATOM 5207 O O . LEU A 1 656 ? 11.360 -9.464 -8.972 1.00 98.75 656 LEU A O 1
ATOM 5211 N N . GLY A 1 657 ? 13.332 -9.545 -7.902 1.00 98.69 657 GLY A N 1
ATOM 5212 C CA . GLY A 1 657 ? 14.142 -9.325 -9.100 1.00 98.69 657 GLY A CA 1
ATOM 5213 C C . GLY A 1 657 ? 13.928 -10.400 -10.169 1.00 98.69 657 GLY A C 1
ATOM 5214 O O . GLY A 1 657 ? 13.829 -10.077 -11.351 1.00 98.69 657 GLY A O 1
ATOM 5215 N N . MET A 1 658 ? 13.783 -11.673 -9.774 1.00 98.81 658 MET A N 1
ATOM 5216 C CA . MET A 1 658 ? 13.511 -12.767 -10.713 1.00 98.81 658 MET A CA 1
ATOM 5217 C C . MET A 1 658 ? 12.116 -12.622 -11.315 1.00 98.81 658 MET A C 1
ATOM 5219 O O . MET A 1 658 ? 11.930 -12.882 -12.503 1.00 98.81 658 MET A O 1
ATOM 5223 N N . SER A 1 659 ? 11.145 -12.176 -10.514 1.00 98.56 659 SER A N 1
ATOM 5224 C CA . SER A 1 659 ? 9.804 -11.885 -11.001 1.00 98.56 659 SER A CA 1
ATOM 5225 C C . SER A 1 659 ? 9.821 -10.780 -12.059 1.00 98.56 659 SER A C 1
ATOM 5227 O O . SER A 1 659 ? 9.180 -10.946 -13.093 1.00 98.56 659 SER A O 1
ATOM 5229 N N . ASN A 1 660 ? 10.556 -9.684 -11.849 1.00 98.62 660 ASN A N 1
ATOM 5230 C CA . ASN A 1 660 ? 10.685 -8.614 -12.849 1.00 98.62 660 ASN A CA 1
ATOM 5231 C C . ASN A 1 660 ? 11.411 -9.103 -14.108 1.00 98.62 660 ASN A C 1
ATOM 5233 O O . ASN A 1 660 ? 10.963 -8.855 -15.230 1.00 98.62 660 ASN A O 1
ATOM 5237 N N . LEU A 1 661 ? 12.489 -9.875 -13.929 1.00 98.50 661 LEU A N 1
ATOM 5238 C CA . LEU A 1 661 ? 13.237 -10.471 -15.031 1.00 98.50 661 LEU A CA 1
ATOM 5239 C C . LEU A 1 661 ? 12.341 -11.355 -15.916 1.00 98.50 661 LEU A C 1
ATOM 5241 O O . LEU A 1 661 ? 12.345 -11.216 -17.136 1.00 98.50 661 LEU A O 1
ATOM 5245 N N . LEU A 1 662 ? 11.560 -12.253 -15.312 1.00 98.19 662 LEU A N 1
ATOM 5246 C CA . LEU A 1 662 ? 10.641 -13.137 -16.036 1.00 98.19 662 LEU A CA 1
ATOM 5247 C C . LEU A 1 662 ? 9.456 -12.387 -16.650 1.00 98.19 662 LEU A C 1
ATOM 5249 O O . LEU A 1 662 ? 8.888 -12.841 -17.643 1.00 98.19 662 LEU A O 1
ATOM 5253 N N . ASP A 1 663 ? 9.074 -11.253 -16.070 1.00 97.44 663 ASP A N 1
ATOM 5254 C CA . ASP A 1 663 ? 7.957 -10.458 -16.549 1.00 97.44 663 ASP A CA 1
ATOM 5255 C C . ASP A 1 663 ? 8.318 -9.661 -17.815 1.00 97.44 663 ASP A C 1
ATOM 5257 O O . ASP A 1 663 ? 7.597 -9.742 -18.815 1.00 97.44 663 ASP A O 1
ATOM 5261 N N . HIS A 1 664 ? 9.419 -8.905 -17.822 1.00 95.44 664 HIS A N 1
ATOM 5262 C CA . HIS A 1 664 ? 9.672 -7.934 -18.899 1.00 95.44 664 HIS A CA 1
ATOM 5263 C C . HIS A 1 664 ? 11.131 -7.807 -19.364 1.00 95.44 664 HIS A C 1
ATOM 5265 O O . HIS A 1 664 ? 11.431 -6.938 -20.188 1.00 95.44 664 HIS A O 1
ATOM 5271 N N . TYR A 1 665 ? 12.028 -8.700 -18.936 1.00 97.62 665 TYR A N 1
ATOM 5272 C CA . TYR A 1 665 ? 13.356 -8.836 -19.540 1.00 97.62 665 TYR A CA 1
ATOM 5273 C C . TYR A 1 665 ? 13.381 -9.978 -20.562 1.00 97.62 665 TYR A C 1
ATOM 5275 O O . TYR A 1 665 ? 12.808 -11.047 -20.371 1.00 97.62 665 TYR A O 1
ATOM 5283 N N . SER A 1 666 ? 14.083 -9.761 -21.672 1.00 96.19 666 SER A N 1
ATOM 5284 C CA . SER A 1 666 ? 14.261 -10.767 -22.716 1.00 96.19 666 SER A CA 1
ATOM 5285 C C . SER A 1 666 ? 15.477 -11.623 -22.383 1.00 96.19 666 SER A C 1
ATOM 5287 O O . SER A 1 666 ? 16.615 -11.197 -22.573 1.00 96.19 666 SER A O 1
ATOM 5289 N N . GLN A 1 667 ? 15.244 -12.839 -21.895 1.00 96.94 667 GLN A N 1
ATOM 5290 C CA . GLN A 1 667 ? 16.301 -13.744 -21.442 1.00 96.94 667 GLN A CA 1
ATOM 5291 C C . GLN A 1 667 ? 15.874 -15.218 -21.515 1.00 96.94 667 GLN A C 1
ATOM 5293 O O . GLN A 1 667 ? 14.695 -15.524 -21.679 1.00 96.94 667 GLN A O 1
ATOM 5298 N N . ASN A 1 668 ? 16.842 -16.128 -21.395 1.00 96.06 668 ASN A N 1
ATOM 5299 C CA . ASN A 1 668 ? 16.644 -17.584 -21.413 1.00 96.06 668 ASN A CA 1
ATOM 5300 C C . ASN A 1 668 ? 17.460 -18.327 -20.331 1.00 96.06 668 ASN A C 1
ATOM 5302 O O . ASN A 1 668 ? 17.695 -19.526 -20.452 1.00 96.06 668 ASN A O 1
ATOM 5306 N N . VAL A 1 669 ? 17.931 -17.607 -19.312 1.00 97.88 669 VAL A N 1
ATOM 5307 C CA . VAL A 1 669 ? 18.793 -18.100 -18.228 1.00 97.88 669 VAL A CA 1
ATOM 5308 C C . VAL A 1 669 ? 17.974 -18.731 -17.103 1.00 97.88 669 VAL A C 1
ATOM 5310 O O . VAL A 1 669 ? 18.381 -19.754 -16.561 1.00 97.88 669 VAL A O 1
ATOM 5313 N N . VAL A 1 670 ? 16.827 -18.137 -16.765 1.00 98.19 670 VAL A N 1
ATOM 5314 C CA . VAL A 1 670 ? 15.887 -18.648 -15.754 1.00 98.19 670 VAL A CA 1
ATOM 5315 C C . VAL A 1 670 ? 14.474 -18.725 -16.318 1.00 98.19 670 VAL A C 1
ATOM 5317 O O . VAL A 1 670 ? 14.120 -18.024 -17.269 1.00 98.19 670 VAL A O 1
ATOM 5320 N N . THR A 1 671 ? 13.653 -19.576 -15.715 1.00 98.19 671 THR A N 1
ATOM 5321 C CA . THR A 1 671 ? 12.280 -19.866 -16.139 1.00 98.19 671 THR A CA 1
ATOM 5322 C C . THR A 1 671 ? 11.288 -19.709 -14.984 1.00 98.19 671 THR A C 1
ATOM 5324 O O . THR A 1 671 ? 11.673 -19.677 -13.815 1.00 98.19 671 THR A O 1
ATOM 5327 N N . ASN A 1 672 ? 9.983 -19.717 -15.282 1.00 98.06 672 ASN A N 1
ATOM 5328 C CA . ASN A 1 672 ? 8.945 -19.810 -14.244 1.00 98.06 672 ASN A CA 1
ATOM 5329 C C . ASN A 1 672 ? 9.121 -21.056 -13.356 1.00 98.06 672 ASN A C 1
ATOM 5331 O O . ASN A 1 672 ? 8.748 -21.038 -12.187 1.00 98.06 672 ASN A O 1
ATOM 5335 N N . SER A 1 673 ? 9.706 -22.139 -13.887 1.00 98.25 673 SER A N 1
ATOM 5336 C CA . SER A 1 673 ? 9.997 -23.338 -13.095 1.00 98.25 673 SER A CA 1
ATOM 5337 C C . SER A 1 673 ? 11.061 -23.071 -12.035 1.00 98.25 673 SER A C 1
ATOM 5339 O O . SER A 1 673 ? 10.941 -23.566 -10.916 1.00 98.25 673 SER A O 1
ATOM 5341 N N . ASP A 1 674 ? 12.082 -22.280 -12.367 1.00 98.50 674 ASP A N 1
ATOM 5342 C CA . ASP A 1 674 ? 13.127 -21.888 -11.420 1.00 98.50 674 ASP A CA 1
ATOM 5343 C C . ASP A 1 674 ? 12.556 -20.970 -10.336 1.00 98.50 674 ASP A C 1
ATOM 5345 O O . ASP A 1 674 ? 12.801 -21.200 -9.152 1.00 98.50 674 ASP A O 1
ATOM 5349 N N . TYR A 1 675 ? 11.708 -20.009 -10.722 1.00 98.62 675 TYR A N 1
ATOM 5350 C CA . TYR A 1 675 ? 10.996 -19.147 -9.777 1.00 98.62 675 TYR A CA 1
ATOM 5351 C C . TYR A 1 675 ? 10.145 -19.956 -8.789 1.00 98.62 675 TYR A C 1
ATOM 5353 O O . TYR A 1 675 ? 10.294 -19.801 -7.578 1.00 98.62 675 TYR A O 1
ATOM 5361 N N . ILE A 1 676 ? 9.303 -20.877 -9.276 1.00 98.44 676 ILE A N 1
ATOM 5362 C CA . ILE A 1 676 ? 8.459 -21.713 -8.407 1.00 98.44 676 ILE A CA 1
ATOM 5363 C C . ILE A 1 676 ? 9.299 -22.634 -7.519 1.00 98.44 676 ILE A C 1
ATOM 5365 O O . ILE A 1 676 ? 8.964 -22.823 -6.349 1.00 98.44 676 ILE A O 1
ATOM 5369 N N . LYS A 1 677 ? 10.411 -23.177 -8.024 1.00 98.12 677 LYS A N 1
ATOM 5370 C CA . LYS A 1 677 ? 11.339 -23.979 -7.218 1.00 98.12 677 LYS A CA 1
ATOM 5371 C C . LYS A 1 677 ? 11.927 -23.164 -6.062 1.00 98.12 677 LYS A C 1
ATOM 5373 O O . LYS A 1 677 ? 11.902 -23.634 -4.925 1.00 98.12 677 LYS A O 1
ATOM 5378 N N . LEU A 1 678 ? 12.429 -21.960 -6.334 1.00 98.50 678 LEU A N 1
ATOM 5379 C CA . LEU A 1 678 ? 13.015 -21.087 -5.312 1.00 98.50 678 LEU A CA 1
ATOM 5380 C C . LEU A 1 678 ? 11.956 -20.551 -4.338 1.00 98.50 678 LEU A C 1
ATOM 5382 O O . LEU A 1 678 ? 12.199 -20.522 -3.135 1.00 98.50 678 LEU A O 1
ATOM 5386 N N . LEU A 1 679 ? 10.748 -20.227 -4.812 1.00 98.69 679 LEU A N 1
ATOM 5387 C CA . LEU A 1 679 ? 9.625 -19.854 -3.949 1.00 98.69 679 LEU A CA 1
ATOM 5388 C C . LEU A 1 679 ? 9.237 -21.003 -3.006 1.00 98.69 679 LEU A C 1
ATOM 5390 O O . LEU A 1 679 ? 9.012 -20.773 -1.818 1.00 98.69 679 LEU A O 1
ATOM 5394 N N . LYS A 1 680 ? 9.198 -22.251 -3.491 1.00 98.38 680 LYS A N 1
ATOM 5395 C CA . LYS A 1 680 ? 8.955 -23.435 -2.646 1.00 98.38 680 LYS A CA 1
ATOM 5396 C C . LYS A 1 680 ? 10.078 -23.658 -1.638 1.00 98.38 680 LYS A C 1
ATOM 5398 O O . LYS A 1 680 ? 9.794 -23.977 -0.488 1.00 98.38 680 LYS A O 1
ATOM 5403 N N . GLN A 1 681 ? 11.333 -23.456 -2.035 1.00 98.00 681 GLN A N 1
ATOM 5404 C CA . GLN A 1 681 ? 12.470 -23.510 -1.116 1.00 98.00 681 GLN A CA 1
ATOM 5405 C C . GLN A 1 681 ? 12.335 -22.450 -0.011 1.00 98.00 681 GLN A C 1
ATOM 5407 O O . GLN A 1 681 ? 12.411 -22.787 1.167 1.00 98.00 681 GLN A O 1
ATOM 5412 N N . TYR A 1 682 ? 12.012 -21.205 -0.368 1.00 98.69 682 TYR A N 1
ATOM 5413 C CA . TYR A 1 682 ? 11.765 -20.134 0.597 1.00 98.69 682 TYR A CA 1
ATOM 5414 C C . TYR A 1 682 ? 10.536 -20.396 1.485 1.00 98.69 682 TYR A C 1
ATOM 5416 O O . TYR A 1 682 ? 10.536 -20.102 2.678 1.00 98.69 682 TYR A O 1
ATOM 5424 N N . THR A 1 683 ? 9.502 -21.037 0.941 1.00 98.62 683 THR A N 1
ATOM 5425 C CA . THR A 1 683 ? 8.341 -21.505 1.715 1.00 98.62 683 THR A CA 1
ATOM 5426 C C . THR A 1 683 ? 8.776 -22.470 2.822 1.00 98.62 683 THR A C 1
ATOM 5428 O O . THR A 1 683 ? 8.303 -22.345 3.946 1.00 98.62 683 THR A O 1
ATOM 5431 N N . GLN A 1 684 ? 9.729 -23.375 2.561 1.00 98.06 684 GLN A N 1
ATOM 5432 C CA . GLN A 1 684 ? 10.241 -24.286 3.596 1.00 98.06 684 GLN A CA 1
ATOM 5433 C C . GLN A 1 684 ? 11.036 -23.573 4.695 1.00 98.06 684 GLN A C 1
ATOM 5435 O O . GLN A 1 684 ? 11.006 -24.029 5.831 1.00 98.06 684 GLN A O 1
ATOM 5440 N N . ILE A 1 685 ? 11.705 -22.455 4.395 1.00 97.44 685 ILE A N 1
ATOM 5441 C CA . ILE A 1 685 ? 12.463 -21.672 5.391 1.00 97.44 685 ILE A CA 1
ATOM 5442 C C . ILE A 1 685 ? 11.552 -21.148 6.517 1.00 97.44 685 ILE A C 1
ATOM 5444 O O . ILE A 1 685 ? 11.980 -21.034 7.662 1.00 97.44 685 ILE A O 1
ATOM 5448 N N . HIS A 1 686 ? 10.269 -20.907 6.234 1.00 98.25 686 HIS A N 1
ATOM 5449 C CA . HIS A 1 686 ? 9.298 -20.464 7.241 1.00 98.25 686 HIS A CA 1
ATOM 5450 C C . HIS A 1 686 ? 8.939 -21.551 8.268 1.00 98.25 686 HIS A C 1
ATOM 5452 O O . HIS A 1 686 ? 8.302 -21.247 9.280 1.00 98.25 686 HIS A O 1
ATOM 5458 N N . TYR A 1 687 ? 9.321 -22.807 8.019 1.00 96.50 687 TYR A N 1
ATOM 5459 C CA . TYR A 1 687 ? 9.115 -23.913 8.942 1.00 96.50 687 TYR A CA 1
ATOM 5460 C C . TYR A 1 687 ? 10.374 -24.161 9.776 1.00 96.50 687 TYR A C 1
ATOM 5462 O O . TYR A 1 687 ? 11.457 -24.419 9.250 1.00 96.50 687 TYR A O 1
ATOM 5470 N N . ASN A 1 688 ? 10.207 -24.168 11.095 1.00 89.81 688 ASN A N 1
ATOM 5471 C CA . ASN A 1 688 ? 11.189 -24.684 12.036 1.00 89.81 688 ASN A CA 1
ATOM 5472 C C . ASN A 1 688 ? 10.685 -26.034 12.568 1.00 89.81 688 ASN A C 1
ATOM 5474 O O . ASN A 1 688 ? 9.795 -26.110 13.421 1.00 89.81 688 ASN A O 1
ATOM 5478 N N . GLY A 1 689 ? 11.190 -27.122 11.983 1.00 86.88 689 GLY A N 1
ATOM 5479 C CA . GLY A 1 689 ? 10.600 -28.448 12.154 1.00 86.88 689 GLY A CA 1
ATOM 5480 C C . GLY A 1 689 ? 9.213 -28.519 11.508 1.00 86.88 689 GLY A C 1
ATOM 5481 O O . GLY A 1 689 ? 9.069 -28.264 10.317 1.00 86.88 689 GLY A O 1
ATOM 5482 N N . ALA A 1 690 ? 8.189 -28.881 12.284 1.00 89.19 690 ALA A N 1
ATOM 5483 C CA . ALA A 1 690 ? 6.802 -28.939 11.806 1.00 89.19 690 ALA A CA 1
ATOM 5484 C C . ALA A 1 690 ? 6.026 -27.620 12.002 1.00 89.19 690 ALA A C 1
ATOM 5486 O O . ALA A 1 690 ? 4.902 -27.496 11.515 1.00 89.19 690 ALA A O 1
ATOM 5487 N N . SER A 1 691 ? 6.601 -26.653 12.721 1.00 93.25 691 SER A N 1
ATOM 5488 C CA . SER A 1 691 ? 5.922 -25.419 13.120 1.00 93.25 691 SER A CA 1
ATOM 5489 C C . SER A 1 691 ? 6.325 -24.249 12.234 1.00 93.25 691 SER A C 1
ATOM 5491 O O . SER A 1 691 ? 7.489 -24.106 11.874 1.00 93.25 691 SER A O 1
ATOM 5493 N N . LEU A 1 692 ? 5.364 -23.381 11.925 1.00 97.44 692 LEU A N 1
ATOM 5494 C CA . LEU A 1 692 ? 5.622 -22.110 11.256 1.00 97.44 692 LEU A CA 1
ATOM 5495 C C . LEU A 1 692 ? 6.233 -21.130 12.255 1.00 97.44 692 LEU A C 1
ATOM 5497 O O . LEU A 1 692 ? 5.556 -20.672 13.175 1.00 97.44 692 LEU A O 1
ATOM 5501 N N . ASN A 1 693 ? 7.519 -20.860 12.082 1.00 96.88 693 ASN A N 1
ATOM 5502 C CA . ASN A 1 693 ? 8.294 -19.982 12.940 1.00 96.88 693 ASN A CA 1
ATOM 5503 C C . ASN A 1 693 ? 9.533 -19.518 12.158 1.00 96.88 693 ASN A C 1
ATOM 5505 O O . ASN A 1 693 ? 10.576 -20.173 12.161 1.00 96.88 693 ASN A O 1
ATOM 5509 N N . LEU A 1 694 ? 9.359 -18.415 11.431 1.00 97.31 694 LEU A N 1
ATOM 5510 C CA . LEU A 1 694 ? 10.419 -17.736 10.689 1.00 97.31 694 LEU A CA 1
ATOM 5511 C C . LEU A 1 694 ? 11.420 -17.119 11.675 1.00 97.31 694 LEU A C 1
ATOM 5513 O O . LEU A 1 694 ? 11.015 -16.555 12.685 1.00 97.31 694 LEU A O 1
ATOM 5517 N N . GLN A 1 695 ? 12.702 -17.260 11.372 1.00 96.12 695 GLN A N 1
ATOM 5518 C CA . GLN A 1 695 ? 13.855 -16.824 12.155 1.00 96.12 695 GLN A CA 1
ATOM 5519 C C . GLN A 1 695 ? 14.690 -15.842 11.315 1.00 96.12 695 GLN A C 1
ATOM 5521 O O . GLN A 1 695 ? 14.347 -15.570 10.162 1.00 96.12 695 GLN A O 1
ATOM 5526 N N . GLU A 1 696 ? 15.787 -15.335 11.880 1.00 96.06 696 GLU A N 1
ATOM 5527 C CA . GLU A 1 696 ? 16.687 -14.374 11.221 1.00 96.06 696 GLU A CA 1
ATOM 5528 C C . GLU A 1 696 ? 17.385 -14.977 9.987 1.00 96.06 696 GLU A C 1
ATOM 5530 O O . GLU A 1 696 ? 17.156 -14.524 8.867 1.00 96.06 696 GLU A O 1
ATOM 5535 N N . ASP A 1 697 ? 18.179 -16.038 10.163 1.00 97.06 697 ASP A N 1
ATOM 5536 C CA . ASP A 1 697 ? 19.003 -16.629 9.104 1.00 97.06 697 ASP A CA 1
ATOM 5537 C C . ASP A 1 697 ? 19.123 -18.156 9.203 1.00 97.06 697 ASP A C 1
ATOM 5539 O O . ASP A 1 697 ? 18.780 -18.773 10.216 1.00 97.06 697 ASP A O 1
ATOM 5543 N N . TYR A 1 698 ? 19.583 -18.782 8.117 1.00 97.69 698 TYR A N 1
ATOM 5544 C CA . TYR A 1 698 ? 19.520 -20.232 7.942 1.00 97.69 698 TYR A CA 1
ATOM 5545 C C . TYR A 1 698 ? 20.766 -20.811 7.280 1.00 97.69 698 TYR A C 1
ATOM 5547 O O . TYR A 1 698 ? 21.407 -20.170 6.445 1.00 97.69 698 TYR A O 1
ATOM 5555 N N . ASP A 1 699 ? 21.075 -22.073 7.585 1.00 97.31 699 ASP A N 1
ATOM 5556 C CA . ASP A 1 699 ? 22.069 -22.819 6.812 1.00 97.31 699 ASP A CA 1
ATOM 5557 C C . ASP A 1 699 ? 21.521 -23.058 5.387 1.00 97.31 699 ASP A C 1
ATOM 5559 O O . ASP A 1 699 ? 20.471 -23.691 5.224 1.00 97.31 699 ASP A O 1
ATOM 5563 N N . PRO A 1 700 ? 22.194 -22.559 4.336 1.00 97.69 700 PRO A N 1
ATOM 5564 C CA . PRO A 1 700 ? 21.675 -22.603 2.972 1.00 97.69 700 PRO A CA 1
ATOM 5565 C C . PRO A 1 700 ? 21.647 -24.017 2.377 1.00 97.69 700 PRO A C 1
ATOM 5567 O O . PRO A 1 700 ? 20.949 -24.241 1.389 1.00 97.69 700 PRO A O 1
ATOM 5570 N N . ASP A 1 701 ? 22.374 -24.977 2.950 1.00 97.00 701 ASP A N 1
ATOM 5571 C CA . ASP A 1 701 ? 22.522 -26.337 2.425 1.00 97.00 701 ASP A CA 1
ATOM 5572 C C . ASP A 1 701 ? 21.789 -27.379 3.267 1.00 97.00 701 ASP A C 1
ATOM 5574 O O . ASP A 1 701 ? 21.158 -28.292 2.728 1.00 97.00 701 ASP A O 1
ATOM 5578 N N . ASN A 1 702 ? 21.817 -27.214 4.585 1.00 95.12 702 ASN A N 1
ATOM 5579 C CA . ASN A 1 702 ? 21.194 -28.128 5.536 1.00 95.12 702 ASN A CA 1
ATOM 5580 C C . ASN A 1 702 ? 19.821 -27.633 6.013 1.00 95.12 702 ASN A C 1
ATOM 5582 O O . ASN A 1 702 ? 18.986 -28.444 6.421 1.00 95.12 702 ASN A O 1
ATOM 5586 N N . GLY A 1 703 ? 19.548 -26.330 5.894 1.00 93.25 703 GLY A N 1
ATOM 5587 C CA . GLY A 1 703 ? 18.387 -25.682 6.496 1.00 93.25 703 GLY A CA 1
ATOM 5588 C C . GLY A 1 703 ? 18.535 -25.533 8.013 1.00 93.25 703 GLY A C 1
ATOM 5589 O O . GLY A 1 703 ? 19.546 -25.909 8.602 1.00 93.25 703 GLY A O 1
ATOM 5590 N N . GLY A 1 704 ? 17.491 -25.011 8.657 1.00 92.50 704 GLY A N 1
ATOM 5591 C CA . GLY A 1 704 ? 17.501 -24.724 10.093 1.00 92.50 704 GLY A CA 1
ATOM 5592 C C . GLY A 1 704 ? 18.171 -23.390 10.425 1.00 92.50 704 GLY A C 1
ATOM 5593 O O . GLY A 1 704 ? 19.048 -22.925 9.699 1.00 92.50 704 GLY A O 1
ATOM 5594 N N . ALA A 1 705 ? 17.698 -22.763 11.501 1.00 94.25 705 ALA A N 1
ATOM 5595 C CA . ALA A 1 705 ? 18.126 -21.423 11.884 1.00 94.25 705 ALA A CA 1
ATOM 5596 C C . ALA A 1 705 ? 19.530 -21.413 12.510 1.00 94.25 705 ALA A C 1
ATOM 5598 O O . ALA A 1 705 ? 19.874 -22.346 13.242 1.00 94.25 705 ALA A O 1
ATOM 5599 N N . ILE A 1 706 ? 20.323 -20.367 12.247 1.00 94.44 706 ILE A N 1
ATOM 5600 C CA . ILE A 1 706 ? 21.695 -20.238 12.771 1.00 94.44 706 ILE A CA 1
ATOM 5601 C C . ILE A 1 706 ? 21.733 -19.385 14.041 1.00 94.44 706 ILE A C 1
ATOM 5603 O O . ILE A 1 706 ? 22.254 -19.862 15.054 1.00 94.44 706 ILE A O 1
ATOM 5607 N N . VAL A 1 707 ? 21.198 -18.161 14.002 1.00 90.12 707 VAL A N 1
ATOM 5608 C CA . VAL A 1 707 ? 21.222 -17.230 15.147 1.00 90.12 707 VAL A CA 1
ATOM 5609 C C . VAL A 1 707 ? 20.333 -17.736 16.288 1.00 90.12 707 VAL A C 1
ATOM 5611 O O . VAL A 1 707 ? 20.809 -17.980 17.399 1.00 90.12 707 VAL A O 1
ATOM 5614 N N . GLY A 1 708 ? 19.052 -17.999 15.998 1.00 82.88 708 GLY A N 1
ATOM 5615 C CA . GLY A 1 708 ? 18.106 -18.656 16.911 1.00 82.88 708 GLY A CA 1
ATOM 5616 C C . GLY A 1 708 ? 18.078 -18.070 18.329 1.00 82.88 708 GLY A C 1
ATOM 5617 O O . GLY A 1 708 ? 17.988 -18.824 19.301 1.00 82.88 708 GLY A O 1
ATOM 5618 N N . LEU A 1 709 ? 18.229 -16.756 18.473 1.00 92.25 709 LEU A N 1
ATOM 5619 C CA . LEU A 1 709 ? 18.197 -16.023 19.738 1.00 92.25 709 LEU A CA 1
ATOM 5620 C C . LEU A 1 709 ? 16.750 -15.800 20.203 1.00 92.25 709 LEU A C 1
ATOM 5622 O O . LEU A 1 709 ? 15.796 -16.107 19.495 1.00 92.25 709 LEU A O 1
ATOM 5626 N N . ALA A 1 710 ? 16.569 -15.283 21.422 1.00 91.25 710 ALA A N 1
ATOM 5627 C CA . ALA A 1 710 ? 15.230 -15.039 21.974 1.00 91.25 710 ALA A CA 1
ATOM 5628 C C . ALA A 1 710 ? 14.404 -14.053 21.125 1.00 91.25 710 ALA A C 1
ATOM 5630 O O . ALA A 1 710 ? 13.196 -14.222 21.023 1.00 91.25 710 ALA A O 1
ATOM 5631 N N . ARG A 1 711 ? 15.074 -13.094 20.467 1.00 92.62 711 ARG A N 1
ATOM 5632 C CA . ARG A 1 711 ? 14.472 -12.094 19.570 1.00 92.62 711 ARG A CA 1
ATOM 5633 C C . ARG A 1 711 ? 14.062 -12.638 18.192 1.00 92.62 711 ARG A C 1
ATOM 5635 O O . ARG A 1 711 ? 13.283 -12.004 17.496 1.00 92.62 711 ARG A O 1
ATOM 5642 N N . SER A 1 712 ? 14.607 -13.783 17.780 1.00 94.56 712 SER A N 1
ATOM 5643 C CA . SER A 1 712 ? 14.505 -14.297 16.406 1.00 94.56 712 SER A CA 1
ATOM 5644 C C . SER A 1 712 ? 13.130 -14.850 15.984 1.00 94.56 712 SER A C 1
ATOM 5646 O O . SER A 1 712 ? 12.833 -14.808 14.791 1.00 94.56 712 SER A O 1
ATOM 5648 N N . PRO A 1 713 ? 12.291 -15.440 16.860 1.00 96.31 713 PRO A N 1
ATOM 5649 C CA . PRO A 1 713 ? 11.026 -16.021 16.423 1.00 96.31 713 PRO A CA 1
ATOM 5650 C C . PRO A 1 713 ? 10.059 -15.008 15.805 1.00 96.31 713 PRO A C 1
ATOM 5652 O O . PRO A 1 713 ? 9.840 -13.926 16.337 1.00 96.31 713 PRO A O 1
ATOM 5655 N N . HIS A 1 714 ? 9.429 -15.415 14.703 1.00 97.62 714 HIS A N 1
ATOM 5656 C CA . HIS A 1 714 ? 8.463 -14.629 13.926 1.00 97.62 714 HIS A CA 1
ATOM 5657 C C . HIS A 1 714 ? 9.012 -13.325 13.326 1.00 97.62 714 HIS A C 1
ATOM 5659 O O . HIS A 1 714 ? 8.229 -12.440 13.004 1.00 97.62 714 HIS A O 1
ATOM 5665 N N . TYR A 1 715 ? 10.326 -13.248 13.107 1.00 97.69 715 TYR A N 1
ATOM 5666 C CA . TYR A 1 715 ? 11.029 -12.065 12.609 1.00 97.69 715 TYR A CA 1
ATOM 5667 C C . TYR A 1 715 ? 10.435 -11.471 11.322 1.00 97.69 715 TYR A C 1
ATOM 5669 O O . TYR A 1 715 ? 10.192 -12.195 10.346 1.00 97.69 715 TYR A O 1
ATOM 5677 N N . PHE A 1 716 ? 10.241 -10.148 11.291 1.00 98.25 716 PHE A N 1
ATOM 5678 C CA . PHE A 1 716 ? 9.615 -9.454 10.166 1.00 98.25 716 PHE A CA 1
ATOM 5679 C C . PHE A 1 716 ? 10.615 -8.604 9.383 1.00 98.25 716 PHE A C 1
ATOM 5681 O O . PHE A 1 716 ? 10.510 -7.396 9.314 1.00 98.25 716 PHE A O 1
ATOM 5688 N N . HIS A 1 717 ? 11.580 -9.254 8.739 1.00 97.88 717 HIS A N 1
ATOM 5689 C CA . HIS A 1 717 ? 12.648 -8.580 7.978 1.00 97.88 717 HIS A CA 1
ATOM 5690 C C . HIS A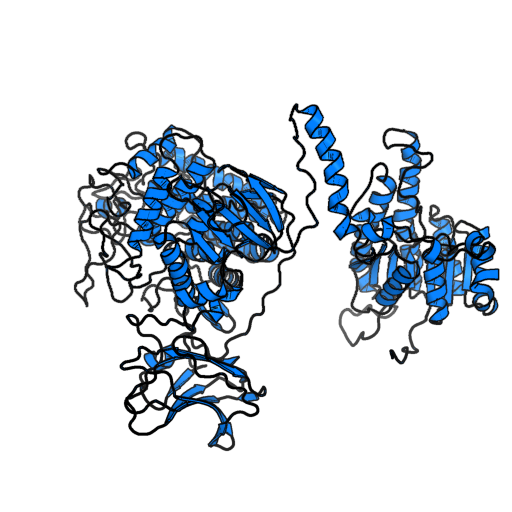 1 717 ? 12.654 -8.970 6.494 1.00 97.88 717 HIS A C 1
ATOM 5692 O O . HIS A 1 717 ? 13.676 -9.023 5.820 1.00 97.88 717 HIS A O 1
ATOM 5698 N N . SER A 1 718 ? 11.499 -9.388 5.976 1.00 98.62 718 SER A N 1
ATOM 5699 C CA . SER A 1 718 ? 11.388 -9.986 4.642 1.00 98.62 718 SER A CA 1
ATOM 5700 C C . SER A 1 718 ? 9.958 -9.938 4.111 1.00 98.62 718 SER A C 1
ATOM 5702 O O . SER A 1 718 ? 9.019 -9.681 4.861 1.00 98.62 718 SER A O 1
ATOM 5704 N N . GLY A 1 719 ? 9.760 -10.240 2.826 1.00 98.19 719 GLY A N 1
ATOM 5705 C CA . GLY A 1 719 ? 8.454 -10.293 2.153 1.00 98.19 719 GLY A CA 1
ATOM 5706 C C . GLY A 1 719 ? 8.044 -11.721 1.773 1.00 98.19 719 GLY A C 1
ATOM 5707 O O . GLY A 1 719 ? 8.888 -12.604 1.636 1.00 98.19 719 GLY A O 1
ATOM 5708 N N . TYR A 1 720 ? 6.744 -11.960 1.607 1.00 98.88 720 TYR A N 1
ATOM 5709 C CA . TYR A 1 720 ? 6.170 -13.193 1.061 1.00 98.88 720 TYR A CA 1
ATOM 5710 C C . TYR A 1 720 ? 4.773 -12.968 0.465 1.00 98.88 720 TYR A C 1
ATOM 5712 O O . TYR A 1 720 ? 4.518 -13.432 -0.643 1.00 98.88 720 TYR A O 1
ATOM 5720 N N . ILE A 1 721 ? 3.878 -12.232 1.141 1.00 98.88 721 ILE A N 1
ATOM 5721 C CA . ILE A 1 721 ? 2.555 -11.850 0.609 1.00 98.88 721 ILE A CA 1
ATOM 5722 C C . ILE A 1 721 ? 2.729 -11.143 -0.736 1.00 98.88 721 ILE A C 1
ATOM 5724 O O . ILE A 1 721 ? 2.060 -11.497 -1.708 1.00 98.88 721 ILE A O 1
ATOM 5728 N N . ASP A 1 722 ? 3.670 -10.201 -0.816 1.00 98.75 722 ASP A N 1
ATOM 5729 C CA . ASP A 1 722 ? 3.928 -9.457 -2.048 1.00 98.75 722 ASP A CA 1
ATOM 5730 C C . ASP A 1 722 ? 4.466 -10.347 -3.179 1.00 98.75 722 ASP A C 1
ATOM 5732 O O . ASP A 1 722 ? 4.062 -10.192 -4.331 1.00 98.75 722 ASP A O 1
ATOM 5736 N N . LEU A 1 723 ? 5.305 -11.340 -2.854 1.00 98.81 723 LEU A N 1
ATOM 5737 C CA . LEU A 1 723 ? 5.803 -12.333 -3.816 1.00 98.81 723 LEU A CA 1
ATOM 5738 C C . LEU A 1 723 ? 4.672 -13.205 -4.369 1.00 98.81 723 LEU A C 1
ATOM 5740 O O . LEU A 1 723 ? 4.652 -13.512 -5.562 1.00 98.81 723 LEU A O 1
ATOM 5744 N N . ILE A 1 724 ? 3.711 -13.585 -3.523 1.00 98.88 724 ILE A N 1
ATOM 5745 C CA . ILE A 1 724 ? 2.527 -14.319 -3.972 1.00 98.88 724 ILE A CA 1
ATOM 5746 C C . ILE A 1 724 ? 1.682 -13.441 -4.892 1.00 98.88 724 ILE A C 1
ATOM 5748 O O . ILE A 1 724 ? 1.346 -13.879 -5.990 1.00 98.88 724 ILE A O 1
ATOM 5752 N N . MET A 1 725 ? 1.374 -12.206 -4.491 1.00 98.81 725 MET A N 1
ATOM 5753 C CA . MET A 1 725 ? 0.500 -11.316 -5.263 1.00 98.81 725 MET A CA 1
ATOM 5754 C C . MET A 1 725 ? 1.115 -10.901 -6.596 1.00 98.81 725 MET A C 1
ATOM 5756 O O . MET A 1 725 ? 0.453 -10.972 -7.632 1.00 98.81 725 MET A O 1
ATOM 5760 N N . THR A 1 726 ? 2.386 -10.503 -6.592 1.00 98.56 726 THR A N 1
ATOM 5761 C CA . THR A 1 726 ? 3.042 -9.966 -7.787 1.00 98.56 726 THR A CA 1
ATOM 5762 C C . THR A 1 726 ? 3.710 -11.033 -8.637 1.00 98.56 726 THR A C 1
ATOM 5764 O O . THR A 1 726 ? 3.742 -10.888 -9.850 1.00 98.56 726 THR A O 1
ATOM 5767 N N . GLY A 1 727 ? 4.207 -12.123 -8.053 1.00 98.44 727 GLY A N 1
ATOM 5768 C CA . GLY A 1 727 ? 4.891 -13.193 -8.777 1.00 98.44 727 GLY A CA 1
ATOM 5769 C C . GLY A 1 727 ? 3.966 -14.351 -9.141 1.00 98.44 727 GLY A C 1
ATOM 5770 O O . GLY A 1 727 ? 3.610 -14.515 -10.307 1.00 98.44 727 GLY A O 1
ATOM 5771 N N . LEU A 1 728 ? 3.565 -15.155 -8.148 1.00 98.62 728 LEU A N 1
ATOM 5772 C CA . LEU A 1 728 ? 2.760 -16.369 -8.369 1.00 98.62 728 LEU A CA 1
ATOM 5773 C C . LEU A 1 728 ? 1.406 -16.041 -9.015 1.00 98.62 728 LEU A C 1
ATOM 5775 O O . LEU A 1 728 ? 1.079 -16.582 -10.070 1.00 98.62 728 LEU A O 1
ATOM 5779 N N . VAL A 1 729 ? 0.632 -15.147 -8.397 1.00 98.81 729 VAL A N 1
ATOM 5780 C CA . VAL A 1 729 ? -0.662 -14.674 -8.915 1.00 98.81 729 VAL A CA 1
ATOM 5781 C C . VAL A 1 729 ? -0.448 -13.761 -10.123 1.00 98.81 729 VAL A C 1
ATOM 5783 O O . VAL A 1 729 ? -1.232 -13.794 -11.072 1.00 98.81 729 VAL A O 1
ATOM 5786 N N . GLY A 1 730 ? 0.639 -12.988 -10.118 1.00 98.50 730 GLY A N 1
ATOM 5787 C CA . GLY A 1 730 ? 1.068 -12.209 -11.271 1.00 98.50 730 GLY A CA 1
ATOM 5788 C C . GLY A 1 730 ? 0.399 -10.850 -11.412 1.00 98.50 730 GLY A C 1
ATOM 5789 O O . GLY A 1 730 ? 0.342 -10.338 -12.524 1.00 98.50 730 GLY A O 1
ATOM 5790 N N . ILE A 1 731 ? -0.147 -10.263 -10.349 1.00 98.69 731 ILE A N 1
ATOM 5791 C CA . ILE A 1 731 ? -0.686 -8.900 -10.416 1.00 98.69 731 ILE A CA 1
ATOM 5792 C C . ILE A 1 731 ? 0.488 -7.950 -10.642 1.00 98.69 731 ILE A C 1
ATOM 5794 O O . ILE A 1 731 ? 1.398 -7.883 -9.819 1.00 98.69 731 ILE A O 1
ATOM 5798 N N . ARG A 1 732 ? 0.476 -7.209 -11.750 1.00 98.19 732 ARG A N 1
ATOM 5799 C CA . ARG A 1 732 ? 1.470 -6.178 -12.068 1.00 98.19 732 ARG A CA 1
ATOM 5800 C C . ARG A 1 732 ? 0.830 -4.815 -11.816 1.00 98.19 732 ARG A C 1
ATOM 5802 O O . ARG A 1 732 ? 0.030 -4.380 -12.643 1.00 98.19 732 ARG A O 1
ATOM 5809 N N . PRO A 1 733 ? 1.105 -4.156 -10.673 1.00 97.69 733 PRO A N 1
ATOM 5810 C CA . PRO A 1 733 ? 0.483 -2.878 -10.356 1.00 97.69 733 PRO A CA 1
ATOM 5811 C C . PRO A 1 733 ? 0.892 -1.788 -11.348 1.00 97.69 733 PRO A C 1
ATOM 5813 O O . PRO A 1 733 ? 2.067 -1.672 -11.703 1.00 97.69 733 PRO A O 1
ATOM 5816 N N . ARG A 1 734 ? -0.068 -0.971 -11.789 1.00 96.50 734 ARG A N 1
ATOM 5817 C CA . ARG A 1 734 ? 0.150 0.086 -12.786 1.00 96.50 734 ARG A CA 1
ATOM 5818 C C . ARG A 1 734 ? -0.458 1.407 -12.335 1.00 96.50 734 ARG A C 1
ATOM 5820 O O . ARG A 1 734 ? -1.401 1.443 -11.555 1.00 96.50 734 ARG A O 1
ATOM 5827 N N . ALA A 1 735 ? 0.103 2.505 -12.837 1.00 95.31 735 ALA A N 1
ATOM 5828 C CA . ALA A 1 735 ? -0.400 3.851 -12.567 1.00 95.31 735 ALA A CA 1
ATOM 5829 C C . ALA A 1 735 ? -1.484 4.286 -13.562 1.00 95.31 735 ALA A C 1
ATOM 5831 O O . ALA A 1 735 ? -2.209 5.241 -13.293 1.00 95.31 735 ALA A O 1
ATOM 5832 N N . ASP A 1 736 ? -1.578 3.637 -14.722 1.00 93.56 736 ASP A N 1
ATOM 5833 C CA . ASP A 1 736 ? -2.568 3.941 -15.753 1.00 93.56 736 ASP A CA 1
ATOM 5834 C C . ASP A 1 736 ? -3.893 3.202 -15.501 1.00 93.56 736 ASP A C 1
ATOM 5836 O O . ASP A 1 736 ? -4.089 2.567 -14.465 1.00 93.56 736 ASP A O 1
ATOM 5840 N N . ASP A 1 737 ? -4.838 3.338 -16.429 1.00 91.94 737 ASP A N 1
ATOM 5841 C CA . ASP A 1 737 ? -6.185 2.769 -16.315 1.00 91.94 737 ASP A CA 1
ATOM 5842 C C . ASP A 1 737 ? -6.236 1.322 -16.830 1.00 91.94 737 ASP A C 1
ATOM 5844 O O . ASP A 1 737 ? -7.163 0.929 -17.540 1.00 91.94 737 ASP A O 1
ATOM 5848 N N . PHE A 1 738 ? -5.213 0.528 -16.505 1.00 96.19 738 PHE A N 1
ATOM 5849 C CA . PHE A 1 738 ? -5.119 -0.882 -16.867 1.00 96.19 738 PHE A CA 1
ATOM 5850 C C . PHE A 1 738 ? -4.758 -1.748 -15.656 1.00 96.19 738 PHE A C 1
ATOM 5852 O O . PHE A 1 738 ? -3.946 -1.387 -14.803 1.00 96.19 738 PHE A O 1
ATOM 5859 N N . LEU A 1 739 ? -5.358 -2.934 -15.609 1.00 97.19 739 LEU A N 1
ATOM 5860 C CA . LEU A 1 739 ? -4.961 -4.037 -14.746 1.00 97.19 739 LEU A CA 1
ATOM 5861 C C . LEU A 1 739 ? -4.170 -5.031 -15.589 1.00 97.19 739 LEU A C 1
ATOM 5863 O O . LEU A 1 739 ? -4.652 -5.497 -16.624 1.00 97.19 739 LEU A O 1
ATOM 5867 N N . GLU A 1 740 ? -2.974 -5.378 -15.137 1.00 98.44 740 GLU A N 1
ATOM 5868 C CA . GLU A 1 740 ? -2.123 -6.351 -15.807 1.00 98.44 740 GLU A CA 1
ATOM 5869 C C . GLU A 1 740 ? -1.900 -7.576 -14.922 1.00 98.44 740 GLU A C 1
ATOM 5871 O O . GLU A 1 740 ? -1.533 -7.458 -13.754 1.00 98.44 740 GLU A O 1
ATOM 5876 N N . ILE A 1 741 ? -2.138 -8.756 -15.496 1.00 98.69 741 ILE A N 1
ATOM 5877 C CA . ILE A 1 741 ? -1.990 -10.057 -14.846 1.00 98.69 741 ILE A CA 1
ATOM 5878 C C . ILE A 1 741 ? -1.025 -10.909 -15.674 1.00 98.69 741 ILE A C 1
ATOM 5880 O O . ILE A 1 741 ? -1.293 -11.195 -16.840 1.00 98.69 741 ILE A O 1
ATOM 5884 N N . ASN A 1 742 ? 0.080 -11.342 -15.075 1.00 98.38 742 ASN A N 1
ATOM 5885 C CA . ASN A 1 742 ? 1.076 -12.226 -15.671 1.00 98.38 742 ASN A CA 1
ATOM 5886 C C . ASN A 1 742 ? 1.584 -13.256 -14.637 1.00 98.38 742 ASN A C 1
ATOM 5888 O O . ASN A 1 742 ? 2.620 -13.025 -14.002 1.00 98.38 742 ASN A O 1
ATOM 5892 N N . PRO A 1 743 ? 0.844 -14.364 -14.424 1.00 98.50 743 PRO A N 1
ATOM 5893 C CA . PRO A 1 743 ? 1.164 -15.354 -13.396 1.00 98.50 743 PRO A CA 1
ATOM 5894 C C . PRO A 1 743 ? 2.469 -16.098 -13.705 1.00 98.50 743 PRO A C 1
ATOM 5896 O O . PRO A 1 743 ? 2.608 -16.695 -14.776 1.00 98.50 743 PRO A O 1
ATOM 5899 N N . LEU A 1 744 ? 3.405 -16.132 -12.753 1.00 97.56 744 LEU A N 1
ATOM 5900 C CA . LEU A 1 744 ? 4.690 -16.832 -12.888 1.00 97.56 744 LEU A CA 1
ATOM 5901 C C . LEU A 1 744 ? 4.622 -18.274 -12.377 1.00 97.56 744 LEU A C 1
ATOM 5903 O O . LEU A 1 744 ? 5.466 -18.722 -11.603 1.00 97.56 744 LEU A O 1
ATOM 5907 N N . ILE A 1 745 ? 3.599 -19.009 -12.808 1.00 97.56 745 ILE A N 1
ATOM 5908 C CA . ILE A 1 745 ? 3.412 -20.418 -12.453 1.00 97.56 745 ILE A CA 1
ATOM 5909 C C . ILE A 1 745 ? 3.747 -21.360 -13.613 1.00 97.56 745 ILE A C 1
ATOM 5911 O O . ILE A 1 745 ? 3.896 -20.951 -14.767 1.00 97.56 745 ILE A O 1
ATOM 5915 N N . THR A 1 746 ? 3.860 -22.644 -13.284 1.00 93.50 746 THR A N 1
ATOM 5916 C CA . THR A 1 746 ? 3.988 -23.767 -14.220 1.00 93.50 746 THR A CA 1
ATOM 5917 C C . THR A 1 746 ? 2.856 -24.770 -13.981 1.00 93.50 746 THR A C 1
ATOM 5919 O O . THR A 1 746 ? 1.983 -24.550 -13.140 1.00 93.50 746 THR A O 1
ATOM 5922 N N . SER A 1 747 ? 2.885 -25.913 -14.671 1.00 92.19 747 SER A N 1
ATOM 5923 C CA . SER A 1 747 ? 1.967 -27.035 -14.425 1.00 92.19 747 SER A CA 1
ATOM 5924 C C . SER A 1 747 ? 2.026 -27.605 -13.000 1.00 92.19 747 SER A C 1
ATOM 5926 O O . SER A 1 747 ? 1.124 -28.347 -12.612 1.00 92.19 747 SER A O 1
ATOM 5928 N N . ASP A 1 748 ? 3.054 -27.266 -12.215 1.00 92.25 748 ASP A N 1
ATOM 5929 C CA . ASP A 1 748 ? 3.169 -27.677 -10.810 1.00 92.25 748 ASP A CA 1
ATOM 5930 C C . ASP A 1 748 ? 2.136 -26.990 -9.907 1.00 92.25 748 ASP A C 1
ATOM 5932 O O . ASP A 1 748 ? 1.829 -27.496 -8.826 1.00 92.25 748 ASP A O 1
ATOM 5936 N N . ILE A 1 749 ? 1.594 -25.849 -10.344 1.00 97.94 749 ILE A N 1
ATOM 5937 C CA . ILE A 1 749 ? 0.478 -25.166 -9.692 1.00 97.94 749 ILE A CA 1
ATOM 5938 C C . ILE A 1 749 ? -0.775 -25.390 -10.544 1.00 97.94 749 ILE A C 1
ATOM 5940 O O . ILE A 1 749 ? -1.026 -24.703 -11.533 1.00 97.94 749 ILE A O 1
ATOM 5944 N N . LYS A 1 750 ? -1.566 -26.395 -10.164 1.00 98.12 750 LYS A N 1
ATOM 5945 C CA . LYS A 1 750 ? -2.765 -26.825 -10.903 1.00 98.12 750 LYS A CA 1
ATOM 5946 C C . LYS A 1 750 ? -3.906 -25.822 -10.795 1.00 98.12 750 LYS A C 1
ATOM 5948 O O . LYS A 1 750 ? -4.683 -25.674 -11.730 1.00 98.12 750 LYS A O 1
ATOM 5953 N N . TYR A 1 751 ? -3.997 -25.144 -9.658 1.00 98.38 751 TYR A N 1
ATOM 5954 C CA . TYR A 1 751 ? -4.954 -24.076 -9.428 1.00 98.38 751 TYR A CA 1
ATOM 5955 C C . TYR A 1 751 ? -4.384 -23.062 -8.437 1.00 98.38 751 TYR A C 1
ATOM 5957 O O . TYR A 1 751 ? -3.558 -23.406 -7.584 1.00 98.38 751 TYR A O 1
ATOM 5965 N N . PHE A 1 752 ? -4.856 -21.826 -8.532 1.00 98.62 752 PHE A N 1
ATOM 5966 C CA . PHE A 1 752 ? -4.788 -20.838 -7.466 1.00 98.62 752 PHE A CA 1
ATOM 5967 C C . PHE A 1 752 ? -5.983 -19.895 -7.550 1.00 98.62 752 PHE A C 1
ATOM 5969 O O . PHE A 1 752 ? -6.571 -19.709 -8.617 1.00 98.62 752 PHE A O 1
ATOM 5976 N N . ARG A 1 753 ? -6.297 -19.234 -6.443 1.00 98.25 753 ARG A N 1
ATOM 5977 C CA . ARG A 1 753 ? -7.252 -18.131 -6.429 1.00 98.25 753 ARG A CA 1
ATOM 5978 C C . ARG A 1 753 ? -6.872 -17.121 -5.364 1.00 98.25 753 ARG A C 1
ATOM 5980 O O . ARG A 1 753 ? -6.726 -17.492 -4.205 1.00 98.25 753 ARG A O 1
ATOM 5987 N N . ALA A 1 754 ? -6.740 -15.863 -5.771 1.00 98.44 754 ALA A N 1
ATOM 5988 C CA . ALA A 1 754 ? -6.642 -14.707 -4.893 1.00 98.44 754 ALA A CA 1
ATOM 5989 C C . ALA A 1 754 ? -7.969 -13.935 -4.947 1.00 98.44 754 ALA A C 1
ATOM 5991 O O . ALA A 1 754 ? -8.381 -13.525 -6.030 1.00 98.44 754 ALA A O 1
ATOM 5992 N N . GLU A 1 755 ? -8.643 -13.754 -3.812 1.00 95.25 755 GLU A N 1
ATOM 5993 C CA . GLU A 1 755 ? -9.884 -12.981 -3.670 1.00 95.25 755 GLU A CA 1
ATOM 5994 C C . GLU A 1 755 ? -9.693 -11.778 -2.743 1.00 95.25 755 GLU A C 1
ATOM 5996 O O . GLU A 1 755 ? -8.815 -11.770 -1.880 1.00 95.25 755 GLU A O 1
ATOM 6001 N N . GLU A 1 756 ? -10.578 -10.786 -2.875 1.00 94.19 756 GLU A N 1
ATOM 6002 C CA . GLU A 1 756 ? -10.616 -9.598 -2.011 1.00 94.19 756 GLU A CA 1
ATOM 6003 C C . GLU A 1 756 ? -9.329 -8.758 -2.061 1.00 94.19 756 GLU A C 1
ATOM 6005 O O . GLU A 1 756 ? -9.037 -8.007 -1.128 1.00 94.19 756 GLU A O 1
ATOM 6010 N N . VAL A 1 757 ? -8.589 -8.858 -3.171 1.00 97.38 757 VAL A N 1
ATOM 6011 C CA . VAL A 1 757 ? -7.341 -8.128 -3.392 1.00 97.38 757 VAL A CA 1
ATOM 6012 C C . VAL A 1 757 ? -7.662 -6.655 -3.660 1.00 97.38 757 VAL A C 1
ATOM 6014 O O . VAL A 1 757 ? -8.330 -6.375 -4.660 1.00 97.38 757 VAL A O 1
ATOM 6017 N N . PRO A 1 758 ? -7.212 -5.708 -2.815 1.00 95.44 758 PRO A N 1
ATOM 6018 C CA . PRO A 1 758 ? -7.456 -4.293 -3.056 1.00 95.44 758 PRO A CA 1
ATOM 601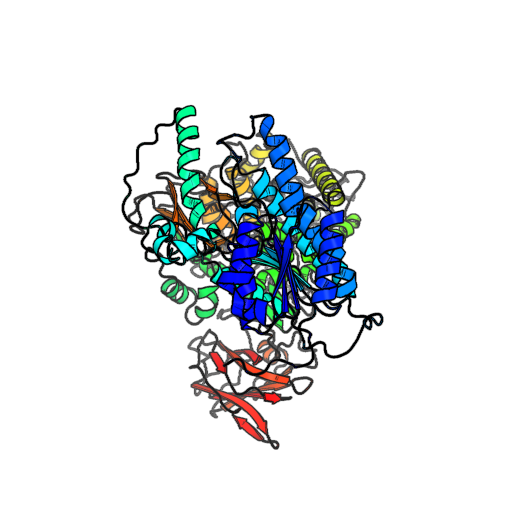9 C C . PRO A 1 758 ? -6.674 -3.825 -4.289 1.00 95.44 758 PRO A C 1
ATOM 6021 O O . PRO A 1 758 ? -5.470 -4.049 -4.390 1.00 95.44 758 PRO A O 1
ATOM 6024 N N . TYR A 1 759 ? -7.354 -3.165 -5.226 1.00 96.75 759 TYR A N 1
ATOM 6025 C CA . TYR A 1 759 ? -6.726 -2.539 -6.390 1.00 96.75 759 TYR A CA 1
ATOM 6026 C C . TYR A 1 759 ? -7.551 -1.334 -6.862 1.00 96.75 759 TYR A C 1
ATOM 6028 O O . TYR A 1 759 ? -8.722 -1.474 -7.207 1.00 96.75 759 TYR A O 1
ATOM 6036 N N . HIS A 1 760 ? -6.960 -0.138 -6.864 1.00 95.56 760 HIS A N 1
ATOM 6037 C CA . HIS A 1 760 ? -7.526 1.117 -7.390 1.00 95.56 760 HIS A CA 1
ATOM 6038 C C . HIS A 1 760 ? -8.966 1.411 -6.910 1.00 95.56 760 HIS A C 1
ATOM 6040 O O . HIS A 1 760 ? -9.863 1.733 -7.700 1.00 95.56 760 HIS A O 1
ATOM 6046 N N . GLY A 1 761 ? -9.204 1.276 -5.601 1.00 91.44 761 GLY A N 1
ATOM 6047 C CA . GLY A 1 761 ? -10.497 1.567 -4.959 1.00 91.44 761 GLY A CA 1
ATOM 6048 C C . GLY A 1 761 ? -11.578 0.487 -5.125 1.00 91.44 761 GLY A C 1
ATOM 6049 O O . GLY A 1 761 ? -12.752 0.743 -4.860 1.00 91.44 761 GLY A O 1
ATOM 6050 N N . THR A 1 762 ? -11.219 -0.711 -5.585 1.00 92.00 762 THR A N 1
ATOM 6051 C CA . THR A 1 762 ? -12.110 -1.877 -5.730 1.00 92.00 762 THR A CA 1
ATOM 6052 C C . THR A 1 762 ? -11.386 -3.143 -5.281 1.00 92.00 762 THR A C 1
ATOM 6054 O O . THR A 1 762 ? -10.206 -3.092 -4.933 1.00 92.00 762 THR A O 1
ATOM 6057 N N . ASN A 1 763 ? -12.095 -4.271 -5.273 1.00 92.69 763 ASN A N 1
ATOM 6058 C CA . ASN A 1 763 ? -11.507 -5.571 -5.001 1.00 92.69 763 ASN A CA 1
ATOM 6059 C C . ASN A 1 763 ? -11.548 -6.430 -6.254 1.00 92.69 763 ASN A C 1
ATOM 6061 O O . ASN A 1 763 ? -12.595 -6.564 -6.902 1.00 92.69 763 ASN A O 1
ATOM 6065 N N . ILE A 1 764 ? -10.406 -7.026 -6.572 1.00 97.00 764 ILE A N 1
ATOM 6066 C CA . ILE A 1 764 ? -10.270 -7.931 -7.703 1.00 97.00 764 ILE A CA 1
ATOM 6067 C C . ILE A 1 764 ? -10.123 -9.373 -7.236 1.00 97.00 764 ILE A C 1
ATOM 6069 O O . ILE A 1 764 ? -9.795 -9.669 -6.082 1.00 97.00 764 ILE A O 1
ATOM 6073 N N . VAL A 1 765 ? -10.373 -10.269 -8.180 1.00 98.00 765 VAL A N 1
ATOM 6074 C CA . VAL A 1 765 ? -10.064 -11.685 -8.067 1.00 98.00 765 VAL A CA 1
ATOM 6075 C C . VAL A 1 765 ? -9.165 -12.074 -9.223 1.00 98.00 765 VAL A C 1
ATOM 6077 O O . VAL A 1 765 ? -9.421 -11.676 -10.359 1.00 98.00 765 VAL A O 1
ATOM 6080 N N . VAL A 1 766 ? -8.166 -12.906 -8.946 1.00 98.50 766 VAL A N 1
ATOM 6081 C CA . VAL A 1 766 ? -7.379 -13.589 -9.974 1.00 98.50 766 VAL A CA 1
ATOM 6082 C C . VAL A 1 766 ? -7.397 -15.080 -9.673 1.00 98.50 766 VAL A C 1
ATOM 6084 O O . VAL A 1 766 ? -7.005 -15.508 -8.589 1.00 98.50 766 VAL A O 1
ATOM 6087 N N . GLN A 1 767 ? -7.862 -15.874 -10.630 1.00 98.25 767 GLN A N 1
ATOM 6088 C CA . GLN A 1 767 ? -7.984 -17.322 -10.510 1.00 98.25 767 GLN A CA 1
ATOM 6089 C C . GLN A 1 767 ? -7.289 -18.011 -11.674 1.00 98.25 767 GLN A C 1
ATOM 6091 O O . GLN A 1 767 ? -7.504 -17.647 -12.824 1.00 98.25 767 GLN A O 1
ATOM 6096 N N . TRP A 1 768 ? -6.561 -19.076 -11.378 1.00 98.44 768 TRP A N 1
ATOM 6097 C CA . TRP A 1 768 ? -6.188 -20.111 -12.330 1.00 98.44 768 TRP A CA 1
ATOM 6098 C C . TRP A 1 768 ? -6.803 -21.435 -11.881 1.00 98.44 768 TRP A C 1
ATOM 6100 O O . TRP A 1 768 ? -6.657 -21.824 -10.725 1.00 98.44 768 TRP A O 1
ATOM 6110 N N . ASP A 1 769 ? -7.471 -22.140 -12.785 1.00 97.88 769 ASP A N 1
ATOM 6111 C CA . ASP A 1 769 ? -7.968 -23.496 -12.542 1.00 97.88 769 ASP A CA 1
ATOM 6112 C C . ASP A 1 769 ? -7.746 -24.330 -13.804 1.00 97.88 769 ASP A C 1
ATOM 6114 O O . ASP A 1 769 ? -8.446 -24.147 -14.797 1.00 97.88 769 ASP A O 1
ATOM 6118 N N . ALA A 1 770 ? -6.726 -25.191 -13.816 1.00 97.00 770 ALA A N 1
ATOM 6119 C CA . ALA A 1 770 ? -6.280 -25.851 -15.044 1.00 97.00 770 ALA A CA 1
ATOM 6120 C C . ALA A 1 770 ? -7.361 -26.728 -15.703 1.00 97.00 770 ALA A C 1
ATOM 6122 O O . ALA A 1 770 ? -7.393 -26.826 -16.929 1.00 97.00 770 ALA A O 1
ATOM 6123 N N . ASP A 1 771 ? -8.236 -27.354 -14.910 1.00 95.81 771 ASP A N 1
ATOM 6124 C CA . ASP A 1 771 ? -9.313 -28.226 -15.397 1.00 95.81 771 ASP A CA 1
ATOM 6125 C C . ASP A 1 771 ? -10.725 -27.725 -15.044 1.00 95.81 771 ASP A C 1
ATOM 6127 O O . ASP A 1 771 ? -11.714 -28.274 -15.532 1.00 95.81 771 ASP A O 1
ATOM 6131 N N . GLY A 1 772 ? -10.831 -26.650 -14.255 1.00 94.69 772 GLY A N 1
ATOM 6132 C CA . GLY A 1 772 ? -12.096 -26.030 -13.861 1.00 94.69 772 GLY A CA 1
ATOM 6133 C C . GLY A 1 772 ? -12.814 -26.747 -12.716 1.00 94.69 772 GLY A C 1
ATOM 6134 O O . GLY A 1 772 ? -13.918 -26.335 -12.343 1.00 94.69 772 GLY A O 1
ATOM 6135 N N . SER A 1 773 ? -12.232 -27.823 -12.177 1.00 93.94 773 SER A N 1
ATOM 6136 C CA . SER A 1 773 ? -12.866 -28.671 -11.165 1.00 93.94 773 SER A CA 1
ATOM 6137 C C . SER A 1 773 ? -12.725 -28.129 -9.744 1.00 93.94 773 SER A C 1
ATOM 6139 O O . SER A 1 773 ? -13.530 -28.487 -8.880 1.00 93.94 773 SER A O 1
ATOM 6141 N N . ARG A 1 774 ? -11.743 -27.253 -9.474 1.00 95.81 774 ARG A N 1
ATOM 6142 C CA . ARG A 1 774 ? -11.508 -26.729 -8.121 1.00 95.81 774 ARG A CA 1
ATOM 6143 C C . ARG A 1 774 ? -12.616 -25.771 -7.701 1.00 95.81 774 ARG A C 1
ATOM 6145 O O . ARG A 1 774 ? -13.133 -25.901 -6.591 1.00 95.81 774 ARG A O 1
ATOM 6152 N N . TYR A 1 775 ? -12.974 -24.831 -8.576 1.00 93.62 775 TYR A N 1
ATOM 6153 C CA . TYR A 1 775 ? -13.933 -23.766 -8.252 1.00 93.62 775 TYR A CA 1
ATOM 6154 C C . TYR A 1 775 ? -15.292 -23.925 -8.937 1.00 93.62 775 TYR A C 1
ATOM 6156 O O . TYR A 1 775 ? -16.233 -23.224 -8.576 1.00 93.62 775 TYR A O 1
ATOM 6164 N N . ASN A 1 776 ? -15.424 -24.850 -9.898 1.00 91.06 776 ASN A N 1
ATOM 6165 C CA . ASN A 1 776 ? -16.627 -25.025 -10.725 1.00 91.06 776 ASN A CA 1
ATOM 6166 C C . ASN A 1 776 ? -17.039 -23.736 -11.468 1.00 91.06 776 ASN A C 1
ATOM 6168 O O . ASN A 1 776 ? -18.223 -23.468 -11.662 1.00 91.06 776 ASN A O 1
ATOM 6172 N N . GLN A 1 777 ? -16.051 -22.935 -11.878 1.00 90.19 777 GLN A N 1
ATOM 6173 C CA . GLN A 1 777 ? -16.223 -21.643 -12.566 1.00 90.19 777 GLN A CA 1
ATOM 6174 C C . GLN A 1 777 ? -15.580 -21.637 -13.966 1.00 90.19 777 GLN A C 1
ATOM 6176 O O . GLN A 1 777 ? -15.306 -20.583 -14.535 1.00 90.19 777 GLN A O 1
ATOM 6181 N N . GLY A 1 778 ? -15.349 -22.830 -14.523 1.00 89.00 778 GLY A N 1
ATOM 6182 C CA . GLY A 1 778 ? -14.668 -23.027 -15.799 1.00 89.00 778 GLY A CA 1
ATOM 6183 C C . GLY A 1 778 ? -13.146 -23.106 -15.662 1.00 89.00 778 GLY A C 1
ATOM 6184 O O . GLY A 1 778 ? -12.560 -22.601 -14.706 1.00 89.00 778 GLY A O 1
ATOM 6185 N N . ALA A 1 779 ? -12.521 -23.779 -16.628 1.00 95.62 779 ALA A N 1
ATOM 6186 C CA . ALA A 1 779 ? -11.073 -23.916 -16.700 1.00 95.62 779 ALA A CA 1
ATOM 6187 C C . ALA A 1 779 ? -10.407 -22.637 -17.234 1.00 95.62 779 ALA A C 1
ATOM 6189 O O . ALA A 1 779 ? -10.981 -21.914 -18.055 1.00 95.62 779 ALA A O 1
ATOM 6190 N N . GLY A 1 780 ? -9.161 -22.412 -16.829 1.00 97.25 780 GLY A N 1
ATOM 6191 C CA . GLY A 1 780 ? -8.303 -21.341 -17.309 1.00 97.25 780 GLY A CA 1
ATOM 6192 C C . GLY A 1 780 ? -8.028 -20.243 -16.281 1.00 97.25 780 GLY A C 1
ATOM 6193 O O . GLY A 1 780 ? -8.319 -20.359 -15.091 1.00 97.25 780 GLY A O 1
ATOM 6194 N N . LEU A 1 781 ? -7.418 -19.165 -16.772 1.00 98.25 781 LEU A N 1
ATOM 6195 C CA . LEU A 1 781 ? -7.180 -17.921 -16.054 1.00 98.25 781 LEU A CA 1
ATOM 6196 C C . LEU A 1 781 ? -8.448 -17.063 -16.110 1.00 98.25 781 LEU A C 1
ATOM 6198 O O . LEU A 1 781 ? -9.022 -16.861 -17.179 1.00 98.25 781 LEU A O 1
ATOM 6202 N N . ARG A 1 782 ? -8.867 -16.529 -14.970 1.00 97.00 782 ARG A N 1
ATOM 6203 C CA . ARG A 1 782 ? -10.061 -15.702 -14.798 1.00 97.00 782 ARG A CA 1
ATOM 6204 C C . ARG A 1 782 ? -9.722 -14.504 -13.923 1.00 97.00 782 ARG A C 1
ATOM 6206 O O . ARG A 1 782 ? -9.032 -14.646 -12.916 1.00 97.00 782 ARG A O 1
ATOM 6213 N N . VAL A 1 783 ? -10.229 -13.337 -14.305 1.00 98.06 783 VAL A N 1
ATOM 6214 C CA . VAL A 1 783 ? -10.094 -12.094 -13.543 1.00 98.06 783 VAL A CA 1
ATOM 6215 C C . VAL A 1 783 ? -11.476 -11.512 -13.302 1.00 98.06 783 VAL A C 1
ATOM 6217 O O . VAL A 1 783 ? -12.275 -11.389 -14.236 1.00 98.06 783 VAL A O 1
ATOM 6220 N N . GLU A 1 784 ? -11.752 -11.146 -12.056 1.00 95.94 784 GLU A N 1
ATOM 6221 C CA . GLU A 1 784 ? -13.017 -10.540 -11.647 1.00 95.94 784 GLU A CA 1
ATOM 6222 C C . GLU A 1 784 ? -12.784 -9.202 -10.960 1.00 95.94 784 GLU A C 1
ATOM 6224 O O . GLU A 1 784 ? -11.727 -8.951 -10.381 1.00 95.94 784 GLU A O 1
ATOM 6229 N N . ARG A 1 785 ? -13.813 -8.364 -10.984 1.00 92.50 785 ARG A N 1
ATOM 6230 C CA . ARG A 1 785 ? -13.886 -7.099 -10.265 1.00 92.50 785 ARG A CA 1
ATOM 6231 C C . ARG A 1 785 ? -15.247 -6.994 -9.603 1.00 92.50 785 ARG A C 1
ATOM 6233 O O . ARG A 1 785 ? -16.259 -7.104 -10.290 1.00 92.50 785 ARG A O 1
ATOM 6240 N N . ASP A 1 786 ? -15.272 -6.775 -8.290 1.00 86.06 786 ASP A N 1
ATOM 6241 C CA . ASP A 1 786 ? -16.509 -6.676 -7.499 1.00 86.06 786 ASP A CA 1
ATOM 6242 C C . ASP A 1 786 ? -17.506 -7.833 -7.784 1.00 86.06 786 ASP A C 1
ATOM 6244 O O . ASP A 1 786 ? -18.721 -7.641 -7.821 1.00 86.06 786 ASP A O 1
ATOM 6248 N N . GLY A 1 787 ? -16.983 -9.046 -8.020 1.00 84.88 787 GLY A N 1
ATOM 6249 C CA . GLY A 1 787 ? -17.767 -10.254 -8.327 1.00 84.88 787 GLY A CA 1
ATOM 6250 C C . GLY A 1 787 ? -18.235 -10.396 -9.783 1.00 84.88 787 GLY A C 1
ATOM 6251 O O . GLY A 1 787 ? -19.055 -11.265 -10.070 1.00 84.88 787 GLY A O 1
ATOM 6252 N N . VAL A 1 788 ? -17.747 -9.554 -10.698 1.00 88.88 788 VAL A N 1
ATOM 6253 C CA . VAL A 1 788 ? -18.048 -9.616 -12.137 1.00 88.88 788 VAL A CA 1
ATOM 6254 C C . VAL A 1 788 ? -16.802 -10.024 -12.914 1.00 88.88 788 VAL A C 1
ATOM 6256 O O . VAL A 1 788 ? -15.743 -9.422 -12.745 1.00 88.88 788 VAL A O 1
ATOM 6259 N N . VAL A 1 789 ? -16.922 -11.009 -13.805 1.00 94.38 789 VAL A N 1
ATOM 6260 C CA . VAL A 1 789 ? -15.828 -11.426 -14.697 1.00 94.38 789 VAL A CA 1
ATOM 6261 C C . VAL A 1 789 ? -15.492 -10.316 -15.684 1.00 94.38 789 VAL A C 1
ATOM 6263 O O . VAL A 1 789 ? -16.345 -9.902 -16.465 1.00 94.38 789 VAL A O 1
ATOM 6266 N N . ILE A 1 790 ? -14.235 -9.875 -15.684 1.00 95.38 790 ILE A N 1
ATOM 6267 C CA . ILE A 1 790 ? -13.735 -8.838 -16.599 1.00 95.38 790 ILE A CA 1
ATOM 6268 C C . ILE A 1 790 ? -12.748 -9.380 -17.636 1.00 95.38 790 ILE A C 1
ATOM 6270 O O . ILE A 1 790 ? -12.555 -8.754 -18.674 1.00 95.38 790 ILE A O 1
ATOM 6274 N N . ALA A 1 791 ? -12.145 -10.548 -17.395 1.00 96.81 791 ALA A N 1
ATOM 6275 C CA . ALA A 1 791 ? -11.326 -11.239 -18.386 1.00 96.81 791 ALA A CA 1
ATOM 6276 C C . ALA A 1 791 ? -11.243 -12.743 -18.108 1.00 96.81 791 ALA A C 1
ATOM 6278 O O . ALA A 1 791 ? -11.281 -13.182 -16.959 1.00 96.81 791 ALA A O 1
ATOM 6279 N N . THR A 1 792 ? -11.074 -13.529 -19.171 1.00 96.81 792 THR A N 1
ATOM 6280 C CA . THR A 1 792 ? -10.757 -14.959 -19.091 1.00 96.81 792 THR A CA 1
ATOM 6281 C C . THR A 1 792 ? -9.734 -15.352 -20.155 1.00 96.81 792 THR A C 1
ATOM 6283 O O . THR A 1 792 ? -9.571 -14.681 -21.178 1.00 96.81 792 THR A O 1
ATOM 6286 N N . SER A 1 793 ? -9.023 -16.450 -19.920 1.00 97.31 793 SER A N 1
ATOM 6287 C CA . SER A 1 793 ? -8.140 -17.091 -20.887 1.00 97.31 793 SER A CA 1
ATOM 6288 C C . SER A 1 793 ? -8.067 -18.591 -20.614 1.00 97.31 793 SER A C 1
ATOM 6290 O O . SER A 1 793 ? -7.804 -18.969 -19.480 1.00 97.31 793 SER A O 1
ATOM 6292 N N . PRO A 1 794 ? -8.211 -19.466 -21.623 1.00 95.75 794 PRO A N 1
ATOM 6293 C CA . PRO A 1 794 ? -8.117 -20.916 -21.421 1.00 95.75 794 PRO A CA 1
ATOM 6294 C C . PRO A 1 794 ? -6.698 -21.383 -21.056 1.00 95.75 794 PRO A C 1
ATOM 6296 O O . PRO A 1 794 ? -6.513 -22.498 -20.583 1.00 95.75 794 PRO A O 1
ATOM 6299 N N . THR A 1 795 ? -5.687 -20.545 -21.288 1.00 94.62 795 THR A N 1
ATOM 6300 C CA . THR A 1 795 ? -4.280 -20.832 -20.995 1.00 94.62 795 THR A CA 1
ATOM 6301 C C . THR A 1 795 ? -3.675 -19.732 -20.134 1.00 94.62 795 THR A C 1
ATOM 6303 O O . THR A 1 795 ? -4.134 -18.585 -20.163 1.00 94.62 795 THR A O 1
ATOM 6306 N N . LEU A 1 796 ? -2.593 -20.064 -19.428 1.00 93.56 796 LEU A N 1
ATOM 6307 C CA . LEU A 1 796 ? -1.742 -19.076 -18.773 1.00 93.56 796 LEU A CA 1
ATOM 6308 C C . LEU A 1 796 ? -1.109 -18.170 -19.827 1.00 93.56 796 LEU A C 1
ATOM 6310 O O . LEU A 1 796 ? -0.373 -18.629 -20.700 1.00 93.56 796 LEU A O 1
ATOM 6314 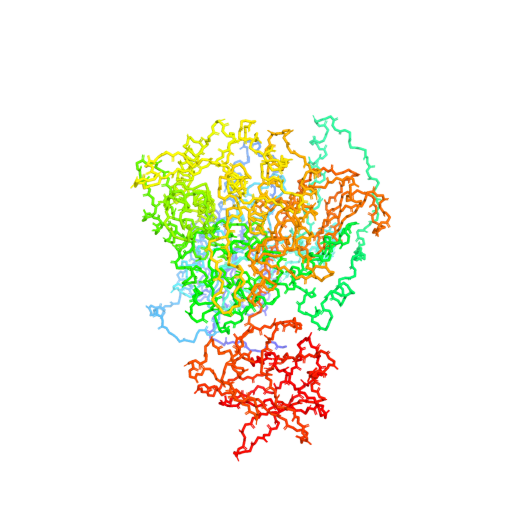N N . LYS A 1 797 ? -1.449 -16.885 -19.771 1.00 93.81 797 LYS A N 1
ATOM 6315 C CA . LYS A 1 797 ? -0.867 -15.832 -20.602 1.00 93.81 797 LYS A CA 1
ATOM 6316 C C . LYS A 1 797 ? -1.006 -14.494 -19.891 1.00 93.81 797 LYS A C 1
ATOM 6318 O O . LYS A 1 797 ? -1.907 -14.332 -19.067 1.00 93.81 797 LYS A O 1
ATOM 6323 N N . ARG A 1 798 ? -0.180 -13.527 -20.285 1.00 97.88 798 ARG A N 1
ATOM 6324 C CA . ARG A 1 798 ? -0.349 -12.130 -19.884 1.00 97.88 798 ARG A CA 1
ATOM 6325 C C . ARG A 1 798 ? -1.721 -11.609 -20.327 1.00 97.88 798 ARG A C 1
ATOM 6327 O O . ARG A 1 798 ? -2.094 -11.739 -21.496 1.00 97.88 798 ARG A O 1
ATOM 6334 N N . LEU A 1 799 ? -2.447 -10.995 -19.399 1.00 98.12 799 LEU A N 1
ATOM 6335 C CA . LEU A 1 799 ? -3.684 -10.258 -19.639 1.00 98.12 799 LEU A CA 1
ATOM 6336 C C . LEU A 1 799 ? -3.458 -8.788 -19.294 1.00 98.12 799 LEU A C 1
ATOM 6338 O O . LEU A 1 799 ? -2.990 -8.483 -18.204 1.00 98.12 799 LEU A O 1
ATOM 6342 N N . VAL A 1 800 ? -3.823 -7.892 -20.208 1.00 97.69 800 VAL A N 1
ATOM 6343 C CA . VAL A 1 800 ? -3.853 -6.442 -19.980 1.00 97.69 800 VAL A CA 1
ATOM 6344 C C . VAL A 1 800 ? -5.291 -5.996 -20.197 1.00 97.69 800 VAL A C 1
ATOM 6346 O O . VAL A 1 800 ? -5.838 -6.164 -21.287 1.00 97.69 800 VAL A O 1
ATOM 6349 N N . ILE A 1 801 ? -5.928 -5.513 -19.137 1.00 97.06 801 ILE A N 1
ATOM 6350 C CA . ILE A 1 801 ? -7.378 -5.347 -19.051 1.00 97.06 801 ILE A CA 1
ATOM 6351 C C . ILE A 1 801 ? -7.665 -3.875 -18.750 1.00 97.06 801 ILE A C 1
ATOM 6353 O O . ILE A 1 801 ? -7.144 -3.373 -17.754 1.00 97.06 801 ILE A O 1
ATOM 6357 N N . PRO A 1 802 ? -8.477 -3.166 -19.556 1.00 92.75 802 PRO A N 1
ATOM 6358 C CA . PRO A 1 802 ? -8.931 -1.825 -19.203 1.00 92.75 802 PRO A CA 1
ATOM 6359 C C . PRO A 1 802 ? -9.572 -1.819 -17.813 1.00 92.75 802 PRO A C 1
ATOM 6361 O O . PRO A 1 802 ? -10.440 -2.642 -17.510 1.00 92.75 802 PRO A O 1
ATOM 6364 N N . PHE A 1 803 ? -9.139 -0.901 -16.958 1.00 90.00 803 PHE A N 1
ATOM 6365 C CA . PHE A 1 803 ? -9.487 -0.891 -15.548 1.00 90.00 803 PHE A CA 1
ATOM 6366 C C . PHE A 1 803 ? -9.782 0.523 -15.058 1.00 90.00 803 PHE A C 1
ATOM 6368 O O . PHE A 1 803 ? -8.902 1.296 -14.695 1.00 90.00 803 PHE A O 1
ATOM 6375 N N . GLN A 1 804 ? -11.069 0.861 -15.016 1.00 86.06 804 GLN A N 1
ATOM 6376 C CA . GLN A 1 804 ? -11.503 2.152 -14.500 1.00 86.06 804 GLN A CA 1
ATOM 6377 C C . GLN A 1 804 ? -11.350 2.211 -12.974 1.00 86.06 804 GLN A C 1
ATOM 6379 O O . GLN A 1 804 ? -12.031 1.468 -12.261 1.00 86.06 804 GLN A O 1
ATOM 6384 N N . LYS A 1 805 ? -10.531 3.136 -12.478 1.00 88.19 805 LYS A N 1
ATOM 6385 C CA . LYS A 1 805 ? -10.328 3.416 -11.046 1.00 88.19 805 LYS A CA 1
ATOM 6386 C C . LYS A 1 805 ? -11.623 3.838 -10.339 1.00 88.19 805 LYS A C 1
ATOM 6388 O O . LYS A 1 805 ? -12.493 4.469 -10.945 1.00 88.19 805 LYS A O 1
ATOM 6393 N N . LYS A 1 806 ? -11.757 3.516 -9.048 1.00 89.31 806 LYS A N 1
ATOM 6394 C CA . LYS A 1 806 ? -12.831 4.016 -8.167 1.00 89.31 806 LYS A CA 1
ATOM 6395 C C . LYS A 1 806 ? -12.271 4.960 -7.106 1.00 89.31 806 LYS A C 1
ATOM 6397 O O . LYS A 1 806 ? -11.098 4.889 -6.750 1.00 89.31 806 LYS A O 1
ATOM 6402 N N . ALA A 1 807 ? -13.133 5.845 -6.603 1.00 84.38 807 ALA A N 1
ATOM 6403 C CA . ALA A 1 807 ? -12.799 6.688 -5.463 1.00 84.38 807 ALA A CA 1
ATOM 6404 C C . ALA A 1 807 ? -12.483 5.813 -4.248 1.00 84.38 807 ALA A C 1
ATOM 6406 O O . ALA A 1 807 ? -13.182 4.837 -3.968 1.00 84.38 807 ALA A O 1
ATOM 6407 N N . ILE A 1 808 ? -11.429 6.178 -3.532 1.00 83.50 808 ILE A N 1
ATOM 6408 C CA . ILE A 1 808 ? -10.975 5.418 -2.378 1.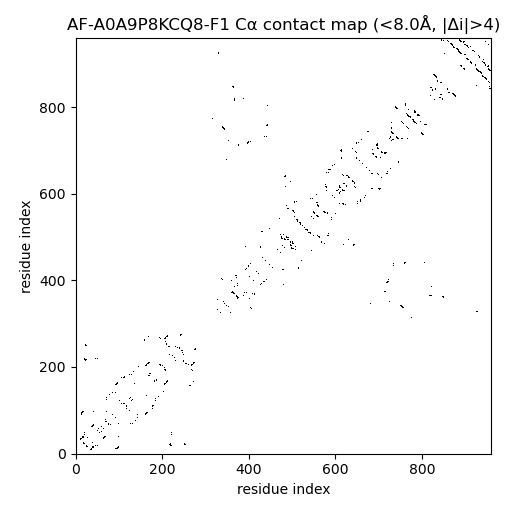00 83.50 808 ILE A CA 1
ATOM 6409 C C . ILE A 1 808 ? -11.851 5.770 -1.182 1.00 83.50 808 ILE A C 1
ATOM 6411 O O . ILE A 1 808 ? -12.155 6.936 -0.929 1.00 83.50 808 ILE A O 1
ATOM 6415 N N . ILE A 1 809 ? -12.264 4.746 -0.445 1.00 78.19 809 ILE A N 1
ATOM 6416 C CA . ILE A 1 809 ? -13.093 4.910 0.744 1.00 78.19 809 ILE A CA 1
ATOM 6417 C C . ILE A 1 809 ? -12.203 5.401 1.895 1.00 78.19 809 ILE A C 1
ATOM 6419 O O . ILE A 1 809 ? -11.121 4.862 2.142 1.00 78.19 809 ILE A O 1
ATOM 6423 N N . GLY A 1 810 ? -12.652 6.448 2.590 1.00 78.69 810 GLY A N 1
ATOM 6424 C CA . GLY A 1 810 ? -11.981 6.950 3.788 1.00 78.69 810 GLY A CA 1
ATOM 6425 C C . GLY A 1 810 ? -11.989 5.910 4.910 1.00 78.69 810 GLY A C 1
ATOM 6426 O O . GLY A 1 810 ? -12.920 5.116 5.022 1.00 78.69 810 GLY A O 1
ATOM 6427 N N . ILE A 1 811 ? -10.960 5.918 5.757 1.00 82.81 811 ILE A N 1
ATOM 6428 C CA . ILE A 1 811 ? -10.804 4.914 6.815 1.00 82.81 811 ILE A CA 1
ATOM 6429 C C . ILE A 1 811 ? -11.097 5.533 8.179 1.00 82.81 811 ILE A C 1
ATOM 6431 O O . ILE A 1 811 ? -10.614 6.621 8.499 1.00 82.81 811 ILE A O 1
ATOM 6435 N N . THR A 1 812 ? -11.876 4.832 9.003 1.00 84.25 812 THR A N 1
ATOM 6436 C CA . THR A 1 812 ? -12.127 5.224 10.392 1.00 84.25 812 THR A CA 1
ATOM 6437 C C . THR A 1 812 ? -10.876 5.010 11.240 1.00 84.25 812 THR A C 1
ATOM 6439 O O . THR A 1 812 ? -10.284 3.935 11.229 1.00 84.25 812 THR A O 1
ATOM 6442 N N . ARG A 1 813 ? -10.488 6.031 12.008 1.00 88.38 813 ARG A N 1
ATOM 6443 C CA . ARG A 1 813 ? -9.263 6.056 12.820 1.00 88.38 813 ARG A CA 1
ATOM 6444 C C . ARG A 1 813 ? -9.603 6.202 14.310 1.00 88.38 813 ARG A C 1
ATOM 6446 O O . ARG A 1 813 ? -9.478 7.300 14.847 1.00 88.38 813 ARG A O 1
ATOM 6453 N N . PRO A 1 814 ? -10.107 5.148 14.979 1.00 92.12 814 PRO A N 1
ATOM 6454 C CA . PRO A 1 814 ? -10.272 5.176 16.426 1.00 92.12 814 PRO A CA 1
ATOM 6455 C C . PRO A 1 814 ? -8.899 5.312 17.100 1.00 92.12 814 PRO A C 1
ATOM 6457 O O . PRO A 1 814 ? -7.966 4.604 16.737 1.00 92.12 814 PRO A O 1
ATOM 6460 N N . ILE A 1 815 ? -8.790 6.218 18.072 1.00 96.56 815 ILE A N 1
ATOM 6461 C CA . ILE A 1 815 ? -7.544 6.495 18.800 1.00 96.56 815 ILE A CA 1
ATOM 6462 C C . ILE A 1 815 ? -7.572 5.747 20.129 1.00 96.56 815 ILE A C 1
ATOM 6464 O O . ILE A 1 815 ? -8.432 6.034 20.963 1.00 96.56 815 ILE A O 1
ATOM 6468 N N . ALA A 1 816 ? -6.636 4.820 20.330 1.00 97.38 816 ALA A N 1
ATOM 6469 C CA . ALA A 1 816 ? -6.412 4.208 21.632 1.00 97.38 816 ALA A CA 1
ATOM 6470 C C . ALA A 1 816 ? -5.739 5.235 22.557 1.00 97.38 816 ALA A C 1
ATOM 6472 O O . ALA A 1 816 ? -4.654 5.738 22.273 1.00 97.38 816 ALA A O 1
ATOM 6473 N N . LYS A 1 817 ? -6.410 5.587 23.653 1.00 97.62 817 LYS A N 1
ATOM 6474 C CA . LYS A 1 817 ? -5.977 6.629 24.598 1.00 97.62 817 LYS A CA 1
ATOM 6475 C C . LYS A 1 817 ? -5.156 6.082 25.761 1.00 97.62 817 LYS A C 1
ATOM 6477 O O . LYS A 1 817 ? -4.632 6.862 26.546 1.00 97.62 817 LYS A O 1
ATOM 6482 N N . SER A 1 818 ? -5.083 4.760 25.893 1.00 97.81 818 SER A N 1
ATOM 6483 C CA . SER A 1 818 ? -4.358 4.074 26.964 1.00 97.81 818 SER A CA 1
ATOM 6484 C C . SER A 1 818 ? -2.929 3.688 26.611 1.00 97.81 818 SER A C 1
ATOM 6486 O O . SER A 1 818 ? -2.265 3.152 27.484 1.00 97.81 818 SER A O 1
ATOM 6488 N N . ILE A 1 819 ? -2.459 3.976 25.393 1.00 97.62 819 ILE A N 1
ATOM 6489 C CA . ILE A 1 819 ? -1.127 3.567 24.938 1.00 97.62 819 ILE A CA 1
ATOM 6490 C C . ILE A 1 819 ? -0.028 4.287 25.725 1.00 97.62 819 ILE A C 1
ATOM 6492 O O . ILE A 1 819 ? 0.043 5.519 25.705 1.00 97.62 819 ILE A O 1
ATOM 6496 N N . GLN A 1 820 ? 0.851 3.513 26.357 1.00 96.19 820 GLN A N 1
ATOM 6497 C CA . GLN A 1 820 ? 2.101 3.966 26.959 1.00 96.19 820 GLN A CA 1
ATOM 6498 C C . GLN A 1 820 ? 3.260 3.487 26.079 1.00 96.19 820 GLN A C 1
ATOM 6500 O O . GLN A 1 820 ? 3.372 2.309 25.787 1.00 96.19 820 GLN A O 1
ATOM 6505 N N . LEU A 1 821 ? 4.113 4.397 25.608 1.00 93.31 821 LEU A N 1
ATOM 6506 C CA . LEU A 1 821 ? 5.162 4.030 24.643 1.00 93.31 821 LEU A CA 1
ATOM 6507 C C . LEU A 1 821 ? 6.434 3.485 25.300 1.00 93.31 821 LEU A C 1
ATOM 6509 O O . LEU A 1 821 ? 7.154 2.703 24.686 1.00 93.31 821 LEU A O 1
ATOM 6513 N N . GLN A 1 822 ? 6.716 3.944 26.518 1.00 92.62 822 GLN A N 1
ATOM 6514 C CA . GLN A 1 822 ? 7.847 3.523 27.336 1.00 92.62 822 GLN A CA 1
ATOM 6515 C C . GLN A 1 822 ? 7.444 3.516 28.805 1.00 92.62 822 GLN A C 1
ATOM 6517 O O . GLN A 1 822 ? 6.707 4.400 29.256 1.00 92.62 822 GLN A O 1
ATOM 6522 N N . THR A 1 823 ? 8.050 2.617 29.578 1.00 92.25 823 THR A N 1
ATOM 6523 C CA . THR A 1 823 ? 7.889 2.507 31.038 1.00 92.25 823 THR A CA 1
ATOM 6524 C C . THR A 1 823 ? 8.234 3.794 31.795 1.00 92.25 823 THR A C 1
ATOM 6526 O O . THR A 1 823 ? 7.709 4.036 32.880 1.00 92.25 823 THR A O 1
ATOM 6529 N N . THR A 1 824 ? 9.084 4.650 31.223 1.00 91.12 824 THR A N 1
ATOM 6530 C CA . THR A 1 824 ? 9.493 5.947 31.787 1.00 91.12 824 THR A CA 1
ATOM 6531 C C . THR A 1 824 ? 8.492 7.077 31.528 1.00 91.12 824 THR A C 1
ATOM 6533 O O . THR A 1 824 ? 8.612 8.147 32.129 1.00 91.12 824 THR A O 1
ATOM 6536 N N . THR A 1 825 ? 7.500 6.872 30.655 1.00 90.12 825 THR A N 1
ATOM 6537 C CA . THR A 1 825 ? 6.482 7.887 30.353 1.00 90.12 825 THR A CA 1
ATOM 6538 C C . THR A 1 825 ? 5.509 8.012 31.521 1.00 90.12 825 THR A C 1
ATOM 6540 O O . THR A 1 825 ? 4.926 7.020 31.950 1.00 90.12 825 THR A O 1
ATOM 6543 N N . THR A 1 826 ? 5.288 9.235 32.014 1.00 90.12 826 THR A N 1
ATOM 6544 C CA . THR A 1 826 ? 4.453 9.477 33.203 1.00 90.12 826 THR A CA 1
ATOM 6545 C C . THR A 1 826 ? 2.979 9.133 32.992 1.00 90.12 826 THR A C 1
ATOM 6547 O O . THR A 1 826 ? 2.335 8.706 33.942 1.00 90.12 826 THR A O 1
ATOM 6550 N N . TYR A 1 827 ? 2.430 9.335 31.786 1.00 94.25 827 TYR A N 1
ATOM 6551 C CA . TYR A 1 827 ? 1.029 9.051 31.459 1.00 94.25 827 TYR A CA 1
ATOM 6552 C C . TYR A 1 827 ? 0.827 8.715 29.965 1.00 94.25 827 TYR A C 1
ATOM 6554 O O . TYR A 1 827 ? 1.543 9.261 29.127 1.00 94.25 827 TYR A O 1
ATOM 6562 N N . PRO A 1 828 ? -0.206 7.924 29.619 1.00 96.38 828 PRO A N 1
ATOM 6563 C CA . PRO A 1 828 ? -0.931 7.060 30.546 1.00 96.38 828 PRO A CA 1
ATOM 6564 C C . PRO A 1 828 ? 0.012 5.998 31.133 1.00 96.38 828 PRO A C 1
ATOM 6566 O O . PRO A 1 828 ? 1.060 5.722 30.560 1.00 96.38 828 PRO A O 1
ATOM 6569 N N . TYR A 1 829 ? -0.330 5.433 32.290 1.00 97.12 829 TYR A N 1
ATOM 6570 C CA . TYR A 1 829 ? 0.437 4.328 32.873 1.00 97.12 829 TYR A CA 1
ATOM 6571 C C . TYR A 1 829 ? -0.468 3.267 33.495 1.00 97.12 829 TYR A C 1
ATOM 6573 O O . TYR A 1 829 ? -1.578 3.557 33.967 1.00 97.12 829 TYR A O 1
ATOM 6581 N N . GLY A 1 830 ? 0.034 2.035 33.489 1.00 97.19 830 GLY A N 1
ATOM 6582 C CA . GLY A 1 830 ? -0.614 0.861 34.052 1.00 97.19 830 GLY A CA 1
ATOM 6583 C C . GLY A 1 830 ? -0.305 0.645 35.534 1.00 97.19 830 GLY A C 1
ATOM 6584 O O . GLY A 1 830 ? 0.768 0.988 36.025 1.00 97.19 830 GLY A O 1
ATOM 6585 N N . ASN A 1 831 ? -1.233 0.027 36.262 1.00 96.69 831 ASN A N 1
ATOM 6586 C CA . ASN A 1 831 ? -0.976 -0.564 37.580 1.00 96.69 831 ASN A CA 1
ATOM 6587 C C . ASN A 1 831 ? -1.874 -1.796 37.765 1.00 96.69 831 ASN A C 1
ATOM 6589 O O . ASN A 1 831 ? -2.931 -1.884 37.142 1.00 96.69 831 ASN A O 1
ATOM 6593 N N . ALA A 1 832 ? -1.490 -2.745 38.611 1.00 96.25 832 ALA A N 1
ATOM 6594 C CA . ALA A 1 832 ? -2.195 -4.012 38.759 1.00 96.25 832 ALA A CA 1
ATOM 6595 C C . ALA A 1 832 ? -2.241 -4.505 40.211 1.00 96.25 832 ALA A C 1
ATOM 6597 O O . ALA A 1 832 ? -1.439 -4.111 41.055 1.00 96.25 832 ALA A O 1
ATOM 6598 N N . SER A 1 833 ? -3.189 -5.398 40.504 1.00 94.25 833 SER A N 1
ATOM 6599 C CA . SER A 1 833 ? -3.359 -5.996 41.838 1.00 94.25 833 SER A CA 1
ATOM 6600 C C . SER A 1 833 ? -2.248 -6.959 42.254 1.00 94.25 833 SER A C 1
ATOM 6602 O O . SER A 1 833 ? -2.088 -7.216 43.446 1.00 94.25 833 SER A O 1
ATOM 6604 N N . SER A 1 834 ? -1.540 -7.537 41.286 1.00 93.31 834 SER A N 1
ATOM 6605 C CA . SER A 1 834 ? -0.429 -8.479 41.456 1.00 93.31 834 SER A CA 1
ATOM 6606 C C . SER A 1 834 ? 0.491 -8.413 40.234 1.00 93.31 834 SER A C 1
ATOM 6608 O O . SER A 1 834 ? 0.190 -7.678 39.292 1.00 93.31 834 SER A O 1
ATOM 6610 N N . GLY A 1 835 ? 1.615 -9.140 40.239 1.00 90.12 835 GLY A N 1
ATOM 6611 C CA . GLY A 1 835 ? 2.552 -9.118 39.109 1.00 90.12 835 GLY A CA 1
ATOM 6612 C C . GLY A 1 835 ? 3.037 -7.702 38.779 1.00 90.12 835 GLY A C 1
ATOM 6613 O O . GLY A 1 835 ? 2.973 -7.270 37.637 1.00 90.12 835 GLY A O 1
ATOM 6614 N N . THR A 1 836 ? 3.460 -6.946 39.795 1.00 92.88 836 THR A N 1
ATOM 6615 C CA . THR A 1 836 ? 3.700 -5.493 39.711 1.00 92.88 836 THR A CA 1
ATOM 6616 C C . THR A 1 836 ? 5.084 -5.120 39.162 1.00 92.88 836 THR A C 1
ATOM 6618 O O . THR A 1 836 ? 5.604 -4.053 39.485 1.00 92.88 836 THR A O 1
ATOM 6621 N N . ASN A 1 837 ? 5.728 -6.007 38.394 1.00 94.12 837 ASN A N 1
ATOM 6622 C CA . ASN A 1 837 ? 6.949 -5.652 37.670 1.00 94.12 837 ASN A CA 1
ATOM 6623 C C . ASN A 1 837 ? 6.593 -4.598 36.607 1.00 94.12 837 ASN A C 1
ATOM 6625 O O . ASN A 1 837 ? 5.614 -4.772 35.887 1.00 94.12 837 ASN A O 1
ATOM 6629 N N . ILE A 1 838 ? 7.355 -3.503 36.554 1.00 93.31 838 ILE A N 1
ATOM 6630 C CA . ILE A 1 838 ? 6.992 -2.326 35.756 1.00 93.31 838 ILE A CA 1
ATOM 6631 C C . ILE A 1 838 ? 6.942 -2.616 34.253 1.00 93.31 838 ILE A C 1
ATOM 6633 O O . ILE A 1 838 ? 5.997 -2.177 33.603 1.00 93.31 838 ILE A O 1
ATOM 6637 N N . ASP A 1 839 ? 7.887 -3.402 33.737 1.00 92.06 839 ASP A N 1
ATOM 6638 C CA . ASP A 1 839 ? 7.947 -3.769 32.320 1.00 92.06 839 ASP A CA 1
ATOM 6639 C C . ASP A 1 839 ? 6.734 -4.637 31.974 1.00 92.06 839 ASP A C 1
ATOM 6641 O O . ASP A 1 839 ? 5.948 -4.311 31.094 1.00 92.06 839 ASP A O 1
ATOM 6645 N N . ASN A 1 840 ? 6.463 -5.654 32.796 1.00 91.69 840 ASN A N 1
ATOM 6646 C CA . ASN A 1 840 ? 5.332 -6.545 32.563 1.00 91.69 840 ASN A CA 1
ATOM 6647 C C . ASN A 1 840 ? 3.963 -5.844 32.667 1.00 91.69 840 ASN A C 1
ATOM 6649 O O . ASN A 1 840 ? 3.013 -6.234 31.995 1.00 91.69 840 ASN A O 1
ATOM 6653 N N . VAL A 1 841 ? 3.833 -4.827 33.524 1.00 96.50 841 VAL A N 1
ATOM 6654 C CA . VAL A 1 841 ? 2.619 -4.000 33.597 1.00 96.50 841 VAL A CA 1
ATOM 6655 C C . VAL A 1 841 ? 2.491 -3.115 32.358 1.00 96.50 841 VAL A C 1
ATOM 6657 O O . VAL A 1 841 ? 1.379 -2.977 31.849 1.00 96.50 841 VAL A O 1
ATOM 6660 N N . HIS A 1 842 ? 3.591 -2.531 31.881 1.00 96.50 842 HIS A N 1
ATOM 6661 C CA . HIS A 1 842 ? 3.632 -1.703 30.677 1.00 96.50 842 HIS A CA 1
ATOM 6662 C C . HIS A 1 842 ? 3.228 -2.479 29.421 1.00 96.50 842 HIS A C 1
ATOM 6664 O O . HIS A 1 842 ? 2.424 -1.963 28.651 1.00 96.50 842 HIS A O 1
ATOM 6670 N N . ASP A 1 843 ? 3.673 -3.731 29.275 1.00 95.75 843 ASP A N 1
ATOM 6671 C CA . ASP A 1 843 ? 3.360 -4.579 28.113 1.00 95.75 843 ASP A CA 1
ATOM 6672 C C . ASP A 1 843 ? 1.849 -4.719 27.852 1.00 95.75 843 ASP A C 1
ATOM 6674 O O . ASP A 1 843 ? 1.428 -4.957 26.732 1.00 95.75 843 ASP A O 1
ATOM 6678 N N . ALA A 1 844 ? 0.995 -4.562 28.872 1.00 97.88 844 ALA A N 1
ATOM 6679 C CA . ALA A 1 844 ? -0.459 -4.633 28.698 1.00 97.88 844 ALA A CA 1
ATOM 6680 C C . ALA A 1 844 ? -1.095 -3.367 28.089 1.00 97.88 844 ALA A C 1
ATOM 6682 O O . ALA A 1 844 ? -2.317 -3.343 27.912 1.00 97.88 844 ALA A O 1
ATOM 6683 N N . ILE A 1 845 ? -0.316 -2.315 27.834 1.00 98.12 845 ILE A N 1
ATOM 6684 C CA . ILE A 1 845 ? -0.756 -1.058 27.215 1.00 98.12 845 ILE A CA 1
ATOM 6685 C C . ILE A 1 845 ? 0.299 -0.468 26.259 1.00 98.12 845 ILE A C 1
ATOM 6687 O O . ILE A 1 845 ? 0.292 0.738 26.001 1.00 98.12 845 ILE A O 1
ATOM 6691 N N . ASP A 1 846 ? 1.227 -1.280 25.751 1.00 96.62 846 ASP A N 1
ATOM 6692 C CA . ASP A 1 846 ? 2.360 -0.821 24.932 1.00 96.62 846 ASP A CA 1
ATOM 6693 C C . ASP A 1 846 ? 2.022 -0.649 23.435 1.00 96.62 846 ASP A C 1
ATOM 6695 O O . ASP A 1 846 ? 2.842 -0.171 22.631 1.00 96.62 846 ASP A O 1
ATOM 6699 N N . GLY A 1 847 ? 0.792 -1.032 23.070 1.00 97.06 847 GLY A N 1
ATOM 6700 C CA . GLY A 1 847 ? 0.228 -0.946 21.737 1.00 97.06 847 GLY A CA 1
ATOM 6701 C C . GLY A 1 847 ? 0.360 -2.216 20.905 1.00 97.06 847 GLY A C 1
ATOM 6702 O O . GLY A 1 847 ? -0.089 -2.187 19.749 1.00 97.06 847 GLY A O 1
ATOM 6703 N N . ARG A 1 848 ? 0.929 -3.307 21.432 1.00 96.75 848 ARG A N 1
ATOM 6704 C CA . ARG A 1 848 ? 1.253 -4.525 20.675 1.00 96.75 848 ARG A CA 1
ATOM 6705 C C . ARG A 1 848 ? 0.331 -5.692 21.021 1.00 96.75 848 ARG A C 1
ATOM 6707 O O . ARG A 1 848 ? -0.120 -5.871 22.143 1.00 96.75 848 ARG A O 1
ATOM 6714 N N . VAL A 1 849 ? 0.027 -6.534 20.029 1.00 97.19 849 VAL A N 1
ATOM 6715 C CA . VAL A 1 849 ? -0.866 -7.691 20.223 1.00 97.19 849 VAL A CA 1
ATOM 6716 C C . VAL A 1 849 ? -0.368 -8.903 19.449 1.00 97.19 849 VAL A C 1
ATOM 6718 O O . VAL A 1 849 ? -0.452 -8.936 18.221 1.00 97.19 849 VAL A O 1
ATOM 6721 N N . TRP A 1 850 ? 0.036 -9.950 20.170 1.00 97.00 850 TRP A N 1
ATOM 6722 C CA . TRP A 1 850 ? 0.286 -11.279 19.605 1.00 97.00 850 TRP A CA 1
ATOM 6723 C C . TRP A 1 850 ? -0.049 -12.397 20.598 1.00 97.00 850 TRP A C 1
ATOM 6725 O O . TRP A 1 850 ? -0.211 -12.168 21.795 1.00 97.00 850 TRP A O 1
ATOM 6735 N N . PHE A 1 851 ? -0.171 -13.623 20.080 1.00 96.25 851 PHE A N 1
ATOM 6736 C CA . PHE A 1 851 ? -0.597 -14.802 20.845 1.00 96.25 851 PHE A CA 1
ATOM 6737 C C . PHE A 1 851 ? 0.299 -16.030 20.604 1.00 96.25 851 PHE A C 1
ATOM 6739 O O . PHE A 1 851 ? -0.161 -17.169 20.697 1.00 96.25 851 PHE A O 1
ATOM 6746 N N . PHE A 1 852 ? 1.567 -15.818 20.250 1.00 94.94 852 PHE A N 1
ATOM 6747 C CA . PHE A 1 852 ? 2.542 -16.895 20.069 1.00 94.94 852 PHE A CA 1
ATOM 6748 C C . PHE A 1 852 ? 2.920 -17.502 21.430 1.00 94.94 852 PHE A C 1
ATOM 6750 O O . PHE A 1 852 ? 3.389 -16.775 22.302 1.00 94.94 852 PHE A O 1
ATOM 6757 N N . PRO A 1 853 ? 2.696 -18.805 21.675 1.00 91.06 853 PRO A N 1
ATOM 6758 C CA . PRO A 1 853 ? 2.933 -19.401 22.990 1.00 91.06 853 PRO A CA 1
ATOM 6759 C C . PRO A 1 853 ? 4.408 -19.418 23.412 1.00 91.06 853 PRO A C 1
ATOM 6761 O O . PRO A 1 853 ? 4.686 -19.455 24.611 1.00 91.06 853 PRO A O 1
ATOM 6764 N N . GLU A 1 854 ? 5.335 -19.400 22.456 1.00 89.56 854 GLU A N 1
ATOM 6765 C CA . GLU A 1 854 ? 6.779 -19.342 22.686 1.00 89.56 854 GLU A CA 1
ATOM 6766 C C . GLU A 1 854 ? 7.310 -17.934 23.003 1.00 89.56 854 GLU A C 1
ATOM 6768 O O . GLU A 1 854 ? 8.404 -17.832 23.554 1.00 89.56 854 GLU A O 1
ATOM 6773 N N . LEU A 1 855 ? 6.549 -16.872 22.701 1.00 91.56 855 LEU A N 1
ATOM 6774 C CA . LEU A 1 855 ? 6.928 -15.476 22.945 1.00 91.56 855 LEU A CA 1
ATOM 6775 C C . LEU A 1 855 ? 5.943 -14.818 23.911 1.00 91.56 855 LEU A C 1
ATOM 6777 O O . LEU A 1 855 ? 4.784 -14.561 23.577 1.00 91.56 855 LEU A O 1
ATOM 6781 N N . ALA A 1 856 ? 6.401 -14.543 25.129 1.00 90.62 856 ALA A N 1
ATOM 6782 C CA . ALA A 1 856 ? 5.567 -13.903 26.137 1.00 90.62 856 ALA A CA 1
ATOM 6783 C C . ALA A 1 856 ? 5.174 -12.474 25.721 1.00 90.62 856 ALA A C 1
ATOM 6785 O O . ALA A 1 856 ? 5.980 -11.761 25.146 1.00 90.62 856 ALA A O 1
ATOM 6786 N N . ASN A 1 857 ? 3.943 -12.071 26.044 1.00 93.38 857 ASN A N 1
ATOM 6787 C CA . ASN A 1 857 ? 3.441 -10.712 25.840 1.00 93.38 857 ASN A CA 1
ATOM 6788 C C . ASN A 1 857 ? 2.453 -10.342 26.948 1.00 93.38 857 ASN A C 1
ATOM 6790 O O . ASN A 1 857 ? 1.587 -11.157 27.291 1.00 93.38 857 ASN A O 1
ATOM 6794 N N . GLY A 1 858 ? 2.553 -9.126 27.467 1.00 95.25 858 GLY A N 1
ATOM 6795 C CA . GLY A 1 858 ? 1.570 -8.549 28.367 1.00 95.25 858 GLY A CA 1
ATOM 6796 C C . GLY A 1 858 ? 1.740 -8.895 29.845 1.00 95.25 858 GLY A C 1
ATOM 6797 O O . GLY A 1 858 ? 2.620 -9.653 30.281 1.00 95.25 858 GLY A O 1
ATOM 6798 N N . TRP A 1 859 ? 0.814 -8.353 30.631 1.00 97.00 859 TRP A N 1
ATOM 6799 C CA . TRP A 1 859 ? 0.794 -8.455 32.083 1.00 97.00 859 TRP A CA 1
ATOM 6800 C C . TRP A 1 859 ? 0.334 -9.828 32.573 1.00 97.00 859 TRP A C 1
ATOM 6802 O O . TRP A 1 859 ? -0.700 -10.348 32.147 1.00 97.00 859 TRP A O 1
ATOM 6812 N N . ASN A 1 860 ? 1.058 -10.387 33.541 1.00 95.12 860 ASN A N 1
ATOM 6813 C CA . ASN A 1 860 ? 0.770 -11.655 34.198 1.00 95.12 860 ASN A CA 1
ATOM 6814 C C . ASN A 1 860 ? 0.323 -11.433 35.643 1.00 95.12 860 ASN A C 1
ATOM 6816 O O . ASN A 1 860 ? 1.054 -10.867 36.451 1.00 95.12 860 ASN A O 1
ATOM 6820 N N . SER A 1 861 ? -0.827 -11.988 36.011 1.00 93.31 861 SER A N 1
ATOM 6821 C CA . SER A 1 861 ? -1.221 -12.051 37.418 1.00 93.31 861 SER A CA 1
ATOM 6822 C C . SER A 1 861 ? -0.431 -13.102 38.207 1.00 93.31 861 SER A C 1
ATOM 6824 O O . SER A 1 861 ? 0.054 -14.094 37.650 1.00 93.31 861 SER A O 1
ATOM 6826 N N . ASP A 1 862 ? -0.477 -13.002 39.535 1.00 90.88 862 ASP A N 1
ATOM 6827 C CA . ASP A 1 862 ? -0.141 -14.127 40.414 1.00 90.88 862 ASP A CA 1
ATOM 6828 C C . ASP A 1 862 ? -1.142 -15.292 40.258 1.00 90.88 862 ASP A C 1
ATOM 6830 O O . ASP A 1 862 ? -2.246 -15.134 39.723 1.00 90.88 862 ASP A O 1
ATOM 6834 N N . VAL A 1 863 ? -0.758 -16.491 40.720 1.00 87.88 863 VAL A N 1
ATOM 6835 C CA . VAL A 1 863 ? -1.686 -17.632 40.829 1.00 87.88 863 VAL A CA 1
ATOM 6836 C C . VAL A 1 863 ? -2.646 -17.348 41.975 1.00 87.88 863 VAL A C 1
ATOM 6838 O O . VAL A 1 863 ? -2.211 -17.142 43.106 1.00 87.88 863 VAL A O 1
ATOM 6841 N N . ASN A 1 864 ? -3.947 -17.355 41.704 1.00 68.56 864 ASN A N 1
ATOM 6842 C CA . ASN A 1 864 ? -4.904 -16.833 42.666 1.00 68.56 864 ASN A CA 1
ATOM 6843 C C . ASN A 1 864 ? -5.685 -17.927 43.417 1.00 68.56 864 ASN A C 1
ATOM 6845 O O . ASN A 1 864 ? -6.315 -18.795 42.804 1.00 68.56 864 ASN A O 1
ATOM 6849 N N . SER A 1 865 ? -5.691 -17.842 44.754 1.00 56.12 865 SER A N 1
ATOM 6850 C CA . SER A 1 865 ? -6.607 -18.568 45.649 1.00 56.12 865 SER A CA 1
ATOM 6851 C C . SER A 1 865 ? -7.902 -17.782 45.954 1.00 56.12 865 SER A C 1
ATOM 6853 O O . SER A 1 865 ? -8.853 -18.365 46.472 1.00 56.12 865 SER A O 1
ATOM 6855 N N . ALA A 1 866 ? -7.979 -16.489 45.591 1.00 55.78 866 ALA A N 1
ATOM 6856 C CA . ALA A 1 866 ? -9.069 -15.545 45.875 1.00 55.78 866 ALA A CA 1
ATOM 6857 C C . ALA A 1 866 ? -9.582 -14.789 44.615 1.00 55.78 866 ALA A C 1
ATOM 6859 O O . ALA A 1 866 ? -9.121 -13.710 44.275 1.00 55.78 866 ALA A O 1
ATOM 6860 N N . THR A 1 867 ? -10.575 -15.373 43.940 1.00 68.44 867 THR A N 1
ATOM 6861 C CA . THR A 1 867 ? -11.477 -14.940 42.829 1.00 68.44 867 THR A CA 1
ATOM 6862 C C . THR A 1 867 ? -11.326 -13.636 41.993 1.00 68.44 867 THR A C 1
ATOM 6864 O O . THR A 1 867 ? -11.828 -13.657 40.871 1.00 68.44 867 THR A O 1
ATOM 6867 N N . THR A 1 868 ? -10.693 -12.523 42.405 1.00 83.81 868 THR A N 1
ATOM 6868 C CA . THR A 1 868 ? -10.695 -11.252 41.623 1.00 83.81 868 THR A CA 1
ATOM 6869 C C . THR A 1 868 ? -9.318 -10.573 41.535 1.00 83.81 868 THR A C 1
ATOM 6871 O O . THR A 1 868 ? -8.697 -10.314 42.560 1.00 83.81 868 THR A O 1
ATOM 6874 N N . GLN A 1 869 ? -8.870 -10.233 40.321 1.00 93.44 869 GLN A N 1
ATOM 6875 C CA . GLN A 1 869 ? -7.712 -9.366 40.037 1.00 93.44 869 GLN A CA 1
ATOM 6876 C C . GLN A 1 869 ? -8.163 -8.086 39.327 1.00 93.44 869 GLN A C 1
ATOM 6878 O O . GLN A 1 869 ? -9.302 -7.993 38.862 1.00 93.44 869 GLN A O 1
ATOM 6883 N N . TRP A 1 870 ? -7.287 -7.091 39.230 1.00 95.69 870 TRP A N 1
ATOM 6884 C CA . TRP A 1 870 ? -7.561 -5.878 38.476 1.00 95.69 870 TRP A CA 1
ATOM 6885 C C . TRP A 1 870 ? -6.314 -5.298 37.810 1.00 95.69 870 TRP A C 1
ATOM 6887 O O . TRP A 1 870 ? -5.200 -5.465 38.299 1.00 95.69 870 TRP A O 1
ATOM 6897 N N . TYR A 1 871 ? -6.551 -4.568 36.722 1.00 98.00 871 TYR A N 1
ATOM 6898 C CA . TYR A 1 871 ? -5.573 -3.739 36.024 1.00 98.00 871 TYR A CA 1
ATOM 6899 C C . TYR A 1 871 ? -6.164 -2.335 35.841 1.00 98.00 871 TYR A C 1
ATOM 6901 O O . TYR A 1 871 ? -7.315 -2.197 35.431 1.00 98.00 871 TYR A O 1
ATOM 6909 N N . THR A 1 872 ? -5.426 -1.285 36.174 1.00 97.81 872 THR A N 1
ATOM 6910 C CA . THR A 1 872 ? -5.850 0.114 36.042 1.00 97.81 872 THR A CA 1
ATOM 6911 C C . THR A 1 872 ? -5.006 0.845 35.021 1.00 97.81 872 THR A C 1
ATOM 6913 O O . THR A 1 872 ? -3.794 0.671 35.014 1.00 97.81 872 THR A O 1
ATOM 6916 N N . VAL A 1 873 ? -5.634 1.739 34.261 1.00 98.31 873 VAL A N 1
ATOM 6917 C CA . VAL A 1 873 ? -4.944 2.762 33.471 1.00 98.31 873 VAL A CA 1
ATOM 6918 C C . VAL A 1 873 ? -5.233 4.118 34.102 1.00 98.31 873 VAL A C 1
ATOM 6920 O O . VAL A 1 873 ? -6.397 4.465 34.337 1.00 98.31 873 VAL A O 1
ATOM 6923 N N . THR A 1 874 ? -4.176 4.873 34.392 1.00 98.00 874 THR A N 1
ATOM 6924 C CA . THR A 1 874 ? -4.269 6.267 34.840 1.00 98.00 874 THR A CA 1
ATOM 6925 C C . THR A 1 874 ? -3.872 7.185 33.693 1.00 98.00 874 THR A C 1
ATOM 6927 O O . THR A 1 874 ? -2.798 7.027 33.120 1.00 98.00 874 THR A O 1
ATOM 6930 N N . PHE A 1 875 ? -4.731 8.150 33.377 1.00 97.69 875 PHE A N 1
ATOM 6931 C CA . PHE A 1 875 ? -4.497 9.181 32.368 1.00 97.69 875 PHE A CA 1
ATOM 6932 C C . PHE A 1 875 ? -3.935 10.454 33.014 1.00 97.69 875 PHE A C 1
ATOM 6934 O O . PHE A 1 875 ? -4.144 10.696 34.202 1.00 97.69 875 PHE A O 1
ATOM 6941 N N . GLU A 1 876 ? -3.270 11.293 32.217 1.00 95.75 876 GLU A N 1
ATOM 6942 C CA . GLU A 1 876 ? -2.726 12.584 32.675 1.00 95.75 876 GLU A CA 1
ATOM 6943 C C . GLU A 1 876 ? -3.824 13.524 33.189 1.00 95.75 876 GLU A C 1
ATOM 6945 O O . GLU A 1 876 ? -3.651 14.261 34.159 1.00 95.75 876 GLU A O 1
ATOM 6950 N N . SER A 1 877 ? -4.980 13.490 32.532 1.00 95.62 877 SER A N 1
ATOM 6951 C CA . SER A 1 877 ? -6.148 14.290 32.875 1.00 95.62 877 SER A CA 1
ATOM 6952 C C . SER A 1 877 ? -7.434 13.531 32.552 1.00 95.62 877 SER A C 1
ATOM 6954 O O . SER A 1 877 ? -7.408 12.429 31.994 1.00 95.62 877 SER A O 1
ATOM 6956 N N . ALA A 1 878 ? -8.578 14.108 32.931 1.00 96.56 878 ALA A N 1
ATOM 6957 C CA . ALA A 1 878 ? -9.880 13.519 32.651 1.00 96.56 878 ALA A CA 1
ATOM 6958 C C . ALA A 1 878 ? -10.059 13.297 31.138 1.00 96.56 878 ALA A C 1
ATOM 6960 O O . ALA A 1 878 ? -10.159 14.239 30.355 1.00 96.56 878 ALA A O 1
ATOM 6961 N N . THR A 1 879 ? -10.085 12.028 30.746 1.00 97.31 879 THR A N 1
ATOM 6962 C CA . THR A 1 879 ? -10.057 11.567 29.365 1.00 97.31 879 THR A CA 1
ATOM 6963 C C . THR A 1 879 ? -11.399 10.940 29.020 1.00 97.31 879 THR A C 1
ATOM 6965 O O . THR A 1 879 ? -11.887 10.056 29.727 1.00 97.31 879 THR A O 1
ATOM 6968 N N . GLN A 1 880 ? -12.015 11.403 27.930 1.00 97.62 880 GLN A N 1
ATOM 6969 C CA . GLN A 1 880 ? -13.280 10.850 27.457 1.00 97.62 880 GLN A CA 1
ATOM 6970 C C . GLN A 1 880 ? -13.052 9.465 26.846 1.00 97.62 880 GLN A C 1
ATOM 6972 O O . GLN A 1 880 ? -12.269 9.349 25.909 1.00 97.62 880 GLN A O 1
ATOM 6977 N N . ILE A 1 881 ? -13.763 8.447 27.323 1.00 97.75 881 ILE A N 1
ATOM 6978 C CA . ILE A 1 881 ? -13.739 7.077 26.790 1.00 97.75 881 ILE A CA 1
ATOM 6979 C C . ILE A 1 881 ? -15.163 6.526 26.673 1.00 97.75 881 ILE A C 1
ATOM 6981 O O . ILE A 1 881 ? -16.066 6.951 27.396 1.00 97.75 881 ILE A O 1
ATOM 6985 N N . SER A 1 882 ? -15.378 5.583 25.761 1.00 97.69 882 SER A N 1
ATOM 6986 C CA . SER A 1 882 ? -16.699 5.009 25.449 1.00 97.69 882 SER A CA 1
ATOM 6987 C C . SER A 1 882 ? -16.681 3.514 25.118 1.00 97.69 882 SER A C 1
ATOM 6989 O O . SER A 1 882 ? -17.727 2.864 25.105 1.00 97.69 882 SER A O 1
ATOM 6991 N N . ARG A 1 883 ? -15.504 2.944 24.851 1.00 97.94 883 ARG A N 1
ATOM 6992 C CA . ARG A 1 883 ? -15.339 1.507 24.612 1.00 97.94 883 ARG A CA 1
ATOM 6993 C C . ARG A 1 883 ? -13.940 1.044 25.003 1.00 97.94 883 ARG A C 1
ATOM 6995 O O . ARG A 1 883 ? -13.028 1.864 25.123 1.00 97.94 883 ARG A O 1
ATOM 7002 N N . ALA A 1 884 ? -13.776 -0.266 25.144 1.00 98.38 884 ALA A N 1
ATOM 7003 C CA . ALA A 1 884 ? -12.473 -0.899 25.264 1.00 98.38 884 ALA A CA 1
ATOM 7004 C C . ALA A 1 884 ? -12.353 -2.149 24.382 1.00 98.38 884 ALA A C 1
ATOM 7006 O O . ALA A 1 884 ? -13.339 -2.855 24.150 1.00 98.38 884 ALA A O 1
ATOM 7007 N N . GLU A 1 885 ? -11.134 -2.407 23.920 1.00 98.44 885 GLU A N 1
ATOM 7008 C CA . GLU A 1 885 ? -10.691 -3.658 23.303 1.00 98.44 885 GLU A CA 1
ATOM 7009 C C . GLU A 1 885 ? -9.719 -4.336 24.272 1.00 98.44 885 GLU A C 1
ATOM 7011 O O . GLU A 1 885 ? -8.777 -3.700 24.743 1.00 98.44 885 GLU A O 1
ATOM 7016 N N . ILE A 1 886 ? -9.973 -5.599 24.615 1.00 98.62 886 ILE A N 1
ATOM 7017 C CA . ILE A 1 886 ? -9.218 -6.328 25.641 1.00 98.62 886 ILE A CA 1
ATOM 7018 C C . ILE A 1 886 ? -8.724 -7.649 25.051 1.00 98.62 886 ILE A C 1
ATOM 7020 O O . ILE A 1 886 ? -9.532 -8.456 24.584 1.00 98.62 886 ILE A O 1
ATOM 7024 N N . ALA A 1 887 ? -7.416 -7.886 25.094 1.00 98.44 887 ALA A N 1
ATOM 7025 C CA . ALA A 1 887 ? -6.786 -9.099 24.585 1.00 98.44 887 ALA A CA 1
ATOM 7026 C C . ALA A 1 887 ? -6.288 -9.980 25.738 1.00 98.44 887 ALA A C 1
ATOM 7028 O O . ALA A 1 887 ? -5.471 -9.555 26.553 1.00 98.44 887 ALA A O 1
ATOM 7029 N N . PHE A 1 888 ? -6.754 -11.228 25.799 1.00 98.00 888 PHE A N 1
ATOM 7030 C CA . PHE A 1 888 ? -6.291 -12.216 26.779 1.00 98.00 888 PHE A CA 1
ATOM 7031 C C . PHE A 1 888 ? -5.574 -13.368 26.089 1.00 98.00 888 PHE A C 1
ATOM 7033 O O . PHE A 1 888 ? -6.043 -13.865 25.064 1.00 98.00 888 PHE A O 1
ATOM 7040 N N . PHE A 1 889 ? -4.486 -13.838 26.694 1.00 97.81 889 PHE A N 1
ATOM 7041 C CA . PHE A 1 889 ? -3.795 -15.044 26.251 1.00 97.81 889 PHE A CA 1
ATOM 7042 C C . PHE A 1 889 ? -4.260 -16.274 27.040 1.00 97.81 889 PHE A C 1
ATOM 7044 O O . PHE A 1 889 ? -4.447 -16.221 28.260 1.00 97.81 889 PHE A O 1
ATOM 7051 N N . ASP A 1 890 ? -4.419 -17.393 26.339 1.00 96.38 890 ASP A N 1
ATOM 7052 C CA . ASP A 1 890 ? -4.820 -18.684 26.894 1.00 96.38 890 ASP A CA 1
ATOM 7053 C C . ASP A 1 890 ? -4.054 -19.814 26.194 1.00 96.38 890 ASP A C 1
ATOM 7055 O O . ASP A 1 890 ? -4.130 -19.969 24.974 1.00 96.38 890 ASP A O 1
ATOM 7059 N N . ASN A 1 891 ? -3.331 -20.626 26.963 1.00 94.62 891 ASN A N 1
ATOM 7060 C CA . ASN A 1 891 ? -2.643 -21.813 26.449 1.00 94.62 891 ASN A CA 1
ATOM 7061 C C . ASN A 1 891 ? -3.231 -23.125 26.988 1.00 94.62 891 ASN A C 1
ATOM 7063 O O . ASN A 1 891 ? -2.614 -24.179 26.848 1.00 94.62 891 ASN A O 1
ATOM 7067 N N . GLY A 1 892 ? -4.383 -23.067 27.662 1.00 88.31 892 GLY A N 1
ATOM 7068 C CA . GLY A 1 892 ? -5.036 -24.197 28.323 1.00 88.31 892 GLY A CA 1
ATOM 7069 C C . GLY A 1 892 ? -4.307 -24.734 29.562 1.00 88.31 892 GLY A C 1
ATOM 7070 O O . GLY A 1 892 ? -4.882 -25.539 30.299 1.00 88.31 892 GLY A O 1
ATOM 7071 N N . ASN A 1 893 ? -3.082 -24.271 29.824 1.00 88.06 893 ASN A N 1
ATOM 7072 C CA . ASN A 1 893 ? -2.193 -24.773 30.863 1.00 88.06 893 ASN A CA 1
ATOM 7073 C C . ASN A 1 893 ? -2.064 -23.746 31.988 1.00 88.06 893 ASN A C 1
ATOM 7075 O O . ASN A 1 893 ? -2.940 -23.691 32.848 1.00 88.06 893 ASN A O 1
ATOM 7079 N N . ASP A 1 894 ? -0.999 -22.951 32.017 1.00 89.25 894 ASP A N 1
ATOM 7080 C CA . ASP A 1 894 ? -0.699 -22.046 33.135 1.00 89.25 894 ASP A CA 1
ATOM 7081 C C . ASP A 1 894 ? -1.461 -20.719 33.041 1.00 89.25 894 ASP A C 1
ATOM 7083 O O . ASP A 1 894 ? -1.768 -20.101 34.067 1.00 89.25 894 ASP A O 1
ATOM 7087 N N . PHE A 1 895 ? -1.828 -20.322 31.819 1.00 94.00 895 PHE A N 1
ATOM 7088 C CA . PHE A 1 895 ? -2.599 -19.120 31.528 1.00 94.00 895 PHE A CA 1
ATOM 7089 C C . PHE A 1 895 ? -3.958 -19.489 30.960 1.00 94.00 895 PHE A C 1
ATOM 7091 O O . PHE A 1 895 ? -4.054 -20.265 30.007 1.00 94.00 895 PHE A O 1
ATOM 7098 N N . LYS A 1 896 ? -5.006 -18.913 31.550 1.00 94.19 896 LYS A N 1
ATOM 7099 C CA . LYS A 1 896 ? -6.384 -19.122 31.119 1.00 94.19 896 LYS A CA 1
ATOM 7100 C C . LYS A 1 896 ? -7.134 -17.798 31.058 1.00 94.19 896 LYS A C 1
ATOM 7102 O O . LYS A 1 896 ? -7.015 -16.968 31.968 1.00 94.19 896 LYS A O 1
ATOM 7107 N N . ALA A 1 897 ? -7.927 -17.620 30.005 1.00 95.25 897 ALA A N 1
ATOM 7108 C CA . ALA A 1 897 ? -8.782 -16.455 29.853 1.00 95.25 897 ALA A CA 1
ATOM 7109 C C . ALA A 1 897 ? -9.767 -16.355 31.039 1.00 95.25 897 ALA A C 1
ATOM 7111 O O . ALA A 1 897 ? -10.216 -17.381 31.571 1.00 95.25 897 ALA A O 1
ATOM 7112 N N . PRO A 1 898 ? -10.090 -15.135 31.500 1.00 95.00 898 PRO A N 1
ATOM 7113 C CA . PRO A 1 898 ? -10.933 -14.953 32.674 1.00 95.00 898 PRO A CA 1
ATOM 7114 C C . PRO A 1 898 ? -12.372 -15.424 32.454 1.00 95.00 898 PRO A C 1
ATOM 7116 O O . PRO A 1 898 ? -12.883 -15.428 31.338 1.00 95.00 898 PRO A O 1
ATOM 7119 N N . THR A 1 899 ? -13.060 -15.795 33.536 1.00 93.25 899 THR A N 1
ATOM 7120 C CA . THR A 1 899 ? -14.468 -16.227 33.460 1.00 93.25 899 THR A CA 1
ATOM 7121 C C . THR A 1 899 ? -15.437 -15.051 33.378 1.00 93.25 899 THR A C 1
ATOM 7123 O O . THR A 1 899 ? -16.568 -15.215 32.929 1.00 93.25 899 THR A O 1
ATOM 7126 N N . ALA A 1 900 ? -15.019 -13.873 33.844 1.00 94.56 900 ALA A N 1
ATOM 7127 C CA . ALA A 1 900 ? -15.783 -12.638 33.755 1.00 94.56 900 ALA A CA 1
ATOM 7128 C C . ALA A 1 900 ? -14.854 -11.423 33.833 1.00 94.56 900 ALA A C 1
ATOM 7130 O O . ALA A 1 900 ? -13.744 -11.499 34.364 1.00 94.56 900 ALA A O 1
ATOM 7131 N N . TYR A 1 901 ? -15.344 -10.290 33.338 1.00 96.94 901 TYR A N 1
ATOM 7132 C CA . TYR A 1 901 ? -14.679 -9.000 33.453 1.00 96.94 901 TYR A CA 1
ATOM 7133 C C . TYR A 1 901 ? -15.700 -7.866 33.620 1.00 96.94 901 TYR A C 1
ATOM 7135 O O . TYR A 1 901 ? -16.896 -8.027 33.328 1.00 96.94 901 TYR A O 1
ATOM 7143 N N . SER A 1 902 ? -15.230 -6.718 34.102 1.00 97.19 902 SER A N 1
ATOM 7144 C CA . SER A 1 902 ? -15.990 -5.467 34.154 1.00 97.19 902 SER A CA 1
ATOM 7145 C C . SER A 1 902 ? -15.062 -4.264 34.016 1.00 97.19 902 SER A C 1
ATOM 7147 O O . SER A 1 902 ? -13.978 -4.253 34.600 1.00 97.19 902 SER A O 1
ATOM 7149 N N . VAL A 1 903 ? -15.496 -3.244 33.276 1.00 98.12 903 VAL A N 1
ATOM 7150 C CA . VAL A 1 903 ? -14.837 -1.934 33.237 1.00 98.12 903 VAL A CA 1
ATOM 7151 C C . VAL A 1 903 ? -15.419 -1.064 34.344 1.00 98.12 903 VAL A C 1
ATOM 7153 O O . VAL A 1 903 ? -16.634 -0.920 34.482 1.00 98.12 903 VAL A O 1
ATOM 7156 N N . GLN A 1 904 ? -14.549 -0.483 35.155 1.00 97.81 904 GLN A N 1
ATOM 7157 C CA . GLN A 1 904 ? -14.906 0.244 36.362 1.00 97.81 904 GLN A CA 1
ATOM 7158 C C . GLN A 1 904 ? -14.252 1.618 36.389 1.00 97.81 904 GLN A C 1
ATOM 7160 O O . GLN A 1 904 ? -13.153 1.818 35.879 1.00 97.81 904 GLN A O 1
ATOM 7165 N N . VAL A 1 905 ? -14.932 2.564 37.022 1.00 96.25 905 VAL A N 1
ATOM 7166 C CA . VAL A 1 905 ? -14.472 3.941 37.214 1.00 96.25 905 VAL A CA 1
ATOM 7167 C C . VAL A 1 905 ? -14.495 4.289 38.695 1.00 96.25 905 VAL A C 1
ATOM 7169 O O . VAL A 1 905 ? -15.236 3.689 39.481 1.00 96.25 905 VAL A O 1
ATOM 7172 N N . LEU A 1 906 ? -13.669 5.253 39.090 1.00 93.12 906 LEU A N 1
ATOM 7173 C CA . LEU A 1 906 ? -13.638 5.731 40.464 1.00 93.12 906 LEU A CA 1
ATOM 7174 C C . LEU A 1 906 ? -14.781 6.734 40.690 1.00 93.12 906 LEU A C 1
ATOM 7176 O O . LEU A 1 906 ? -14.832 7.785 40.057 1.00 93.12 906 LEU A O 1
ATOM 7180 N N . SER A 1 907 ? -15.696 6.420 41.606 1.00 89.06 907 SER A N 1
ATOM 7181 C CA . SER A 1 907 ? -16.806 7.286 42.013 1.00 89.06 907 SER A CA 1
ATOM 7182 C C . SER A 1 907 ? -16.856 7.369 43.538 1.00 89.06 907 SER A C 1
ATOM 7184 O O . SER A 1 907 ? -16.948 6.348 44.220 1.00 89.06 907 SER A O 1
ATOM 7186 N N . ASN A 1 908 ? -16.752 8.581 44.096 1.00 88.88 908 ASN A N 1
ATOM 7187 C CA . ASN A 1 908 ? -16.715 8.821 45.548 1.00 88.88 908 ASN A CA 1
ATOM 7188 C C . ASN A 1 908 ? -15.675 7.949 46.289 1.00 88.88 908 ASN A C 1
ATOM 7190 O O . ASN A 1 908 ? -15.960 7.376 47.341 1.00 88.88 908 ASN A O 1
ATOM 7194 N N . GLY A 1 909 ? -14.480 7.797 45.704 1.00 88.94 909 GLY A N 1
ATOM 7195 C CA . GLY A 1 909 ? -13.387 6.989 46.263 1.00 88.94 909 GLY A CA 1
ATOM 7196 C C . GLY A 1 909 ? -13.601 5.471 46.202 1.00 88.94 909 GLY A C 1
ATOM 7197 O O . GLY A 1 909 ? -12.791 4.721 46.741 1.00 88.94 909 GLY A O 1
ATOM 7198 N N . LYS A 1 910 ? -14.673 4.997 45.554 1.00 94.00 910 LYS A N 1
ATOM 7199 C CA . LYS A 1 910 ? -14.966 3.574 45.362 1.00 94.00 910 LYS A CA 1
ATOM 7200 C C . LYS A 1 910 ? -14.990 3.232 43.882 1.00 94.00 910 LYS A C 1
ATOM 7202 O O . LYS A 1 910 ? -15.484 3.994 43.058 1.00 94.00 910 LYS A O 1
ATOM 7207 N N . TRP A 1 911 ? -14.478 2.058 43.551 1.00 96.31 911 TRP A N 1
ATOM 7208 C CA . TRP A 1 911 ? -14.582 1.522 42.203 1.00 96.31 911 TRP A CA 1
ATOM 7209 C C . TRP A 1 911 ? -15.983 0.969 41.964 1.00 96.31 911 TRP A C 1
ATOM 7211 O O . TRP A 1 911 ? -16.451 0.120 42.725 1.00 96.31 911 TRP A O 1
ATOM 7221 N N . VAL A 1 912 ? -16.633 1.447 40.908 1.00 96.31 912 VAL A N 1
ATOM 7222 C CA . VAL A 1 912 ? -17.973 1.024 40.489 1.00 96.31 912 VAL A CA 1
ATOM 7223 C C . VAL A 1 912 ? -17.970 0.711 38.999 1.00 96.31 912 VAL A C 1
ATOM 7225 O O . VAL A 1 912 ? -17.178 1.279 38.250 1.00 96.31 912 VAL A O 1
ATOM 7228 N N . ASP A 1 913 ? -18.847 -0.188 38.565 1.00 97.06 913 ASP A N 1
ATOM 7229 C CA . ASP A 1 913 ? -19.031 -0.499 37.146 1.00 97.06 913 ASP A CA 1
ATOM 7230 C C . ASP A 1 913 ? -19.398 0.761 36.356 1.00 97.06 913 ASP A C 1
ATOM 7232 O O . ASP A 1 913 ? -20.255 1.545 36.772 1.00 97.06 913 ASP A O 1
ATOM 7236 N N . VAL A 1 914 ? -18.749 0.962 35.204 1.00 96.38 914 VAL A N 1
ATOM 7237 C CA . VAL A 1 914 ? -19.102 2.073 34.315 1.00 96.38 914 VAL A CA 1
ATOM 7238 C C . VAL A 1 914 ? -20.528 1.872 33.792 1.00 96.38 914 VAL A C 1
ATOM 7240 O O . VAL A 1 914 ? -20.971 0.747 33.543 1.00 96.38 914 VAL A O 1
ATOM 7243 N N . ALA A 1 915 ? -21.282 2.964 33.672 1.00 95.94 915 ALA A N 1
ATOM 7244 C CA . ALA A 1 915 ? -22.686 2.905 33.291 1.00 95.94 915 ALA A CA 1
ATOM 7245 C C . ALA A 1 915 ? -22.869 2.398 31.848 1.00 95.94 915 ALA A C 1
ATOM 7247 O O . ALA A 1 915 ? -22.106 2.744 30.948 1.00 95.94 915 ALA A O 1
ATOM 7248 N N . GLY A 1 916 ? -23.922 1.608 31.618 1.00 96.06 916 GLY A N 1
ATOM 7249 C CA . GLY A 1 916 ? -24.334 1.201 30.270 1.00 96.06 916 GLY A CA 1
ATOM 7250 C C . GLY A 1 916 ? -23.436 0.164 29.584 1.00 96.06 916 GLY A C 1
ATOM 7251 O O . GLY A 1 916 ? -23.476 0.077 28.359 1.00 96.06 916 GLY A O 1
ATOM 7252 N N . GLN A 1 917 ? -22.638 -0.608 30.333 1.00 97.12 917 GLN A N 1
ATOM 7253 C CA . GLN A 1 917 ? -21.767 -1.643 29.764 1.00 97.12 917 GLN A CA 1
ATOM 7254 C C . GLN A 1 917 ? -22.534 -2.685 28.939 1.00 97.12 917 GLN A C 1
ATOM 7256 O O . GLN A 1 917 ? -23.392 -3.404 29.450 1.00 97.12 917 GLN A O 1
ATOM 7261 N N . LYS A 1 918 ? -22.140 -2.821 27.675 1.00 97.75 918 LYS A N 1
ATOM 7262 C CA . LYS A 1 918 ? -22.478 -3.918 26.769 1.00 97.75 918 LYS A CA 1
ATOM 7263 C C . LYS A 1 918 ? -21.205 -4.726 26.545 1.00 97.75 918 LYS A C 1
ATOM 7265 O O . LYS A 1 918 ? -20.279 -4.238 25.899 1.00 97.75 918 LYS A O 1
ATOM 7270 N N . LYS A 1 919 ? -21.145 -5.908 27.155 1.00 96.88 919 LYS A N 1
ATOM 7271 C CA . LYS A 1 919 ? -19.958 -6.770 27.200 1.00 96.88 919 LYS A CA 1
ATOM 7272 C C . LYS A 1 919 ? -20.116 -7.935 26.236 1.00 96.88 919 LYS A C 1
ATOM 7274 O O . LYS A 1 919 ? -21.127 -8.635 26.312 1.00 96.88 919 LYS A O 1
ATOM 7279 N N . ASP A 1 920 ? -19.110 -8.158 25.402 1.00 97.31 920 ASP A N 1
ATOM 7280 C CA . ASP A 1 920 ? -18.980 -9.416 24.677 1.00 97.31 920 ASP A CA 1
ATOM 7281 C C . ASP A 1 920 ? -18.578 -10.544 25.643 1.00 97.31 920 ASP A C 1
ATOM 7283 O O . ASP A 1 920 ? -18.141 -10.318 26.776 1.00 97.31 920 ASP A O 1
ATOM 7287 N N . ALA A 1 921 ? -18.734 -11.794 25.204 1.00 96.69 921 ALA A N 1
ATOM 7288 C CA . ALA A 1 921 ? -18.132 -12.918 25.910 1.00 96.69 921 ALA A CA 1
ATOM 7289 C C . ALA A 1 921 ? -16.599 -12.800 25.867 1.00 96.69 921 ALA A C 1
ATOM 7291 O O . ALA A 1 921 ? -16.044 -12.299 24.891 1.00 96.69 921 ALA A O 1
ATOM 7292 N N . VAL A 1 922 ? -15.915 -13.288 26.906 1.00 96.88 922 VAL A N 1
ATOM 7293 C CA . VAL A 1 922 ? -14.447 -13.315 26.920 1.00 96.88 922 VAL A CA 1
ATOM 7294 C C . VAL A 1 922 ? -13.938 -14.171 25.762 1.00 96.88 922 VAL A C 1
ATOM 7296 O O . VAL A 1 922 ? -14.336 -15.327 25.610 1.00 96.88 922 VAL A O 1
ATOM 7299 N N . VAL A 1 923 ? -13.029 -13.599 24.977 1.00 97.00 923 VAL A N 1
ATOM 7300 C CA . VAL A 1 923 ? -12.380 -14.250 23.839 1.00 97.00 923 VAL A CA 1
ATOM 7301 C C . VAL A 1 923 ? -10.933 -14.569 24.207 1.00 97.00 923 VAL A C 1
ATOM 7303 O O . VAL A 1 923 ? -10.129 -13.673 24.448 1.00 97.00 923 VAL A O 1
ATOM 7306 N N . ALA A 1 924 ? -10.600 -15.857 24.252 1.00 96.31 924 ALA A N 1
ATOM 7307 C CA . ALA A 1 924 ? -9.227 -16.328 24.415 1.00 96.31 924 ALA A CA 1
ATOM 7308 C C . ALA A 1 924 ? -8.439 -16.156 23.106 1.00 96.31 924 ALA A C 1
ATOM 7310 O O . ALA A 1 924 ? -8.931 -16.576 22.061 1.00 96.31 924 ALA A O 1
ATOM 7311 N N . ASN A 1 925 ? -7.222 -15.608 23.153 1.00 97.19 925 ASN A N 1
ATOM 7312 C CA . ASN A 1 925 ? -6.358 -15.387 21.983 1.00 97.19 925 ASN A CA 1
ATOM 7313 C C . ASN A 1 925 ? -7.072 -14.621 20.850 1.00 97.19 925 ASN A C 1
ATOM 7315 O O . ASN A 1 925 ? -7.079 -15.042 19.693 1.00 97.19 925 ASN A O 1
ATOM 7319 N N . GLY A 1 926 ? -7.754 -13.537 21.218 1.00 97.00 926 GLY A N 1
ATOM 7320 C CA . GLY A 1 926 ? -8.498 -12.652 20.327 1.00 97.00 926 GLY A CA 1
ATOM 7321 C C . GLY A 1 926 ? -8.919 -11.380 21.065 1.00 97.00 926 GLY A C 1
ATOM 7322 O O . GLY A 1 926 ? -8.452 -11.122 22.176 1.00 97.00 926 GLY A O 1
ATOM 7323 N N . ILE A 1 927 ? -9.804 -10.584 20.461 1.00 97.69 927 ILE A N 1
ATOM 7324 C CA . ILE A 1 927 ? -10.251 -9.303 21.029 1.00 97.69 927 ILE A CA 1
ATOM 7325 C C . ILE A 1 927 ? -11.634 -9.442 21.670 1.00 97.69 927 ILE A C 1
ATOM 7327 O O . ILE A 1 927 ? -12.610 -9.787 21.007 1.00 97.69 927 ILE A O 1
ATOM 7331 N N . THR A 1 928 ? -11.716 -9.120 22.959 1.00 98.25 928 THR A N 1
ATOM 7332 C CA . THR A 1 928 ? -12.964 -8.974 23.716 1.00 98.25 928 THR A CA 1
ATOM 7333 C C . THR A 1 928 ? -13.386 -7.505 23.693 1.00 98.25 928 THR A C 1
ATOM 7335 O O . THR A 1 928 ? -12.664 -6.655 24.218 1.00 98.25 928 THR A O 1
ATOM 7338 N N . ASN A 1 929 ? -14.544 -7.183 23.105 1.00 97.75 929 ASN A N 1
ATOM 7339 C CA . ASN A 1 929 ? -15.030 -5.802 23.062 1.00 97.75 929 ASN A CA 1
ATOM 7340 C C . ASN A 1 929 ? -15.970 -5.493 24.228 1.00 97.75 929 ASN A C 1
ATOM 7342 O O . ASN A 1 929 ? -16.740 -6.328 24.711 1.00 97.75 929 ASN A O 1
ATOM 7346 N N . VAL A 1 930 ? -15.945 -4.240 24.663 1.00 98.12 930 VAL A N 1
ATOM 7347 C CA . VAL A 1 930 ? -16.954 -3.692 25.565 1.00 98.12 930 VAL A CA 1
ATOM 7348 C C . VAL A 1 930 ? -17.259 -2.256 25.178 1.00 98.12 930 VAL A C 1
ATOM 7350 O O . VAL A 1 930 ? -16.355 -1.458 24.951 1.00 98.12 930 VAL A O 1
ATOM 7353 N N . GLN A 1 931 ? -18.542 -1.922 25.106 1.00 98.19 931 GLN A N 1
ATOM 7354 C CA . GLN A 1 931 ? -19.024 -0.554 24.907 1.00 98.19 931 GLN A CA 1
ATOM 7355 C C . GLN A 1 931 ? -19.723 -0.078 26.175 1.00 98.19 931 GLN A C 1
ATOM 7357 O O . GLN A 1 931 ? -20.338 -0.877 26.876 1.00 98.19 931 GLN A O 1
ATOM 7362 N N . PHE A 1 932 ? -19.659 1.211 26.477 1.00 98.06 932 PHE A N 1
ATOM 7363 C CA . PHE A 1 932 ? -20.315 1.804 27.640 1.00 98.06 932 PHE A CA 1
ATOM 7364 C C . PHE A 1 932 ? -20.688 3.262 27.371 1.00 98.06 932 PHE A C 1
ATOM 7366 O O . PHE A 1 932 ? -20.305 3.849 26.358 1.00 98.06 932 PHE A O 1
ATOM 7373 N N . THR A 1 933 ? -21.478 3.856 28.265 1.00 96.81 933 THR A N 1
ATOM 7374 C CA . THR A 1 933 ? -21.827 5.276 28.166 1.00 96.81 933 THR A CA 1
ATOM 7375 C C . THR A 1 933 ? -20.554 6.116 28.205 1.00 96.81 933 THR A C 1
ATOM 7377 O O . THR A 1 933 ? -19.740 5.954 29.115 1.00 96.81 933 THR A O 1
ATOM 7380 N N . ALA A 1 934 ? -20.397 7.020 27.232 1.00 97.19 934 ALA A N 1
ATOM 7381 C CA . ALA A 1 934 ? -19.236 7.895 27.161 1.00 97.19 934 ALA A CA 1
ATOM 7382 C C . ALA A 1 934 ? -19.057 8.664 28.480 1.00 97.19 934 ALA A C 1
ATOM 7384 O O . ALA A 1 934 ? -19.989 9.307 28.965 1.00 97.19 934 ALA A O 1
ATOM 7385 N N . THR A 1 935 ? -17.862 8.587 29.058 1.00 95.75 935 THR A N 1
ATOM 7386 C CA . THR A 1 935 ? -17.540 9.176 30.361 1.00 95.75 935 THR A CA 1
ATOM 7387 C C . THR A 1 935 ? -16.154 9.805 30.327 1.00 95.75 935 THR A C 1
ATOM 7389 O O . THR A 1 935 ? -15.288 9.327 29.597 1.00 95.75 935 THR A O 1
ATOM 7392 N N . SER A 1 936 ? -15.945 10.878 31.090 1.00 96.81 936 SER A N 1
ATOM 7393 C CA . SER A 1 936 ? -14.644 11.539 31.225 1.00 96.81 936 SER A CA 1
ATOM 7394 C C . SER A 1 936 ? -14.045 11.216 32.587 1.00 96.81 936 SER A C 1
ATOM 7396 O O . SER A 1 936 ? -14.632 11.560 33.615 1.00 96.81 936 SER A O 1
ATOM 7398 N N . ILE A 1 937 ? -12.914 10.507 32.599 1.00 96.06 937 ILE A N 1
ATOM 7399 C CA . ILE A 1 937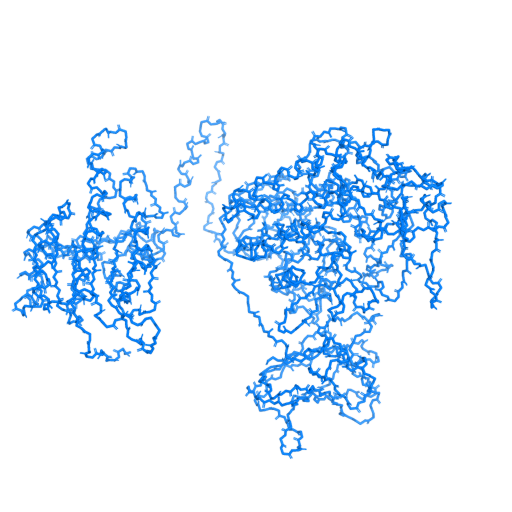 ? -12.308 9.962 33.820 1.00 96.06 937 ILE A CA 1
ATOM 7400 C C . ILE A 1 937 ? -10.786 10.107 33.816 1.00 96.06 937 ILE A C 1
ATOM 7402 O O . ILE A 1 937 ? -10.155 10.099 32.767 1.00 96.06 937 ILE A O 1
ATOM 7406 N N . ALA A 1 938 ? -10.175 10.244 34.993 1.00 96.06 938 ALA A N 1
ATOM 7407 C CA . ALA A 1 938 ? -8.712 10.233 35.124 1.00 96.06 938 ALA A CA 1
ATOM 7408 C C . ALA A 1 938 ? -8.157 8.813 35.334 1.00 96.06 938 ALA A C 1
ATOM 7410 O O . ALA A 1 938 ? -6.986 8.557 35.077 1.00 96.06 938 ALA A O 1
ATOM 7411 N N . GLN A 1 939 ? -8.993 7.880 35.799 1.00 96.81 939 GLN A N 1
ATOM 7412 C CA . GLN A 1 939 ? -8.612 6.492 36.045 1.00 96.81 939 GLN A CA 1
ATOM 7413 C C . GLN A 1 939 ? -9.730 5.538 35.635 1.00 96.81 939 GLN A C 1
ATOM 7415 O O . GLN A 1 939 ? -10.909 5.785 35.906 1.00 96.81 939 GLN A O 1
ATOM 7420 N N . VAL A 1 940 ? -9.338 4.420 35.033 1.00 97.94 940 VAL A N 1
ATOM 7421 C CA . VAL A 1 940 ? -10.222 3.314 34.659 1.00 97.94 940 VAL A CA 1
ATOM 7422 C C . VAL A 1 940 ? -9.615 1.996 35.129 1.00 97.94 940 VAL A C 1
ATOM 7424 O O . VAL A 1 940 ? -8.397 1.831 35.123 1.00 97.94 940 VAL A O 1
ATOM 7427 N N . ARG A 1 941 ? -10.459 1.060 35.565 1.00 97.69 941 ARG A N 1
ATOM 7428 C CA . ARG A 1 941 ? -10.060 -0.255 36.072 1.00 97.69 941 ARG A CA 1
ATOM 7429 C C . ARG A 1 941 ? -10.752 -1.365 35.301 1.00 97.69 941 ARG A C 1
ATOM 7431 O O . ARG A 1 941 ? -11.975 -1.423 35.271 1.00 97.69 941 ARG A O 1
ATOM 7438 N N . LEU A 1 942 ? -9.978 -2.296 34.767 1.00 98.25 942 LEU A N 1
ATOM 7439 C CA . LEU A 1 942 ? -10.453 -3.594 34.320 1.00 98.25 942 LEU A CA 1
ATOM 7440 C C . LEU A 1 942 ? -10.442 -4.554 35.516 1.00 98.25 942 LEU A C 1
ATOM 7442 O O . LEU A 1 942 ? -9.380 -4.964 35.978 1.00 98.25 942 LEU A O 1
ATOM 7446 N N . ALA A 1 943 ? -11.618 -4.892 36.043 1.00 96.81 943 ALA A N 1
ATOM 7447 C CA . ALA A 1 943 ? -11.781 -5.939 37.048 1.00 96.81 943 ALA A CA 1
ATOM 7448 C C . ALA A 1 943 ? -11.954 -7.299 36.363 1.00 96.81 943 ALA A C 1
ATOM 7450 O O . ALA A 1 943 ? -12.735 -7.424 35.421 1.00 96.81 943 ALA A O 1
ATOM 7451 N N . ILE A 1 944 ? -11.231 -8.309 36.844 1.00 95.75 944 ILE A N 1
ATOM 7452 C CA . ILE A 1 944 ? -11.054 -9.604 36.185 1.00 95.75 944 ILE A CA 1
ATOM 7453 C C . ILE A 1 944 ? -11.354 -10.725 37.181 1.00 95.75 944 ILE A C 1
ATOM 7455 O O . ILE A 1 944 ? -10.721 -10.822 38.234 1.00 95.75 944 ILE A O 1
ATOM 7459 N N . THR A 1 945 ? -12.284 -11.612 36.835 1.00 93.75 945 THR A N 1
ATOM 7460 C CA . THR A 1 945 ? -12.540 -12.842 37.595 1.00 93.75 945 THR A CA 1
ATOM 7461 C C . THR A 1 945 ? -11.698 -13.970 37.023 1.00 93.75 945 THR A C 1
ATOM 7463 O O . THR A 1 945 ? -11.920 -14.430 35.901 1.00 93.75 945 THR A O 1
ATOM 7466 N N . GLN A 1 946 ? -10.712 -14.409 37.798 1.00 89.19 946 GLN A N 1
ATOM 7467 C CA . GLN A 1 946 ? -9.748 -15.403 37.344 1.00 89.19 946 GLN A CA 1
ATOM 7468 C C . GLN A 1 946 ? -10.236 -16.833 37.564 1.00 89.19 946 GLN A C 1
ATOM 7470 O O . GLN A 1 946 ? -10.872 -17.106 38.587 1.00 89.19 946 GLN A O 1
ATOM 7475 N N . PRO A 1 947 ? -9.889 -17.779 36.676 1.00 88.00 947 PRO A N 1
ATOM 7476 C CA . PRO A 1 947 ? -10.128 -19.193 36.921 1.00 88.00 947 PRO A CA 1
ATOM 7477 C C . PRO A 1 947 ? -9.283 -19.692 38.103 1.00 88.00 947 PRO A C 1
ATOM 7479 O O . PRO A 1 947 ? -8.099 -19.372 38.212 1.00 88.00 947 PRO A O 1
ATOM 7482 N N . ALA A 1 948 ? -9.879 -20.500 38.983 1.00 86.19 948 ALA A N 1
ATOM 7483 C CA . ALA A 1 948 ? -9.204 -21.009 40.176 1.00 86.19 948 ALA A CA 1
ATOM 7484 C C . ALA A 1 948 ? -7.911 -21.773 39.831 1.00 86.19 948 ALA A C 1
ATOM 7486 O O . ALA A 1 948 ? -7.912 -22.649 38.963 1.00 86.19 948 ALA A O 1
ATOM 7487 N N . GLY A 1 949 ? -6.815 -21.448 40.525 1.00 88.50 949 GLY A N 1
ATOM 7488 C CA . GLY A 1 949 ? -5.518 -22.115 40.357 1.00 88.50 949 GLY A CA 1
ATOM 7489 C C . GLY A 1 949 ? -4.796 -21.819 39.037 1.00 88.50 949 GLY A C 1
ATOM 7490 O O . GLY A 1 949 ? -3.813 -22.491 38.733 1.00 88.50 949 GLY A O 1
ATOM 7491 N N . LYS A 1 950 ? -5.263 -20.844 38.247 1.00 91.38 950 LYS A N 1
ATOM 7492 C CA . LYS A 1 950 ? -4.652 -20.416 36.978 1.00 91.38 950 LYS A CA 1
ATOM 7493 C C . LYS A 1 950 ? -4.262 -18.940 37.035 1.00 91.38 950 LYS A C 1
ATOM 7495 O O . LYS A 1 950 ? -4.825 -18.184 37.827 1.00 91.38 950 LYS A O 1
ATOM 7500 N N . ARG A 1 951 ? -3.305 -18.531 36.198 1.00 92.94 951 ARG A N 1
ATOM 7501 C CA . ARG A 1 951 ? -2.966 -17.115 35.984 1.00 92.94 951 ARG A CA 1
ATOM 7502 C C . ARG A 1 951 ? -3.804 -16.536 34.847 1.00 92.94 951 ARG A C 1
ATOM 7504 O O . ARG A 1 951 ? -4.238 -17.266 33.953 1.00 92.94 951 ARG A O 1
ATOM 7511 N N . THR A 1 952 ? -3.980 -15.219 34.849 1.00 93.75 952 THR A N 1
ATOM 7512 C CA . THR A 1 952 ? -4.449 -14.471 33.674 1.00 93.75 952 THR A CA 1
ATOM 7513 C C . THR A 1 952 ? -3.274 -13.726 33.067 1.00 93.75 952 THR A C 1
ATOM 7515 O O . THR A 1 952 ? -2.492 -13.121 33.799 1.00 93.75 952 THR A O 1
ATOM 7518 N N . ARG A 1 953 ? -3.187 -13.758 31.737 1.00 96.50 953 ARG A N 1
ATOM 7519 C CA . ARG A 1 953 ? -2.302 -12.900 30.957 1.00 96.50 953 ARG A CA 1
ATOM 7520 C C . ARG A 1 953 ? -3.144 -11.913 30.157 1.00 96.50 953 ARG A C 1
ATOM 7522 O O . ARG A 1 953 ? -3.909 -12.329 29.284 1.00 96.50 953 ARG A O 1
ATOM 7529 N N . LEU A 1 954 ? -3.049 -10.636 30.515 1.00 98.06 954 LEU A N 1
ATOM 7530 C CA . LEU A 1 954 ? -3.629 -9.530 29.759 1.00 98.06 954 LEU A CA 1
ATOM 7531 C C . LEU A 1 954 ? -2.587 -9.095 28.735 1.00 98.06 954 LEU A C 1
ATOM 7533 O O . LEU A 1 954 ? -1.601 -8.475 29.110 1.00 98.06 954 LEU A O 1
ATOM 7537 N N . VAL A 1 955 ? -2.806 -9.461 27.476 1.00 98.19 955 VAL A N 1
ATOM 7538 C CA . VAL A 1 955 ? -1.904 -9.106 26.376 1.00 98.19 955 VAL A CA 1
ATOM 7539 C C . VAL A 1 955 ? -1.940 -7.605 26.144 1.00 98.19 955 VAL A C 1
ATOM 7541 O O . VAL A 1 955 ? -0.895 -6.998 26.053 1.00 98.19 955 VAL A O 1
ATOM 7544 N N . GLU A 1 956 ? -3.134 -7.013 26.087 1.00 98.25 956 GLU A N 1
ATOM 7545 C CA . GLU A 1 956 ? -3.296 -5.590 25.783 1.00 98.25 956 GLU A CA 1
ATOM 7546 C C . GLU A 1 956 ? -4.691 -5.106 26.222 1.00 98.25 956 GLU A C 1
ATOM 7548 O O . GLU A 1 956 ? -5.676 -5.856 26.133 1.00 98.25 956 GLU A O 1
ATOM 7553 N N . VAL A 1 957 ? -4.805 -3.850 26.665 1.00 98.56 957 VAL A N 1
ATOM 7554 C CA . VAL A 1 957 ? -6.084 -3.165 26.895 1.00 98.56 957 VAL A CA 1
ATOM 7555 C C . VAL A 1 957 ? -6.091 -1.750 26.311 1.00 98.56 957 VAL A C 1
ATOM 7557 O O . VAL A 1 957 ? -5.456 -0.818 26.805 1.00 98.56 957 VAL A O 1
ATOM 7560 N N . LYS A 1 958 ? -6.945 -1.552 25.302 1.00 98.56 958 LYS A N 1
ATOM 7561 C CA . LYS A 1 958 ? -7.111 -0.271 24.606 1.00 98.56 958 LYS A CA 1
ATOM 7562 C C . LYS A 1 958 ? -8.431 0.391 24.967 1.00 98.56 958 LYS A C 1
ATOM 7564 O O . LYS A 1 958 ? -9.486 -0.184 24.713 1.00 98.56 958 LYS A O 1
ATOM 7569 N N . TYR A 1 959 ? -8.391 1.610 25.503 1.00 98.44 959 TYR A N 1
ATOM 7570 C CA . TYR A 1 959 ? -9.578 2.444 25.748 1.00 98.44 959 TYR A CA 1
ATOM 7571 C C . TYR A 1 959 ? -9.718 3.537 24.679 1.00 98.44 959 TYR A C 1
ATOM 7573 O O . TYR A 1 959 ? -8.731 4.196 24.354 1.00 98.44 959 TYR A O 1
ATOM 7581 N N . PHE A 1 960 ? -10.933 3.756 24.160 1.00 97.75 960 PHE A N 1
ATOM 7582 C CA . PHE A 1 960 ? -11.214 4.690 23.052 1.00 97.75 960 PHE A CA 1
ATOM 7583 C C . PHE A 1 960 ? -12.267 5.743 23.399 1.00 97.75 960 PHE A C 1
ATOM 7585 O O . PHE A 1 960 ? -13.335 5.368 23.948 1.00 97.75 960 PHE A O 1
#

Solvent-accessible surface area (backbone atoms only — not comparable to full-atom values): 50084 Å² total; per-residue (Å²): 136,92,80,81,83,75,89,84,66,72,54,20,34,42,30,31,30,27,32,32,31,52,28,30,40,35,52,52,53,40,48,76,73,64,27,37,39,31,30,31,24,71,54,60,68,36,37,49,37,37,41,67,59,78,40,25,78,39,30,79,68,67,33,40,52,74,47,80,38,58,56,75,37,64,67,52,43,43,52,52,45,50,55,40,30,63,72,52,70,58,42,43,33,34,38,37,40,48,39,54,77,80,62,57,49,50,69,96,80,46,47,87,86,42,77,78,44,54,67,52,33,51,50,26,36,36,26,43,35,48,22,48,52,49,50,52,60,54,42,42,84,35,42,56,51,91,80,55,83,64,83,86,81,81,88,76,88,63,45,48,32,36,38,36,38,55,47,30,47,42,42,81,47,83,64,88,46,20,64,40,39,26,51,17,29,35,47,41,56,59,51,27,42,53,41,19,60,73,34,42,72,42,51,30,33,14,28,31,41,17,43,38,65,59,58,40,72,41,36,34,59,69,12,61,78,68,65,45,54,64,76,82,65,58,50,76,67,29,32,75,48,7,81,67,56,35,55,43,46,36,61,63,53,32,53,54,52,53,47,54,56,64,36,54,89,61,54,52,44,76,47,78,55,32,44,47,25,88,79,55,53,70,70,63,61,56,60,60,58,53,52,57,58,36,67,76,66,77,54,85,78,76,82,76,76,90,73,75,80,88,65,82,58,78,77,79,70,60,59,65,62,50,30,39,73,76,44,46,66,37,18,79,71,46,66,81,24,48,48,44,66,46,44,65,47,63,62,59,32,53,48,48,56,49,49,53,48,40,58,49,38,24,40,34,38,58,22,89,70,36,27,35,61,28,44,48,84,58,90,58,97,84,43,43,81,69,75,52,34,59,46,56,41,44,39,32,54,37,49,43,29,47,43,28,61,56,45,57,56,34,56,24,23,52,48,42,36,63,72,69,50,52,82,68,74,32,50,58,32,56,47,29,33,41,44,59,33,29,26,27,46,61,44,61,69,73,55,46,70,52,49,68,44,51,52,49,60,61,58,60,51,54,86,35,45,41,79,92,68,48,44,37,43,50,31,38,45,40,62,77,37,30,28,28,69,49,12,17,44,51,52,67,68,76,51,19,67,64,55,31,35,16,38,36,47,52,60,38,36,24,52,27,32,24,24,45,23,48,13,54,50,29,49,78,74,68,37,61,68,55,22,51,52,25,44,51,51,21,52,47,34,41,53,35,44,62,68,66,29,46,34,81,90,78,37,37,35,35,37,25,31,70,46,68,62,100,62,37,48,56,67,43,64,56,93,63,59,41,51,56,37,43,39,32,36,53,62,64,51,66,72,82,36,64,69,64,47,52,33,57,47,38,61,72,30,70,79,37,24,17,36,81,36,30,49,17,30,22,23,66,84,39,94,60,44,69,62,85,88,54,55,40,86,88,78,67,37,45,45,89,62,31,28,18,35,14,35,53,41,61,50,32,38,43,52,47,10,48,40,44,41,72,70,77,41,75,72,84,71,74,50,42,63,53,51,47,52,51,52,52,35,54,48,52,56,36,38,54,82,95,42,83,42,28,50,64,34,22,39,16,62,82,40,61,66,56,33,74,49,94,63,23,66,54,42,46,54,47,56,53,56,39,51,42,47,43,27,50,61,4,45,47,72,40,87,64,61,44,46,34,37,46,53,42,61,46,86,86,50,50,30,35,39,38,35,61,33,47,42,29,45,44,36,33,31,47,33,38,23,70,78,13,75,87,72,71,76,56,49,14,34,39,31,29,47,80,66,39,82,77,47,74,34,79,52,95,61,76,44,79,39,87,36,86,71,45,77,67,80,86,77,90,80,86,46,36,69,39,42,25,67,47,84,85,47,87,52,21,40,60,49,54,75,45,50,75,51,62,66,39,34,35,36,20,22,42,34,44,56,70,73,54,90,91,54,90,60,28,22,46,46,55,74,40,94,66,64,66,47,41,41,32,45,37,44,85,50,71,43,72,36,34,35,37,44,34,28,23,36,50,74,85,65,67,28,36,47,48,82,45,72,47,58,24,31,74,52,96,93,38,81,40,73,49,58,72,67,48,70,56,71,77,34,51,43,19,71,22,47,35,40,34,56,73,45,70,40,40,47,41,31,44,39,36,30,49,47,83,76,27,20,43,28,38,22,27,46,37,36,53

pLDDT: mean 92.04, std 14.04, range [25.17, 98.94]